Protein AF-A0A952PTL9-F1 (afdb_monomer)

Secondary structure (DSSP, 8-state):
-----TT-EETTEEEEEEEEEETTEEEEEEEEGGGTEEEEEEEEPHHHHTSTTHHHHHHHHHHHHTT---TTB--EEEEEEETTEEEEEEE--TT-BHHHHHTT-PPPHHHHHHHHHHHHHHHHHHHHTT------SGGGEEE-TTS-EEE---STHHHHHHTT-S--TT---SS-TTT--HHHHTT----HHHHHHHHHHHHHHHHHSS-S---SSHHHHHHHHHHSPPPPGGGT-TTS-HHHHHHHHHHT-SSGGGS-SSHHHHHHHHHHHHHTTT--TTGGGTS-----------------PPPPPP-----------PPPPP-PPP-SHHHHHHHHHHHHHHHHHHHHHHTT--S---HHHHHHHHHHHHHHHHHHHHHHHHHHHHHHTT--------------------------------------------------------PPPP-PPPP---------PPS-----EEEEEEE-S-TTTTT-EEEE-SSSEEEESSSSSEE---TTS-SEEEEEEEETTEEEEEE-S-SS-EEETTEEESS-EEE-TT-EEEETTTEEEEEEESS-------TT-BSSSSEEEEEEEEE-SSEEEEEEEETTTTEEEEEEEE-HHHHTSHHHHHHHHHHHHHHTT---TTB--EEEEEEEEETTTEEEEEEEE----SEEHHHHTT-TT-PPPHHHHHHHHHHHHHHHHHHHHTT-B-----GGGEEE-TTS-EEE---TTPBPTT--TT----S-TTT--HHHHTTPPP-THHHHHHHHHHHHHHHHSS-S-S-TTSHHHHHHHHHH-PPPHHHHHHHTT-----HHHHHHHHHHT-SSGGGS-SSHHHHHHHHHHHHH-S--TTSPPEEEEEE-TTTSHHHHHHHHHHHHHHH--EEE---S--TT-SS--HHHHHHHHH-SEEEEEE-TTGGG-HHHHHHHHHHHHTT--EEEEEETT-PPPPTTS---HHHHHHHTS--EEE--SSSTTHHHHHHHHHHHHHHHHHHHTT-

Foldseek 3Di:
DDDDCAQHDDVQWHFHAFPDDDPFWTWTWTANVVQRDIKIKIKGDLVQLPDPCLVVVLVVVLVVLCPQDDPQAWHWDDWDADPSITMTITHDAQQAWQVVVLVVDADDLLLLLQQLVSVQVSLQSCLVVVFAQQADDGNQWTHHPQGHTHGHRRPSLVSVVVVCVPPDPPQDDRGDLLQFALCVLVVHDDHSLRVLLSSLQRSLCNRQSDGQDDDPGSNNSNVCNQPPQGDFSCVRVVPQFPLQSVLSSQSSDNDSVSHDPGSVVSSVSSVVSCVVVVHDSVVCVPVRPPPPDRDDPDDDDDDDDDDDDDDDDDDDDDDDDDDDDDDDDDDDDVVVVVVVVVVVVVVVVVVVVVVVDDDDDDPVVVVVVVVVVVVVVVVVVVVVVVVVVVVVVDDDDDDDDDDDDDDYDDDDDDDDDDDDDDDDDDDDDDDDDDDDDDDDDDDDDDDDDDDDDDDDDDDPPVDDDDDDDDDDDDFFKKKAWCWAPQPVRHRDIGTDRDPQAWDFCAPGNHHGVGPQTHNTFKTWGDDPLWIWIAGPPIDQAKDWLQAGHHDTGTDDQQIWIDGHDIIIMGMHRNDQLDDDPQAQPAQDPFWHFHAFDDDDSFWTKTWIAGNVSRDIKIKIKGRVSQCSRPLSVLLVVVQQVLLCVQDAPFAWHWPDWDWGQDPVHGIITMTITHDADPFWQVVQLVPPPDQDDLVLLLQALQSLQVSQVSCQVVQWHQQADDRNQWTHHPVSHTHGGDSSLIDGQPCLPDRDLHYDLLQAALCSNVSHRDHQLSVLSSSLQVSLCSLQVDGQAPPSSHVVSVVVSLVVFGDQSQVNNVVVVNPDDASQLSVLSRQSNHNDSVSHDPGSNRSSVSNVVSSVDPPDPDDAAEEEEAEDLPPCVVVLVVLQVCCCPVPVHHYDDDNDDCPPPPDQDPVLLVSLLPHQAYEYEDAQCTCVDPNSVVSLVSNVVSVHHYAYEYEPRDDDPDPPDDDDVSVVVNVVDDHQYDDDPPPPCSSVSSVVVSVVSVVSSVVVVVD

Radius of gyration: 40.36 Å; Cα contacts (8 Å, |Δi|>4): 1504; chains: 1; bounding box: 148×105×92 Å

Nearest PDB structures (foldseek):
  2vz6-assembly2_B  TM=8.425E-01  e=2.458E-17  Homo sapiens
  5u6y-assembly1_A  TM=6.629E-01  e=3.389E-18  Rattus norvegicus
  4wot-assembly2_D  TM=8.032E-01  e=4.326E-16  Homo sapiens
  9ep8-assembly1_A  TM=8.213E-01  e=3.306E-15  Homo sapiens
  8x8y-assembly2_B  TM=7.956E-01  e=2.684E-15  Homo sapiens

Structure (mmCIF, N/CA/C/O backbone):
data_AF-A0A952PTL9-F1
#
_entry.id   AF-A0A952PTL9-F1
#
loop_
_atom_site.group_PDB
_atom_site.id
_atom_site.type_symbol
_atom_site.label_atom_id
_atom_site.label_alt_id
_atom_site.label_comp_id
_atom_site.label_asym_id
_atom_site.label_entity_id
_atom_site.label_seq_id
_atom_site.pdbx_PDB_ins_code
_atom_site.Cartn_x
_atom_site.Cartn_y
_atom_site.Cartn_z
_atom_site.occupancy
_atom_site.B_iso_or_equiv
_atom_site.auth_seq_id
_atom_site.auth_comp_id
_atom_site.auth_asym_id
_atom_site.auth_atom_id
_atom_site.pdbx_PDB_model_num
ATOM 1 N N . MET A 1 1 ? -18.422 -41.717 -19.428 1.00 30.53 1 MET A N 1
ATOM 2 C CA . MET A 1 1 ? -19.392 -41.422 -18.353 1.00 30.53 1 MET A CA 1
ATOM 3 C C . MET A 1 1 ? -18.593 -40.911 -17.170 1.00 30.53 1 MET A C 1
ATOM 5 O O . MET A 1 1 ? -17.702 -41.621 -16.726 1.00 30.53 1 MET A O 1
ATOM 9 N N . THR A 1 2 ? -18.813 -39.672 -16.743 1.00 41.50 2 THR A N 1
ATOM 10 C CA . THR A 1 2 ? -18.165 -39.078 -15.563 1.00 41.50 2 THR A CA 1
ATOM 11 C C . THR A 1 2 ? -19.057 -39.283 -14.342 1.00 41.50 2 THR A C 1
ATOM 13 O O . THR A 1 2 ? -20.275 -39.147 -14.447 1.00 41.50 2 THR A O 1
ATOM 16 N N . ASN A 1 3 ? -18.468 -39.642 -13.198 1.00 55.03 3 ASN A N 1
ATOM 17 C CA . ASN A 1 3 ? -19.230 -39.898 -11.975 1.00 55.03 3 ASN A CA 1
ATOM 18 C C . ASN A 1 3 ? -19.994 -38.641 -11.544 1.00 55.03 3 ASN A C 1
ATOM 20 O O . ASN A 1 3 ? -19.411 -37.560 -11.453 1.00 55.03 3 ASN A O 1
ATOM 24 N N . ASN A 1 4 ? -21.284 -38.796 -11.240 1.00 74.12 4 ASN A N 1
ATOM 25 C CA . ASN A 1 4 ? -22.052 -37.739 -10.601 1.00 74.12 4 ASN A CA 1
ATOM 26 C C . ASN A 1 4 ? -21.597 -37.610 -9.141 1.00 74.12 4 ASN A C 1
ATOM 28 O O . ASN A 1 4 ? -21.847 -38.509 -8.339 1.00 74.12 4 ASN A O 1
ATOM 32 N N . LEU A 1 5 ? -20.916 -36.511 -8.815 1.00 83.88 5 LEU A N 1
ATOM 33 C CA . LEU A 1 5 ? -20.399 -36.251 -7.469 1.00 83.88 5 LEU A CA 1
ATOM 34 C C . LEU A 1 5 ? -21.453 -35.664 -6.517 1.00 83.88 5 LEU A C 1
ATOM 36 O O . LEU A 1 5 ? -21.170 -35.534 -5.334 1.00 83.88 5 LEU A O 1
ATOM 40 N N . ILE A 1 6 ? -22.659 -35.334 -6.994 1.00 90.06 6 ILE A N 1
ATOM 41 C CA . ILE A 1 6 ? -23.759 -34.840 -6.149 1.00 90.06 6 ILE A CA 1
ATOM 42 C C . ILE A 1 6 ? -24.086 -35.863 -5.049 1.00 90.06 6 ILE A C 1
ATOM 44 O O . ILE A 1 6 ? -24.225 -37.055 -5.320 1.00 90.06 6 ILE A O 1
ATOM 48 N N . GLY A 1 7 ? -24.195 -35.387 -3.806 1.00 85.69 7 GLY A N 1
ATOM 49 C CA . GLY A 1 7 ? -24.387 -36.209 -2.607 1.00 85.69 7 GLY A CA 1
ATOM 50 C C . GLY A 1 7 ? -23.115 -36.884 -2.077 1.00 85.69 7 GLY A C 1
ATOM 51 O O . GLY A 1 7 ? -23.179 -37.575 -1.063 1.00 85.69 7 GLY A O 1
ATOM 52 N N . GLN A 1 8 ? -21.962 -36.700 -2.727 1.00 89.69 8 GLN A N 1
ATOM 53 C CA . GLN A 1 8 ? -20.667 -37.195 -2.250 1.00 89.69 8 GLN A CA 1
ATOM 54 C C . GLN A 1 8 ? -19.906 -36.103 -1.483 1.00 89.69 8 GLN A C 1
ATOM 56 O O . GLN A 1 8 ? -20.237 -34.916 -1.555 1.00 89.69 8 GLN A O 1
ATOM 61 N N . ARG A 1 9 ? -18.852 -36.500 -0.758 1.00 88.31 9 ARG A N 1
ATOM 62 C CA . ARG A 1 9 ? -17.925 -35.571 -0.099 1.00 88.31 9 ARG A CA 1
ATOM 63 C C . ARG A 1 9 ? -16.548 -35.594 -0.757 1.00 88.31 9 ARG A C 1
ATOM 65 O O . ARG A 1 9 ? -15.994 -36.662 -1.013 1.00 88.31 9 ARG A O 1
ATOM 72 N N . LEU A 1 10 ? -16.011 -34.400 -0.992 1.00 87.31 10 LEU A N 1
ATOM 73 C CA . LEU A 1 10 ? -14.616 -34.159 -1.358 1.00 87.31 10 LEU A CA 1
ATOM 74 C C . LEU A 1 10 ? -13.955 -33.480 -0.157 1.00 87.31 10 LEU A C 1
ATOM 76 O O . LEU A 1 10 ? -14.299 -32.347 0.173 1.00 87.31 10 LEU A O 1
ATOM 80 N N . GLY A 1 11 ? -13.074 -34.184 0.552 1.00 85.94 11 GLY A N 1
ATOM 81 C CA . GLY A 1 11 ? -12.535 -33.725 1.832 1.00 85.94 11 GLY A CA 1
ATOM 82 C C . GLY A 1 11 ? -13.647 -33.361 2.827 1.00 85.94 11 GLY A C 1
ATOM 83 O O . GLY A 1 11 ? -14.500 -34.184 3.158 1.00 85.94 11 GLY A O 1
ATOM 84 N N . GLN A 1 12 ? -13.651 -32.109 3.292 1.00 84.38 12 GLN A N 1
ATOM 85 C CA . GLN A 1 12 ? -14.654 -31.567 4.222 1.00 84.38 12 GLN A CA 1
ATOM 86 C C . GLN A 1 12 ? -15.884 -30.928 3.545 1.00 84.38 12 GLN A C 1
ATOM 88 O O . GLN A 1 12 ? -16.681 -30.280 4.227 1.00 84.38 12 GLN A O 1
ATOM 93 N N . TYR A 1 13 ? -16.031 -31.071 2.225 1.00 92.12 13 TYR A N 1
ATOM 94 C CA . TYR A 1 13 ? -17.054 -30.386 1.435 1.00 92.12 13 TYR A CA 1
ATOM 95 C C . TYR A 1 13 ? -18.096 -31.359 0.883 1.00 92.12 13 TYR A C 1
ATOM 97 O O . TYR A 1 13 ? -17.753 -32.346 0.235 1.00 92.12 13 TYR A O 1
ATOM 105 N N . GLU A 1 14 ? -19.374 -31.061 1.104 1.00 92.56 14 GLU A N 1
ATOM 106 C CA . GLU A 1 14 ? -20.505 -31.879 0.654 1.00 92.56 14 GLU A CA 1
ATOM 107 C C . GLU A 1 14 ? -21.095 -31.329 -0.644 1.00 92.56 14 GLU A C 1
ATOM 109 O O . GLU A 1 14 ? -21.557 -30.191 -0.691 1.00 92.56 14 GLU A O 1
ATOM 114 N N . VAL A 1 15 ? -21.042 -32.110 -1.721 1.00 93.44 15 VAL A N 1
ATOM 115 C CA . VAL A 1 15 ? -21.363 -31.645 -3.075 1.00 93.44 15 VAL A CA 1
ATOM 116 C C . VAL A 1 15 ? -22.881 -31.608 -3.282 1.00 93.44 15 VAL A C 1
ATOM 118 O O . VAL A 1 15 ? -23.531 -32.648 -3.370 1.00 93.44 15 VAL A O 1
ATOM 121 N N . ILE A 1 16 ? -23.445 -30.402 -3.396 1.00 92.50 16 ILE A N 1
ATOM 122 C CA . ILE A 1 16 ? -24.894 -30.160 -3.485 1.00 92.50 16 ILE A CA 1
ATOM 123 C C . ILE A 1 16 ? -25.393 -30.279 -4.931 1.00 92.50 16 ILE A C 1
ATOM 125 O O . ILE A 1 16 ? -26.412 -30.913 -5.190 1.00 92.50 16 ILE A O 1
ATOM 129 N N . ALA A 1 17 ? -24.710 -29.629 -5.878 1.00 91.31 17 ALA A N 1
ATOM 130 C CA . ALA A 1 17 ? -25.192 -29.473 -7.251 1.00 91.31 17 ALA A CA 1
ATOM 131 C C . ALA A 1 17 ? -24.042 -29.278 -8.248 1.00 91.31 17 ALA A C 1
ATOM 133 O O . ALA A 1 17 ? -22.981 -28.771 -7.892 1.00 91.31 17 ALA A O 1
ATOM 134 N N . LEU A 1 18 ? -24.268 -29.628 -9.514 1.00 89.44 18 LEU A N 1
ATOM 135 C CA . LEU A 1 18 ? -23.397 -29.250 -10.629 1.00 89.44 18 LEU A CA 1
ATOM 136 C C . LEU A 1 18 ? -23.770 -27.830 -11.087 1.00 89.44 18 LEU A C 1
ATOM 138 O O . LEU A 1 18 ? -24.909 -27.598 -11.478 1.00 89.44 18 LEU A O 1
ATOM 142 N N . THR A 1 19 ? -22.819 -26.898 -11.039 1.00 83.25 19 THR A N 1
ATOM 143 C CA . THR A 1 19 ? -23.010 -25.484 -11.418 1.00 83.25 19 THR A CA 1
ATOM 144 C C . THR A 1 19 ? -22.583 -25.219 -12.863 1.00 83.25 19 THR A C 1
ATOM 146 O O . THR A 1 19 ? -23.154 -24.363 -13.527 1.00 83.25 19 THR A O 1
ATOM 149 N N . GLY A 1 20 ? -21.598 -25.964 -13.373 1.00 77.19 20 GLY A N 1
ATOM 150 C CA . GLY A 1 20 ? -21.153 -25.874 -14.763 1.00 77.19 20 GLY A CA 1
ATOM 151 C C . GLY A 1 20 ? -20.318 -27.081 -15.185 1.00 77.19 20 GLY A C 1
ATOM 152 O O . GLY A 1 20 ? -19.585 -27.655 -14.380 1.00 77.19 20 GLY A O 1
ATOM 153 N N . ALA A 1 21 ? -20.416 -27.472 -16.454 1.00 72.06 21 ALA A N 1
ATOM 154 C CA . ALA A 1 21 ? -19.643 -28.566 -17.039 1.00 72.06 21 ALA A CA 1
ATOM 155 C C . ALA A 1 21 ? -18.812 -28.053 -18.220 1.00 72.06 21 ALA A C 1
ATOM 157 O O . ALA A 1 21 ? -19.333 -27.358 -19.090 1.00 72.06 21 ALA A O 1
ATOM 158 N N . GLY A 1 22 ? -17.528 -28.406 -18.259 1.00 64.94 22 GLY A N 1
ATOM 159 C CA . GLY A 1 22 ? -16.602 -28.013 -19.320 1.00 64.94 22 GLY A CA 1
ATOM 160 C C . GLY A 1 22 ? -15.686 -29.166 -19.722 1.00 64.94 22 GLY A C 1
ATOM 161 O O . GLY A 1 22 ? -15.469 -30.101 -18.955 1.00 64.94 22 GLY A O 1
ATOM 162 N N . GLY A 1 23 ? -15.109 -29.096 -20.926 1.00 59.00 23 GLY A N 1
ATOM 163 C CA . GLY A 1 23 ? -14.386 -30.221 -21.543 1.00 59.00 23 GLY A CA 1
ATOM 164 C C . GLY A 1 23 ? -13.172 -30.764 -20.771 1.00 59.00 23 GLY A C 1
ATOM 165 O O . GLY A 1 23 ? -12.716 -31.863 -21.066 1.00 59.00 23 GLY A O 1
ATOM 166 N N . MET A 1 24 ? -12.655 -30.028 -19.781 1.00 68.50 24 MET A N 1
ATOM 167 C CA . MET A 1 24 ? -11.502 -30.426 -18.956 1.00 68.50 24 MET A CA 1
ATOM 168 C C . MET A 1 24 ? -11.827 -30.547 -17.456 1.00 68.50 24 MET A C 1
ATOM 170 O O . MET A 1 24 ? -11.042 -31.141 -16.710 1.00 68.50 24 MET A O 1
ATOM 174 N N . SER A 1 25 ? -12.958 -29.994 -17.003 1.00 78.38 25 SER A N 1
ATOM 175 C CA . SER A 1 25 ? -13.304 -29.840 -15.583 1.00 78.38 25 SER A CA 1
ATOM 176 C C . SER A 1 25 ? -14.786 -29.517 -15.374 1.00 78.38 25 SER A C 1
ATOM 178 O O . SER A 1 25 ? -15.353 -28.740 -16.143 1.00 78.38 25 SER A O 1
ATOM 180 N N . ASN A 1 26 ? -15.361 -29.997 -14.272 1.00 85.50 26 ASN A N 1
ATOM 181 C CA . ASN A 1 26 ? -16.705 -29.631 -13.814 1.00 85.50 26 ASN A CA 1
ATOM 182 C C . ASN A 1 26 ? -16.622 -28.720 -12.582 1.00 85.50 26 ASN A C 1
ATOM 184 O O . ASN A 1 26 ? -15.779 -28.943 -11.715 1.00 85.50 26 ASN A O 1
ATOM 188 N N . VAL A 1 27 ? -17.518 -27.740 -12.476 1.00 88.81 27 VAL A N 1
ATOM 189 C CA . VAL A 1 27 ? -17.673 -26.870 -11.303 1.00 88.81 27 VAL A CA 1
ATOM 190 C C . VAL A 1 27 ? -18.956 -27.247 -10.572 1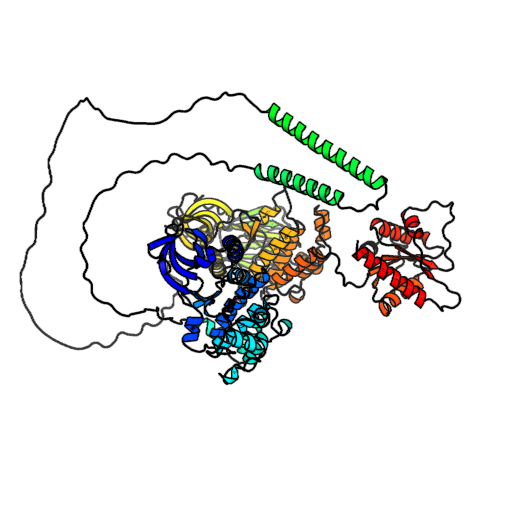.00 88.81 27 VAL A C 1
ATOM 192 O O . VAL A 1 27 ? -20.036 -27.231 -11.159 1.00 88.81 27 VAL A O 1
ATOM 195 N N . TYR A 1 28 ? -18.843 -27.566 -9.288 1.00 91.62 28 TYR A N 1
ATOM 196 C CA . TYR A 1 28 ? -19.958 -27.925 -8.416 1.00 91.62 28 TYR A CA 1
ATOM 197 C C . TYR A 1 28 ? -20.149 -26.884 -7.309 1.00 91.62 28 TYR A C 1
ATOM 199 O O . TYR A 1 28 ? -19.177 -26.305 -6.829 1.00 91.62 28 TYR A O 1
ATOM 207 N N . ARG A 1 29 ? -21.385 -26.692 -6.849 1.00 93.56 29 ARG A N 1
ATOM 208 C CA . ARG A 1 29 ? -21.698 -26.034 -5.574 1.00 93.56 29 ARG A CA 1
ATOM 209 C C . ARG A 1 29 ? -21.591 -27.074 -4.462 1.00 93.56 29 ARG A C 1
ATOM 211 O O . ARG A 1 29 ? -22.193 -28.143 -4.570 1.00 93.56 29 ARG A O 1
ATOM 218 N N . ALA A 1 30 ? -20.863 -26.757 -3.399 1.00 93.56 30 ALA A N 1
ATOM 219 C CA . ALA A 1 30 ? -20.695 -27.624 -2.237 1.00 93.56 30 ALA A CA 1
ATOM 220 C C . ALA A 1 30 ? -20.850 -26.846 -0.922 1.00 93.56 30 ALA A C 1
ATOM 222 O O . ALA A 1 30 ? -20.601 -25.643 -0.889 1.00 93.56 30 ALA A O 1
ATOM 223 N N . HIS A 1 31 ? -21.225 -27.533 0.156 1.00 89.94 31 HIS A N 1
ATOM 224 C CA . HIS A 1 31 ? -21.319 -26.966 1.500 1.00 89.94 31 HIS A CA 1
ATOM 225 C C . HIS A 1 31 ? -20.074 -27.304 2.332 1.00 89.94 31 HIS A C 1
ATOM 227 O O . HIS A 1 31 ? -19.697 -28.472 2.444 1.00 89.94 31 HIS A O 1
ATOM 233 N N . GLN A 1 32 ? -19.455 -26.302 2.958 1.00 86.62 32 GLN A N 1
ATOM 234 C CA . GLN A 1 32 ? -18.382 -26.471 3.939 1.00 86.62 32 GLN A CA 1
ATOM 235 C C . GLN A 1 32 ? -18.976 -26.435 5.353 1.00 86.62 32 GLN A C 1
ATOM 237 O O . GLN A 1 32 ? -18.987 -25.393 6.011 1.00 86.62 32 GLN A O 1
ATOM 242 N N . ALA A 1 33 ? -19.448 -27.590 5.829 1.00 74.19 33 ALA A N 1
ATOM 243 C CA . ALA A 1 33 ? -20.187 -27.708 7.091 1.00 74.19 33 ALA A CA 1
ATOM 244 C C . ALA A 1 33 ? -19.441 -27.145 8.319 1.00 74.19 33 ALA A C 1
ATOM 246 O O . ALA A 1 33 ? -20.071 -26.628 9.234 1.00 74.19 33 ALA A O 1
ATOM 247 N N . SER A 1 34 ? -18.103 -27.181 8.325 1.00 64.06 34 SER A N 1
ATOM 248 C CA . SER A 1 34 ? -17.272 -26.651 9.417 1.00 64.06 34 SER A CA 1
ATOM 249 C C . SER A 1 34 ? -17.247 -25.120 9.532 1.00 64.06 34 SER A C 1
ATOM 251 O O . SER A 1 34 ? -16.642 -24.611 10.465 1.00 64.06 34 SER A O 1
ATOM 253 N N . VAL A 1 35 ? -17.807 -24.388 8.562 1.00 65.94 35 VAL A N 1
ATOM 254 C CA . VAL A 1 35 ? -17.894 -22.910 8.568 1.00 65.94 35 VAL A CA 1
ATOM 255 C C . VAL A 1 35 ? -19.270 -22.432 8.063 1.00 65.94 35 VAL A C 1
ATOM 257 O O . VAL A 1 35 ? -19.428 -21.278 7.677 1.00 65.94 35 VAL A O 1
ATOM 260 N N . GLY A 1 36 ? -20.261 -23.331 7.983 1.00 78.62 36 GLY A N 1
ATOM 261 C CA . GLY A 1 36 ? -21.640 -23.026 7.574 1.00 78.62 36 GLY A CA 1
ATOM 262 C C . GLY A 1 36 ? -21.816 -22.361 6.200 1.00 78.62 36 GLY A C 1
ATOM 263 O O . GLY A 1 36 ? -22.852 -21.739 5.967 1.00 78.62 36 GLY A O 1
ATOM 264 N N . ARG A 1 37 ? -20.831 -22.448 5.292 1.00 84.50 37 ARG A N 1
ATOM 265 C CA . ARG A 1 37 ? -20.795 -21.671 4.036 1.00 84.50 37 ARG A CA 1
ATOM 266 C C . ARG A 1 37 ? -20.822 -22.538 2.783 1.00 84.50 37 ARG A C 1
ATOM 268 O O . ARG A 1 37 ? -20.258 -23.630 2.762 1.00 84.50 37 ARG A O 1
ATOM 275 N N . ASP A 1 38 ? -21.376 -21.990 1.708 1.00 90.50 38 ASP A N 1
ATOM 276 C CA . ASP A 1 38 ? -21.304 -22.593 0.378 1.00 90.50 38 ASP A CA 1
ATOM 277 C C . ASP A 1 38 ? -20.062 -22.127 -0.394 1.00 90.50 38 ASP A C 1
ATOM 279 O O . ASP A 1 38 ? -19.629 -20.977 -0.300 1.00 90.50 38 ASP A O 1
ATOM 283 N N . VAL A 1 39 ? -19.504 -23.037 -1.189 1.00 92.19 39 VAL A N 1
ATOM 284 C CA . VAL A 1 39 ? -18.301 -22.846 -2.007 1.00 92.19 39 VAL A CA 1
ATOM 285 C C . VAL A 1 39 ? -18.517 -23.391 -3.420 1.00 92.19 39 VAL A C 1
ATOM 287 O O . VAL A 1 39 ? -19.392 -24.230 -3.654 1.00 92.19 39 VAL A O 1
ATOM 290 N N . ALA A 1 40 ? -17.697 -22.938 -4.367 1.00 92.88 40 ALA A N 1
ATOM 291 C CA . ALA A 1 40 ? -17.560 -23.577 -5.671 1.00 92.88 40 ALA A CA 1
ATOM 292 C C . ALA A 1 40 ? -16.352 -24.527 -5.656 1.00 92.88 40 ALA A C 1
ATOM 294 O O . ALA A 1 40 ? -15.278 -24.158 -5.182 1.00 92.88 40 ALA A O 1
ATOM 295 N N . ILE A 1 41 ? -16.514 -25.740 -6.189 1.00 91.69 41 ILE A N 1
ATOM 296 C CA . ILE A 1 41 ? -15.446 -26.737 -6.324 1.00 91.69 41 ILE A CA 1
ATOM 297 C C . ILE A 1 41 ? -15.269 -27.090 -7.794 1.00 91.69 41 ILE A C 1
ATOM 299 O O . ILE A 1 41 ? -16.138 -27.719 -8.400 1.00 91.69 41 ILE A O 1
ATOM 303 N N . LYS A 1 42 ? -14.125 -26.712 -8.365 1.00 89.56 42 LYS A N 1
ATOM 304 C CA . LYS A 1 42 ? -13.729 -27.080 -9.725 1.00 89.56 42 LYS A CA 1
ATOM 305 C C . LYS A 1 42 ? -12.911 -28.363 -9.685 1.00 89.56 42 LYS A C 1
ATOM 307 O O . LYS A 1 42 ? -11.764 -28.363 -9.248 1.00 89.56 42 LYS A O 1
ATOM 312 N N . VAL A 1 43 ? -13.518 -29.452 -10.140 1.00 88.25 43 VAL A N 1
ATOM 313 C CA . VAL A 1 43 ? -12.924 -30.788 -10.218 1.00 88.25 43 VAL A CA 1
ATOM 314 C C . VAL A 1 43 ? -12.370 -31.002 -11.624 1.00 88.25 43 VAL A C 1
ATOM 316 O O . VAL A 1 43 ? -13.110 -30.944 -12.610 1.00 88.25 43 VAL A O 1
ATOM 319 N N . ILE A 1 44 ? -11.068 -31.255 -11.722 1.00 83.75 44 ILE A N 1
ATOM 320 C CA . ILE A 1 44 ? -10.380 -31.579 -12.973 1.00 83.75 44 ILE A CA 1
ATOM 321 C C . ILE A 1 44 ? -10.714 -33.018 -13.390 1.00 83.75 44 ILE A C 1
ATOM 323 O O . ILE A 1 44 ? -10.832 -33.914 -12.554 1.00 83.75 44 ILE A O 1
ATOM 327 N N . SER A 1 45 ? -10.871 -33.254 -14.694 1.00 75.06 45 SER A N 1
ATOM 328 C CA . SER A 1 45 ? -11.184 -34.583 -15.230 1.00 75.06 45 SER A CA 1
ATOM 329 C C . SER A 1 45 ? -10.121 -35.639 -14.873 1.00 75.06 45 SER A C 1
ATOM 331 O O . SER A 1 45 ? -8.915 -35.409 -14.976 1.00 75.06 45 SER A O 1
ATOM 333 N N . ALA A 1 46 ? -10.574 -36.841 -14.496 1.00 69.69 46 ALA A N 1
ATOM 334 C CA . ALA A 1 46 ? -9.706 -37.935 -14.038 1.00 69.69 46 ALA A CA 1
ATOM 335 C C . ALA A 1 46 ? -8.660 -38.384 -15.081 1.00 69.69 46 ALA A C 1
ATOM 337 O O . ALA A 1 46 ? -7.578 -38.830 -14.714 1.00 69.69 46 ALA A O 1
ATOM 338 N N . GLN A 1 47 ? -8.958 -38.236 -16.378 1.00 67.31 47 GLN A N 1
ATOM 339 C CA . GLN A 1 47 ? -8.017 -38.528 -17.471 1.00 67.31 47 GLN A CA 1
ATOM 340 C C . GLN A 1 47 ? -6.794 -37.599 -17.457 1.00 67.31 47 GLN A C 1
ATOM 342 O O . GLN A 1 47 ? -5.704 -38.011 -17.843 1.00 67.31 47 GLN A O 1
ATOM 347 N N . LEU A 1 48 ? -6.976 -36.360 -16.995 1.00 65.88 48 LEU A N 1
ATOM 348 C CA . LEU A 1 48 ? -5.926 -35.354 -16.880 1.00 65.88 48 LEU A CA 1
ATOM 349 C C . LEU A 1 48 ? -5.190 -35.488 -15.538 1.00 65.88 48 LEU A C 1
ATOM 351 O O . LEU A 1 48 ? -3.963 -35.503 -15.506 1.00 65.88 48 LEU A O 1
ATOM 355 N N . GLY A 1 49 ? -5.938 -35.701 -14.446 1.00 61.91 49 GLY A N 1
ATOM 356 C CA . GLY A 1 49 ? -5.382 -35.966 -13.111 1.00 61.91 49 GLY A CA 1
ATOM 357 C C . GLY A 1 49 ? -4.487 -37.211 -13.040 1.00 61.91 49 GLY A C 1
ATOM 358 O O . GLY A 1 49 ? -3.527 -37.230 -12.277 1.00 61.91 49 GLY A O 1
ATOM 359 N N . ALA A 1 50 ? -4.743 -38.222 -13.879 1.00 64.44 50 ALA A N 1
ATOM 360 C CA . ALA A 1 50 ? -3.923 -39.431 -13.986 1.00 64.44 50 ALA A CA 1
ATOM 361 C C . ALA A 1 50 ? -2.572 -39.243 -14.716 1.00 64.44 50 ALA A C 1
ATOM 363 O O . ALA A 1 50 ? -1.780 -40.184 -14.768 1.00 64.44 50 ALA A O 1
ATOM 364 N N . GLN A 1 51 ? -2.289 -38.075 -15.307 1.00 68.75 51 GLN A N 1
ATOM 365 C CA . GLN A 1 51 ? -1.039 -37.851 -16.040 1.00 68.75 51 GLN A CA 1
ATOM 366 C C . GLN A 1 51 ? 0.157 -37.645 -15.098 1.00 68.75 51 GLN A C 1
ATOM 368 O O . GLN A 1 51 ? 0.082 -36.922 -14.102 1.00 68.75 51 GLN A O 1
ATOM 373 N N . THR A 1 52 ? 1.311 -38.220 -15.447 1.00 66.19 52 THR A N 1
ATOM 374 C CA . THR A 1 52 ? 2.525 -38.168 -14.618 1.00 66.19 52 THR A CA 1
ATOM 375 C C . THR A 1 52 ? 2.944 -36.728 -14.290 1.00 66.19 52 THR A C 1
ATOM 377 O O . THR A 1 52 ? 3.169 -35.882 -15.163 1.00 66.19 52 THR A O 1
ATOM 380 N N . GLY A 1 53 ? 3.039 -36.437 -12.990 1.00 67.06 53 GLY A N 1
ATOM 381 C CA . GLY A 1 53 ? 3.382 -35.115 -12.466 1.00 67.06 53 GLY A CA 1
ATOM 382 C C . GLY A 1 53 ? 2.287 -34.048 -12.602 1.00 67.06 53 GLY A C 1
ATOM 383 O O . GLY A 1 53 ? 2.551 -32.904 -12.238 1.00 67.06 53 GLY A O 1
ATOM 384 N N . PHE A 1 54 ? 1.078 -34.370 -13.090 1.00 70.94 54 PHE A N 1
ATOM 385 C CA . PHE A 1 54 ? -0.012 -33.391 -13.206 1.00 70.94 54 PHE A CA 1
ATOM 386 C C . PHE A 1 54 ? -0.356 -32.777 -11.847 1.00 70.94 54 PHE A C 1
ATOM 388 O O . PHE A 1 54 ? -0.296 -31.558 -11.719 1.00 70.94 54 PHE A O 1
ATOM 395 N N . SER A 1 55 ? -0.607 -33.593 -10.814 1.00 69.62 55 SER A N 1
ATOM 396 C CA . SER A 1 55 ? -0.915 -33.098 -9.461 1.00 69.62 55 SER A CA 1
ATOM 397 C C . SER A 1 55 ? 0.170 -32.184 -8.887 1.00 69.62 55 SER A C 1
ATOM 399 O O . SER A 1 55 ? -0.153 -31.185 -8.261 1.00 69.62 55 SER A O 1
ATOM 401 N N . GLN A 1 56 ? 1.452 -32.474 -9.140 1.00 70.00 56 GLN A N 1
ATOM 402 C CA . GLN A 1 56 ? 2.574 -31.655 -8.658 1.00 70.00 56 GLN A CA 1
ATOM 403 C C . GLN A 1 56 ? 2.639 -30.292 -9.361 1.00 70.00 56 GLN A C 1
ATOM 405 O O . GLN A 1 56 ? 2.930 -29.274 -8.733 1.00 70.00 56 GLN A O 1
ATOM 410 N N . ARG A 1 57 ? 2.354 -30.256 -10.671 1.00 70.69 57 ARG A N 1
ATOM 411 C CA . ARG A 1 57 ? 2.240 -29.001 -11.428 1.00 70.69 57 ARG A CA 1
ATOM 412 C C . ARG A 1 57 ? 0.976 -28.229 -11.014 1.00 70.69 57 ARG A C 1
ATOM 414 O O . ARG A 1 57 ? 1.053 -27.022 -10.822 1.00 70.69 57 ARG A O 1
ATOM 421 N N . PHE A 1 58 ? -0.143 -28.919 -10.785 1.00 76.12 58 PHE A N 1
ATOM 422 C CA . PHE A 1 58 ? -1.392 -28.343 -10.274 1.00 76.12 58 PHE A CA 1
ATOM 423 C C . PHE A 1 58 ? -1.232 -27.710 -8.896 1.00 76.12 58 PHE A C 1
ATOM 425 O O . PHE A 1 58 ? -1.540 -26.535 -8.743 1.00 76.12 58 PHE A O 1
ATOM 432 N N . GLU A 1 59 ? -0.686 -28.437 -7.922 1.00 73.69 59 GLU A N 1
ATOM 433 C CA . GLU A 1 59 ? -0.377 -27.912 -6.590 1.00 73.69 59 GLU A CA 1
ATOM 434 C C . GLU A 1 59 ? 0.519 -26.669 -6.673 1.00 73.69 59 GLU A C 1
ATOM 436 O O . GLU A 1 59 ? 0.282 -25.688 -5.969 1.00 73.69 59 GLU A O 1
ATOM 441 N N . ARG A 1 60 ? 1.526 -26.673 -7.558 1.00 69.81 60 ARG A N 1
ATOM 442 C CA . ARG A 1 60 ? 2.419 -25.525 -7.748 1.00 69.81 60 ARG A CA 1
ATOM 443 C C . ARG A 1 60 ? 1.682 -24.285 -8.255 1.00 69.81 60 ARG A C 1
ATOM 445 O O . ARG A 1 60 ? 1.860 -23.226 -7.660 1.00 69.81 60 ARG A O 1
ATOM 452 N N . GLU A 1 61 ? 0.891 -24.387 -9.323 1.00 73.19 61 GLU A N 1
ATOM 453 C CA . GLU A 1 61 ? 0.173 -23.218 -9.858 1.00 73.19 61 GLU A CA 1
ATOM 454 C C . GLU A 1 61 ? -0.990 -22.806 -8.935 1.00 73.19 61 GLU A C 1
ATOM 456 O O . GLU A 1 61 ? -1.149 -21.620 -8.662 1.00 73.19 61 GLU A O 1
ATOM 461 N N . ALA A 1 62 ? -1.735 -23.750 -8.344 1.00 74.06 62 ALA A N 1
ATOM 462 C CA . ALA A 1 62 ? -2.783 -23.454 -7.359 1.00 74.06 62 ALA A CA 1
ATOM 463 C C . ALA A 1 62 ? -2.228 -22.698 -6.138 1.00 74.06 62 ALA A C 1
ATOM 465 O O . ALA A 1 62 ? -2.847 -21.748 -5.666 1.00 74.06 62 ALA A O 1
ATOM 466 N N . ARG A 1 63 ? -1.018 -23.045 -5.676 1.00 74.62 63 ARG A N 1
ATOM 467 C CA . ARG A 1 63 ? -0.299 -22.333 -4.605 1.00 74.62 63 ARG A CA 1
ATOM 468 C C . ARG A 1 63 ? 0.236 -20.956 -5.031 1.00 74.62 63 ARG A C 1
ATOM 470 O O . ARG A 1 63 ? 0.509 -20.134 -4.162 1.00 74.62 63 ARG A O 1
ATOM 477 N N . ILE A 1 64 ? 0.400 -20.693 -6.329 1.00 70.62 64 ILE A N 1
ATOM 478 C CA . ILE A 1 64 ? 0.699 -19.348 -6.852 1.00 70.62 64 ILE A CA 1
ATOM 479 C C . ILE A 1 64 ? -0.585 -18.509 -6.864 1.00 70.62 64 ILE A C 1
ATOM 481 O O . ILE A 1 64 ? -0.584 -17.402 -6.336 1.00 70.62 64 ILE A O 1
ATOM 485 N N . VAL A 1 65 ? -1.695 -19.051 -7.376 1.00 72.06 65 VAL A N 1
ATOM 486 C CA . VAL A 1 65 ? -2.996 -18.355 -7.418 1.00 72.06 65 VAL A CA 1
ATOM 487 C C . VAL A 1 65 ? -3.532 -18.066 -6.013 1.00 72.06 65 VAL A C 1
ATOM 489 O O . VAL A 1 65 ? -3.971 -16.954 -5.749 1.00 72.06 65 VAL A O 1
ATOM 492 N N . ALA A 1 66 ? -3.408 -19.007 -5.073 1.00 71.12 66 ALA A N 1
ATOM 493 C CA . ALA A 1 66 ? -3.816 -18.832 -3.674 1.00 71.12 66 ALA A CA 1
ATOM 494 C C . ALA A 1 66 ? -2.957 -17.826 -2.869 1.00 71.12 66 ALA A C 1
ATOM 496 O O . ALA A 1 66 ? -3.165 -17.676 -1.670 1.00 71.12 66 ALA A O 1
ATOM 497 N N . ARG A 1 67 ? -1.984 -17.155 -3.503 1.00 75.06 67 ARG A N 1
ATOM 498 C CA . ARG A 1 67 ? -1.226 -16.022 -2.937 1.00 75.06 67 ARG A CA 1
ATOM 499 C C . ARG A 1 67 ? -1.630 -14.667 -3.526 1.00 75.06 67 ARG A C 1
ATOM 501 O O . ARG A 1 67 ? -1.096 -13.652 -3.093 1.00 75.06 67 ARG A O 1
ATOM 508 N N . LEU A 1 68 ? -2.514 -14.643 -4.525 1.00 79.00 68 LEU A N 1
ATOM 509 C CA . LEU A 1 68 ? -3.005 -13.412 -5.136 1.00 79.00 68 LEU A CA 1
ATOM 510 C C . LEU A 1 68 ? -4.230 -12.912 -4.358 1.00 79.00 68 LEU A C 1
ATOM 512 O O . LEU A 1 68 ? -5.348 -13.381 -4.566 1.00 79.00 68 LEU A O 1
ATOM 516 N N . GLU A 1 69 ? -4.012 -11.952 -3.461 1.00 83.31 69 GLU A N 1
ATOM 517 C CA . GLU A 1 69 ? -5.070 -11.295 -2.688 1.00 83.31 69 GLU A CA 1
ATOM 518 C C . GLU A 1 69 ? -5.410 -9.935 -3.307 1.00 83.31 69 GLU A C 1
ATOM 520 O O . GLU A 1 69 ? -4.708 -8.946 -3.105 1.00 83.31 69 GLU A O 1
ATOM 525 N N . HIS A 1 70 ? -6.502 -9.888 -4.075 1.00 88.19 70 HIS A N 1
ATOM 526 C CA . HIS A 1 70 ? -6.958 -8.690 -4.780 1.00 88.19 70 HIS A CA 1
ATOM 527 C C . HIS A 1 70 ? -8.498 -8.624 -4.798 1.00 88.19 70 HIS A C 1
ATOM 529 O O . HIS A 1 70 ? -9.126 -9.662 -5.033 1.00 88.19 70 HIS A O 1
ATOM 535 N N . PRO A 1 71 ? -9.139 -7.449 -4.610 1.00 87.81 71 PRO A N 1
ATOM 536 C CA . PRO A 1 71 ? -10.603 -7.324 -4.533 1.00 87.81 71 PRO A CA 1
ATOM 537 C C . PRO A 1 71 ? -11.357 -7.800 -5.782 1.00 87.81 71 PRO A C 1
ATOM 539 O O . PRO A 1 71 ? -12.537 -8.122 -5.674 1.00 87.81 71 PRO A O 1
ATOM 542 N N . HIS A 1 72 ? -10.675 -7.889 -6.930 1.00 94.56 72 HIS A N 1
ATOM 543 C CA . HIS A 1 72 ? -11.209 -8.372 -8.212 1.00 94.56 72 HIS A CA 1
ATOM 544 C C . HIS A 1 72 ? -10.532 -9.659 -8.734 1.00 94.56 72 HIS A C 1
ATOM 546 O O . HIS A 1 72 ? -10.648 -9.983 -9.913 1.00 94.56 72 HIS A O 1
ATOM 552 N N . ILE A 1 73 ? -9.838 -10.421 -7.876 1.00 92.94 73 ILE A N 1
ATOM 553 C CA . ILE A 1 73 ? -9.401 -11.802 -8.170 1.00 92.94 73 ILE A CA 1
ATOM 554 C C . ILE A 1 73 ? -10.267 -12.775 -7.368 1.00 92.94 73 ILE A C 1
ATOM 556 O O . ILE A 1 73 ? -10.579 -12.543 -6.199 1.00 92.94 73 ILE A O 1
ATOM 560 N N . LEU A 1 74 ? -10.688 -13.875 -7.993 1.00 90.69 74 LEU A N 1
ATOM 561 C CA . LEU A 1 74 ? -11.515 -14.878 -7.335 1.00 90.69 74 LEU A CA 1
ATOM 562 C C . LEU A 1 74 ? -10.719 -15.647 -6.271 1.00 90.69 74 LEU A C 1
ATOM 564 O O . LEU A 1 74 ? -9.822 -16.427 -6.588 1.00 90.69 74 LEU A O 1
ATOM 568 N N . SER A 1 75 ? -11.094 -15.469 -5.004 1.00 84.00 75 SER A N 1
ATOM 569 C CA . SER A 1 75 ? -10.420 -16.102 -3.869 1.00 84.00 75 SER A CA 1
ATOM 570 C C . SER A 1 75 ? -10.519 -17.632 -3.914 1.00 84.00 75 SER A C 1
ATOM 572 O O . SER A 1 75 ? -11.610 -18.204 -3.810 1.00 84.00 75 SER A O 1
ATOM 574 N N . VAL A 1 76 ? -9.361 -18.289 -4.000 1.00 86.38 76 VAL A N 1
ATOM 575 C CA . VAL A 1 76 ? -9.187 -19.718 -3.708 1.00 86.38 76 VAL A CA 1
ATOM 576 C C . VAL A 1 76 ? -9.184 -19.906 -2.189 1.00 86.38 76 VAL A C 1
ATOM 578 O O . VAL A 1 76 ? -8.544 -19.145 -1.470 1.00 86.38 76 VAL A O 1
ATOM 581 N N . TYR A 1 77 ? -9.903 -20.913 -1.698 1.00 82.00 77 TYR A N 1
ATOM 582 C CA . TYR A 1 77 ? -9.975 -21.255 -0.275 1.00 82.00 77 TYR A CA 1
ATOM 583 C C . TYR A 1 77 ? -9.167 -22.503 0.087 1.00 82.00 77 TYR A C 1
ATOM 585 O O . TYR A 1 77 ? -8.661 -22.581 1.201 1.00 82.00 77 TYR A O 1
ATOM 593 N N . ASP A 1 78 ? -9.089 -23.483 -0.816 1.00 81.94 78 ASP A N 1
ATOM 594 C CA . ASP A 1 78 ? -8.452 -24.783 -0.579 1.00 81.94 78 ASP A CA 1
ATOM 595 C C . ASP A 1 78 ? -8.182 -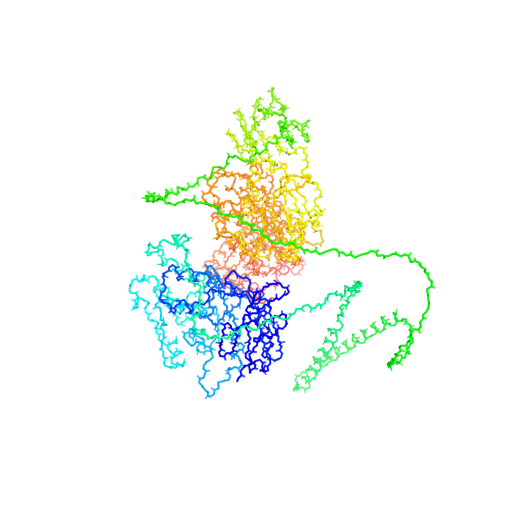25.506 -1.916 1.00 81.94 78 ASP A C 1
ATOM 597 O O . ASP A 1 78 ? -8.743 -25.146 -2.955 1.00 81.94 78 ASP A O 1
ATOM 601 N N . TYR A 1 79 ? -7.341 -26.539 -1.909 1.00 86.75 79 TYR A N 1
ATOM 602 C CA . TYR A 1 79 ? -7.137 -27.453 -3.036 1.00 86.75 79 TYR A CA 1
ATOM 603 C C . TYR A 1 79 ? -6.766 -28.851 -2.536 1.00 86.75 79 TYR A C 1
ATOM 605 O O . TYR A 1 79 ? -6.111 -29.004 -1.510 1.00 86.75 79 TYR A O 1
ATOM 613 N N . GLY A 1 80 ? -7.135 -29.891 -3.284 1.00 83.81 80 GLY A N 1
ATOM 614 C CA . GLY A 1 80 ? -6.867 -31.261 -2.852 1.00 83.81 80 GLY A CA 1
ATOM 615 C C . GLY A 1 80 ? -6.898 -32.305 -3.959 1.00 83.81 80 GLY A C 1
ATOM 616 O O . GLY A 1 80 ? -7.209 -32.026 -5.119 1.00 83.81 80 GLY A O 1
ATOM 617 N N . GLN A 1 81 ? -6.564 -33.535 -3.570 1.00 84.56 81 GLN A N 1
ATOM 618 C CA . GLN A 1 81 ? -6.663 -34.727 -4.404 1.00 84.56 81 GLN A CA 1
ATOM 619 C C . GLN A 1 81 ? -7.334 -35.851 -3.604 1.00 84.56 81 GLN A C 1
ATOM 621 O O . GLN A 1 81 ? -6.887 -36.186 -2.510 1.00 84.56 81 GLN A O 1
ATOM 626 N N . GLN A 1 82 ? -8.392 -36.441 -4.160 1.00 82.31 82 GLN A N 1
ATOM 627 C CA . GLN A 1 82 ? -9.142 -37.557 -3.573 1.00 82.31 82 GLN A CA 1
ATOM 628 C C . GLN A 1 82 ? -9.599 -38.484 -4.705 1.00 82.31 82 GLN A C 1
ATOM 630 O O . GLN A 1 82 ? -9.999 -37.996 -5.755 1.00 82.31 82 GLN A O 1
ATOM 635 N N . ASP A 1 83 ? -9.517 -39.806 -4.531 1.00 77.75 83 ASP A N 1
ATOM 636 C CA . ASP A 1 83 ? -10.019 -40.804 -5.499 1.00 77.75 83 ASP A CA 1
ATOM 637 C C . ASP A 1 83 ? -9.524 -40.592 -6.950 1.00 77.75 83 ASP A C 1
ATOM 639 O O . ASP A 1 83 ? -10.232 -40.806 -7.933 1.00 77.75 83 ASP A O 1
ATOM 643 N N . ASN A 1 84 ? -8.269 -40.140 -7.074 1.00 73.56 84 ASN A N 1
ATOM 644 C CA . ASN A 1 84 ? -7.598 -39.732 -8.316 1.00 73.56 84 ASN A CA 1
ATOM 645 C C . ASN A 1 84 ? -8.237 -38.539 -9.073 1.00 73.56 84 ASN A C 1
ATOM 647 O O . ASN A 1 84 ? -7.856 -38.238 -10.205 1.00 73.56 84 ASN A O 1
ATOM 651 N N . LEU A 1 85 ? -9.161 -37.822 -8.433 1.00 81.38 85 LEU A N 1
ATOM 652 C CA . LEU A 1 85 ? -9.654 -36.507 -8.835 1.00 81.38 85 LEU A CA 1
ATOM 653 C C . LEU A 1 85 ? -8.822 -35.415 -8.158 1.00 81.38 85 LEU A C 1
ATOM 655 O O . LEU A 1 85 ? -8.484 -35.524 -6.982 1.00 81.38 85 LEU A O 1
ATOM 659 N N . VAL A 1 86 ? -8.531 -34.341 -8.890 1.00 85.00 86 VAL A N 1
ATOM 660 C CA . VAL A 1 86 ? -7.845 -33.144 -8.379 1.00 85.00 86 VAL A CA 1
ATOM 661 C C . VAL A 1 86 ? -8.841 -31.988 -8.392 1.00 85.00 86 VAL A C 1
ATOM 663 O O . VAL A 1 86 ? -9.546 -31.811 -9.388 1.00 85.00 86 VAL A O 1
ATOM 666 N N . TYR A 1 87 ? -8.937 -31.221 -7.305 1.00 87.69 87 TYR A N 1
ATOM 667 C CA . TYR A 1 87 ? -9.949 -30.174 -7.154 1.00 87.69 87 TYR A CA 1
ATOM 668 C C . TYR A 1 87 ? -9.408 -28.864 -6.565 1.00 87.69 87 TYR A C 1
ATOM 670 O O . TYR A 1 87 ? -8.469 -28.853 -5.769 1.00 87.69 87 TYR A O 1
ATOM 678 N N . LEU A 1 88 ? -10.050 -27.759 -6.953 1.00 88.44 88 LEU A N 1
ATOM 679 C CA . LEU A 1 88 ? -9.850 -26.405 -6.432 1.00 88.44 88 LEU A CA 1
ATOM 680 C C . LEU A 1 88 ? -11.141 -25.925 -5.764 1.00 88.44 88 LEU A C 1
ATOM 682 O O . LEU A 1 88 ? -12.204 -26.013 -6.380 1.00 88.44 88 LEU A O 1
ATOM 686 N N . VAL A 1 89 ? -11.055 -25.393 -4.548 1.00 88.62 89 VAL A N 1
ATOM 687 C CA . VAL A 1 89 ? -12.182 -24.801 -3.814 1.00 88.62 89 VAL A CA 1
ATOM 688 C C . VAL A 1 89 ? -12.044 -23.284 -3.821 1.00 88.62 89 VAL A C 1
ATOM 690 O O . VAL A 1 89 ? -10.976 -22.754 -3.523 1.00 88.62 89 VAL A O 1
ATOM 693 N N . MET A 1 90 ? -13.121 -22.572 -4.137 1.00 91.50 90 MET A N 1
ATOM 694 C CA . MET A 1 90 ? -13.128 -21.115 -4.287 1.00 91.50 90 MET A CA 1
ATOM 695 C C . MET A 1 90 ? -14.463 -20.494 -3.859 1.00 91.50 90 MET A C 1
ATOM 697 O O . MET A 1 90 ? -15.450 -21.198 -3.614 1.00 91.50 90 MET A O 1
ATOM 701 N N . ARG A 1 91 ? -14.503 -19.160 -3.782 1.00 90.44 91 ARG A N 1
ATOM 702 C CA . ARG A 1 91 ? -15.734 -18.393 -3.535 1.00 90.44 91 ARG A CA 1
ATOM 703 C C . ARG A 1 91 ? -16.817 -18.745 -4.565 1.00 90.44 91 ARG A C 1
ATOM 705 O O . ARG A 1 91 ? -16.560 -18.763 -5.765 1.00 90.44 91 ARG A O 1
ATOM 712 N N . LEU A 1 92 ? -18.040 -19.004 -4.096 1.00 90.19 92 LEU A N 1
ATOM 713 C CA . LEU A 1 92 ? -19.203 -19.172 -4.970 1.00 90.19 92 LEU A CA 1
ATOM 714 C C . LEU A 1 92 ? -19.666 -17.799 -5.485 1.00 90.19 92 LEU A C 1
ATOM 716 O O . LEU A 1 92 ? -19.939 -16.903 -4.685 1.00 90.19 92 LEU A O 1
ATOM 720 N N . MET A 1 93 ? -19.770 -17.649 -6.807 1.00 91.62 93 MET A N 1
ATOM 721 C CA . MET A 1 93 ? -20.136 -16.394 -7.474 1.00 91.62 93 MET A CA 1
ATOM 722 C C . MET A 1 93 ? -21.552 -16.499 -8.067 1.00 91.62 93 MET A C 1
ATOM 724 O O . MET A 1 93 ? -21.747 -17.272 -9.005 1.00 91.62 93 MET A O 1
ATOM 728 N N . PRO A 1 94 ? -22.559 -15.787 -7.520 1.00 85.69 94 PRO A N 1
ATOM 729 C CA . PRO A 1 94 ? -23.958 -15.968 -7.915 1.00 85.69 94 PRO A CA 1
ATOM 730 C C . PRO A 1 94 ? -24.405 -15.121 -9.120 1.00 85.69 94 PRO A C 1
ATOM 732 O O . PRO A 1 94 ? -25.498 -15.352 -9.626 1.00 85.69 94 PRO A O 1
ATOM 735 N N . GLY A 1 95 ? -23.612 -14.143 -9.576 1.00 87.06 95 GLY A N 1
ATOM 736 C CA . GLY A 1 95 ? -24.010 -13.195 -10.628 1.00 87.06 95 GLY A CA 1
ATOM 737 C C . GLY A 1 95 ? -23.871 -13.707 -12.070 1.00 87.06 95 GLY A C 1
ATOM 738 O O . GLY A 1 95 ? -24.255 -13.001 -13.001 1.00 87.06 95 GLY A O 1
ATOM 739 N N . GLY A 1 96 ? -23.342 -14.919 -12.270 1.00 89.94 96 GLY A N 1
ATOM 740 C CA . GLY A 1 96 ? -23.034 -15.477 -13.594 1.00 89.94 96 GLY A CA 1
ATOM 741 C C . GLY A 1 96 ? -21.692 -14.994 -14.156 1.00 89.94 96 GLY A C 1
ATOM 742 O O . GLY A 1 96 ? -20.843 -14.498 -13.413 1.00 89.94 96 GLY A O 1
ATOM 743 N N . THR A 1 97 ? -21.488 -15.166 -15.463 1.00 93.75 97 THR A N 1
ATOM 744 C CA . THR A 1 97 ? -20.258 -14.785 -16.178 1.00 93.75 97 THR A CA 1
ATOM 745 C C . THR A 1 97 ? -20.460 -13.577 -17.097 1.00 93.75 97 THR A C 1
ATOM 747 O O . THR A 1 97 ? -21.581 -13.242 -17.485 1.00 93.75 97 THR A O 1
ATOM 750 N N . LEU A 1 98 ? -19.362 -12.957 -17.538 1.00 95.94 98 LEU A N 1
ATOM 751 C CA . LEU A 1 98 ? -19.387 -11.968 -18.619 1.00 95.94 98 LEU A CA 1
ATOM 752 C C . LEU A 1 98 ? -19.872 -12.578 -19.946 1.00 95.94 98 LEU A C 1
ATOM 754 O O . LEU A 1 98 ? -20.510 -11.882 -20.731 1.00 95.94 98 LEU A O 1
ATOM 758 N N . SER A 1 99 ? -19.671 -13.880 -20.173 1.00 93.12 99 SER A N 1
ATOM 759 C CA . SER A 1 99 ? -20.245 -14.578 -21.332 1.00 93.12 99 SER A CA 1
ATOM 760 C C . SER A 1 99 ? -21.778 -14.582 -21.295 1.00 93.12 99 SER A C 1
ATOM 762 O O . SER A 1 99 ? -22.415 -14.334 -22.317 1.00 93.12 99 SER A O 1
ATOM 764 N N . ASP A 1 100 ? -22.376 -14.796 -20.117 1.00 91.50 100 ASP A N 1
ATOM 765 C CA . ASP A 1 100 ? -23.836 -14.771 -19.915 1.00 91.50 100 ASP A CA 1
ATOM 766 C C . ASP A 1 100 ? -24.422 -13.357 -20.000 1.00 91.50 100 ASP A C 1
ATOM 768 O O . ASP A 1 100 ? -25.641 -13.198 -20.111 1.00 91.50 100 ASP A O 1
ATOM 772 N N . LEU A 1 101 ? -23.573 -12.331 -19.893 1.00 92.81 101 LEU A N 1
ATOM 773 C CA . LEU A 1 101 ? -23.935 -10.925 -20.017 1.00 92.81 101 LEU A CA 1
ATOM 774 C C . LEU A 1 101 ? -23.853 -10.462 -21.482 1.00 92.81 101 LEU A C 1
ATOM 776 O O . LEU A 1 101 ? -24.845 -9.951 -21.996 1.00 92.81 101 LEU A O 1
ATOM 780 N N . ILE A 1 102 ? -22.738 -10.726 -22.177 1.00 93.69 102 ILE A N 1
ATOM 781 C CA . ILE A 1 102 ? -22.559 -10.441 -23.617 1.00 93.69 102 ILE A CA 1
ATOM 782 C C . ILE A 1 102 ? -23.615 -11.172 -24.462 1.00 93.69 102 ILE A C 1
ATOM 784 O O . ILE A 1 102 ? -24.146 -10.609 -25.418 1.00 93.69 102 ILE A O 1
ATOM 788 N N . ALA A 1 103 ? -24.003 -12.395 -24.080 1.00 91.19 103 ALA A N 1
ATOM 789 C CA . ALA A 1 103 ? -25.061 -13.152 -24.758 1.00 91.19 103 ALA A CA 1
ATOM 790 C C . ALA A 1 103 ? -26.449 -12.466 -24.747 1.00 91.19 103 ALA A C 1
ATOM 792 O O . ALA A 1 103 ? -27.337 -12.877 -25.494 1.00 91.19 103 ALA A O 1
ATOM 793 N N . ARG A 1 104 ? -26.652 -11.424 -23.925 1.00 91.38 104 ARG A N 1
ATOM 794 C CA . ARG A 1 104 ? -27.889 -10.618 -23.877 1.00 91.38 104 ARG A CA 1
ATOM 795 C C . ARG A 1 104 ? -27.850 -9.422 -24.833 1.00 91.38 104 ARG A C 1
ATOM 797 O O . ARG A 1 104 ? -28.897 -8.835 -25.095 1.00 91.38 104 ARG A O 1
ATOM 804 N N . GLY A 1 105 ? -26.671 -9.059 -25.339 1.00 90.25 105 GLY A N 1
ATOM 805 C CA . GLY A 1 105 ? -26.452 -7.925 -26.229 1.00 90.25 105 GLY A CA 1
ATOM 806 C C . GLY A 1 105 ? -25.124 -7.209 -25.971 1.00 90.25 105 GLY A C 1
ATOM 807 O O . GLY A 1 105 ? -24.430 -7.463 -24.988 1.00 90.25 105 GLY A O 1
ATOM 808 N N . ALA A 1 106 ? -24.791 -6.281 -26.868 1.00 90.88 106 ALA A N 1
ATOM 809 C CA . ALA A 1 106 ? -23.664 -5.372 -26.697 1.00 90.88 106 ALA A CA 1
ATOM 810 C C . ALA A 1 106 ? -23.878 -4.429 -25.498 1.00 90.88 106 ALA A C 1
ATOM 812 O O . ALA A 1 106 ? -24.995 -3.967 -25.253 1.00 90.88 106 ALA A O 1
ATOM 813 N N . LEU A 1 107 ? -22.801 -4.121 -24.778 1.00 94.75 107 LEU A N 1
ATOM 814 C CA . LEU A 1 107 ? -22.822 -3.300 -23.567 1.00 94.75 107 LEU A CA 1
ATOM 815 C C . LEU A 1 107 ? -22.680 -1.797 -23.861 1.00 94.75 107 LEU A C 1
ATOM 817 O O . LEU A 1 107 ? -22.272 -1.372 -24.948 1.00 94.75 107 LEU A O 1
ATOM 821 N N . SER A 1 108 ? -23.023 -0.977 -22.867 1.00 93.44 108 SER A N 1
ATOM 822 C CA . SER A 1 108 ? -22.750 0.464 -22.878 1.00 93.44 108 SER A CA 1
ATOM 823 C C . SER A 1 108 ? -21.267 0.757 -22.594 1.00 93.44 108 SER A C 1
ATOM 825 O O . SER A 1 108 ? -20.541 -0.102 -22.085 1.00 93.44 108 SER A O 1
ATOM 827 N N . LEU A 1 109 ? -20.795 1.969 -22.909 1.00 92.00 109 LEU A N 1
ATOM 828 C CA . LEU A 1 109 ? -19.401 2.365 -22.657 1.00 92.00 109 LEU A CA 1
ATOM 829 C C . LEU A 1 109 ? -19.070 2.379 -21.159 1.00 92.00 109 LEU A C 1
ATOM 831 O O . LEU A 1 109 ? -17.990 1.952 -20.760 1.00 92.00 109 LEU A O 1
ATOM 835 N N . GLU A 1 110 ? -20.023 2.799 -20.330 1.00 88.94 110 GLU A N 1
ATOM 836 C CA . GLU A 1 110 ? -19.915 2.865 -18.873 1.00 88.94 110 GLU A CA 1
ATOM 837 C C . GLU A 1 110 ? -19.860 1.457 -18.263 1.00 88.94 110 GLU A C 1
ATOM 839 O O . GLU A 1 110 ? -19.024 1.189 -17.401 1.00 88.94 110 GLU A O 1
ATOM 844 N N . GLN A 1 111 ? -20.694 0.531 -18.756 1.00 92.44 111 GLN A N 1
ATOM 845 C CA . GLN A 1 111 ? -20.646 -0.886 -18.379 1.00 92.44 111 GLN A CA 1
ATOM 846 C C . GLN A 1 111 ? -19.310 -1.523 -18.777 1.00 92.44 111 GLN A C 1
ATOM 848 O O . GLN A 1 111 ? -18.681 -2.194 -17.958 1.00 92.44 111 GLN A O 1
ATOM 853 N N . CYS A 1 112 ? -18.849 -1.274 -20.009 1.00 95.62 112 CYS A N 1
ATOM 854 C CA . CYS A 1 112 ? -17.552 -1.755 -20.479 1.00 95.62 112 CYS A CA 1
ATOM 855 C C . CYS A 1 112 ? -16.417 -1.228 -19.598 1.00 95.62 112 CYS A C 1
ATOM 857 O O . CYS A 1 112 ? -15.593 -2.011 -19.135 1.00 95.62 112 CYS A O 1
ATOM 859 N N . TYR A 1 113 ? -16.388 0.076 -19.320 1.00 95.00 113 TYR A N 1
ATOM 860 C CA . TYR A 1 113 ? -15.349 0.696 -18.502 1.00 95.00 113 TYR A CA 1
ATOM 861 C C . TYR A 1 113 ? -15.360 0.210 -17.051 1.00 95.00 113 TYR A C 1
ATOM 863 O O . TYR A 1 113 ? -14.290 -0.032 -16.496 1.00 95.00 113 TYR A O 1
ATOM 871 N N . HIS A 1 114 ? -16.534 0.006 -16.444 1.00 91.56 114 HIS A N 1
ATOM 872 C CA . HIS A 1 114 ? -16.643 -0.550 -15.093 1.00 91.56 114 HIS A CA 1
ATOM 873 C C . HIS A 1 114 ? -15.994 -1.941 -15.003 1.00 91.56 114 HIS A C 1
ATOM 875 O O . HIS A 1 114 ? -15.119 -2.164 -14.167 1.00 91.56 114 HIS A O 1
ATOM 881 N N . ILE A 1 115 ? -16.355 -2.842 -15.923 1.00 96.44 115 ILE A N 1
ATOM 882 C CA . ILE A 1 115 ? -15.832 -4.214 -15.978 1.00 96.44 115 ILE A CA 1
ATOM 883 C C . ILE A 1 115 ? -14.332 -4.214 -16.313 1.00 96.44 115 ILE A C 1
ATOM 885 O O . ILE A 1 115 ? -13.547 -4.882 -15.640 1.00 96.44 115 ILE A O 1
ATOM 889 N N . LEU A 1 116 ? -13.910 -3.437 -17.317 1.00 96.75 116 LEU A N 1
ATOM 890 C CA . LEU A 1 116 ? -12.503 -3.347 -17.716 1.00 96.75 116 LEU A CA 1
ATOM 891 C C . LEU A 1 116 ? -11.632 -2.740 -16.616 1.00 96.75 116 LEU A C 1
ATOM 893 O O . LEU A 1 116 ? -10.521 -3.218 -16.423 1.00 96.75 116 LEU A O 1
ATOM 897 N N . SER A 1 117 ? -12.120 -1.758 -15.853 1.00 94.69 117 SER A N 1
ATOM 898 C CA . SER A 1 117 ? -11.368 -1.187 -14.727 1.00 94.69 117 SER A CA 1
ATOM 899 C C . SER A 1 117 ? -11.088 -2.236 -13.651 1.00 94.69 117 SER A C 1
ATOM 901 O O . SER A 1 117 ? -9.947 -2.390 -13.224 1.00 94.69 117 SER A O 1
ATOM 903 N N . GLN A 1 118 ? -12.108 -3.006 -13.262 1.00 95.31 118 GLN A N 1
ATOM 904 C CA . GLN A 1 118 ? -11.999 -4.043 -12.230 1.00 95.31 118 GLN A CA 1
ATOM 905 C C . GLN A 1 118 ? -11.068 -5.193 -12.651 1.00 95.31 118 GLN A C 1
ATOM 907 O O . GLN A 1 118 ? -10.218 -5.635 -11.877 1.00 95.31 118 GLN A O 1
ATOM 912 N N . ILE A 1 119 ? -11.187 -5.652 -13.901 1.00 97.38 119 ILE A N 1
ATOM 913 C CA . ILE A 1 119 ? -10.352 -6.730 -14.454 1.00 97.38 119 ILE A CA 1
ATOM 914 C C . ILE A 1 119 ? -8.939 -6.238 -14.811 1.00 97.38 119 ILE A C 1
ATOM 916 O O . ILE A 1 119 ? -7.978 -6.998 -14.695 1.00 97.38 119 ILE A O 1
ATOM 920 N N . GLY A 1 120 ? -8.786 -4.967 -15.183 1.00 95.38 120 GLY A N 1
ATOM 921 C CA . GLY A 1 120 ? -7.500 -4.322 -15.440 1.00 95.38 120 GLY A CA 1
ATOM 922 C C . GLY A 1 120 ? -6.659 -4.153 -14.175 1.00 95.38 120 GLY A C 1
ATOM 923 O O . GLY A 1 120 ? -5.491 -4.521 -14.189 1.00 95.38 120 GLY A O 1
ATOM 924 N N . ASP A 1 121 ? -7.252 -3.692 -13.070 1.00 91.62 121 ASP A N 1
ATOM 925 C CA . ASP A 1 121 ? -6.589 -3.591 -11.755 1.00 91.62 121 ASP A CA 1
ATOM 926 C C . ASP A 1 121 ? -6.117 -4.983 -11.274 1.00 91.62 121 ASP A C 1
ATOM 928 O O . ASP A 1 121 ? -4.960 -5.168 -10.891 1.00 91.62 121 ASP A O 1
ATOM 932 N N . ALA A 1 122 ? -6.964 -6.013 -11.442 1.00 93.69 122 ALA A N 1
ATOM 933 C CA . ALA A 1 122 ? -6.619 -7.410 -11.152 1.00 93.69 122 ALA A CA 1
ATOM 934 C C . ALA A 1 122 ? -5.468 -7.960 -12.016 1.00 93.69 122 ALA A C 1
ATOM 936 O O . ALA A 1 122 ? -4.622 -8.709 -11.516 1.00 93.69 122 ALA A O 1
ATOM 937 N N . LEU A 1 123 ? -5.423 -7.601 -13.303 1.00 94.75 123 LEU A N 1
ATOM 938 C CA . LEU A 1 123 ? -4.331 -7.967 -14.205 1.00 94.75 123 LEU A CA 1
ATOM 939 C C . LEU A 1 123 ? -3.030 -7.246 -13.844 1.00 94.75 123 LEU A C 1
ATOM 941 O O . LEU A 1 123 ? -1.995 -7.900 -13.748 1.00 94.75 123 LEU A O 1
ATOM 945 N N . ASP A 1 124 ? -3.075 -5.938 -13.580 1.00 90.75 124 ASP A N 1
ATOM 946 C CA . ASP A 1 124 ? -1.891 -5.154 -13.214 1.00 90.75 124 ASP A CA 1
ATOM 947 C C . ASP A 1 124 ? -1.273 -5.671 -11.905 1.00 90.75 124 ASP A C 1
ATOM 949 O O . ASP A 1 124 ? -0.063 -5.895 -11.828 1.00 90.75 124 ASP A O 1
ATOM 953 N N . TYR A 1 125 ? -2.106 -5.966 -10.899 1.00 91.00 125 TYR A N 1
ATOM 954 C CA . TYR A 1 125 ? -1.686 -6.615 -9.656 1.00 91.00 125 TYR A CA 1
ATOM 955 C C . TYR A 1 125 ? -1.004 -7.972 -9.908 1.00 91.00 125 TYR A C 1
ATOM 957 O O . TYR A 1 125 ? 0.074 -8.237 -9.365 1.00 91.00 125 TYR A O 1
ATOM 965 N N . ALA A 1 126 ? -1.589 -8.835 -10.745 1.00 89.00 126 ALA A N 1
ATOM 966 C CA . ALA A 1 126 ? -1.011 -10.142 -11.054 1.00 89.00 126 ALA A CA 1
ATOM 967 C C . ALA A 1 126 ? 0.320 -10.023 -11.819 1.00 89.00 126 ALA A C 1
ATOM 969 O O . ALA A 1 126 ? 1.298 -10.690 -11.464 1.00 89.00 126 ALA A O 1
ATOM 970 N N . HIS A 1 127 ? 0.395 -9.125 -12.807 1.00 91.00 127 HIS A N 1
ATOM 971 C CA . HIS A 1 127 ? 1.597 -8.875 -13.610 1.00 91.00 127 HIS A CA 1
ATOM 972 C C . HIS A 1 127 ? 2.745 -8.326 -12.756 1.00 91.00 127 HIS A C 1
ATOM 974 O O . HIS A 1 127 ? 3.870 -8.813 -12.876 1.00 91.00 127 HIS A O 1
ATOM 980 N N . ARG A 1 128 ? 2.467 -7.397 -11.827 1.00 86.88 128 ARG A N 1
ATOM 981 C CA . ARG A 1 128 ? 3.440 -6.900 -10.828 1.00 86.88 128 ARG A CA 1
ATOM 982 C C . ARG A 1 128 ? 3.982 -8.016 -9.927 1.00 86.88 128 ARG A C 1
ATOM 984 O O . ARG A 1 128 ? 5.154 -7.989 -9.564 1.00 86.88 128 ARG A O 1
ATOM 991 N N . ASN A 1 129 ? 3.159 -9.018 -9.615 1.00 80.88 129 ASN A N 1
ATOM 992 C CA . ASN A 1 129 ? 3.551 -10.222 -8.871 1.00 80.88 129 ASN A CA 1
ATOM 993 C C . ASN A 1 129 ? 4.208 -11.313 -9.753 1.00 80.88 129 ASN A C 1
ATOM 995 O O . ASN A 1 129 ? 4.486 -12.413 -9.276 1.00 80.88 129 ASN A O 1
ATOM 999 N N . GLY A 1 130 ? 4.475 -11.033 -11.035 1.00 82.88 130 GLY A N 1
ATOM 1000 C CA . GLY A 1 130 ? 5.114 -11.966 -11.970 1.00 82.88 130 GLY A CA 1
ATOM 1001 C C . GLY A 1 130 ? 4.202 -13.083 -12.492 1.00 82.88 130 GLY A C 1
ATOM 1002 O O . GLY A 1 130 ? 4.697 -14.057 -13.065 1.00 82.88 130 GLY A O 1
ATOM 1003 N N . VAL A 1 131 ? 2.882 -12.970 -12.308 1.00 84.75 131 VAL A N 1
ATOM 1004 C CA . VAL A 1 131 ? 1.889 -13.964 -12.739 1.00 84.75 131 VAL A CA 1
ATOM 1005 C C . VAL A 1 131 ? 1.158 -13.469 -13.987 1.00 84.75 131 VAL A C 1
ATOM 1007 O O . VAL A 1 131 ? 0.482 -12.450 -13.955 1.00 84.75 131 VAL A O 1
ATOM 1010 N N . VAL A 1 132 ? 1.261 -14.225 -15.083 1.00 87.50 132 VAL A N 1
ATOM 1011 C CA . VAL A 1 132 ? 0.534 -13.984 -16.346 1.00 87.50 132 VAL A CA 1
ATOM 1012 C C . VAL A 1 132 ? -0.615 -14.987 -16.443 1.00 87.50 132 VAL A C 1
ATOM 1014 O O . VAL A 1 132 ? -0.394 -16.187 -16.243 1.00 87.50 132 VAL A O 1
ATOM 1017 N N . HIS A 1 133 ? -1.825 -14.523 -16.753 1.00 89.31 133 HIS A N 1
ATOM 1018 C CA . HIS A 1 133 ? -3.052 -15.318 -16.677 1.00 89.31 133 HIS A CA 1
ATOM 1019 C C . HIS A 1 133 ? -3.205 -16.308 -17.840 1.00 89.31 133 HIS A C 1
ATOM 1021 O O . HIS A 1 133 ? -3.578 -17.462 -17.615 1.00 89.31 133 HIS A O 1
ATOM 1027 N N . ARG A 1 134 ? -2.897 -15.870 -19.069 1.00 85.06 134 ARG A N 1
ATOM 1028 C CA . ARG A 1 134 ? -2.839 -16.653 -20.322 1.00 85.06 134 ARG A CA 1
ATOM 1029 C C . ARG A 1 134 ? -4.158 -17.279 -20.812 1.00 85.06 134 ARG A C 1
ATOM 1031 O O . ARG A 1 134 ? -4.125 -18.112 -21.713 1.00 85.06 134 ARG A O 1
ATOM 1038 N N . ASP A 1 135 ? -5.301 -16.895 -20.242 1.00 85.38 135 ASP A N 1
ATOM 1039 C CA . ASP A 1 135 ? -6.638 -17.399 -20.616 1.00 85.38 135 ASP A CA 1
ATOM 1040 C C . ASP A 1 135 ? -7.730 -16.359 -20.282 1.00 85.38 135 ASP A C 1
ATOM 1042 O O . ASP A 1 135 ? -8.695 -16.645 -19.576 1.00 85.38 135 ASP A O 1
ATOM 1046 N N . ILE A 1 136 ? -7.547 -15.111 -20.726 1.00 92.69 136 ILE A N 1
ATOM 1047 C CA . ILE A 1 136 ? -8.536 -14.036 -20.537 1.00 92.69 136 ILE A CA 1
ATOM 1048 C C . ILE A 1 136 ? -9.640 -14.168 -21.590 1.00 92.69 136 ILE A C 1
ATOM 1050 O O . ILE A 1 136 ? -9.373 -14.107 -22.788 1.00 92.69 136 ILE A O 1
ATOM 1054 N N . LYS A 1 137 ? -10.878 -14.365 -21.126 1.00 92.00 137 LYS A N 1
ATOM 1055 C CA . LYS A 1 137 ? -12.093 -14.535 -21.941 1.00 92.00 137 LYS A CA 1
ATOM 1056 C C . LYS A 1 137 ? -13.358 -14.332 -21.086 1.00 92.00 137 LYS A C 1
ATOM 1058 O O . LYS A 1 137 ? -13.268 -14.455 -19.861 1.00 92.00 137 LYS A O 1
ATOM 1063 N N . PRO A 1 138 ? -14.546 -14.110 -21.679 1.00 94.12 138 PRO A N 1
ATOM 1064 C CA . PRO A 1 138 ? -15.764 -13.776 -20.936 1.00 94.12 138 PRO A CA 1
ATOM 1065 C C . PRO A 1 138 ? -16.247 -14.845 -19.945 1.00 94.12 138 PRO A C 1
ATOM 1067 O O . PRO A 1 138 ? -16.862 -14.505 -18.940 1.00 94.12 138 PRO A O 1
ATOM 1070 N N . SER A 1 139 ? -15.959 -16.133 -20.168 1.00 89.50 139 SER A N 1
ATOM 1071 C CA . SER A 1 139 ? -16.330 -17.194 -19.213 1.00 89.50 139 SER A CA 1
ATOM 1072 C C . SER A 1 139 ? -15.537 -17.151 -17.904 1.00 89.50 139 SER A C 1
ATOM 1074 O O . SER A 1 139 ? -15.974 -17.724 -16.912 1.00 89.50 139 SER A O 1
ATOM 1076 N N . ASN A 1 140 ? -14.364 -16.509 -17.909 1.00 92.44 140 ASN A N 1
ATOM 1077 C CA . ASN A 1 140 ? -13.439 -16.467 -16.774 1.00 92.44 140 ASN A CA 1
ATOM 1078 C C . ASN A 1 140 ? -13.601 -15.174 -15.947 1.00 92.44 140 ASN A C 1
ATOM 1080 O O . ASN A 1 140 ? -12.975 -15.031 -14.896 1.00 92.44 140 ASN A O 1
ATOM 1084 N N . VAL A 1 141 ? -14.455 -14.249 -16.397 1.00 95.81 141 VAL A N 1
ATOM 1085 C CA . VAL A 1 141 ? -14.893 -13.068 -15.643 1.00 95.81 141 VAL A CA 1
ATOM 1086 C C . VAL A 1 141 ? -16.252 -13.384 -15.020 1.00 95.81 141 VAL A C 1
ATOM 1088 O O . VAL A 1 141 ? -17.223 -13.613 -15.740 1.00 95.81 141 VAL A O 1
ATOM 1091 N N . LEU A 1 142 ? -16.313 -13.425 -13.689 1.00 94.94 142 LEU A N 1
ATOM 1092 C CA . LEU A 1 142 ? -17.501 -13.785 -12.906 1.00 94.94 142 LEU A CA 1
ATOM 1093 C C . LEU A 1 142 ? -18.063 -12.570 -12.165 1.00 94.94 142 LEU A C 1
ATOM 1095 O O . LEU A 1 142 ? -17.301 -11.685 -11.788 1.00 94.94 142 LEU A O 1
ATOM 1099 N N . PHE A 1 143 ? -19.364 -12.562 -11.877 1.00 94.00 143 PHE A N 1
ATOM 1100 C CA . PHE A 1 143 ? -20.011 -11.499 -11.104 1.00 94.00 143 PHE A CA 1
ATOM 1101 C C . PHE A 1 143 ? -20.433 -11.945 -9.699 1.00 94.00 143 PHE A C 1
ATOM 1103 O O . PHE A 1 143 ? -20.881 -13.078 -9.484 1.00 94.00 143 PHE A O 1
ATOM 1110 N N . ASP A 1 144 ? -20.316 -11.041 -8.724 1.00 87.69 144 ASP A N 1
ATOM 1111 C CA . ASP A 1 144 ? -20.922 -11.224 -7.401 1.00 87.69 144 ASP A CA 1
ATOM 1112 C C . ASP A 1 144 ? -22.430 -10.887 -7.391 1.00 87.69 144 ASP A C 1
ATOM 1114 O O . ASP A 1 144 ? -23.040 -10.612 -8.422 1.00 87.69 144 ASP A O 1
ATOM 1118 N N . GLY A 1 145 ? -23.057 -10.938 -6.211 1.00 80.25 145 GLY A N 1
ATOM 1119 C CA . GLY A 1 145 ? -24.488 -10.656 -6.048 1.00 80.25 145 GLY A CA 1
ATOM 1120 C C . GLY A 1 145 ? -24.892 -9.180 -6.175 1.00 80.25 145 GLY A C 1
ATOM 1121 O O . GLY A 1 145 ? -26.078 -8.887 -6.047 1.00 80.25 145 GLY A O 1
ATOM 1122 N N . ILE A 1 146 ? -23.942 -8.261 -6.389 1.00 81.38 146 ILE A N 1
ATOM 1123 C CA . ILE A 1 146 ? -24.190 -6.820 -6.574 1.00 81.38 146 ILE A CA 1
ATOM 1124 C C . ILE A 1 146 ? -23.596 -6.261 -7.881 1.00 81.38 146 ILE A C 1
ATOM 1126 O O . ILE A 1 146 ? -23.797 -5.087 -8.176 1.00 81.38 146 ILE A O 1
ATOM 1130 N N . GLY A 1 147 ? -22.941 -7.100 -8.691 1.00 81.00 147 GLY A N 1
ATOM 1131 C CA . GLY A 1 147 ? -22.491 -6.781 -10.049 1.00 81.00 147 GLY A CA 1
ATOM 1132 C C . GLY A 1 147 ? -20.992 -6.509 -10.211 1.00 81.00 147 GLY A C 1
ATOM 1133 O O . GLY A 1 147 ? -20.581 -6.162 -11.315 1.00 81.00 147 GLY A O 1
ATOM 1134 N N . ASN A 1 148 ? -20.164 -6.687 -9.175 1.00 90.94 148 ASN A N 1
ATOM 1135 C CA . ASN A 1 148 ? -18.711 -6.527 -9.317 1.00 90.94 148 ASN A CA 1
ATOM 1136 C C . ASN A 1 148 ? -18.108 -7.689 -10.112 1.00 90.94 148 ASN A C 1
ATOM 1138 O O . ASN A 1 148 ? -18.412 -8.851 -9.829 1.00 90.94 148 ASN A O 1
ATOM 1142 N N . ALA A 1 149 ? -17.213 -7.382 -11.050 1.00 94.88 149 ALA A N 1
ATOM 1143 C CA . ALA A 1 149 ? -16.456 -8.358 -11.819 1.00 94.88 149 ALA A CA 1
ATOM 1144 C C . ALA A 1 149 ? -15.278 -8.941 -11.012 1.00 94.88 149 ALA A C 1
ATOM 1146 O O . ALA A 1 149 ? -14.600 -8.239 -10.260 1.00 94.88 149 ALA A O 1
ATOM 1147 N N . TYR A 1 150 ? -15.016 -10.232 -11.208 1.00 95.69 150 TYR A N 1
ATOM 1148 C CA . TYR A 1 150 ? -13.933 -11.001 -10.599 1.00 95.69 150 TYR A CA 1
ATOM 1149 C C . TYR A 1 150 ? -13.238 -11.856 -11.656 1.00 95.69 150 TYR A C 1
ATOM 1151 O O . TYR A 1 150 ? -13.891 -12.618 -12.370 1.00 95.69 150 TYR A O 1
ATOM 1159 N N . LEU A 1 151 ? -11.911 -11.776 -11.720 1.00 94.00 151 LEU A N 1
ATOM 1160 C CA . LEU A 1 151 ? -11.096 -12.595 -12.609 1.00 94.00 151 LEU A CA 1
ATOM 1161 C C . LEU A 1 151 ? -10.806 -13.965 -11.976 1.00 94.00 151 LEU A C 1
ATOM 1163 O O . LEU A 1 151 ? -10.363 -14.050 -10.829 1.00 94.00 151 LEU A O 1
ATOM 1167 N N . SER A 1 152 ? -11.064 -15.038 -12.720 1.00 90.00 152 SER A N 1
ATOM 1168 C CA . SER A 1 152 ? -10.963 -16.431 -12.268 1.00 90.00 152 SER A CA 1
ATOM 1169 C C . SER A 1 152 ? -10.165 -17.298 -13.247 1.00 90.00 152 SER A C 1
ATOM 1171 O O . SER A 1 152 ? -9.941 -16.908 -14.385 1.00 90.00 152 SER A O 1
ATOM 1173 N N . ASP A 1 153 ? -9.753 -18.495 -12.816 1.00 79.06 153 ASP A N 1
ATOM 1174 C CA . ASP A 1 153 ? -9.025 -19.469 -13.651 1.00 79.06 153 ASP A CA 1
ATOM 1175 C C . ASP A 1 153 ? -7.623 -19.042 -14.145 1.00 79.06 153 ASP A C 1
ATOM 1177 O O . ASP A 1 153 ? -7.132 -19.502 -15.179 1.00 79.06 153 ASP A O 1
ATOM 1181 N N . PHE A 1 154 ? -6.915 -18.247 -13.337 1.00 72.88 154 PHE A N 1
ATOM 1182 C CA . PHE A 1 154 ? -5.491 -17.942 -13.512 1.00 72.88 154 PHE A CA 1
ATOM 1183 C C . PHE A 1 154 ? -4.632 -19.195 -13.764 1.00 72.88 154 PHE A C 1
ATOM 1185 O O . PHE A 1 154 ? -4.521 -20.070 -12.907 1.00 72.88 154 PHE A O 1
ATOM 1192 N N . GLY A 1 155 ? -3.937 -19.245 -14.905 1.00 61.12 155 GLY A N 1
ATOM 1193 C CA . GLY A 1 155 ? -2.718 -20.040 -15.113 1.00 61.12 155 GLY A CA 1
ATOM 1194 C C . GLY A 1 155 ? -2.830 -21.573 -15.170 1.00 61.12 155 GLY A C 1
ATOM 1195 O O . GLY A 1 155 ? -1.979 -22.194 -15.808 1.00 61.12 155 GLY A O 1
ATOM 1196 N N . ILE A 1 156 ? -3.861 -22.208 -14.593 1.00 55.88 156 ILE A N 1
ATOM 1197 C CA . ILE A 1 156 ? -3.990 -23.683 -14.508 1.00 55.88 156 ILE A CA 1
ATOM 1198 C C . ILE A 1 156 ? -3.949 -24.339 -15.904 1.00 55.88 156 ILE A C 1
ATOM 1200 O O . ILE A 1 156 ? -3.402 -25.432 -16.071 1.00 55.88 156 ILE A O 1
ATOM 1204 N N . ALA A 1 157 ? -4.430 -23.634 -16.935 1.00 48.62 157 ALA A N 1
ATOM 1205 C CA . ALA A 1 157 ? -4.336 -24.042 -18.336 1.00 48.62 157 ALA A CA 1
ATOM 1206 C C . ALA A 1 157 ? -2.898 -24.363 -18.796 1.00 48.62 157 ALA A C 1
ATOM 1208 O O . ALA A 1 157 ? -2.710 -25.264 -19.609 1.00 48.62 157 ALA A O 1
ATOM 1209 N N . ARG A 1 158 ? -1.857 -23.717 -18.245 1.00 49.97 158 ARG A N 1
ATOM 1210 C CA . ARG A 1 158 ? -0.455 -23.999 -18.608 1.00 49.97 158 ARG A CA 1
ATOM 1211 C C . ARG A 1 158 ? -0.057 -25.448 -18.315 1.00 49.97 158 ARG A C 1
ATOM 1213 O O . ARG A 1 158 ? 0.680 -26.035 -19.096 1.00 49.97 158 ARG A O 1
ATOM 1220 N N . ILE A 1 159 ? -0.580 -26.049 -17.246 1.00 49.66 159 ILE A N 1
ATOM 1221 C CA . ILE A 1 159 ? -0.300 -27.445 -16.867 1.00 49.66 159 ILE A CA 1
ATOM 1222 C C . ILE A 1 159 ? -0.887 -28.419 -17.895 1.00 49.66 159 ILE A C 1
ATOM 1224 O O . ILE A 1 159 ? -0.285 -29.451 -18.203 1.00 49.66 159 ILE A O 1
ATOM 1228 N N . VAL A 1 160 ? -2.068 -28.066 -18.412 1.00 44.94 160 VAL A N 1
ATOM 1229 C CA . VAL A 1 160 ? -2.791 -28.792 -19.459 1.00 44.94 160 VAL A CA 1
ATOM 1230 C C . VAL A 1 160 ? -2.081 -28.633 -20.800 1.00 44.94 160 VAL A C 1
ATOM 1232 O O . VAL A 1 160 ? -1.911 -29.612 -21.521 1.00 44.94 160 VAL A O 1
ATOM 1235 N N . ASN A 1 161 ? -1.611 -27.426 -21.114 1.00 43.44 161 ASN A N 1
ATOM 1236 C CA . ASN A 1 161 ? -0.892 -27.144 -22.349 1.00 43.44 161 ASN A CA 1
ATOM 1237 C C . ASN A 1 161 ? 0.486 -27.819 -22.359 1.00 43.44 161 ASN A C 1
ATOM 1239 O O . ASN A 1 161 ? 0.787 -28.508 -23.324 1.00 43.44 161 ASN A O 1
ATOM 1243 N N . GLU A 1 162 ? 1.285 -27.728 -21.286 1.00 45.03 162 GLU A N 1
ATOM 1244 C CA . GLU A 1 162 ? 2.596 -28.399 -21.177 1.00 45.03 162 GLU A CA 1
ATOM 1245 C C . GLU A 1 162 ? 2.498 -29.921 -21.376 1.00 45.03 162 GLU A C 1
ATOM 1247 O O . GLU A 1 162 ? 3.357 -30.513 -22.029 1.00 45.03 162 GLU A O 1
ATOM 1252 N N . ALA A 1 163 ? 1.424 -30.556 -20.893 1.00 41.88 163 ALA A N 1
ATOM 1253 C CA . ALA A 1 163 ? 1.159 -31.977 -21.129 1.00 41.88 163 ALA A CA 1
ATOM 1254 C C . ALA A 1 163 ? 0.782 -32.317 -22.590 1.00 41.88 163 ALA A C 1
ATOM 1256 O O . ALA A 1 163 ? 0.840 -33.481 -22.978 1.00 41.88 163 ALA A O 1
ATOM 1257 N N . ASN A 1 164 ? 0.416 -31.314 -23.394 1.00 41.12 164 ASN A N 1
ATOM 1258 C CA . ASN A 1 164 ? -0.028 -31.431 -24.785 1.00 41.12 164 ASN A CA 1
ATOM 1259 C C . ASN A 1 164 ? 0.887 -30.683 -25.788 1.00 41.12 164 ASN A C 1
ATOM 1261 O O . ASN A 1 164 ? 0.510 -30.514 -26.943 1.00 41.12 164 ASN A O 1
ATOM 1265 N N . ILE A 1 165 ? 2.104 -30.270 -25.394 1.00 37.94 165 ILE A N 1
ATOM 1266 C CA . ILE A 1 165 ? 3.101 -29.667 -26.315 1.00 37.94 165 ILE A CA 1
ATOM 1267 C C . ILE A 1 165 ? 3.609 -30.679 -27.367 1.00 37.94 165 ILE A C 1
ATOM 1269 O O . ILE A 1 165 ? 4.135 -30.294 -28.410 1.00 37.94 165 ILE A O 1
ATOM 1273 N N . SER A 1 166 ? 3.388 -31.981 -27.159 1.00 29.53 166 SER A N 1
ATOM 1274 C CA . SER A 1 166 ? 3.450 -32.952 -28.258 1.00 29.53 166 SER A CA 1
ATOM 1275 C C . SER A 1 166 ? 2.259 -32.738 -29.196 1.00 29.53 166 SER A C 1
ATOM 1277 O O . SER A 1 166 ? 1.130 -33.024 -28.802 1.00 29.53 166 SER A O 1
ATOM 1279 N N . LEU A 1 167 ? 2.506 -32.279 -30.432 1.00 32.53 167 LEU A N 1
ATOM 1280 C CA . LEU A 1 167 ? 1.471 -32.140 -31.466 1.00 32.53 167 LEU A CA 1
ATOM 1281 C C . LEU A 1 167 ? 0.752 -33.483 -31.674 1.00 32.53 167 LEU A C 1
ATOM 1283 O O . LEU A 1 167 ? 1.264 -34.385 -32.338 1.00 32.53 167 LEU A O 1
ATOM 1287 N N . THR A 1 168 ? -0.450 -33.615 -31.118 1.00 31.48 168 THR A N 1
ATOM 1288 C CA . THR A 1 168 ? -1.298 -34.788 -31.330 1.00 31.48 168 THR A CA 1
ATOM 1289 C C . THR A 1 168 ? -1.962 -34.703 -32.703 1.00 31.48 168 THR A C 1
ATOM 1291 O O . THR A 1 168 ? -2.382 -33.636 -33.151 1.00 31.48 168 THR A O 1
ATOM 1294 N N . GLN A 1 169 ? -2.072 -35.842 -33.392 1.00 31.28 169 GLN A N 1
ATOM 1295 C CA . GLN A 1 169 ? -2.522 -35.941 -34.793 1.00 31.28 169 GLN A CA 1
ATOM 1296 C C . GLN A 1 169 ? -4.038 -35.696 -34.992 1.00 31.28 169 GLN A C 1
ATOM 1298 O O . GLN A 1 169 ? -4.625 -36.179 -35.956 1.00 31.28 169 GLN A O 1
ATOM 1303 N N . SER A 1 170 ? -4.674 -34.950 -34.084 1.00 36.16 170 SER A N 1
ATOM 1304 C CA . SER A 1 170 ? -6.132 -34.791 -33.968 1.00 36.16 170 SER A CA 1
ATOM 1305 C C . SER A 1 170 ? -6.626 -33.352 -34.182 1.00 36.16 170 SER A C 1
ATOM 1307 O O . SER A 1 170 ? -7.823 -33.103 -34.092 1.00 36.16 170 SER A O 1
ATOM 1309 N N . GLY A 1 171 ? -5.732 -32.386 -34.434 1.00 33.75 171 GLY A N 1
ATOM 1310 C CA . GLY A 1 171 ? -6.091 -30.996 -34.774 1.00 33.75 171 GLY A CA 1
ATOM 1311 C C . GLY A 1 171 ? -6.689 -30.149 -33.637 1.00 33.75 171 GLY A C 1
ATOM 1312 O O . GLY A 1 171 ? -7.037 -28.988 -33.850 1.00 33.75 171 GLY A O 1
ATOM 1313 N N . THR A 1 172 ? -6.797 -30.693 -32.424 1.00 37.28 172 THR A N 1
ATOM 1314 C CA . THR A 1 172 ? -7.335 -30.008 -31.241 1.00 37.28 172 THR A CA 1
ATOM 1315 C C . THR A 1 172 ? -6.312 -29.041 -30.642 1.00 37.28 172 THR A C 1
ATOM 1317 O O . THR A 1 172 ? -5.543 -29.410 -29.754 1.00 37.28 172 THR A O 1
ATOM 1320 N N . ALA A 1 173 ? -6.309 -27.794 -31.118 1.00 36.16 173 ALA A N 1
ATOM 1321 C CA . ALA A 1 173 ? -5.574 -26.698 -30.486 1.00 36.16 173 ALA A CA 1
ATOM 1322 C C . ALA A 1 173 ? -6.039 -26.488 -29.030 1.00 36.16 173 ALA A C 1
ATOM 1324 O O . ALA A 1 173 ? -7.240 -26.518 -28.754 1.00 36.16 173 ALA A O 1
ATOM 1325 N N . VAL A 1 174 ? -5.102 -26.269 -28.101 1.00 41.78 174 VAL A N 1
ATOM 1326 C CA . VAL A 1 174 ? -5.400 -26.196 -26.659 1.00 41.78 174 VAL A CA 1
ATOM 1327 C C . VAL A 1 174 ? -5.469 -24.740 -26.188 1.00 41.78 174 VAL A C 1
ATOM 1329 O O . VAL A 1 174 ? -4.485 -24.005 -26.236 1.00 41.78 174 VAL A O 1
ATOM 1332 N N . GLY A 1 175 ? -6.656 -24.327 -25.748 1.00 53.06 175 GLY A N 1
ATOM 1333 C CA . GLY A 1 175 ? -7.016 -22.939 -25.444 1.00 53.06 175 GLY A CA 1
ATOM 1334 C C . GLY A 1 175 ? -8.334 -22.567 -26.127 1.00 53.06 175 GLY A C 1
ATOM 1335 O O . GLY A 1 175 ? -8.948 -23.399 -26.790 1.00 53.06 175 GLY A O 1
ATOM 1336 N N . THR A 1 176 ? -8.796 -21.325 -25.974 1.00 66.19 176 THR A N 1
ATOM 1337 C CA . THR A 1 176 ? -9.943 -20.800 -26.740 1.00 66.19 176 THR A CA 1
ATOM 1338 C C . THR A 1 176 ? -9.407 -19.883 -27.850 1.00 66.19 176 THR A C 1
ATOM 1340 O O . THR A 1 176 ? -9.049 -18.745 -27.549 1.00 66.19 176 THR A O 1
ATOM 1343 N N . PRO A 1 177 ? -9.308 -20.338 -29.120 1.00 79.56 177 PRO A N 1
ATOM 1344 C CA . PRO A 1 177 ? -8.551 -19.632 -30.168 1.00 79.56 177 PRO A CA 1
ATOM 1345 C C . PRO A 1 177 ? -9.041 -18.209 -30.456 1.00 79.56 177 PRO A C 1
ATOM 1347 O O . PRO A 1 177 ? -8.275 -17.373 -30.921 1.00 79.56 177 PRO A O 1
ATOM 1350 N N . ALA A 1 178 ? -10.314 -17.938 -30.158 1.00 86.62 178 ALA A N 1
ATOM 1351 C CA . ALA A 1 178 ? -10.958 -16.641 -30.317 1.00 86.62 178 ALA A CA 1
ATOM 1352 C C . ALA A 1 178 ? -10.271 -15.496 -29.552 1.00 86.62 178 ALA A C 1
ATOM 1354 O O . ALA A 1 178 ? -10.296 -14.377 -30.046 1.00 86.62 178 ALA A O 1
ATOM 1355 N N . TYR A 1 179 ? -9.631 -15.763 -28.407 1.00 91.56 179 TYR A N 1
ATOM 1356 C CA . TYR A 1 179 ? -9.029 -14.734 -27.536 1.00 91.56 179 TYR A CA 1
ATOM 1357 C C . TYR A 1 179 ? -7.496 -14.777 -27.503 1.00 91.56 179 TYR A C 1
ATOM 1359 O O . TYR A 1 179 ? -6.865 -13.923 -26.891 1.00 91.56 179 TYR A O 1
ATOM 1367 N N . MET A 1 180 ? -6.887 -15.781 -28.139 1.00 88.88 180 MET A N 1
ATOM 1368 C CA . MET A 1 180 ? -5.453 -16.041 -28.045 1.00 88.88 180 MET A CA 1
ATOM 1369 C C . MET A 1 180 ? -4.631 -14.960 -28.762 1.00 88.88 180 MET A C 1
ATOM 1371 O O . MET A 1 180 ? -4.913 -14.620 -29.912 1.00 88.88 180 MET A O 1
ATOM 1375 N N . SER A 1 181 ? -3.585 -14.457 -28.101 1.00 92.00 181 SER A N 1
ATOM 1376 C CA . SER A 1 181 ? -2.685 -13.463 -28.689 1.00 92.00 181 SER A CA 1
ATOM 1377 C C . SER A 1 181 ? -1.788 -14.051 -29.796 1.00 92.00 181 SER A C 1
ATOM 1379 O O . SER A 1 181 ? -1.543 -15.263 -29.810 1.00 92.00 181 SER A O 1
ATOM 1381 N N . PRO A 1 182 ? -1.267 -13.225 -30.728 1.00 90.81 182 PRO A N 1
ATOM 1382 C CA . PRO A 1 182 ? -0.454 -13.690 -31.855 1.00 90.81 182 PRO A CA 1
ATOM 1383 C C . PRO A 1 182 ? 0.755 -14.520 -31.412 1.00 90.81 182 PRO A C 1
ATOM 1385 O O . PRO A 1 182 ? 0.991 -15.607 -31.933 1.00 90.81 182 PRO A O 1
ATOM 1388 N N . GLU A 1 183 ? 1.483 -14.046 -30.401 1.00 89.25 183 GLU A N 1
ATOM 1389 C CA . GLU A 1 183 ? 2.652 -14.725 -29.845 1.00 89.25 183 GLU A CA 1
ATOM 1390 C C . GLU A 1 183 ? 2.301 -16.056 -29.152 1.00 89.25 183 GLU A C 1
ATOM 1392 O O . GLU A 1 183 ? 3.084 -17.002 -29.231 1.00 89.25 183 GLU A O 1
ATOM 1397 N N . ALA A 1 184 ? 1.103 -16.186 -28.570 1.00 83.19 184 ALA A N 1
ATOM 1398 C CA . ALA A 1 184 ? 0.603 -17.456 -28.036 1.00 83.19 184 ALA A CA 1
ATOM 1399 C C . ALA A 1 184 ? 0.207 -18.435 -29.152 1.00 83.19 184 ALA A C 1
ATOM 1401 O O . ALA A 1 184 ? 0.535 -19.618 -29.063 1.00 83.19 184 ALA A O 1
ATOM 1402 N N . GLY A 1 185 ? -0.395 -17.942 -30.241 1.00 79.12 185 GLY A N 1
ATOM 1403 C CA . GLY A 1 185 ? -0.656 -18.733 -31.449 1.00 79.12 185 GLY A CA 1
ATOM 1404 C C . GLY A 1 185 ? 0.619 -19.227 -32.150 1.00 79.12 185 GLY A C 1
ATOM 1405 O O . GLY A 1 185 ? 0.600 -20.280 -32.783 1.00 79.12 185 GLY A O 1
ATOM 1406 N N . MET A 1 186 ? 1.736 -18.506 -32.001 1.00 79.00 186 MET A N 1
ATOM 1407 C CA . MET A 1 186 ? 3.067 -18.905 -32.486 1.00 79.00 186 MET A CA 1
ATOM 1408 C C . MET A 1 186 ? 3.853 -19.805 -31.514 1.00 79.00 186 MET A C 1
ATOM 1410 O O . MET A 1 186 ? 4.906 -20.317 -31.890 1.00 79.00 186 MET A O 1
ATOM 1414 N N . GLY A 1 187 ? 3.397 -19.981 -30.267 1.00 73.94 187 GLY A N 1
ATOM 1415 C CA . GLY A 1 187 ? 4.146 -20.705 -29.229 1.00 73.94 187 GLY A CA 1
ATOM 1416 C C . GLY A 1 187 ? 5.382 -19.964 -28.692 1.00 73.94 187 GLY A C 1
ATOM 1417 O O . GLY A 1 187 ? 6.311 -20.602 -28.198 1.00 73.94 187 GLY A O 1
ATOM 1418 N N . ALA A 1 188 ? 5.417 -18.633 -28.798 1.00 77.25 188 ALA A N 1
ATOM 1419 C CA . ALA A 1 188 ? 6.499 -17.797 -28.282 1.00 77.25 188 ALA A CA 1
ATOM 1420 C C . ALA A 1 188 ? 6.352 -17.502 -26.770 1.00 77.25 188 ALA A C 1
ATOM 1422 O O . ALA A 1 188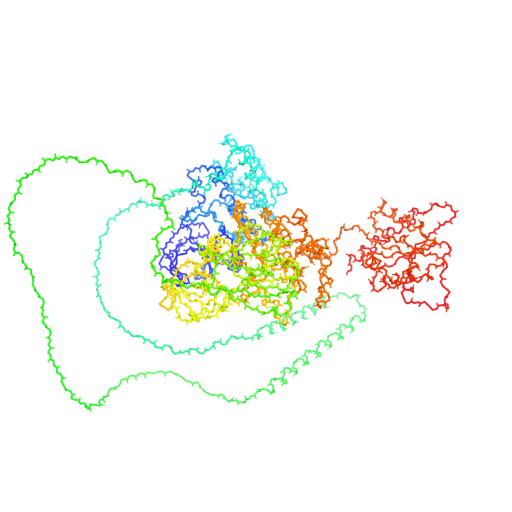 ? 5.383 -17.891 -26.115 1.00 77.25 188 ALA A O 1
ATOM 1423 N N . SER A 1 189 ? 7.341 -16.818 -26.186 1.00 75.12 189 SER A N 1
ATOM 1424 C CA . SER A 1 189 ? 7.358 -16.458 -24.762 1.00 75.12 189 SER A CA 1
ATOM 1425 C C . SER A 1 189 ? 6.267 -15.441 -24.404 1.00 75.12 189 SER A C 1
ATOM 1427 O O . SER A 1 189 ? 6.236 -14.355 -24.979 1.00 75.12 189 SER A O 1
ATOM 1429 N N . LEU A 1 190 ? 5.423 -15.770 -23.418 1.00 84.00 190 LEU A N 1
ATOM 1430 C CA . LEU A 1 190 ? 4.274 -14.951 -23.007 1.00 84.00 190 LEU A CA 1
ATOM 1431 C C . LEU A 1 190 ? 4.545 -14.144 -21.732 1.00 84.00 190 LEU A C 1
ATOM 1433 O O . LEU A 1 190 ? 4.788 -14.735 -20.669 1.00 84.00 190 LEU A O 1
ATOM 1437 N N . ASP A 1 191 ? 4.403 -12.824 -21.848 1.00 87.50 191 ASP A N 1
ATOM 1438 C CA . ASP A 1 191 ? 4.389 -11.843 -20.757 1.00 87.50 191 ASP A CA 1
ATOM 1439 C C . ASP A 1 191 ? 2.990 -11.207 -20.586 1.00 87.50 191 ASP A C 1
ATOM 1441 O O . ASP A 1 191 ? 2.030 -11.609 -21.247 1.00 87.50 191 ASP A O 1
ATOM 1445 N N . GLY A 1 192 ? 2.848 -10.234 -19.679 1.00 91.19 192 GLY A N 1
ATOM 1446 C CA . GLY A 1 192 ? 1.560 -9.597 -19.373 1.00 91.19 192 GLY A CA 1
ATOM 1447 C C . GLY A 1 192 ? 0.848 -8.979 -20.585 1.00 91.19 192 GLY A C 1
ATOM 1448 O O . GLY A 1 192 ? -0.380 -8.963 -20.643 1.00 91.19 192 GLY A O 1
ATOM 1449 N N . ARG A 1 193 ? 1.586 -8.565 -21.622 1.00 95.69 193 ARG A N 1
ATOM 1450 C CA . ARG A 1 193 ? 1.030 -7.947 -22.839 1.00 95.69 193 ARG A CA 1
ATOM 1451 C C . ARG A 1 193 ? 0.253 -8.942 -23.708 1.00 95.69 193 ARG A C 1
ATOM 1453 O O . ARG A 1 193 ? -0.516 -8.520 -24.575 1.00 95.69 193 ARG A O 1
ATOM 1460 N N . SER A 1 194 ? 0.396 -10.246 -23.460 1.00 93.75 194 SER A N 1
ATOM 1461 C CA . SER A 1 194 ? -0.476 -11.291 -24.013 1.00 93.75 194 SER A CA 1
ATOM 1462 C C . SER A 1 194 ? -1.873 -11.271 -23.380 1.00 93.75 194 SER A C 1
ATOM 1464 O O . SER A 1 194 ? -2.871 -11.423 -24.089 1.00 93.75 194 SER A O 1
ATOM 1466 N N . ASP A 1 195 ? -1.969 -11.004 -22.073 1.00 94.88 195 ASP A N 1
ATOM 1467 C CA . ASP A 1 195 ? -3.258 -10.816 -21.397 1.00 94.88 195 ASP A CA 1
ATOM 1468 C C . ASP A 1 195 ? -3.925 -9.507 -21.850 1.00 94.88 195 ASP A C 1
ATOM 1470 O O . ASP A 1 195 ? -5.135 -9.489 -22.040 1.00 94.88 195 ASP A O 1
ATOM 1474 N N . LEU A 1 196 ? -3.152 -8.441 -22.110 1.00 97.44 196 LEU A N 1
ATOM 1475 C CA . LEU A 1 196 ? -3.683 -7.161 -22.613 1.00 97.44 196 LEU A CA 1
ATOM 1476 C C . LEU A 1 196 ? -4.296 -7.278 -24.017 1.00 97.44 196 LEU A C 1
ATOM 1478 O O . LEU A 1 196 ? -5.363 -6.722 -24.267 1.00 97.44 196 LEU A O 1
ATOM 1482 N N . TYR A 1 197 ? -3.677 -8.047 -24.919 1.00 97.25 197 TYR A N 1
ATOM 1483 C CA . TYR A 1 197 ? -4.279 -8.360 -26.223 1.00 97.25 197 TYR A CA 1
ATOM 1484 C C . TYR A 1 197 ? -5.595 -9.127 -26.053 1.00 97.25 197 TYR A C 1
ATOM 1486 O O . TYR A 1 197 ? -6.609 -8.790 -26.662 1.00 97.25 197 TYR A O 1
ATOM 1494 N N . SER A 1 198 ? -5.590 -10.132 -25.175 1.00 96.06 198 SER A N 1
ATOM 1495 C CA . SER A 1 198 ? -6.762 -10.959 -24.870 1.00 96.06 198 SER A CA 1
ATOM 1496 C C . SER A 1 198 ? -7.900 -10.122 -24.253 1.00 96.06 198 SER A C 1
ATOM 1498 O O . SER A 1 198 ? -9.060 -10.265 -24.636 1.00 96.06 198 SER A O 1
ATOM 1500 N N . LEU A 1 199 ? -7.570 -9.171 -23.370 1.00 97.38 199 LEU A N 1
ATOM 1501 C CA . LEU A 1 199 ? -8.494 -8.172 -22.822 1.00 97.38 199 LEU A CA 1
ATOM 1502 C C . LEU A 1 199 ? -9.016 -7.218 -23.909 1.00 97.38 199 LEU A C 1
ATOM 1504 O O . LEU A 1 199 ? -10.188 -6.856 -23.882 1.00 97.38 199 LEU A O 1
ATOM 1508 N N . GLY A 1 200 ? -8.190 -6.858 -24.896 1.00 97.56 200 GLY A N 1
ATOM 1509 C CA . GLY A 1 200 ? -8.603 -6.106 -26.086 1.00 97.56 200 GLY A CA 1
ATOM 1510 C C . GLY A 1 200 ? -9.646 -6.844 -26.931 1.00 97.56 200 GLY A C 1
ATOM 1511 O O . GLY A 1 200 ? -10.601 -6.222 -27.397 1.00 97.56 200 GLY A O 1
ATOM 1512 N N . VAL A 1 201 ? -9.526 -8.172 -27.068 1.00 97.38 201 VAL A N 1
ATOM 1513 C CA . VAL A 1 201 ? -10.547 -9.008 -27.729 1.00 97.38 201 VAL A CA 1
ATOM 1514 C C . VAL A 1 201 ? -11.852 -8.992 -26.928 1.00 97.38 201 VAL A C 1
ATOM 1516 O O . VAL A 1 201 ? -12.913 -8.763 -27.506 1.00 97.38 201 VAL A O 1
ATOM 1519 N N . VAL A 1 202 ? -11.779 -9.176 -25.604 1.00 97.31 202 VAL A N 1
ATOM 1520 C CA . VAL A 1 202 ? -12.955 -9.105 -24.717 1.00 97.31 202 VAL A CA 1
ATOM 1521 C C . VAL A 1 202 ? -13.617 -7.726 -24.787 1.00 97.31 202 VAL A C 1
ATOM 1523 O O . VAL A 1 202 ? -14.834 -7.640 -24.891 1.00 97.31 202 VAL A O 1
ATOM 1526 N N . ALA A 1 203 ? -12.843 -6.640 -24.792 1.00 97.50 203 ALA A N 1
ATOM 1527 C CA . ALA A 1 203 ? -13.365 -5.280 -24.893 1.00 97.50 203 ALA A CA 1
ATOM 1528 C C . ALA A 1 203 ? -14.062 -5.015 -26.242 1.00 97.50 203 ALA A C 1
ATOM 1530 O O . ALA A 1 203 ? -15.146 -4.431 -26.261 1.00 97.50 203 ALA A O 1
ATOM 1531 N N . PHE A 1 204 ? -13.496 -5.497 -27.357 1.00 97.38 204 PHE A N 1
ATOM 1532 C CA . PHE A 1 204 ? -14.149 -5.459 -28.670 1.00 97.38 204 PHE A CA 1
ATOM 1533 C C . PHE A 1 204 ? -15.492 -6.214 -28.649 1.00 97.38 204 PHE A C 1
ATOM 1535 O O . PHE A 1 204 ? -16.503 -5.712 -29.147 1.00 97.38 204 PHE A O 1
ATOM 1542 N N . GLU A 1 205 ? -15.519 -7.406 -28.051 1.00 96.56 205 GLU A N 1
ATOM 1543 C CA . GLU A 1 205 ? -16.713 -8.252 -27.997 1.00 96.56 205 GLU A CA 1
ATOM 1544 C C . GLU A 1 205 ? -17.799 -7.683 -27.075 1.00 96.56 205 GLU A C 1
ATOM 1546 O O . GLU A 1 205 ? -18.962 -7.643 -27.471 1.00 96.56 205 GLU A O 1
ATOM 1551 N N . MET A 1 206 ? -17.440 -7.146 -25.905 1.00 97.62 206 MET A N 1
ATOM 1552 C CA . MET A 1 206 ? -18.375 -6.423 -25.035 1.00 97.62 206 MET A CA 1
ATOM 1553 C C . MET A 1 206 ? -19.017 -5.232 -25.752 1.00 97.62 206 MET A C 1
ATOM 1555 O O . MET A 1 206 ? -20.228 -5.033 -25.654 1.00 97.62 206 MET A O 1
ATOM 1559 N N . LEU A 1 207 ? -18.220 -4.450 -26.489 1.00 96.56 207 LEU A N 1
ATOM 1560 C CA . LEU A 1 207 ? -18.708 -3.270 -27.199 1.00 96.56 207 LEU A CA 1
ATOM 1561 C C . LEU A 1 207 ? -19.618 -3.623 -28.378 1.00 96.56 207 LEU A C 1
ATOM 1563 O O . LEU A 1 207 ? -20.552 -2.872 -28.642 1.00 96.56 207 LEU A O 1
ATOM 1567 N N . THR A 1 208 ? -19.366 -4.723 -29.096 1.00 95.31 208 THR A N 1
ATOM 1568 C CA . THR A 1 208 ? -20.010 -5.014 -30.397 1.00 95.31 208 THR A CA 1
ATOM 1569 C C . THR A 1 208 ? -20.928 -6.243 -30.411 1.00 95.31 208 THR A C 1
ATOM 1571 O O . THR A 1 208 ? -21.655 -6.450 -31.384 1.00 95.31 208 THR A O 1
ATOM 1574 N N . GLY A 1 209 ? -20.901 -7.069 -29.361 1.00 93.25 209 GLY A N 1
ATOM 1575 C CA . GLY A 1 209 ? -21.577 -8.369 -29.298 1.00 93.25 209 GLY A CA 1
ATOM 1576 C C . GLY A 1 209 ? -20.981 -9.437 -30.227 1.00 93.25 209 GLY A C 1
ATOM 1577 O O . GLY A 1 209 ? -21.657 -10.421 -30.526 1.00 93.25 209 GLY A O 1
ATOM 1578 N N . LYS A 1 210 ? -19.767 -9.226 -30.762 1.00 92.06 210 LYS A N 1
ATOM 1579 C CA . LYS A 1 210 ? -19.111 -10.105 -31.746 1.00 92.06 210 LYS A CA 1
ATOM 1580 C C . LYS A 1 210 ? -17.599 -10.138 -31.544 1.00 92.06 210 LYS A C 1
ATOM 1582 O O . LYS A 1 210 ? -16.999 -9.138 -31.178 1.00 92.06 210 LYS A O 1
ATOM 1587 N N . LEU A 1 211 ? -16.963 -11.258 -31.872 1.00 93.38 211 LEU A N 1
ATOM 1588 C CA . LEU A 1 211 ? -15.502 -11.355 -31.911 1.00 93.38 211 LEU A CA 1
ATOM 1589 C C . LEU A 1 211 ? -14.909 -10.538 -33.082 1.00 93.38 211 LEU A C 1
ATOM 1591 O O . LEU A 1 211 ? -15.518 -10.498 -34.155 1.00 93.38 211 LEU A O 1
ATOM 1595 N N . PRO A 1 212 ? -13.702 -9.952 -32.930 1.00 92.94 212 PRO A N 1
ATOM 1596 C CA . PRO A 1 212 ? -13.019 -9.223 -34.005 1.00 92.94 212 PRO A CA 1
ATOM 1597 C C . PRO A 1 212 ? -12.550 -10.144 -35.141 1.00 92.94 212 PRO A C 1
ATOM 1599 O O . PRO A 1 212 ? -12.420 -9.703 -36.280 1.00 92.94 212 PRO A O 1
ATOM 1602 N N . PHE A 1 213 ? -12.330 -11.429 -34.849 1.00 91.94 213 PHE A N 1
ATOM 1603 C CA . PHE A 1 213 ? -11.940 -12.452 -35.817 1.00 91.94 213 PHE A CA 1
ATOM 1604 C C . PHE A 1 213 ? -12.914 -13.631 -35.764 1.00 91.94 213 PHE A C 1
ATOM 1606 O O . PHE A 1 213 ? -13.428 -13.990 -34.705 1.00 91.94 213 PHE A O 1
ATOM 1613 N N . SER A 1 214 ? -13.163 -14.248 -36.918 1.00 84.62 214 SER A N 1
ATOM 1614 C CA . SER A 1 214 ? -13.998 -15.446 -37.044 1.00 84.62 214 SER A CA 1
ATOM 1615 C C . SER A 1 214 ? -13.457 -16.377 -38.128 1.00 84.62 214 SER A C 1
ATOM 1617 O O . SER A 1 214 ? -12.877 -15.930 -39.119 1.00 84.62 214 SER A O 1
ATOM 1619 N N . GLY A 1 215 ? -13.619 -17.686 -37.936 1.00 81.25 215 GLY A N 1
ATOM 1620 C CA . GLY A 1 215 ? -13.150 -18.711 -38.864 1.00 81.25 215 GLY A CA 1
ATOM 1621 C C . GLY A 1 215 ? -13.689 -20.092 -38.503 1.00 81.25 215 GLY A C 1
ATOM 1622 O O . GLY A 1 215 ? -13.956 -20.372 -37.337 1.00 81.25 215 GLY A O 1
ATOM 1623 N N . GLU A 1 216 ? -13.844 -20.950 -39.511 1.00 76.12 216 GLU A N 1
ATOM 1624 C CA . GLU A 1 216 ? -14.514 -22.257 -39.396 1.00 76.12 216 GLU A CA 1
ATOM 1625 C C . GLU A 1 216 ? -13.725 -23.296 -38.582 1.00 76.12 216 GLU A C 1
ATOM 1627 O O . GLU A 1 216 ? -14.296 -24.278 -38.113 1.00 76.12 216 GLU A O 1
ATOM 1632 N N . THR A 1 217 ? -12.416 -23.091 -38.391 1.00 82.81 217 THR A N 1
ATOM 1633 C CA . THR A 1 217 ? -11.560 -23.991 -37.606 1.00 82.81 217 THR A CA 1
ATOM 1634 C C . THR A 1 217 ? -10.721 -23.228 -36.571 1.00 82.81 217 THR A C 1
ATOM 1636 O O . THR A 1 217 ? -10.371 -22.064 -36.802 1.00 82.81 217 THR A O 1
ATOM 1639 N N . PRO A 1 218 ? -10.306 -23.884 -35.465 1.00 76.69 218 PRO A N 1
ATOM 1640 C CA . PRO A 1 218 ? -9.332 -23.344 -34.512 1.00 76.69 218 PRO A CA 1
ATOM 1641 C C . PRO A 1 218 ? -8.062 -22.783 -35.165 1.00 76.69 218 PRO A C 1
ATOM 1643 O O . PRO A 1 218 ? -7.579 -21.723 -34.772 1.00 76.69 218 PRO A O 1
ATOM 1646 N N . ILE A 1 219 ? -7.554 -23.466 -36.195 1.00 79.81 219 ILE A N 1
ATOM 1647 C CA . ILE A 1 219 ? -6.334 -23.086 -36.917 1.00 79.81 219 ILE A CA 1
ATOM 1648 C C . ILE A 1 219 ? -6.591 -21.841 -37.777 1.00 79.81 219 ILE A C 1
ATOM 1650 O O . ILE A 1 219 ? -5.787 -20.913 -37.767 1.00 79.81 219 ILE A O 1
ATOM 1654 N N . THR A 1 220 ? -7.740 -21.761 -38.457 1.00 83.00 220 THR A N 1
ATOM 1655 C CA . THR A 1 220 ? -8.161 -20.561 -39.205 1.00 83.00 220 THR A CA 1
ATOM 1656 C C . THR A 1 220 ? -8.252 -19.339 -38.288 1.00 83.00 220 THR A C 1
ATOM 1658 O O . THR A 1 220 ? -7.804 -18.257 -38.664 1.00 83.00 220 THR A O 1
ATOM 1661 N N . MET A 1 221 ? -8.779 -19.514 -37.070 1.00 85.31 221 MET A N 1
ATOM 1662 C CA . MET A 1 221 ? -8.848 -18.451 -36.064 1.00 85.31 221 MET A CA 1
ATOM 1663 C C . MET A 1 221 ? -7.449 -17.985 -35.630 1.00 85.31 221 MET A C 1
ATOM 1665 O O . MET A 1 221 ? -7.187 -16.787 -35.621 1.00 85.31 221 MET A O 1
ATOM 1669 N N . MET A 1 222 ? -6.530 -18.914 -35.339 1.00 82.50 222 MET A N 1
ATOM 1670 C CA . MET A 1 222 ? -5.135 -18.594 -34.993 1.00 82.50 222 MET A CA 1
ATOM 1671 C C . MET A 1 222 ? -4.404 -17.859 -36.127 1.00 82.50 222 MET A C 1
ATOM 1673 O O . MET A 1 222 ? -3.708 -16.878 -35.876 1.00 82.50 222 MET A O 1
ATOM 1677 N N . ILE A 1 223 ? -4.595 -18.282 -37.382 1.00 85.94 223 ILE A N 1
ATOM 1678 C CA . ILE A 1 223 ? -4.005 -17.616 -38.554 1.00 85.94 223 ILE A CA 1
ATOM 1679 C C . ILE A 1 223 ? -4.524 -16.176 -38.677 1.00 85.94 223 ILE A C 1
ATOM 1681 O O . ILE A 1 223 ? -3.723 -15.265 -38.875 1.00 85.94 223 ILE A O 1
ATOM 1685 N N . LYS A 1 224 ? -5.830 -15.944 -38.490 1.00 88.88 224 LYS A N 1
ATOM 1686 C CA . LYS A 1 224 ? -6.417 -14.592 -38.479 1.00 88.88 224 LYS A CA 1
ATOM 1687 C C . LYS A 1 224 ? -5.902 -13.744 -37.314 1.00 88.88 224 LYS A C 1
ATOM 1689 O O . LYS A 1 224 ? -5.468 -12.617 -37.539 1.00 88.88 224 LYS A O 1
ATOM 1694 N N . GLN A 1 225 ? -5.829 -14.302 -36.102 1.00 89.00 225 GLN A N 1
ATOM 1695 C CA . GLN A 1 225 ? -5.215 -13.628 -34.951 1.00 89.00 225 GLN A CA 1
ATOM 1696 C C . GLN A 1 225 ? -3.773 -13.183 -35.246 1.00 89.00 225 GLN A C 1
ATOM 1698 O O . GLN A 1 225 ? -3.392 -12.081 -34.863 1.00 89.00 225 GLN A O 1
ATOM 1703 N N . VAL A 1 226 ? -2.992 -13.974 -35.986 1.00 88.56 226 VAL A N 1
ATOM 1704 C CA . VAL A 1 226 ? -1.620 -13.620 -36.384 1.00 88.56 226 VAL A CA 1
ATOM 1705 C C . VAL A 1 226 ? -1.555 -12.611 -37.543 1.00 88.56 226 VAL A C 1
ATOM 1707 O O . VAL A 1 226 ? -0.746 -11.687 -37.483 1.00 88.56 226 VAL A O 1
ATOM 1710 N N . GLN A 1 227 ? -2.360 -12.781 -38.597 1.00 88.44 227 GLN A N 1
ATOM 1711 C CA . GLN A 1 227 ? -2.150 -12.116 -39.897 1.00 88.44 227 GLN A CA 1
ATOM 1712 C C . GLN A 1 227 ? -3.149 -10.998 -40.230 1.00 88.44 227 GLN A C 1
ATOM 1714 O O . GLN A 1 227 ? -2.806 -10.074 -40.963 1.00 88.44 227 GLN A O 1
ATOM 1719 N N . GLU A 1 228 ? -4.385 -11.078 -39.739 1.00 90.75 228 GLU A N 1
ATOM 1720 C CA . GLU A 1 228 ? -5.474 -10.175 -40.121 1.00 90.75 228 GLU A CA 1
ATOM 1721 C C . GLU A 1 228 ? -5.544 -8.991 -39.147 1.00 90.75 228 GLU A C 1
ATOM 1723 O O . GLU A 1 228 ? -5.515 -9.176 -37.928 1.00 90.75 228 GLU A O 1
ATOM 1728 N N . LEU A 1 229 ? -5.618 -7.759 -39.659 1.00 88.94 229 LEU A N 1
ATOM 1729 C CA . LEU A 1 229 ? -5.841 -6.583 -38.811 1.00 88.94 229 LEU A CA 1
ATOM 1730 C C . LEU A 1 229 ? -7.260 -6.626 -38.219 1.00 88.94 229 LEU A C 1
ATOM 1732 O O . LEU A 1 229 ? -8.182 -7.063 -38.910 1.00 88.94 229 LEU A O 1
ATOM 1736 N N . PRO A 1 230 ? -7.457 -6.193 -36.960 1.00 88.56 230 PRO A N 1
ATOM 1737 C CA . PRO A 1 230 ? -8.789 -6.145 -36.374 1.00 88.56 230 PRO A CA 1
ATOM 1738 C C . PRO A 1 230 ? -9.682 -5.168 -37.158 1.00 88.56 230 PRO A C 1
ATOM 1740 O O . PRO A 1 230 ? -9.200 -4.117 -37.592 1.00 88.56 230 PRO A O 1
ATOM 1743 N N . PRO A 1 231 ? -10.979 -5.471 -37.340 1.00 91.69 231 PRO A N 1
ATOM 1744 C CA . PRO A 1 231 ? -11.929 -4.482 -37.825 1.00 91.69 231 PRO A CA 1
ATOM 1745 C C . PRO A 1 231 ? -12.081 -3.350 -36.798 1.00 91.69 231 PRO A C 1
ATOM 1747 O O . PRO A 1 231 ? -11.948 -3.566 -35.596 1.00 91.69 231 PRO A O 1
ATOM 1750 N N . SER A 1 232 ? -12.415 -2.150 -37.270 1.00 93.75 232 SER A N 1
ATOM 1751 C CA . SER A 1 232 ? -12.806 -1.026 -36.409 1.00 93.75 232 SER A CA 1
ATOM 1752 C C . SER A 1 232 ? -14.090 -1.359 -35.637 1.00 93.75 232 SER A C 1
ATOM 1754 O O . SER A 1 232 ? -15.051 -1.842 -36.248 1.00 93.75 232 SER A O 1
ATOM 1756 N N . VAL A 1 233 ? -14.184 -1.044 -34.337 1.00 93.69 233 VAL A N 1
ATOM 1757 C CA . VAL A 1 233 ? -15.456 -1.186 -33.588 1.00 93.69 233 VAL A CA 1
ATOM 1758 C C . VAL A 1 233 ? -16.551 -0.305 -34.192 1.00 93.69 233 VAL A C 1
ATOM 1760 O O . VAL A 1 233 ? -17.724 -0.683 -34.194 1.00 93.69 233 VAL A O 1
ATOM 1763 N N . ARG A 1 234 ? -16.169 0.823 -34.806 1.00 94.25 234 ARG A N 1
ATOM 1764 C CA . ARG A 1 234 ? -17.084 1.769 -35.463 1.00 94.25 234 ARG A CA 1
ATOM 1765 C C . ARG A 1 234 ? -17.663 1.232 -36.772 1.00 94.25 234 ARG A C 1
ATOM 1767 O O . ARG A 1 234 ? -18.684 1.734 -37.228 1.00 94.25 234 ARG A O 1
ATOM 1774 N N . SER A 1 235 ? -17.086 0.168 -37.340 1.00 92.12 235 SER A N 1
ATOM 1775 C CA . SER A 1 235 ? -17.700 -0.563 -38.462 1.00 92.12 235 SER A CA 1
ATOM 1776 C C . SER A 1 235 ? -18.940 -1.371 -38.050 1.00 92.12 235 SER A C 1
ATOM 1778 O O . SER A 1 235 ? -19.794 -1.653 -38.890 1.00 92.12 235 SER A O 1
ATOM 1780 N N . LEU A 1 236 ? -19.059 -1.718 -36.762 1.00 90.88 236 LEU A N 1
ATOM 1781 C CA . LEU A 1 236 ? -20.213 -2.416 -36.185 1.00 90.88 236 LEU A CA 1
ATOM 1782 C C . LEU A 1 236 ? -21.117 -1.482 -35.368 1.00 90.88 236 LEU A C 1
ATOM 1784 O O . LEU A 1 236 ? -22.320 -1.726 -35.295 1.00 90.88 236 LEU A O 1
ATOM 1788 N N . ARG A 1 237 ? -20.550 -0.426 -34.772 1.00 91.81 237 ARG A N 1
ATOM 1789 C CA . ARG A 1 237 ? -21.250 0.590 -33.971 1.00 91.81 237 ARG A CA 1
ATOM 1790 C C . ARG A 1 237 ? -20.727 2.003 -34.276 1.00 91.81 237 ARG A C 1
ATOM 1792 O O . ARG A 1 237 ? -19.851 2.498 -33.562 1.00 91.81 237 ARG A O 1
ATOM 1799 N N . PRO A 1 238 ? -21.204 2.646 -35.361 1.00 91.50 238 PRO A N 1
ATOM 1800 C CA . PRO A 1 238 ? -20.692 3.939 -35.829 1.00 91.50 238 PRO A CA 1
ATOM 1801 C C . PRO A 1 238 ? -20.817 5.087 -34.819 1.00 91.50 238 PRO A C 1
ATOM 1803 O O . PRO A 1 238 ? -20.105 6.084 -34.939 1.00 91.50 238 PRO A O 1
ATOM 1806 N N . GLU A 1 239 ? -21.709 4.950 -33.834 1.00 89.56 239 GLU A N 1
ATOM 1807 C CA . GLU A 1 239 ? -21.920 5.909 -32.751 1.00 89.56 239 GLU A CA 1
ATOM 1808 C C . GLU A 1 239 ? -20.817 5.890 -31.682 1.00 89.56 239 GLU A C 1
ATOM 1810 O O . GLU A 1 239 ? -20.752 6.806 -30.864 1.00 89.56 239 GLU A O 1
ATOM 1815 N N . LEU A 1 240 ? -19.939 4.877 -31.676 1.00 92.38 240 LEU A N 1
ATOM 1816 C CA . LEU A 1 240 ? -18.807 4.838 -30.752 1.00 92.38 240 LEU A CA 1
ATOM 1817 C C . LEU A 1 240 ? -17.748 5.907 -31.106 1.00 92.38 240 LEU A C 1
ATOM 1819 O O . LEU A 1 240 ? -17.480 6.142 -32.292 1.00 92.38 240 LEU A O 1
ATOM 1823 N N . PRO A 1 241 ? -17.091 6.519 -30.101 1.00 92.38 241 PRO A N 1
ATOM 1824 C CA . PRO A 1 241 ? -16.020 7.490 -30.314 1.00 92.38 241 PRO A CA 1
ATOM 1825 C C . PRO A 1 241 ? -14.792 6.920 -31.031 1.00 92.38 241 PRO A C 1
ATOM 1827 O O . PRO A 1 241 ? -14.401 5.768 -30.839 1.00 92.38 241 PRO A O 1
ATOM 1830 N N . GLU A 1 242 ? -14.104 7.772 -31.791 1.00 92.12 242 GLU A N 1
ATOM 1831 C CA . GLU A 1 242 ? -12.851 7.427 -32.482 1.00 92.12 242 GLU A CA 1
ATOM 1832 C C . GLU A 1 242 ? -11.699 7.109 -31.515 1.00 92.12 242 GLU A C 1
ATOM 1834 O O . GLU A 1 242 ? -10.868 6.240 -31.782 1.00 92.12 242 GLU A O 1
ATOM 1839 N N . ALA A 1 243 ? -11.700 7.744 -30.340 1.00 92.88 243 ALA A N 1
ATOM 1840 C CA . ALA A 1 243 ? -10.754 7.452 -29.271 1.00 92.88 243 ALA A CA 1
ATOM 1841 C C . ALA A 1 243 ? -10.905 6.009 -28.741 1.00 92.88 243 ALA A C 1
ATOM 1843 O O . ALA A 1 243 ? -9.903 5.340 -28.507 1.00 92.88 243 ALA A O 1
ATOM 1844 N N . ILE A 1 244 ? -12.134 5.481 -28.639 1.00 95.12 244 ILE A N 1
ATOM 1845 C CA . ILE A 1 244 ? -12.381 4.088 -28.219 1.00 95.12 244 ILE A CA 1
ATOM 1846 C C . ILE A 1 244 ? -11.837 3.107 -29.261 1.00 95.12 244 ILE A C 1
ATOM 1848 O O . ILE A 1 244 ? -11.150 2.149 -28.912 1.00 95.12 244 ILE A O 1
ATOM 1852 N N . ASP A 1 245 ? -12.077 3.373 -30.545 1.00 94.88 245 ASP A N 1
ATOM 1853 C CA . ASP A 1 245 ? -11.553 2.554 -31.644 1.00 94.88 245 ASP A CA 1
ATOM 1854 C C . ASP A 1 245 ? -10.015 2.555 -31.686 1.00 94.88 245 ASP A C 1
ATOM 1856 O O . ASP A 1 245 ? -9.388 1.518 -31.906 1.00 94.88 245 ASP A O 1
ATOM 1860 N N . THR A 1 246 ? -9.403 3.699 -31.368 1.00 95.44 246 THR A N 1
ATOM 1861 C CA . THR A 1 246 ? -7.948 3.852 -31.221 1.00 95.44 246 THR A CA 1
ATOM 1862 C C . THR A 1 246 ? -7.402 3.007 -30.063 1.00 95.44 246 THR A C 1
ATOM 1864 O O . THR A 1 246 ? -6.405 2.302 -30.234 1.00 95.44 246 THR A O 1
ATOM 1867 N N . VAL A 1 247 ? -8.068 3.014 -28.900 1.00 96.62 247 VAL A N 1
ATOM 1868 C CA . VAL A 1 247 ? -7.679 2.208 -27.726 1.00 96.62 247 VAL A CA 1
ATOM 1869 C C . VAL A 1 247 ? -7.773 0.708 -28.022 1.00 96.62 247 VAL A C 1
ATOM 1871 O O . VAL A 1 247 ? -6.822 -0.034 -27.764 1.00 96.62 247 VAL A O 1
ATOM 1874 N N . ILE A 1 248 ? -8.883 0.256 -28.614 1.00 97.00 248 ILE A N 1
ATOM 1875 C CA . ILE A 1 248 ? -9.076 -1.154 -28.989 1.00 97.00 248 ILE A CA 1
ATOM 1876 C C . ILE A 1 248 ? -8.053 -1.585 -30.049 1.00 97.00 248 ILE A C 1
ATOM 1878 O O . ILE A 1 248 ? -7.417 -2.629 -29.897 1.00 97.00 248 ILE A O 1
ATOM 1882 N N . SER A 1 249 ? -7.818 -0.758 -31.071 1.00 95.81 249 SER A N 1
ATOM 1883 C CA . SER A 1 249 ? -6.821 -1.028 -32.116 1.00 95.81 249 SER A CA 1
ATOM 1884 C C . SER A 1 249 ? -5.400 -1.139 -31.555 1.00 95.81 249 SER A C 1
ATOM 1886 O O . SER A 1 249 ? -4.649 -2.019 -31.975 1.00 95.81 249 SER A O 1
ATOM 1888 N N . LYS A 1 250 ? -5.031 -0.304 -30.570 1.00 97.50 250 LYS A N 1
ATOM 1889 C CA . LYS A 1 250 ? -3.727 -0.392 -29.895 1.00 97.50 250 LYS A CA 1
ATOM 1890 C C . LYS A 1 250 ? -3.610 -1.636 -29.008 1.00 97.50 250 LYS A C 1
ATOM 1892 O O . LYS A 1 250 ? -2.562 -2.280 -29.009 1.00 97.50 250 LYS A O 1
ATOM 1897 N N . ALA A 1 251 ? -4.659 -2.018 -28.278 1.00 97.06 251 ALA A N 1
ATOM 1898 C CA . ALA A 1 251 ? -4.656 -3.263 -27.502 1.00 97.06 251 ALA A CA 1
ATOM 1899 C C . ALA A 1 251 ? -4.500 -4.504 -28.407 1.00 97.06 251 ALA A C 1
ATOM 1901 O O . ALA A 1 251 ? -3.763 -5.432 -28.073 1.00 97.06 251 ALA A O 1
ATOM 1902 N N . LEU A 1 252 ? -5.127 -4.478 -29.588 1.00 97.25 252 LEU A N 1
ATOM 1903 C CA . LEU A 1 252 ? -5.075 -5.526 -30.613 1.00 97.25 252 LEU A CA 1
ATOM 1904 C C . LEU A 1 252 ? -3.890 -5.397 -31.597 1.00 97.25 252 LEU A C 1
ATOM 1906 O O . LEU A 1 252 ? -3.867 -6.067 -32.637 1.00 97.25 252 LEU A O 1
ATOM 1910 N N . ALA A 1 253 ? -2.879 -4.578 -31.284 1.00 96.81 253 ALA A N 1
ATOM 1911 C CA . ALA A 1 253 ? -1.666 -4.480 -32.092 1.00 96.81 253 ALA A CA 1
ATOM 1912 C C . ALA A 1 253 ? -0.907 -5.822 -32.109 1.00 96.81 253 ALA A C 1
ATOM 1914 O O . ALA A 1 253 ? -0.752 -6.495 -31.085 1.00 96.81 253 ALA A O 1
ATOM 1915 N N . LYS A 1 254 ? -0.432 -6.248 -33.287 1.00 94.19 254 LYS A N 1
ATOM 1916 C CA . LYS A 1 254 ? 0.098 -7.613 -33.462 1.00 94.19 254 LYS A CA 1
ATOM 1917 C C . LYS A 1 254 ? 1.410 -7.846 -32.716 1.00 94.19 254 LYS A C 1
ATOM 1919 O O . LYS A 1 254 ? 1.589 -8.912 -32.134 1.00 94.19 254 LYS A O 1
ATOM 1924 N N . LYS A 1 255 ? 2.275 -6.838 -32.655 1.00 94.12 255 LYS A N 1
ATOM 1925 C CA . LYS A 1 255 ? 3.509 -6.842 -31.865 1.00 94.12 255 LYS A CA 1
ATOM 1926 C C . LYS A 1 255 ? 3.244 -6.442 -30.405 1.00 94.12 255 LYS A C 1
ATOM 1928 O O . LYS A 1 255 ? 2.560 -5.441 -30.199 1.00 94.12 255 LYS A O 1
ATOM 1933 N N . PRO A 1 256 ? 3.793 -7.140 -29.393 1.00 94.00 256 PRO A N 1
ATOM 1934 C CA . PRO A 1 256 ? 3.661 -6.740 -27.988 1.00 94.00 256 PRO A CA 1
ATOM 1935 C C . PRO A 1 256 ? 4.226 -5.346 -27.665 1.00 94.00 256 PRO A C 1
ATOM 1937 O O . PRO A 1 256 ? 3.694 -4.656 -26.797 1.00 94.00 256 PRO A O 1
ATOM 1940 N N . GLU A 1 257 ? 5.278 -4.904 -28.359 1.00 95.31 257 GLU A N 1
ATOM 1941 C CA . GLU A 1 257 ? 5.877 -3.576 -28.172 1.00 95.31 257 GLU A CA 1
ATOM 1942 C C . GLU A 1 257 ? 4.996 -2.408 -28.658 1.00 95.31 257 GLU A C 1
ATOM 1944 O O . GLU A 1 257 ? 5.121 -1.306 -28.132 1.00 95.31 257 GLU A O 1
ATOM 1949 N N . ASP A 1 258 ? 4.061 -2.650 -29.585 1.00 96.00 258 ASP A N 1
ATOM 1950 C CA . ASP A 1 258 ? 3.142 -1.621 -30.103 1.00 96.00 258 ASP A CA 1
ATOM 1951 C C . ASP A 1 258 ? 1.893 -1.436 -29.201 1.00 96.00 258 ASP A C 1
ATOM 1953 O O . ASP A 1 258 ? 1.148 -0.460 -29.340 1.00 96.00 258 ASP A O 1
ATOM 1957 N N . ARG A 1 259 ? 1.653 -2.366 -28.262 1.00 97.06 259 ARG A N 1
ATOM 1958 C CA . ARG A 1 259 ? 0.507 -2.366 -27.330 1.00 97.06 259 ARG A CA 1
ATOM 1959 C C . ARG A 1 259 ? 0.709 -1.384 -26.167 1.00 97.06 259 ARG A C 1
ATOM 1961 O O . ARG A 1 259 ? 1.740 -0.724 -26.026 1.00 97.06 259 ARG A O 1
ATOM 1968 N N . TYR A 1 260 ? -0.285 -1.295 -25.288 1.00 97.38 260 TYR A N 1
ATOM 1969 C CA . TYR A 1 260 ? -0.062 -0.828 -23.914 1.00 97.38 260 TYR A CA 1
ATOM 1970 C C . TYR A 1 260 ? 0.917 -1.769 -23.198 1.00 97.38 260 TYR A C 1
ATOM 1972 O O . TYR A 1 260 ? 0.911 -2.971 -23.468 1.00 97.38 260 TYR A O 1
ATOM 1980 N N . GLN A 1 261 ? 1.776 -1.235 -22.329 1.00 95.69 261 GLN A N 1
ATOM 1981 C CA . GLN A 1 261 ? 2.787 -2.037 -21.626 1.00 95.69 261 GLN A CA 1
ATOM 1982 C C . GLN A 1 261 ? 2.319 -2.479 -20.227 1.00 95.69 261 GLN A C 1
ATOM 1984 O O . GLN A 1 261 ? 2.852 -3.447 -19.687 1.00 95.69 261 GLN A O 1
ATOM 1989 N N . THR A 1 262 ? 1.278 -1.840 -19.685 1.00 96.38 262 THR A N 1
ATOM 1990 C CA . THR A 1 262 ? 0.581 -2.203 -18.439 1.00 96.38 262 THR A CA 1
ATOM 1991 C C . THR A 1 262 ? -0.939 -2.238 -18.644 1.00 96.38 262 THR A C 1
ATOM 1993 O O . THR A 1 262 ? -1.460 -1.663 -19.606 1.00 96.38 262 THR A O 1
ATOM 1996 N N . ALA A 1 263 ? -1.675 -2.901 -17.746 1.00 94.44 263 ALA A N 1
ATOM 1997 C CA . ALA A 1 263 ? -3.137 -2.866 -17.772 1.00 94.44 263 ALA A CA 1
ATOM 1998 C C . ALA A 1 263 ? -3.646 -1.482 -17.347 1.00 94.44 263 ALA A C 1
ATOM 2000 O O . ALA A 1 263 ? -4.574 -0.953 -17.960 1.00 94.44 263 ALA A O 1
ATOM 2001 N N . ALA A 1 264 ? -2.980 -0.853 -16.374 1.00 91.75 264 ALA A N 1
ATOM 2002 C CA . ALA A 1 264 ? -3.273 0.506 -15.930 1.00 91.75 264 ALA A CA 1
ATOM 2003 C C . ALA A 1 264 ? -3.265 1.526 -17.089 1.00 91.75 264 ALA A C 1
ATOM 2005 O O . ALA A 1 264 ? -4.219 2.290 -17.227 1.00 91.75 264 ALA A O 1
ATOM 2006 N N . GLU A 1 265 ? -2.255 1.504 -17.972 1.00 95.19 265 GLU A N 1
ATOM 2007 C CA . GLU A 1 265 ? -2.223 2.356 -19.176 1.00 95.19 265 GLU A CA 1
ATOM 2008 C C . GLU A 1 265 ? -3.449 2.158 -20.082 1.00 95.19 265 GLU A C 1
ATOM 2010 O O . GLU A 1 265 ? -4.015 3.133 -20.580 1.00 95.19 265 GLU A O 1
ATOM 2015 N N . MET A 1 266 ? -3.854 0.904 -20.311 1.00 97.06 266 MET A N 1
ATOM 2016 C CA . MET A 1 266 ? -4.986 0.573 -21.179 1.00 97.06 266 MET A CA 1
ATOM 2017 C C . MET A 1 266 ? -6.308 1.085 -20.594 1.00 97.06 266 MET A C 1
ATOM 2019 O O . MET A 1 266 ? -7.123 1.646 -21.327 1.00 97.06 266 MET A O 1
ATOM 2023 N N . ILE A 1 267 ? -6.511 0.941 -19.279 1.00 96.50 267 ILE A N 1
ATOM 2024 C CA . ILE A 1 267 ? -7.720 1.423 -18.597 1.00 96.50 267 ILE A CA 1
ATOM 2025 C C . ILE A 1 267 ? -7.763 2.951 -18.544 1.00 96.50 267 ILE A C 1
ATOM 2027 O O . ILE A 1 267 ? -8.806 3.530 -18.843 1.00 96.50 267 ILE A O 1
ATOM 2031 N N . VAL A 1 268 ? -6.642 3.618 -18.247 1.00 91.94 268 VAL A N 1
ATOM 2032 C CA . VAL A 1 268 ? -6.558 5.089 -18.274 1.00 91.94 268 VAL A CA 1
ATOM 2033 C C . VAL A 1 268 ? -6.875 5.627 -19.672 1.00 91.94 268 VAL A C 1
ATOM 2035 O O . VAL A 1 268 ? -7.651 6.574 -19.798 1.00 91.94 268 VAL A O 1
ATOM 2038 N N . ALA A 1 269 ? -6.353 4.997 -20.729 1.00 93.88 269 ALA A N 1
ATOM 2039 C CA . ALA A 1 269 ? -6.652 5.395 -22.103 1.00 93.88 269 ALA A CA 1
ATOM 2040 C C . ALA A 1 269 ? -8.127 5.155 -22.487 1.00 93.88 269 ALA A C 1
ATOM 2042 O O . ALA A 1 269 ? -8.731 6.008 -23.136 1.00 93.88 269 ALA A O 1
ATOM 2043 N N . PHE A 1 270 ? -8.733 4.040 -22.056 1.00 94.44 270 PHE A N 1
ATOM 2044 C CA . PHE A 1 270 ? -10.160 3.768 -22.277 1.00 94.44 270 PHE A CA 1
ATOM 2045 C C . PHE A 1 270 ? -11.058 4.765 -21.525 1.00 94.44 270 PHE A C 1
ATOM 2047 O O . PHE A 1 270 ? -12.043 5.243 -22.081 1.00 94.44 270 PHE A O 1
ATOM 2054 N N . GLY A 1 271 ? -10.704 5.123 -20.286 1.00 91.62 271 GLY A N 1
ATOM 2055 C CA . GLY A 1 271 ? -11.422 6.124 -19.493 1.00 91.62 271 GLY A CA 1
ATOM 2056 C C . GLY A 1 271 ? -11.337 7.529 -20.096 1.00 91.62 271 GLY A C 1
ATOM 2057 O O . GLY A 1 271 ? -12.360 8.197 -20.234 1.00 91.62 271 GLY A O 1
ATOM 2058 N N . ALA A 1 272 ? -10.145 7.955 -20.530 1.00 89.44 272 ALA A N 1
ATOM 2059 C CA . ALA A 1 272 ? -9.953 9.232 -21.223 1.00 89.44 272 ALA A CA 1
ATOM 2060 C C . ALA A 1 272 ? -10.792 9.317 -22.511 1.00 89.44 272 ALA A C 1
ATOM 2062 O O . ALA A 1 272 ? -11.495 10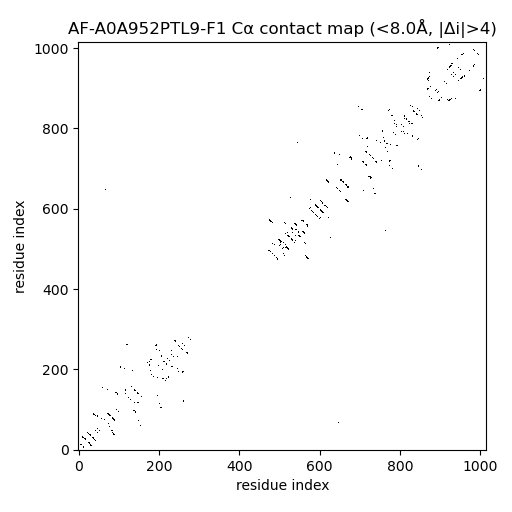.301 -22.722 1.00 89.44 272 ALA A O 1
ATOM 2063 N N . ALA A 1 273 ? -10.821 8.242 -23.306 1.00 89.81 273 ALA A N 1
ATOM 2064 C CA . ALA A 1 273 ? -11.630 8.153 -24.521 1.00 89.81 273 ALA A CA 1
ATOM 2065 C C . ALA A 1 273 ? -13.152 8.298 -24.286 1.00 89.81 273 ALA A C 1
ATOM 2067 O O . ALA A 1 273 ? -13.872 8.707 -25.199 1.00 89.81 273 ALA A O 1
ATOM 2068 N N . ILE A 1 274 ? -13.653 7.992 -23.081 1.00 87.94 274 ILE A N 1
ATOM 2069 C CA . ILE A 1 274 ? -15.049 8.253 -22.686 1.00 87.94 274 ILE A CA 1
ATOM 2070 C C . ILE A 1 274 ? -15.229 9.720 -22.267 1.00 87.94 274 ILE A C 1
ATOM 2072 O O . ILE A 1 274 ? -16.154 10.378 -22.744 1.00 87.94 274 ILE A O 1
ATOM 2076 N N . SER A 1 275 ? -14.329 10.248 -21.433 1.00 78.94 275 SER A N 1
ATOM 2077 C CA . SER A 1 275 ? -14.375 11.637 -20.950 1.00 78.94 275 SER A CA 1
ATOM 2078 C C . SER A 1 275 ? -14.299 12.665 -22.086 1.00 78.94 275 SER A C 1
ATOM 2080 O O . SER A 1 275 ? -15.118 13.582 -22.135 1.00 78.94 275 SER A O 1
ATOM 2082 N N . ASP A 1 276 ? -13.390 12.472 -23.048 1.00 75.75 276 ASP A N 1
ATOM 2083 C CA . ASP A 1 276 ? -13.242 13.328 -24.241 1.00 75.75 276 ASP A CA 1
ATOM 2084 C C . ASP A 1 276 ? -14.495 13.316 -25.140 1.00 75.75 276 ASP A C 1
ATOM 2086 O O . ASP A 1 276 ? -14.692 14.207 -25.966 1.00 75.75 276 ASP A O 1
ATOM 2090 N N . SER A 1 277 ? -15.370 12.322 -24.959 1.00 66.62 277 SER A N 1
ATOM 2091 C CA . SER A 1 277 ? -16.640 12.176 -25.678 1.00 66.62 277 SER A CA 1
ATOM 2092 C C . SER A 1 277 ? -17.825 12.847 -24.969 1.00 66.62 277 SER A C 1
ATOM 2094 O O . SER A 1 277 ? -18.961 12.717 -25.422 1.00 66.62 277 SER A O 1
ATOM 2096 N N . GLY A 1 278 ? -17.587 13.558 -23.860 1.00 59.09 278 GLY A N 1
ATOM 2097 C CA . GLY A 1 278 ? -18.614 14.294 -23.112 1.00 59.09 278 GLY A CA 1
ATOM 2098 C C . GLY A 1 278 ? -19.512 13.431 -22.217 1.00 59.09 278 GLY A C 1
ATOM 2099 O O . GLY A 1 278 ? -20.549 13.909 -21.757 1.00 59.09 278 GLY A O 1
ATOM 2100 N N . ILE A 1 279 ? -19.139 12.173 -21.964 1.00 65.62 279 ILE A N 1
ATOM 2101 C CA . ILE A 1 279 ? -19.874 11.256 -21.083 1.00 65.62 279 ILE A CA 1
ATOM 2102 C C . ILE A 1 279 ? -19.327 11.399 -19.654 1.00 65.62 279 ILE A C 1
ATOM 2104 O O . ILE A 1 279 ? -18.197 11.000 -19.372 1.00 65.62 279 ILE A O 1
ATOM 2108 N N . ASP A 1 280 ? -20.125 11.952 -18.733 1.00 53.78 280 ASP A N 1
ATOM 2109 C CA . ASP A 1 280 ? -19.717 12.105 -17.330 1.00 53.78 280 ASP A CA 1
ATOM 2110 C C . ASP A 1 280 ? -19.776 10.772 -16.562 1.00 53.78 280 ASP A C 1
ATOM 2112 O O . ASP A 1 280 ? -20.831 10.303 -16.120 1.00 53.78 280 ASP A O 1
ATOM 2116 N N . LEU A 1 281 ? -18.593 10.197 -16.344 1.00 58.72 281 LEU A N 1
ATOM 2117 C CA . LEU A 1 281 ? -18.366 8.971 -15.577 1.00 58.72 281 LEU A CA 1
ATOM 2118 C C . LEU A 1 281 ? -18.859 9.042 -14.114 1.00 58.72 281 LEU A C 1
ATOM 2120 O O . LEU A 1 281 ? -19.026 7.995 -13.482 1.00 58.72 281 LEU A O 1
ATOM 2124 N N . ASN A 1 282 ? -19.126 10.229 -13.554 1.00 43.28 282 ASN A N 1
ATOM 2125 C CA . ASN A 1 282 ? -19.659 10.357 -12.195 1.00 43.28 282 ASN A CA 1
ATOM 2126 C C . ASN A 1 282 ? -21.150 9.996 -12.099 1.00 43.28 282 ASN A C 1
ATOM 2128 O O . ASN A 1 282 ? -21.569 9.430 -11.086 1.00 43.28 282 ASN A O 1
ATOM 2132 N N . VAL A 1 283 ? -21.945 10.229 -13.151 1.00 41.72 283 VAL A N 1
ATOM 2133 C CA . VAL A 1 283 ? -23.395 9.936 -13.160 1.00 41.72 283 VAL A CA 1
ATOM 2134 C C . VAL A 1 283 ? -23.669 8.431 -13.004 1.00 41.72 283 VAL A C 1
ATOM 2136 O O . VAL A 1 283 ? -24.638 8.022 -12.350 1.00 41.72 283 VAL A O 1
ATOM 2139 N N . ALA A 1 284 ? -22.768 7.593 -13.524 1.00 36.94 284 ALA A N 1
ATOM 2140 C CA . ALA A 1 284 ? -22.836 6.137 -13.413 1.00 36.94 284 ALA A CA 1
ATOM 2141 C C . ALA A 1 284 ? -22.681 5.621 -11.966 1.00 36.94 284 ALA A C 1
ATOM 2143 O O . ALA A 1 284 ? -23.228 4.570 -11.635 1.00 36.94 284 ALA A O 1
ATOM 2144 N N . ARG A 1 285 ? -22.003 6.361 -11.071 1.00 35.81 285 ARG A N 1
ATOM 2145 C CA . ARG A 1 285 ? -21.776 5.934 -9.672 1.00 35.81 285 ARG A CA 1
ATOM 2146 C C . ARG A 1 285 ? -23.027 5.972 -8.787 1.00 35.81 285 ARG A C 1
ATOM 2148 O O . ARG A 1 285 ? -23.022 5.339 -7.736 1.00 35.81 285 ARG A O 1
ATOM 2155 N N . PHE A 1 286 ? -24.091 6.668 -9.200 1.00 33.50 286 PHE A N 1
ATOM 2156 C CA . PHE A 1 286 ? -25.365 6.728 -8.461 1.00 33.50 286 PHE A CA 1
ATOM 2157 C C . PHE A 1 286 ? -26.580 6.182 -9.230 1.00 33.50 286 PHE A C 1
ATOM 2159 O O . PHE A 1 286 ? -27.621 5.928 -8.625 1.00 33.50 286 PHE A O 1
ATOM 2166 N N . SER A 1 287 ? -26.447 5.908 -10.531 1.00 31.89 287 SER A N 1
ATOM 2167 C CA . SER A 1 287 ? -27.540 5.429 -11.397 1.00 31.89 287 SER A CA 1
ATOM 2168 C C . SER A 1 287 ? -27.453 3.916 -11.661 1.00 31.89 287 SER A C 1
ATOM 2170 O O . SER A 1 287 ? -27.559 3.463 -12.796 1.00 31.89 287 SER A O 1
ATOM 2172 N N . GLY A 1 288 ? -27.202 3.131 -10.604 1.00 31.05 288 GLY A N 1
ATOM 2173 C CA . GLY A 1 288 ? -26.670 1.763 -10.714 1.00 31.05 288 GLY A CA 1
ATOM 2174 C C . GLY A 1 288 ? -27.479 0.635 -10.062 1.00 31.05 288 GLY A C 1
ATOM 2175 O O . GLY A 1 288 ? -26.952 -0.466 -9.929 1.00 31.05 288 GLY A O 1
ATOM 2176 N N . ARG A 1 289 ? -28.742 0.841 -9.652 1.00 33.06 289 ARG A N 1
ATOM 2177 C CA . ARG A 1 289 ? -29.578 -0.231 -9.052 1.00 33.06 289 ARG A CA 1
ATOM 2178 C C . ARG A 1 289 ? -30.139 -1.194 -10.114 1.00 33.06 289 ARG A C 1
ATOM 2180 O O . ARG A 1 289 ? -31.346 -1.427 -10.184 1.00 33.06 289 ARG A O 1
ATOM 2187 N N . SER A 1 290 ? -29.249 -1.734 -10.947 1.00 33.12 290 SER A N 1
ATOM 2188 C CA . SER A 1 290 ? -29.556 -2.730 -11.971 1.00 33.12 290 SER A CA 1
ATOM 2189 C C . SER A 1 290 ? -30.020 -4.018 -11.298 1.00 33.12 290 SER A C 1
ATOM 2191 O O . SER A 1 290 ? -29.229 -4.784 -10.747 1.00 33.12 290 SER A O 1
ATOM 2193 N N . THR A 1 291 ? -31.330 -4.240 -11.300 1.00 31.34 291 THR A N 1
ATOM 2194 C CA . THR A 1 291 ? -31.923 -5.476 -10.796 1.00 31.34 291 THR A CA 1
ATOM 2195 C C . THR A 1 291 ? -31.736 -6.565 -11.842 1.00 31.34 291 THR A C 1
ATOM 2197 O O . THR A 1 291 ? -32.602 -6.793 -12.681 1.00 31.34 291 THR A O 1
ATOM 2200 N N . LEU A 1 292 ? -30.592 -7.257 -11.783 1.00 33.97 292 LEU A N 1
ATOM 2201 C CA . LEU A 1 292 ? -30.460 -8.582 -12.388 1.00 33.97 292 LEU A CA 1
ATOM 2202 C C . LEU A 1 292 ? -31.608 -9.454 -11.846 1.00 33.97 292 LEU A C 1
ATOM 2204 O O . LEU A 1 292 ? -31.654 -9.687 -10.634 1.00 33.97 292 LEU A O 1
ATOM 2208 N N . PRO A 1 293 ? -32.548 -9.923 -12.689 1.00 30.80 293 PRO A N 1
ATOM 2209 C CA . PRO A 1 293 ? -33.590 -10.823 -12.223 1.00 30.80 293 PRO A CA 1
ATOM 2210 C C . PRO A 1 293 ? -32.941 -12.132 -11.754 1.00 30.80 293 PRO A C 1
ATOM 2212 O O . PRO A 1 293 ? -31.987 -12.588 -12.396 1.00 30.80 293 PRO A O 1
ATOM 2215 N N . PRO A 1 294 ? -33.433 -12.767 -10.675 1.00 33.06 294 PRO A N 1
ATOM 2216 C CA . PRO A 1 294 ? -32.950 -14.085 -10.291 1.00 33.06 294 PRO A CA 1
ATOM 2217 C C . PRO A 1 294 ? -33.192 -15.063 -11.446 1.00 33.06 294 PRO A C 1
ATOM 2219 O O . PRO A 1 294 ? -34.316 -15.199 -11.933 1.00 33.06 294 PRO A O 1
ATOM 2222 N N . ALA A 1 295 ? -32.132 -15.733 -11.898 1.00 30.95 295 ALA A N 1
ATOM 2223 C CA . ALA A 1 295 ? -32.201 -16.683 -13.001 1.00 30.95 295 ALA A CA 1
ATOM 2224 C C . ALA A 1 295 ? -32.935 -17.962 -12.561 1.00 30.95 295 ALA A C 1
ATOM 2226 O O . ALA A 1 295 ? -32.322 -18.907 -12.067 1.00 30.95 295 ALA A O 1
ATOM 2227 N N . ALA A 1 296 ? -34.257 -17.975 -12.728 1.00 29.42 296 ALA A N 1
ATOM 2228 C CA . ALA A 1 296 ? -35.107 -19.136 -12.498 1.00 29.42 296 ALA A CA 1
ATOM 2229 C C . ALA A 1 296 ? -35.289 -19.938 -13.805 1.00 29.42 296 ALA A C 1
ATOM 2231 O O . ALA A 1 296 ? -35.917 -19.434 -14.739 1.00 29.42 296 ALA A O 1
ATOM 2232 N N . PRO A 1 297 ? -34.778 -21.181 -13.898 1.00 40.12 297 PRO A N 1
ATOM 2233 C CA . PRO A 1 297 ? -35.110 -22.096 -14.982 1.00 40.12 297 PRO A CA 1
ATOM 2234 C C . PRO A 1 297 ? -36.399 -22.856 -14.634 1.00 40.12 297 PRO A C 1
ATOM 2236 O O . PRO A 1 297 ? -36.353 -23.949 -14.072 1.00 40.12 297 PRO A O 1
ATOM 2239 N N . ASP A 1 298 ? -37.554 -22.274 -14.951 1.00 31.52 298 ASP A N 1
ATOM 2240 C CA . ASP A 1 298 ? -38.850 -22.937 -14.767 1.00 31.52 298 ASP A CA 1
ATOM 2241 C C . ASP A 1 298 ? -39.204 -23.793 -15.994 1.00 31.52 298 ASP A C 1
ATOM 2243 O O . ASP A 1 298 ? -39.668 -23.273 -17.008 1.00 31.52 298 ASP A O 1
ATOM 2247 N N . TYR A 1 299 ? -38.953 -25.106 -15.921 1.00 28.27 299 TYR A N 1
ATOM 2248 C CA . TYR A 1 299 ? -39.494 -26.085 -16.869 1.00 28.27 299 TYR A CA 1
ATOM 2249 C C . TYR A 1 299 ? -39.732 -27.461 -16.230 1.00 28.27 299 TYR A C 1
ATOM 2251 O O . TYR A 1 299 ? -38.842 -28.055 -15.628 1.00 28.27 299 TYR A O 1
ATOM 2259 N N . LEU A 1 300 ? -40.928 -28.000 -16.497 1.00 27.16 300 LEU A N 1
ATOM 2260 C CA . LEU A 1 300 ? -41.352 -29.389 -16.269 1.00 27.16 300 LEU A CA 1
ATOM 2261 C C . LEU A 1 300 ? -41.402 -29.865 -14.807 1.00 27.16 300 LEU A C 1
ATOM 2263 O O . LEU A 1 300 ? -40.755 -30.833 -14.409 1.00 27.16 300 LEU A O 1
ATOM 2267 N N . ALA A 1 301 ? -42.345 -29.297 -14.054 1.00 26.81 301 ALA A N 1
ATOM 2268 C CA . ALA A 1 301 ? -43.010 -30.067 -13.009 1.00 26.81 301 ALA A CA 1
ATOM 2269 C C . ALA A 1 301 ? -43.726 -31.296 -13.614 1.00 26.81 301 ALA A C 1
ATOM 2271 O O . ALA A 1 301 ? -44.412 -31.206 -14.633 1.00 26.81 301 ALA A O 1
ATOM 2272 N N . THR A 1 302 ? -43.622 -32.453 -12.963 1.00 25.83 302 THR A N 1
ATOM 2273 C CA . THR A 1 302 ? -44.547 -33.584 -13.140 1.00 25.83 302 THR A CA 1
ATOM 2274 C C . THR A 1 302 ? -44.751 -34.234 -11.777 1.00 25.83 302 THR A C 1
ATOM 2276 O O . THR A 1 302 ? -43.793 -34.478 -11.047 1.00 25.83 302 THR A O 1
ATOM 2279 N N . SER A 1 303 ? -46.010 -34.430 -11.398 1.00 35.44 303 SER A N 1
ATOM 2280 C CA . SER A 1 303 ? -46.407 -34.733 -10.023 1.00 35.44 303 SER A CA 1
ATOM 2281 C C . SER A 1 303 ? -45.985 -36.132 -9.569 1.00 35.44 303 SER A C 1
ATOM 2283 O O . SER A 1 303 ? -46.380 -37.122 -10.180 1.00 35.44 303 SER A O 1
ATOM 2285 N N . ILE A 1 304 ? -45.291 -36.216 -8.430 1.00 29.81 304 ILE A N 1
ATOM 2286 C CA . ILE A 1 304 ? -45.270 -37.411 -7.576 1.00 29.81 304 ILE A CA 1
ATOM 2287 C C . ILE A 1 304 ? -45.589 -36.976 -6.140 1.00 29.81 304 ILE A C 1
ATOM 2289 O O . ILE A 1 304 ? -45.122 -35.943 -5.662 1.00 29.81 304 ILE A O 1
ATOM 2293 N N . GLU A 1 305 ? -46.454 -37.749 -5.493 1.00 27.08 305 GLU A N 1
ATOM 2294 C CA . GLU A 1 305 ? -47.119 -37.442 -4.226 1.00 27.08 305 GLU A CA 1
ATOM 2295 C C . GLU A 1 305 ? -46.268 -37.848 -3.005 1.00 27.08 305 GLU A C 1
ATOM 2297 O O . GLU A 1 305 ? -45.504 -38.812 -3.059 1.00 27.08 305 GLU A O 1
ATOM 2302 N N . SER A 1 306 ? -46.373 -37.111 -1.893 1.00 34.75 306 SER A N 1
ATOM 2303 C CA . SER A 1 306 ? -45.506 -37.296 -0.717 1.00 34.75 306 SER A CA 1
ATOM 2304 C C . SER A 1 306 ? -45.887 -38.505 0.157 1.00 34.75 306 SER A C 1
ATOM 2306 O O . SER A 1 306 ? -47.009 -38.558 0.669 1.00 34.75 306 SER A O 1
ATOM 2308 N N . PRO A 1 307 ? -44.944 -39.413 0.478 1.00 32.16 307 PRO A N 1
ATOM 2309 C CA . PRO A 1 307 ? -45.074 -40.322 1.614 1.00 32.16 307 PRO A CA 1
ATOM 2310 C C . PRO A 1 307 ? -44.899 -39.582 2.952 1.00 32.16 307 PRO A C 1
ATOM 2312 O O . PRO A 1 307 ? -44.234 -38.550 3.032 1.00 32.16 307 PRO A O 1
ATOM 2315 N N . ARG A 1 308 ? -45.490 -40.123 4.022 1.00 29.19 308 ARG A N 1
ATOM 2316 C CA . ARG A 1 308 ? -45.484 -39.535 5.376 1.00 29.19 308 ARG A CA 1
ATOM 2317 C C . ARG A 1 308 ? -44.292 -40.013 6.214 1.00 29.19 308 ARG A C 1
ATOM 2319 O O . ARG A 1 308 ? -43.777 -41.108 6.001 1.00 29.19 308 ARG A O 1
ATOM 2326 N N . SER A 1 309 ? -43.921 -39.225 7.222 1.00 33.75 309 SER A N 1
ATOM 2327 C CA . SER A 1 309 ? -42.917 -39.573 8.238 1.00 33.75 309 SER A CA 1
ATOM 2328 C C . SER A 1 309 ? -43.326 -40.767 9.117 1.00 33.75 309 SER A C 1
ATOM 2330 O O . SER A 1 309 ? -44.508 -40.919 9.431 1.00 33.75 309 SER A O 1
ATOM 2332 N N . PRO A 1 310 ? -42.348 -41.519 9.648 1.00 33.88 310 PRO A N 1
ATOM 2333 C CA . PRO A 1 310 ? -42.389 -42.091 10.993 1.00 33.88 310 PRO A CA 1
ATOM 2334 C C . PRO A 1 310 ? -41.550 -41.253 11.990 1.00 33.88 310 PRO A C 1
ATOM 2336 O O . PRO A 1 310 ? -40.815 -40.349 11.593 1.00 33.88 310 PRO A O 1
ATOM 2339 N N . THR A 1 311 ? -41.669 -41.536 13.292 1.00 30.19 311 THR A N 1
ATOM 2340 C CA . THR A 1 311 ? -41.277 -40.618 14.387 1.00 30.19 311 THR A CA 1
ATOM 2341 C C . THR A 1 311 ? -40.488 -41.325 15.503 1.00 30.19 311 THR A C 1
ATOM 2343 O O . THR A 1 311 ? -40.780 -42.486 15.775 1.00 30.19 311 THR A O 1
ATOM 2346 N N . MET A 1 312 ? -39.637 -40.577 16.240 1.00 30.34 312 MET A N 1
ATOM 2347 C CA . MET A 1 312 ? -39.063 -40.921 17.574 1.00 30.34 312 MET A CA 1
ATOM 2348 C C . MET A 1 312 ? -38.082 -42.123 17.614 1.00 30.34 312 MET A C 1
ATOM 2350 O O . MET A 1 312 ? -38.081 -42.941 16.706 1.00 30.34 312 MET A O 1
ATOM 2354 N N . TYR A 1 313 ? -37.168 -42.326 18.582 1.00 31.98 313 TYR A N 1
ATOM 2355 C CA . TYR A 1 313 ? -36.728 -41.713 19.872 1.00 31.98 313 TYR A CA 1
ATOM 2356 C C . TYR A 1 313 ? -35.222 -42.132 20.072 1.00 31.98 313 TYR A C 1
ATOM 2358 O O . TYR A 1 313 ? -34.697 -42.803 19.184 1.00 31.98 313 TYR A O 1
ATOM 2366 N N . PRO A 1 314 ? -34.543 -41.988 21.239 1.00 35.53 314 PRO A N 1
ATOM 2367 C CA . PRO A 1 314 ? -34.267 -40.842 22.127 1.00 35.53 314 PRO A CA 1
ATOM 2368 C C . PRO A 1 314 ? -32.722 -40.587 22.293 1.00 35.53 314 PRO A C 1
ATOM 2370 O O . PRO A 1 314 ? -31.925 -41.322 21.712 1.00 35.53 314 PRO A O 1
ATOM 2373 N N . PRO A 1 315 ? -32.247 -39.596 23.089 1.00 53.78 315 PRO A N 1
ATOM 2374 C CA . PRO A 1 315 ? -30.807 -39.291 23.237 1.00 53.78 315 PRO A CA 1
ATOM 2375 C C . PRO A 1 315 ? -30.136 -39.825 24.528 1.00 53.78 315 PRO A C 1
ATOM 2377 O O . PRO A 1 315 ? -30.745 -39.774 25.595 1.00 53.78 315 PRO A O 1
ATOM 2380 N N . ALA A 1 316 ? -28.857 -40.239 24.448 1.00 31.44 316 ALA A N 1
ATOM 2381 C CA . ALA A 1 316 ? -27.874 -40.354 25.554 1.00 31.44 316 ALA A CA 1
ATOM 2382 C C . ALA A 1 316 ? -26.492 -40.846 25.035 1.00 31.44 316 ALA A C 1
ATOM 2384 O O . ALA A 1 316 ? -26.471 -41.549 24.025 1.00 31.44 316 ALA A O 1
ATOM 2385 N N . PRO A 1 317 ? -25.365 -40.658 25.761 1.00 35.59 317 PRO A N 1
ATOM 2386 C CA . PRO A 1 317 ? -25.002 -39.575 26.685 1.00 35.59 317 PRO A CA 1
ATOM 2387 C C . PRO A 1 317 ? -23.657 -38.895 26.305 1.00 35.59 317 PRO A C 1
ATOM 2389 O O . PRO A 1 317 ? -22.910 -39.375 25.455 1.00 35.59 317 PRO A O 1
ATOM 2392 N N . SER A 1 318 ? -23.299 -37.800 26.983 1.00 41.44 318 SER A N 1
ATOM 2393 C CA . SER A 1 318 ? -22.003 -37.122 26.803 1.00 41.44 318 SER A CA 1
ATOM 2394 C C . SER A 1 318 ? -20.815 -37.969 27.284 1.00 41.44 318 SER A C 1
ATOM 2396 O O . SER A 1 318 ? -20.810 -38.440 28.421 1.00 41.44 318 SER A O 1
ATOM 2398 N N . ALA A 1 319 ? -19.765 -38.083 26.466 1.00 27.75 319 ALA A N 1
ATOM 2399 C CA . ALA A 1 319 ? -18.467 -38.616 26.881 1.00 27.75 319 ALA A CA 1
ATOM 2400 C C . ALA A 1 319 ? -17.512 -37.468 27.253 1.00 27.75 319 ALA A C 1
ATOM 2402 O O . ALA A 1 319 ? -17.266 -36.572 26.447 1.00 27.75 319 ALA A O 1
ATOM 2403 N N . VAL A 1 320 ? -16.963 -37.492 28.471 1.00 34.34 320 VAL A N 1
ATOM 2404 C CA . VAL A 1 320 ? -15.981 -36.497 28.931 1.00 34.34 320 VAL A CA 1
ATOM 2405 C C . VAL A 1 320 ? -14.612 -36.815 28.330 1.00 34.34 320 VAL A C 1
ATOM 2407 O O . VAL A 1 320 ? -13.999 -37.821 28.686 1.00 34.34 320 VAL A O 1
ATOM 2410 N N . LEU A 1 321 ? -14.105 -35.942 27.457 1.00 30.95 321 LEU A N 1
ATOM 2411 C CA . LEU A 1 321 ? -12.715 -35.996 27.004 1.00 30.95 321 LEU A CA 1
ATOM 2412 C C . LEU A 1 321 ? -11.803 -35.295 28.018 1.00 30.95 321 LEU A C 1
ATOM 2414 O O . LEU A 1 321 ? -11.895 -34.089 28.235 1.00 30.95 321 LEU A O 1
ATOM 2418 N N . GLN A 1 322 ? -10.908 -36.068 28.632 1.00 32.94 322 GLN A N 1
ATOM 2419 C CA . GLN A 1 322 ? -9.769 -35.541 29.388 1.00 32.94 322 GLN A CA 1
ATOM 2420 C C . GLN A 1 322 ? -8.680 -35.026 28.422 1.00 32.94 322 GLN A C 1
ATOM 2422 O O . GLN A 1 322 ? -8.602 -35.504 27.287 1.00 32.94 322 GLN A O 1
ATOM 2427 N N . PRO A 1 323 ? -7.840 -34.055 28.831 1.00 30.34 323 PRO A N 1
ATOM 2428 C CA . PRO A 1 323 ? -6.923 -33.377 27.917 1.00 30.34 323 PRO A CA 1
ATOM 2429 C C . PRO A 1 323 ? -5.817 -34.302 27.388 1.00 30.34 323 PRO A C 1
ATOM 2431 O O . PRO A 1 323 ? -5.030 -34.869 28.147 1.00 30.34 323 PRO A O 1
ATOM 2434 N N . SER A 1 324 ? -5.717 -34.403 26.063 1.00 30.12 324 SER A N 1
ATOM 2435 C CA . SER A 1 324 ? -4.630 -35.097 25.370 1.00 30.12 324 SER A CA 1
ATOM 2436 C C . SER A 1 324 ? -3.317 -34.308 25.451 1.00 30.12 324 SER A C 1
ATOM 2438 O O . SER A 1 324 ? -3.276 -33.125 25.112 1.00 30.12 324 SER A O 1
ATOM 2440 N N . ALA A 1 325 ? -2.235 -34.976 25.855 1.00 35.88 325 ALA A N 1
ATOM 2441 C CA . ALA A 1 325 ? -0.894 -34.395 25.961 1.00 35.88 325 ALA A CA 1
ATOM 2442 C C . ALA A 1 325 ? -0.333 -33.909 24.598 1.00 35.88 325 ALA A C 1
ATOM 2444 O O . ALA A 1 325 ? -0.692 -34.463 23.556 1.00 35.88 325 ALA A O 1
ATOM 2445 N N . PRO A 1 326 ? 0.566 -32.902 24.576 1.00 31.02 326 PRO A N 1
ATOM 2446 C CA . PRO A 1 326 ? 1.008 -32.257 23.339 1.00 31.02 326 PRO A CA 1
ATOM 2447 C C . PRO A 1 326 ? 1.836 -33.179 22.430 1.00 31.02 326 PRO A C 1
ATOM 2449 O O . PRO A 1 326 ? 2.858 -33.740 22.831 1.00 31.02 326 PRO A O 1
ATOM 2452 N N . SER A 1 327 ? 1.432 -33.268 21.161 1.00 30.67 327 SER A N 1
ATOM 2453 C CA . SER A 1 327 ? 2.130 -34.023 20.118 1.00 30.67 327 SER A CA 1
ATOM 2454 C C . SER A 1 327 ? 3.452 -33.353 19.721 1.00 30.67 327 SER A C 1
ATOM 2456 O O . SER A 1 327 ? 3.459 -32.311 19.059 1.00 30.67 327 SER A O 1
ATOM 2458 N N . GLN A 1 328 ? 4.584 -33.960 20.079 1.00 36.16 328 GLN A N 1
ATOM 2459 C CA . GLN A 1 328 ? 5.902 -33.482 19.655 1.00 36.16 328 GLN A CA 1
ATOM 2460 C C . GLN A 1 328 ? 6.122 -33.751 18.157 1.00 36.16 328 GLN A C 1
ATOM 2462 O O . GLN A 1 328 ? 6.038 -34.891 17.702 1.00 36.16 328 GLN A O 1
ATOM 2467 N N . ARG A 1 329 ? 6.431 -32.701 17.384 1.00 39.41 329 ARG A N 1
ATOM 2468 C CA . ARG A 1 329 ? 6.828 -32.827 15.971 1.00 39.41 329 ARG A CA 1
ATOM 2469 C C . ARG A 1 329 ? 8.234 -33.452 15.876 1.00 39.41 329 ARG A C 1
ATOM 2471 O O . ARG A 1 329 ? 9.116 -33.011 16.616 1.00 39.41 329 ARG A O 1
ATOM 2478 N N . PRO A 1 330 ? 8.494 -34.412 14.967 1.00 37.66 330 PRO A N 1
ATOM 2479 C CA . PRO A 1 330 ? 9.837 -34.955 14.767 1.00 37.66 330 PRO A CA 1
ATOM 2480 C C . PRO A 1 330 ? 10.767 -33.887 14.173 1.00 37.66 330 PRO A C 1
ATOM 2482 O O . PRO A 1 330 ? 10.453 -33.269 13.156 1.00 37.66 330 PRO A O 1
ATOM 2485 N N . SER A 1 331 ? 11.916 -33.657 14.809 1.00 44.00 331 SER A N 1
ATOM 2486 C CA . SER A 1 331 ? 12.825 -32.554 14.486 1.00 44.00 331 SER A CA 1
ATOM 2487 C C . SER A 1 331 ? 14.072 -32.996 13.708 1.00 44.00 331 SER A C 1
ATOM 2489 O O . SER A 1 331 ? 14.712 -33.992 14.035 1.00 44.00 331 SER A O 1
ATOM 2491 N N . GLY A 1 332 ? 14.445 -32.207 12.692 1.00 45.22 332 GLY A N 1
ATOM 2492 C CA . GLY A 1 332 ? 15.807 -32.052 12.142 1.00 45.22 332 GLY A CA 1
ATOM 2493 C C . GLY A 1 332 ? 16.490 -33.225 11.413 1.00 45.22 332 GLY A C 1
ATOM 2494 O O . GLY A 1 332 ? 17.239 -32.982 10.469 1.00 45.22 332 GLY A O 1
ATOM 2495 N N . LEU A 1 333 ? 16.265 -34.480 11.808 1.00 38.50 333 LEU A N 1
ATOM 2496 C CA . LEU A 1 333 ? 17.199 -35.579 11.518 1.00 38.50 333 LEU A CA 1
ATOM 2497 C C . LEU A 1 333 ? 17.304 -35.969 10.030 1.00 38.50 333 LEU A C 1
ATOM 2499 O O . LEU A 1 333 ? 18.383 -36.331 9.563 1.00 38.50 333 LEU A O 1
ATOM 2503 N N . LEU A 1 334 ? 16.204 -35.865 9.276 1.00 40.78 334 LEU A N 1
ATOM 2504 C CA . LEU A 1 334 ? 16.153 -36.238 7.853 1.00 40.78 334 LEU A CA 1
ATOM 2505 C C . LEU A 1 334 ? 17.025 -35.340 6.958 1.00 40.78 334 LEU A C 1
ATOM 2507 O O . LEU A 1 334 ? 17.618 -35.826 5.996 1.00 40.78 334 LEU A O 1
ATOM 2511 N N . TRP A 1 335 ? 17.157 -34.053 7.292 1.00 42.25 335 TRP A N 1
ATOM 2512 C CA . TRP A 1 335 ? 17.941 -33.099 6.498 1.00 42.25 335 TRP A CA 1
ATOM 2513 C C . TRP A 1 335 ? 19.447 -33.383 6.559 1.00 42.25 335 TRP A C 1
ATOM 2515 O O . TRP A 1 335 ? 20.141 -33.265 5.550 1.00 42.25 335 TRP A O 1
ATOM 2525 N N . ILE A 1 336 ? 19.944 -33.830 7.717 1.00 51.72 336 ILE A N 1
ATOM 2526 C CA . ILE A 1 336 ? 21.360 -34.174 7.911 1.00 51.72 336 ILE A CA 1
ATOM 2527 C C . ILE A 1 336 ? 21.721 -35.423 7.090 1.00 51.72 336 ILE A C 1
ATOM 2529 O O . ILE A 1 336 ? 22.746 -35.437 6.408 1.00 51.72 336 ILE A O 1
ATOM 2533 N N . ALA A 1 337 ? 20.853 -36.441 7.085 1.00 49.81 337 ALA A N 1
ATOM 2534 C CA . ALA A 1 337 ? 21.046 -37.642 6.270 1.00 49.81 337 ALA A CA 1
ATOM 2535 C C . ALA A 1 337 ? 21.072 -37.322 4.761 1.00 49.81 337 ALA A C 1
ATOM 2537 O O . ALA A 1 337 ? 21.955 -37.800 4.047 1.00 49.81 337 ALA A O 1
ATOM 2538 N N . GLY A 1 338 ? 20.160 -36.462 4.286 1.00 58.34 338 GLY A N 1
ATOM 2539 C CA . GLY A 1 338 ? 20.135 -36.010 2.891 1.00 58.34 338 GLY A CA 1
ATOM 2540 C C . GLY A 1 338 ? 21.414 -35.277 2.467 1.00 58.34 338 GLY A C 1
ATOM 2541 O O . GLY A 1 338 ? 21.959 -35.562 1.401 1.00 58.34 338 GLY A O 1
ATOM 2542 N N . GLY A 1 339 ? 21.940 -34.391 3.321 1.00 64.12 339 GLY A N 1
ATOM 2543 C CA . GLY A 1 339 ? 23.186 -33.662 3.054 1.00 64.12 339 GLY A CA 1
ATOM 2544 C C . GLY A 1 339 ? 24.414 -34.570 2.914 1.00 64.12 339 GLY A C 1
ATOM 2545 O O . GLY A 1 339 ? 25.225 -34.373 2.010 1.00 64.12 339 GLY A O 1
ATOM 2546 N N . VAL A 1 340 ? 24.529 -35.608 3.751 1.00 66.31 340 VAL A N 1
ATOM 2547 C CA . VAL A 1 340 ? 25.633 -36.585 3.667 1.00 66.31 340 VAL A CA 1
ATOM 2548 C C . VAL A 1 340 ? 25.553 -37.410 2.379 1.00 66.31 340 VAL A C 1
ATOM 2550 O O . VAL A 1 340 ? 26.568 -37.587 1.707 1.00 66.31 340 VAL A O 1
ATOM 2553 N N . VAL A 1 341 ? 24.358 -37.865 1.984 1.00 69.75 341 VAL A N 1
ATOM 2554 C CA . VAL A 1 341 ? 24.166 -38.599 0.719 1.00 69.75 341 VAL A CA 1
ATOM 2555 C C . VAL A 1 341 ? 24.508 -37.721 -0.490 1.00 69.75 341 VAL A C 1
ATOM 2557 O O . VAL A 1 341 ? 25.191 -38.187 -1.402 1.00 69.75 341 VAL A O 1
ATOM 2560 N N . LEU A 1 342 ? 24.117 -36.442 -0.482 1.00 64.44 342 LEU A N 1
ATOM 2561 C CA . LEU A 1 342 ? 24.453 -35.502 -1.555 1.00 64.44 342 LEU A CA 1
ATOM 2562 C C . LEU A 1 342 ? 25.972 -35.291 -1.688 1.00 64.44 342 LEU A C 1
ATOM 2564 O O . LEU A 1 342 ? 26.495 -35.326 -2.800 1.00 64.44 342 LEU A O 1
ATOM 2568 N N . LEU A 1 343 ? 26.693 -35.136 -0.571 1.00 67.69 343 LEU A N 1
ATOM 2569 C CA . LEU A 1 343 ? 28.157 -35.004 -0.576 1.00 67.69 343 LEU A CA 1
ATOM 2570 C C . LEU A 1 343 ? 28.862 -36.264 -1.103 1.00 67.69 343 LEU A C 1
ATOM 2572 O O . LEU A 1 343 ? 29.838 -36.146 -1.843 1.00 67.69 343 LEU A O 1
ATOM 2576 N N . ILE A 1 344 ? 28.350 -37.458 -0.787 1.00 72.19 344 ILE A N 1
ATOM 2577 C CA . ILE A 1 344 ? 28.865 -38.721 -1.341 1.00 72.19 344 ILE A CA 1
ATOM 2578 C C . ILE A 1 344 ? 28.642 -38.774 -2.860 1.00 72.19 344 ILE A C 1
ATOM 2580 O O . ILE A 1 344 ? 29.571 -39.097 -3.597 1.00 72.19 344 ILE A O 1
ATOM 2584 N N . ILE A 1 345 ? 27.452 -38.401 -3.347 1.00 73.38 345 ILE A N 1
ATOM 2585 C CA . ILE A 1 345 ? 27.138 -38.373 -4.787 1.00 73.38 345 ILE A CA 1
ATOM 2586 C C . ILE A 1 345 ? 28.043 -37.380 -5.534 1.00 73.38 345 ILE A C 1
ATOM 2588 O O . ILE A 1 345 ? 28.602 -37.731 -6.572 1.00 73.38 345 ILE A O 1
ATOM 2592 N N . VAL A 1 346 ? 28.250 -36.173 -4.996 1.00 74.88 346 VAL A N 1
ATOM 2593 C CA . VAL A 1 346 ? 29.162 -35.174 -5.584 1.00 74.88 346 VAL A CA 1
ATOM 2594 C C . VAL A 1 346 ? 30.611 -35.676 -5.585 1.00 74.88 346 VAL A C 1
ATOM 2596 O O . VAL A 1 346 ? 31.295 -35.553 -6.600 1.00 74.88 346 VAL A O 1
ATOM 2599 N N . GLY A 1 347 ? 31.074 -36.303 -4.498 1.00 71.25 347 GLY A N 1
ATOM 2600 C CA . GLY A 1 347 ? 32.411 -36.902 -4.427 1.00 71.25 347 GLY A CA 1
ATOM 2601 C C . GLY A 1 347 ? 32.629 -38.020 -5.454 1.00 71.25 347 GLY A C 1
ATOM 2602 O O . GLY A 1 347 ? 33.669 -38.056 -6.111 1.00 71.25 347 GLY A O 1
ATOM 2603 N N . VAL A 1 348 ? 31.633 -38.891 -5.649 1.00 73.62 348 VAL A N 1
ATOM 2604 C CA . VAL A 1 348 ? 31.663 -39.955 -6.668 1.00 73.62 348 VAL A CA 1
ATOM 2605 C C . VAL A 1 348 ? 31.657 -39.372 -8.084 1.00 73.62 348 VAL A C 1
ATOM 2607 O O . VAL A 1 348 ? 32.467 -39.793 -8.906 1.00 73.62 348 VAL A O 1
ATOM 2610 N N . LEU A 1 349 ? 30.821 -38.368 -8.369 1.00 66.19 349 LEU A N 1
ATOM 2611 C CA . LEU A 1 349 ? 30.788 -37.703 -9.679 1.00 66.19 349 LEU A CA 1
ATOM 2612 C C . LEU A 1 349 ? 32.128 -37.038 -10.027 1.00 66.19 349 LEU A C 1
ATOM 2614 O O . LEU A 1 349 ? 32.603 -37.179 -11.153 1.00 66.19 349 LEU A O 1
ATOM 2618 N N . LEU A 1 350 ? 32.775 -36.372 -9.065 1.00 66.88 350 LEU A N 1
ATOM 2619 C CA . LEU A 1 350 ? 34.107 -35.786 -9.256 1.00 66.88 350 LEU A CA 1
ATOM 2620 C C . LEU A 1 350 ? 35.182 -36.860 -9.506 1.00 66.88 350 LEU A C 1
ATOM 2622 O O . LEU A 1 350 ? 36.023 -36.684 -10.388 1.00 66.88 350 LEU A O 1
ATOM 2626 N N . LEU A 1 351 ? 35.121 -37.996 -8.801 1.00 61.47 351 LEU A N 1
ATOM 2627 C CA . LEU A 1 351 ? 36.000 -39.151 -9.033 1.00 61.47 351 LEU A CA 1
ATOM 2628 C C . LEU A 1 351 ? 35.809 -39.782 -10.422 1.00 61.47 351 LEU A C 1
ATOM 2630 O O . LEU A 1 351 ? 36.794 -40.135 -11.069 1.00 61.47 351 LEU A O 1
ATOM 2634 N N . MET A 1 352 ? 34.568 -39.892 -10.904 1.00 62.34 352 MET A N 1
ATOM 2635 C CA . MET A 1 352 ? 34.268 -40.414 -12.244 1.00 62.34 352 MET A CA 1
ATOM 2636 C C . MET A 1 352 ? 34.742 -39.458 -13.350 1.00 62.34 352 MET A C 1
ATOM 2638 O O . MET A 1 352 ? 35.319 -39.901 -14.345 1.00 62.34 352 MET A O 1
ATOM 2642 N N . ASN A 1 353 ? 34.586 -38.144 -13.157 1.00 56.44 353 ASN A N 1
ATOM 2643 C CA . ASN A 1 353 ? 35.094 -37.149 -14.105 1.00 56.44 353 ASN A CA 1
ATOM 2644 C C . ASN A 1 353 ? 36.635 -37.135 -14.151 1.00 56.44 353 ASN A C 1
ATOM 2646 O O . ASN A 1 353 ? 37.218 -37.020 -15.227 1.00 56.44 353 ASN A O 1
ATOM 2650 N N . ALA A 1 354 ? 37.306 -37.330 -13.009 1.00 55.03 354 ALA A N 1
ATOM 2651 C CA . ALA A 1 354 ? 38.768 -37.392 -12.933 1.00 55.03 354 ALA A CA 1
ATOM 2652 C C . ALA A 1 354 ? 39.381 -38.568 -13.724 1.00 55.03 354 ALA A C 1
ATOM 2654 O O . ALA A 1 354 ? 40.508 -38.454 -14.200 1.00 55.03 354 ALA A O 1
ATOM 2655 N N . GLN A 1 355 ? 38.648 -39.673 -13.915 1.00 48.69 355 GLN A N 1
ATOM 2656 C CA . GLN A 1 355 ? 39.090 -40.799 -14.755 1.00 48.69 355 GLN A CA 1
ATOM 2657 C C . GLN A 1 355 ? 38.879 -40.567 -16.262 1.00 48.69 355 GLN A C 1
ATOM 2659 O O . GLN A 1 355 ? 39.403 -41.326 -17.072 1.00 48.69 355 GLN A O 1
ATOM 2664 N N . SER A 1 356 ? 38.148 -39.515 -16.647 1.00 50.38 356 SER A N 1
ATOM 2665 C CA . SER A 1 356 ? 37.847 -39.185 -18.050 1.00 50.38 356 SER A CA 1
ATOM 2666 C C . SER A 1 356 ? 38.821 -38.164 -18.663 1.00 50.38 356 SER A C 1
ATOM 2668 O O . SER A 1 356 ? 38.685 -37.799 -19.830 1.00 50.38 356 SER A O 1
ATOM 2670 N N . ALA A 1 357 ? 39.808 -37.685 -17.897 1.00 42.84 357 ALA A N 1
ATOM 2671 C CA . ALA A 1 357 ? 40.771 -36.681 -18.340 1.00 42.84 357 ALA A CA 1
ATOM 2672 C C . ALA A 1 357 ? 41.959 -37.307 -19.099 1.00 42.84 357 ALA A C 1
ATOM 2674 O O . ALA A 1 357 ? 42.811 -37.979 -18.517 1.00 42.84 357 ALA A O 1
ATOM 2675 N N . SER A 1 358 ? 42.049 -37.037 -20.404 1.00 45.72 358 SER A N 1
ATOM 2676 C CA . SER A 1 358 ? 43.213 -37.373 -21.237 1.00 45.72 358 SER A CA 1
ATOM 2677 C C . SER A 1 358 ? 44.498 -36.664 -20.756 1.00 45.72 358 SER A C 1
ATOM 2679 O O . SER A 1 358 ? 44.419 -35.548 -20.237 1.00 45.72 358 SER A O 1
ATOM 2681 N N . PRO A 1 359 ? 45.691 -37.268 -20.924 1.00 48.28 359 PRO A N 1
ATOM 2682 C CA . PRO A 1 359 ? 46.902 -36.844 -20.216 1.00 48.28 359 PRO A CA 1
ATOM 2683 C C . PRO A 1 359 ? 47.454 -35.496 -20.709 1.00 48.28 359 PRO A C 1
ATOM 2685 O O . PRO A 1 359 ? 47.944 -35.395 -21.831 1.00 48.28 359 PRO A O 1
ATOM 2688 N N . GLY A 1 360 ? 47.432 -34.477 -19.841 1.00 51.53 360 GLY A N 1
ATOM 2689 C CA . GLY A 1 360 ? 47.953 -33.140 -20.167 1.00 51.53 360 GLY A CA 1
ATOM 2690 C C . GLY A 1 360 ? 48.285 -32.210 -18.990 1.00 51.53 360 GLY A C 1
ATOM 2691 O O . GLY A 1 360 ? 48.661 -31.068 -19.234 1.00 51.53 360 GLY A O 1
ATOM 2692 N N . LEU A 1 361 ? 48.166 -32.652 -17.730 1.00 46.03 361 LEU A N 1
ATOM 2693 C CA . LEU A 1 361 ? 48.499 -31.842 -16.545 1.00 46.03 361 LEU A CA 1
ATOM 2694 C C . LEU A 1 361 ? 49.793 -32.325 -15.870 1.00 46.03 361 LEU A C 1
ATOM 2696 O O . LEU A 1 361 ? 50.050 -33.525 -15.772 1.00 46.03 361 LEU A O 1
ATOM 2700 N N . GLY A 1 362 ? 50.602 -31.369 -15.400 1.00 51.75 362 GLY A N 1
ATOM 2701 C CA . GLY A 1 362 ? 51.872 -31.620 -14.712 1.00 51.75 362 GLY A CA 1
ATOM 2702 C C . GLY A 1 362 ? 51.713 -32.299 -13.346 1.00 51.75 362 GLY A C 1
ATOM 2703 O O . GLY A 1 362 ? 50.642 -32.266 -12.737 1.00 51.75 362 GLY A O 1
ATOM 2704 N N . ARG A 1 363 ? 52.803 -32.908 -12.856 1.00 52.69 363 ARG A N 1
ATOM 2705 C CA . ARG A 1 363 ? 52.826 -33.717 -11.618 1.00 52.69 363 ARG A CA 1
ATOM 2706 C C . ARG A 1 363 ? 52.274 -32.970 -10.399 1.00 52.69 363 ARG A C 1
ATOM 2708 O O . ARG A 1 363 ? 51.530 -33.558 -9.620 1.00 52.69 363 ARG A O 1
ATOM 2715 N N . ASP A 1 364 ? 52.559 -31.677 -10.297 1.00 55.94 364 ASP A N 1
ATOM 2716 C CA . ASP A 1 364 ? 52.226 -30.839 -9.139 1.00 55.94 364 ASP A CA 1
ATOM 2717 C C . ASP A 1 364 ? 50.707 -30.746 -8.893 1.00 55.94 364 ASP A C 1
ATOM 2719 O O . ASP A 1 364 ? 50.247 -30.755 -7.750 1.00 55.94 364 ASP A O 1
ATOM 2723 N N . ALA A 1 365 ? 49.900 -30.756 -9.963 1.00 50.69 365 ALA A N 1
ATOM 2724 C CA . ALA A 1 365 ? 48.439 -30.755 -9.862 1.00 50.69 365 ALA A CA 1
ATOM 2725 C C . ALA A 1 365 ? 47.884 -32.078 -9.299 1.00 50.69 365 ALA A C 1
ATOM 2727 O O . ALA A 1 365 ? 46.894 -32.082 -8.564 1.00 50.69 365 ALA A O 1
ATOM 2728 N N . ALA A 1 366 ? 48.531 -33.206 -9.612 1.00 51.34 366 ALA A N 1
ATOM 2729 C CA . ALA A 1 366 ? 48.122 -34.521 -9.125 1.00 51.34 366 ALA A CA 1
ATOM 2730 C C . ALA A 1 366 ? 48.425 -34.706 -7.629 1.00 51.34 366 ALA A C 1
ATOM 2732 O O . ALA A 1 366 ? 47.669 -35.385 -6.934 1.00 51.34 366 ALA A O 1
ATOM 2733 N N . ASP A 1 367 ? 49.499 -34.099 -7.118 1.00 57.28 367 ASP A N 1
ATOM 2734 C CA . ASP A 1 367 ? 49.843 -34.155 -5.693 1.00 57.28 367 ASP A CA 1
ATOM 2735 C C . ASP A 1 367 ? 49.018 -33.166 -4.849 1.00 57.28 367 ASP A C 1
ATOM 2737 O O . ASP A 1 367 ? 48.596 -33.517 -3.743 1.00 57.28 367 ASP A O 1
ATOM 2741 N N . LEU A 1 368 ? 48.647 -32.002 -5.400 1.00 52.69 368 LEU A N 1
ATOM 2742 C CA . LEU A 1 368 ? 47.674 -31.097 -4.774 1.00 52.69 368 LEU A CA 1
ATOM 2743 C C . LEU A 1 368 ? 46.300 -31.773 -4.579 1.00 52.69 368 LEU A C 1
ATOM 2745 O O . LEU A 1 368 ? 45.706 -31.684 -3.503 1.00 52.69 368 LEU A O 1
ATOM 2749 N N . LEU A 1 369 ? 45.818 -32.512 -5.586 1.00 53.06 369 LEU A N 1
ATOM 2750 C CA . LEU A 1 369 ? 44.566 -33.278 -5.505 1.00 53.06 369 LEU A CA 1
ATOM 2751 C C . LEU A 1 369 ? 44.605 -34.379 -4.429 1.00 53.06 369 LEU A C 1
ATOM 2753 O O . LEU A 1 369 ? 43.619 -34.569 -3.713 1.00 53.06 369 LEU A O 1
ATOM 2757 N N . LYS A 1 370 ? 45.745 -35.065 -4.253 1.00 54.50 370 LYS A N 1
ATOM 2758 C CA . LYS A 1 370 ? 45.930 -36.041 -3.160 1.00 54.50 370 LYS A CA 1
ATOM 2759 C C . LYS A 1 370 ? 45.863 -35.368 -1.788 1.00 54.50 370 LYS A C 1
ATOM 2761 O O . LYS A 1 370 ? 45.202 -35.890 -0.893 1.00 54.50 370 LYS A O 1
ATOM 2766 N N . LEU A 1 371 ? 46.505 -34.207 -1.628 1.00 53.91 371 LEU A N 1
ATOM 2767 C CA . LEU A 1 371 ? 46.517 -33.460 -0.366 1.00 53.91 371 LEU A CA 1
ATOM 2768 C C . LEU A 1 371 ? 45.102 -33.026 0.056 1.00 53.91 371 LEU A C 1
ATOM 2770 O O . LEU A 1 371 ? 44.721 -33.207 1.213 1.00 53.91 371 LEU A O 1
ATOM 2774 N N . ILE A 1 372 ? 44.299 -32.535 -0.895 1.00 60.34 372 ILE A N 1
ATOM 2775 C CA . ILE A 1 372 ? 42.887 -32.179 -0.674 1.00 60.34 372 ILE A CA 1
ATOM 2776 C C . ILE A 1 372 ? 42.073 -33.411 -0.242 1.00 60.34 372 ILE A C 1
ATOM 2778 O O . ILE A 1 372 ? 41.301 -33.332 0.715 1.00 60.34 372 ILE A O 1
ATOM 2782 N N . GLY A 1 373 ? 42.284 -34.568 -0.883 1.00 54.25 373 GLY A N 1
ATOM 2783 C CA . GLY A 1 373 ? 41.631 -35.827 -0.505 1.00 54.25 373 GLY A CA 1
ATOM 2784 C C . GLY A 1 373 ? 41.956 -36.284 0.924 1.00 54.25 373 GLY A C 1
ATOM 2785 O O . GLY A 1 373 ? 41.055 -36.676 1.668 1.00 54.25 373 GLY A O 1
ATOM 2786 N N . VAL A 1 374 ? 43.223 -36.177 1.342 1.00 62.94 374 VAL A N 1
ATOM 2787 C CA . VAL A 1 374 ? 43.659 -36.516 2.711 1.00 62.94 374 VAL A CA 1
ATOM 2788 C C . VAL A 1 374 ? 43.031 -35.576 3.747 1.00 62.94 374 VAL A C 1
ATOM 2790 O O . VAL A 1 374 ? 42.494 -36.047 4.750 1.00 62.94 374 VAL A O 1
ATOM 2793 N N . LEU A 1 375 ? 43.028 -34.263 3.494 1.00 50.59 375 LEU A N 1
ATOM 2794 C CA . LEU A 1 375 ? 42.409 -33.274 4.387 1.00 50.59 375 LEU A CA 1
ATOM 2795 C C . LEU A 1 375 ? 40.891 -33.484 4.528 1.00 50.59 375 LEU A C 1
ATOM 2797 O O . LEU A 1 375 ? 40.360 -33.415 5.639 1.00 50.59 375 LEU A O 1
ATOM 2801 N N . GLY A 1 376 ? 40.200 -33.819 3.432 1.00 53.06 376 GLY A N 1
ATOM 2802 C CA . GLY A 1 376 ? 38.782 -34.188 3.459 1.00 53.06 376 GLY A CA 1
ATOM 2803 C C . GLY A 1 376 ? 38.510 -35.424 4.324 1.00 53.06 376 GLY A C 1
ATOM 2804 O O . GLY A 1 376 ? 37.619 -35.400 5.175 1.00 53.06 376 GLY A O 1
ATOM 2805 N N . GLY A 1 377 ? 39.319 -36.479 4.175 1.00 52.84 377 GLY A N 1
ATOM 2806 C CA . GLY A 1 377 ? 39.210 -37.698 4.986 1.00 52.84 377 GLY A CA 1
ATOM 2807 C C . GLY A 1 377 ? 39.395 -37.451 6.490 1.00 52.84 377 GLY A C 1
ATOM 2808 O O . GLY A 1 377 ? 38.648 -38.001 7.302 1.00 52.84 377 GLY A O 1
ATOM 2809 N N . ILE A 1 378 ? 40.332 -36.573 6.866 1.00 62.47 378 ILE A N 1
ATOM 2810 C CA . ILE A 1 378 ? 40.582 -36.198 8.267 1.00 62.47 378 ILE A CA 1
ATOM 2811 C C . ILE A 1 378 ? 39.362 -35.492 8.884 1.00 62.47 378 ILE A C 1
ATOM 2813 O O . ILE A 1 378 ? 38.976 -35.825 10.007 1.00 62.47 378 ILE A O 1
ATOM 2817 N N . MET A 1 379 ? 38.703 -34.576 8.161 1.00 53.09 379 MET A N 1
ATOM 2818 C CA . MET A 1 379 ? 37.488 -33.919 8.671 1.00 53.09 379 MET A CA 1
ATOM 2819 C C . MET A 1 379 ? 36.318 -34.895 8.863 1.00 53.09 379 MET A C 1
ATOM 2821 O O . MET A 1 379 ? 35.625 -34.817 9.880 1.00 53.09 379 MET A O 1
ATOM 2825 N N . VAL A 1 380 ? 36.122 -35.851 7.946 1.00 58.72 380 VAL A N 1
ATOM 2826 C CA . VAL A 1 380 ? 35.071 -36.880 8.086 1.00 58.72 380 VAL A CA 1
ATOM 2827 C C . VAL A 1 380 ? 35.326 -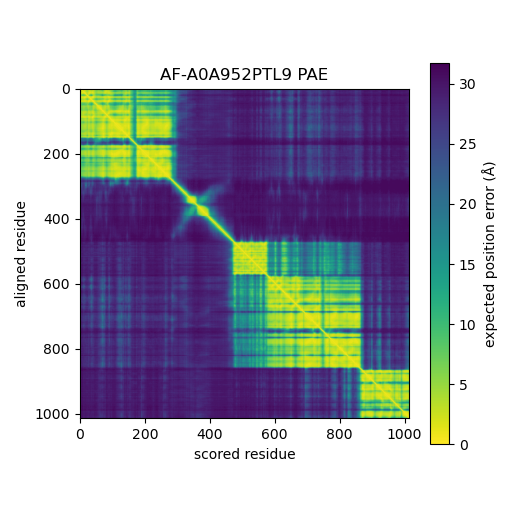37.768 9.310 1.00 58.72 380 VAL A C 1
ATOM 2829 O O . VAL A 1 380 ? 34.409 -38.004 10.100 1.00 58.72 380 VAL A O 1
ATOM 2832 N N . ALA A 1 381 ? 36.572 -38.207 9.523 1.00 53.75 381 ALA A N 1
ATOM 2833 C CA . ALA A 1 381 ? 36.946 -38.998 10.695 1.00 53.75 381 ALA A CA 1
ATOM 2834 C C . ALA A 1 381 ? 36.741 -38.226 12.015 1.00 53.75 381 ALA A C 1
ATOM 2836 O O . ALA A 1 381 ? 36.190 -38.773 12.975 1.00 53.75 381 ALA A O 1
ATOM 2837 N N . GLY A 1 382 ? 37.114 -36.940 12.053 1.00 57.16 382 GLY A N 1
ATOM 2838 C CA . GLY A 1 382 ? 36.893 -36.064 13.208 1.00 57.16 382 GLY A CA 1
ATOM 2839 C C . GLY A 1 382 ? 35.410 -35.889 13.550 1.00 57.16 382 GLY A C 1
ATOM 2840 O O . GLY A 1 382 ? 35.021 -36.039 14.711 1.00 57.16 382 GLY A O 1
ATOM 2841 N N . GLY A 1 383 ? 34.563 -35.652 12.543 1.00 55.16 383 GLY A N 1
ATOM 2842 C CA . GLY A 1 383 ? 33.113 -35.540 12.727 1.00 55.16 383 GLY A CA 1
ATOM 2843 C C . GLY A 1 383 ? 32.479 -36.824 13.275 1.00 55.16 383 GLY A C 1
ATOM 2844 O O . GLY A 1 383 ? 31.646 -36.762 14.186 1.00 55.16 383 GLY A O 1
ATOM 2845 N N . LEU A 1 384 ? 32.915 -37.998 12.803 1.00 55.12 384 LEU A N 1
ATOM 2846 C CA . LEU A 1 384 ? 32.431 -39.283 13.317 1.00 55.12 384 LEU A CA 1
ATOM 2847 C C . LEU A 1 384 ? 32.830 -39.505 14.787 1.00 55.12 384 LEU A C 1
ATOM 2849 O O . LEU A 1 384 ? 32.013 -39.962 15.592 1.00 55.12 384 LEU A O 1
ATOM 2853 N N . LEU A 1 385 ? 34.064 -39.141 15.153 1.00 53.31 385 LEU A N 1
ATOM 2854 C CA . LEU A 1 385 ? 34.583 -39.283 16.516 1.00 53.31 385 LEU A CA 1
ATOM 2855 C C . LEU A 1 385 ? 33.822 -38.392 17.510 1.00 53.31 385 LEU A C 1
ATOM 2857 O O . LEU A 1 385 ? 33.363 -38.878 18.545 1.00 53.31 385 LEU A O 1
ATOM 2861 N N . ILE A 1 386 ? 33.626 -37.111 17.174 1.00 61.56 386 ILE A N 1
ATOM 2862 C CA . ILE A 1 386 ? 32.874 -36.146 17.994 1.00 61.56 386 ILE A CA 1
ATOM 2863 C C . ILE A 1 386 ? 31.435 -36.634 18.213 1.00 61.56 386 ILE A C 1
ATOM 2865 O O . ILE A 1 386 ? 30.955 -36.661 19.349 1.00 61.56 386 ILE A O 1
ATOM 2869 N N . THR A 1 387 ? 30.771 -37.091 17.147 1.00 49.16 387 THR A N 1
ATOM 2870 C CA . THR A 1 387 ? 29.407 -37.645 17.210 1.00 49.16 387 THR A CA 1
ATOM 2871 C C . THR A 1 387 ? 29.347 -38.879 18.123 1.00 49.16 387 THR A C 1
ATOM 2873 O O . THR A 1 387 ? 28.464 -38.988 18.974 1.00 49.16 387 THR A O 1
ATOM 2876 N N . THR A 1 388 ? 30.317 -39.790 18.008 1.00 48.66 388 THR A N 1
ATOM 2877 C CA . THR A 1 388 ? 30.385 -41.016 18.825 1.00 48.66 388 THR A CA 1
ATOM 2878 C C . THR A 1 388 ? 30.566 -40.694 20.313 1.00 48.66 388 THR A C 1
ATOM 2880 O O . THR A 1 388 ? 29.844 -41.226 21.159 1.00 48.66 388 THR A O 1
ATOM 2883 N N . VAL A 1 389 ? 31.465 -39.760 20.644 1.00 53.44 389 VAL A N 1
ATOM 2884 C CA . VAL A 1 389 ? 31.678 -39.290 22.024 1.00 53.44 389 VAL A CA 1
ATOM 2885 C C . VAL A 1 389 ? 30.424 -38.607 22.586 1.00 53.44 389 VAL A C 1
ATOM 2887 O O . VAL A 1 389 ? 30.091 -38.820 23.753 1.00 53.44 389 VAL A O 1
ATOM 2890 N N . TYR A 1 390 ? 29.693 -37.840 21.769 1.00 55.50 390 TYR A N 1
ATOM 2891 C CA . TYR A 1 390 ? 28.440 -37.188 22.169 1.00 55.50 390 TYR A CA 1
ATOM 2892 C C . TYR A 1 390 ? 27.364 -38.200 22.604 1.00 55.50 390 TYR A C 1
ATOM 2894 O O . TYR A 1 390 ? 26.753 -38.028 23.661 1.00 55.50 390 TYR A O 1
ATOM 2902 N N . PHE A 1 391 ? 27.170 -39.289 21.849 1.00 44.53 391 PHE A N 1
ATOM 2903 C CA . PHE A 1 391 ? 26.191 -40.327 22.200 1.00 44.53 391 PHE A CA 1
ATOM 2904 C C . PHE A 1 391 ? 26.606 -41.170 23.414 1.00 44.53 391 PHE A C 1
ATOM 2906 O O . PHE A 1 391 ? 25.777 -41.404 24.299 1.00 44.53 391 PHE A O 1
ATOM 2913 N N . ILE A 1 392 ? 27.882 -41.565 23.518 1.00 54.22 392 ILE A N 1
ATOM 2914 C CA . ILE A 1 392 ? 28.393 -42.325 24.677 1.00 54.22 392 ILE A CA 1
ATOM 2915 C C . ILE A 1 392 ? 28.167 -41.554 25.989 1.00 54.22 392 ILE A C 1
ATOM 2917 O O . ILE A 1 392 ? 27.844 -42.152 27.014 1.00 54.22 392 ILE A O 1
ATOM 2921 N N . ARG A 1 393 ? 28.251 -40.217 25.964 1.00 44.03 393 ARG A N 1
ATOM 2922 C CA . ARG A 1 393 ? 28.075 -39.368 27.154 1.00 44.03 393 ARG A CA 1
ATOM 2923 C C . ARG A 1 393 ? 26.624 -39.205 27.637 1.00 44.03 393 ARG A C 1
ATOM 2925 O O . ARG A 1 393 ? 26.425 -38.531 28.646 1.00 44.03 393 ARG A O 1
ATOM 2932 N N . ARG A 1 394 ? 25.615 -39.772 26.951 1.00 43.00 394 ARG A N 1
ATOM 2933 C CA . ARG A 1 394 ? 24.184 -39.529 27.259 1.00 43.00 394 ARG A CA 1
ATOM 2934 C C . ARG A 1 394 ? 23.280 -40.769 27.385 1.00 43.00 394 ARG A C 1
ATOM 2936 O O . ARG A 1 394 ? 22.105 -40.608 27.709 1.00 43.00 394 ARG A O 1
ATOM 2943 N N . GLY A 1 395 ? 23.785 -41.985 27.164 1.00 35.47 395 GLY A N 1
ATOM 2944 C CA . GLY A 1 395 ? 22.980 -43.218 27.184 1.00 35.47 395 GLY A CA 1
ATOM 2945 C C . GLY A 1 395 ? 22.818 -43.873 28.566 1.00 35.47 395 GLY A C 1
ATOM 2946 O O . GLY A 1 395 ? 23.755 -44.481 29.076 1.00 35.47 395 GLY A O 1
ATOM 2947 N N . ARG A 1 396 ? 21.609 -43.832 29.150 1.00 33.62 396 ARG A N 1
ATOM 2948 C CA . ARG A 1 396 ? 21.208 -44.697 30.286 1.00 33.62 396 ARG A CA 1
ATOM 2949 C C . ARG A 1 396 ? 20.659 -46.041 29.777 1.00 33.62 396 ARG A C 1
ATOM 2951 O O . ARG A 1 396 ? 19.893 -46.066 28.821 1.00 33.62 396 ARG A O 1
ATOM 2958 N N . PHE A 1 397 ? 21.001 -47.142 30.451 1.00 34.91 397 PHE A N 1
ATOM 2959 C CA . PHE A 1 397 ? 20.480 -48.491 30.169 1.00 34.91 397 PHE A CA 1
ATOM 2960 C C . PHE A 1 397 ? 19.029 -48.690 30.644 1.00 34.91 397 PHE A C 1
ATOM 2962 O O . PHE A 1 397 ? 18.753 -48.438 31.815 1.00 34.91 397 PHE A O 1
ATOM 2969 N N . ILE A 1 398 ? 18.178 -49.302 29.806 1.00 32.28 398 ILE A N 1
ATOM 2970 C CA . ILE A 1 398 ? 17.049 -50.181 30.197 1.00 32.28 398 ILE A CA 1
ATOM 2971 C C . ILE A 1 398 ? 16.986 -51.360 29.189 1.00 32.28 398 ILE A C 1
ATOM 2973 O O . ILE A 1 398 ? 17.396 -51.203 28.040 1.00 32.28 398 ILE A O 1
ATOM 2977 N N . LYS A 1 399 ? 16.545 -52.556 29.621 1.00 28.42 399 LYS A N 1
ATOM 2978 C CA . LYS A 1 399 ? 16.459 -53.800 28.812 1.00 28.42 399 LYS A CA 1
ATOM 2979 C C . LYS A 1 399 ? 15.038 -54.069 28.248 1.00 28.42 399 LYS A C 1
ATOM 2981 O O . LYS A 1 399 ? 14.083 -53.549 28.820 1.00 28.42 399 LYS A O 1
ATOM 2986 N N . PRO A 1 400 ? 14.875 -54.904 27.194 1.00 41.09 400 PRO A N 1
ATOM 2987 C CA . PRO A 1 400 ? 13.580 -55.166 26.540 1.00 41.09 400 PRO A CA 1
ATOM 2988 C C . PRO A 1 400 ? 12.938 -56.544 26.842 1.00 41.09 400 PRO A C 1
ATOM 2990 O O . PRO A 1 400 ? 13.647 -57.544 26.894 1.00 41.09 400 PRO A O 1
ATOM 2993 N N . THR A 1 401 ? 11.597 -56.583 26.941 1.00 30.56 401 THR A N 1
ATOM 2994 C CA . THR A 1 401 ? 10.645 -57.733 26.804 1.00 30.56 401 THR A CA 1
ATOM 2995 C C . THR A 1 401 ? 9.208 -57.191 27.003 1.00 30.56 401 THR A C 1
ATOM 2997 O O . THR A 1 401 ? 9.077 -56.175 27.675 1.00 30.56 401 THR A O 1
ATOM 3000 N N . SER A 1 402 ? 8.086 -57.764 26.531 1.00 30.44 402 SER A N 1
ATOM 3001 C CA . SER A 1 402 ? 7.802 -58.870 25.589 1.00 30.44 402 SER A CA 1
ATOM 3002 C C . SER A 1 402 ? 6.381 -58.701 24.985 1.00 30.44 402 SER A C 1
ATOM 3004 O O . SER A 1 402 ? 5.563 -57.959 25.521 1.00 30.44 402 SER A O 1
ATOM 3006 N N . VAL A 1 403 ? 6.087 -59.412 23.892 1.00 31.38 403 VAL A N 1
ATOM 3007 C CA . VAL A 1 403 ? 4.810 -59.464 23.138 1.00 31.38 403 VAL A CA 1
ATOM 3008 C C . VAL A 1 403 ? 3.707 -60.266 23.862 1.00 31.38 403 VAL A C 1
ATOM 3010 O O . VAL A 1 403 ? 4.038 -61.315 24.409 1.00 31.38 403 VAL A O 1
ATOM 3013 N N . ALA A 1 404 ? 2.423 -59.856 23.765 1.00 27.97 404 ALA A N 1
ATOM 3014 C CA . ALA A 1 404 ? 1.237 -60.745 23.623 1.00 27.97 404 ALA A CA 1
ATOM 3015 C C . ALA A 1 404 ? -0.114 -59.993 23.445 1.00 27.97 404 ALA A C 1
ATOM 3017 O O . ALA A 1 404 ? -0.279 -58.875 23.925 1.00 27.97 404 ALA A O 1
ATOM 3018 N N . ALA A 1 405 ? -1.083 -60.652 22.787 1.00 26.06 405 ALA A N 1
ATOM 3019 C CA . ALA A 1 405 ? -2.522 -60.333 22.649 1.00 26.06 405 ALA A CA 1
ATOM 3020 C C . ALA A 1 405 ? -3.258 -61.608 22.117 1.00 26.06 405 ALA A C 1
ATOM 3022 O O . ALA A 1 405 ? -2.547 -62.564 21.791 1.00 26.06 405 ALA A O 1
ATOM 3023 N N . PRO A 1 406 ? -4.597 -61.668 21.887 1.00 46.38 406 PRO A N 1
ATOM 3024 C CA . PRO A 1 406 ? -5.697 -60.824 22.371 1.00 46.38 406 PRO A CA 1
ATOM 3025 C C . PRO A 1 406 ? -6.761 -61.585 23.247 1.00 46.38 406 PRO A C 1
ATOM 3027 O O . PRO A 1 406 ? -6.450 -61.765 24.420 1.00 46.38 406 PRO A O 1
ATOM 3030 N N . PRO A 1 407 ? -8.013 -61.952 22.842 1.00 58.06 407 PRO A N 1
ATOM 3031 C CA . PRO A 1 407 ? -9.198 -61.539 23.628 1.00 58.06 407 PRO A CA 1
ATOM 3032 C C . PRO A 1 407 ? -10.214 -62.646 24.027 1.00 58.06 407 PRO A C 1
ATOM 3034 O O . PRO A 1 407 ? -10.214 -63.720 23.429 1.00 58.06 407 PRO A O 1
ATOM 3037 N N . SER A 1 408 ? -11.174 -62.322 24.922 1.00 28.88 408 SER A N 1
ATOM 3038 C CA . SER A 1 408 ? -12.650 -62.565 24.802 1.00 28.88 408 SER A CA 1
ATOM 3039 C C . SER A 1 408 ? -13.405 -62.829 26.132 1.00 28.88 408 SER A C 1
ATOM 3041 O O . SER A 1 408 ? -12.832 -63.332 27.088 1.00 28.88 408 SER A O 1
ATOM 3043 N N . ALA A 1 409 ? -14.733 -62.610 26.079 1.00 28.30 409 ALA A N 1
ATOM 3044 C CA . ALA A 1 409 ? -15.818 -63.376 26.736 1.00 28.30 409 ALA A CA 1
ATOM 3045 C C . ALA A 1 409 ? -16.344 -63.060 28.175 1.00 28.30 409 ALA A C 1
ATOM 3047 O O . ALA A 1 409 ? -15.718 -63.364 29.179 1.00 28.30 409 ALA A O 1
ATOM 3048 N N . VAL A 1 410 ? -17.629 -62.648 28.202 1.00 27.25 410 VAL A N 1
ATOM 3049 C CA . VAL A 1 410 ? -18.769 -63.234 28.970 1.00 27.25 410 VAL A CA 1
ATOM 3050 C C . VAL A 1 410 ? -18.899 -63.032 30.507 1.00 27.25 410 VAL A C 1
ATOM 3052 O O . VAL A 1 410 ? -18.281 -63.711 31.313 1.00 27.25 410 VAL A O 1
ATOM 3055 N N . THR A 1 411 ? -19.864 -62.169 30.867 1.00 26.33 411 THR A N 1
ATOM 3056 C CA . THR A 1 411 ? -21.018 -62.365 31.793 1.00 26.33 411 THR A CA 1
ATOM 3057 C C . THR A 1 411 ? -20.893 -63.177 33.102 1.00 26.33 411 THR A C 1
ATOM 3059 O O . THR A 1 411 ? -20.816 -64.396 33.037 1.00 26.33 411 THR A O 1
ATOM 3062 N N . THR A 1 412 ? -21.171 -62.537 34.262 1.00 26.77 412 THR A N 1
ATOM 3063 C CA . THR A 1 412 ? -22.302 -62.877 35.188 1.00 26.77 412 THR A CA 1
ATOM 3064 C C . THR A 1 412 ? -22.554 -61.808 36.281 1.00 26.77 412 THR A C 1
ATOM 3066 O O . THR A 1 412 ? -21.672 -61.017 36.595 1.00 26.77 412 THR A O 1
ATOM 3069 N N . GLN A 1 413 ? -23.778 -61.785 36.838 1.00 24.14 413 GLN A N 1
ATOM 3070 C CA . GLN A 1 413 ? -24.221 -61.082 38.075 1.00 24.14 413 GLN A CA 1
ATOM 3071 C C . GLN A 1 413 ? -24.008 -62.012 39.326 1.00 24.14 413 GLN A C 1
ATOM 3073 O O . GLN A 1 413 ? -23.373 -63.045 39.105 1.00 24.14 413 GLN A O 1
ATOM 3078 N N . PRO A 1 414 ? -24.528 -61.802 40.580 1.00 45.19 414 PRO A N 1
ATOM 3079 C CA . PRO A 1 414 ? -25.444 -60.766 41.126 1.00 45.19 414 PRO A CA 1
ATOM 3080 C C . PRO A 1 414 ? -25.203 -60.292 42.603 1.00 45.19 414 PRO A C 1
ATOM 3082 O O . PRO A 1 414 ? -24.190 -60.617 43.212 1.00 45.19 414 PRO A O 1
ATOM 3085 N N . THR A 1 415 ? -26.215 -59.610 43.190 1.00 28.47 415 THR A N 1
ATOM 3086 C CA . THR A 1 415 ? -26.551 -59.452 44.647 1.00 28.47 415 THR A CA 1
ATOM 3087 C C . THR A 1 415 ? -25.646 -58.573 45.558 1.00 28.47 415 THR A C 1
ATOM 3089 O O . THR A 1 415 ? -24.435 -58.575 45.392 1.00 28.47 415 THR A O 1
ATOM 3092 N N . ASP A 1 416 ? -26.140 -57.796 46.552 1.00 30.22 416 ASP A N 1
ATOM 3093 C CA . ASP A 1 416 ? -27.537 -57.474 46.958 1.00 30.22 416 ASP A CA 1
ATOM 3094 C C . ASP A 1 416 ? -27.741 -56.115 47.720 1.00 30.22 416 ASP A C 1
ATOM 3096 O O . ASP A 1 416 ? -26.815 -55.326 47.896 1.00 30.22 416 ASP A O 1
ATOM 3100 N N . LYS A 1 417 ? -29.002 -55.869 48.129 1.00 28.31 417 LYS A N 1
ATOM 3101 C CA . LYS A 1 417 ? -29.679 -54.758 48.866 1.00 28.31 417 LYS A CA 1
ATOM 3102 C C . LYS A 1 417 ? -29.363 -54.668 50.393 1.00 28.31 417 LYS A C 1
ATOM 3104 O O . LYS A 1 417 ? -28.540 -55.471 50.824 1.00 28.31 417 LYS A O 1
ATOM 3109 N N . PRO A 1 418 ? -29.978 -53.781 51.251 1.00 47.69 418 PRO A N 1
ATOM 3110 C CA . PRO A 1 418 ? -31.253 -53.001 51.149 1.00 47.69 418 PRO A CA 1
ATOM 3111 C C . PRO A 1 418 ? -31.187 -51.480 51.528 1.00 47.69 418 PRO A C 1
ATOM 3113 O O . PRO A 1 418 ? -30.177 -51.010 52.035 1.00 47.69 418 PRO A O 1
ATOM 3116 N N . SER A 1 419 ? -32.207 -50.617 51.308 1.00 28.09 419 SER A N 1
ATOM 3117 C CA . SER A 1 419 ? -33.460 -50.533 52.113 1.00 28.09 419 SER A CA 1
ATOM 3118 C C . SER A 1 419 ? -34.545 -49.547 51.596 1.00 28.09 419 SER A C 1
ATOM 3120 O O . SER A 1 419 ? -34.209 -48.462 51.147 1.00 28.09 419 SER A O 1
ATOM 3122 N N . ILE A 1 420 ? -35.831 -49.928 51.767 1.00 33.28 420 ILE A N 1
ATOM 3123 C CA . ILE A 1 420 ? -37.035 -49.126 52.165 1.00 33.28 420 ILE A CA 1
ATOM 3124 C C . ILE A 1 420 ? -37.342 -47.821 51.353 1.00 33.28 420 ILE A C 1
ATOM 3126 O O . ILE A 1 420 ? -36.654 -46.826 51.528 1.00 33.28 420 ILE A O 1
ATOM 3130 N N . THR A 1 421 ? -38.294 -47.763 50.389 1.00 31.30 421 THR A N 1
ATOM 3131 C CA . THR A 1 421 ? -39.799 -47.750 50.493 1.00 31.30 421 THR A CA 1
ATOM 3132 C C . THR A 1 421 ? -40.357 -46.382 50.966 1.00 31.30 421 THR A C 1
ATOM 3134 O O . THR A 1 421 ? -39.922 -45.923 52.011 1.00 31.30 421 THR A O 1
ATOM 3137 N N . SER A 1 422 ? -41.319 -45.653 50.351 1.00 32.81 422 SER A N 1
ATOM 3138 C CA . SER A 1 422 ? -42.355 -45.843 49.277 1.00 32.81 422 SER A CA 1
ATOM 3139 C C . SER A 1 422 ? -42.597 -44.490 48.508 1.00 32.81 422 SER A C 1
ATOM 3141 O O . SER A 1 422 ? -41.728 -43.636 48.623 1.00 32.81 422 SER A O 1
ATOM 3143 N N . ALA A 1 423 ? -43.628 -44.133 47.699 1.00 32.53 423 ALA A N 1
ATOM 3144 C CA . ALA A 1 423 ? -44.969 -44.655 47.319 1.00 32.53 423 ALA A CA 1
ATOM 3145 C C . ALA A 1 423 ? -45.426 -44.171 45.889 1.00 32.53 423 ALA A C 1
ATOM 3147 O O . ALA A 1 423 ? -44.602 -44.118 44.981 1.00 32.53 423 ALA A O 1
ATOM 3148 N N . ARG A 1 424 ? -46.725 -43.852 45.655 1.00 35.12 424 ARG A N 1
ATOM 3149 C CA . ARG A 1 424 ? -47.340 -43.326 44.390 1.00 35.12 424 ARG A CA 1
ATOM 3150 C C . ARG A 1 424 ? -48.585 -42.440 44.707 1.00 35.12 424 ARG A C 1
ATOM 3152 O O . ARG A 1 424 ? -49.115 -42.600 45.805 1.00 35.12 424 ARG A O 1
ATOM 3159 N N . PRO A 1 425 ? -49.069 -41.536 43.817 1.00 40.97 425 PRO A N 1
ATOM 3160 C CA . PRO A 1 425 ? -50.112 -41.891 42.824 1.00 40.97 425 PRO A CA 1
ATOM 3161 C C . PRO A 1 425 ? -49.888 -41.266 41.412 1.00 40.97 425 PRO A C 1
ATOM 3163 O O . PRO A 1 425 ? -48.774 -40.875 41.082 1.00 40.97 425 PRO A O 1
ATOM 3166 N N . ALA A 1 426 ? -50.903 -41.284 40.532 1.00 36.72 426 ALA A N 1
ATOM 3167 C CA . ALA A 1 426 ? -50.823 -41.000 39.081 1.00 36.72 426 ALA A CA 1
ATOM 3168 C C . ALA A 1 426 ? -51.738 -39.812 38.638 1.00 36.72 426 ALA A C 1
ATOM 3170 O O . ALA A 1 426 ? -52.535 -39.360 39.460 1.00 36.72 426 ALA A O 1
ATOM 3171 N N . PRO A 1 427 ? -51.637 -39.283 37.393 1.00 45.81 427 PRO A N 1
ATOM 3172 C CA . PRO A 1 427 ? -52.235 -37.992 37.004 1.00 45.81 427 PRO A CA 1
ATOM 3173 C C . PRO A 1 427 ? -53.658 -38.068 36.386 1.00 45.81 427 PRO A C 1
ATOM 3175 O O . PRO A 1 427 ? -54.063 -39.138 35.926 1.00 45.81 427 PRO A O 1
ATOM 3178 N N . PRO A 1 428 ? -54.397 -36.935 36.320 1.00 40.22 428 PRO A N 1
ATOM 3179 C CA . PRO A 1 428 ? -55.714 -36.813 35.671 1.00 40.22 428 PRO A CA 1
ATOM 3180 C C . PRO A 1 428 ? -55.666 -36.357 34.179 1.00 40.22 428 PRO A C 1
ATOM 3182 O O . PRO A 1 428 ? -54.621 -35.888 33.725 1.00 40.22 428 PRO A O 1
ATOM 3185 N N . PRO A 1 429 ? -56.781 -36.474 33.414 1.00 47.44 429 PRO A N 1
ATOM 3186 C CA . PRO A 1 429 ? -56.858 -36.216 31.960 1.00 47.44 429 PRO A CA 1
ATOM 3187 C C . PRO A 1 429 ? -57.545 -34.876 31.548 1.00 47.44 429 PRO A C 1
ATOM 3189 O O . PRO A 1 429 ? -58.135 -34.212 32.400 1.00 47.44 429 PRO A O 1
ATOM 3192 N N . PRO A 1 430 ? -57.526 -34.490 30.247 1.00 54.19 430 PRO A N 1
ATOM 3193 C CA . PRO A 1 430 ? -58.181 -33.281 29.702 1.00 54.19 430 PRO A CA 1
ATOM 3194 C C . PRO A 1 430 ? -59.604 -33.510 29.127 1.00 54.19 430 PRO A C 1
ATOM 3196 O O . PRO A 1 430 ? -59.954 -34.643 28.805 1.00 54.19 430 PRO A O 1
ATOM 3199 N N . ASN A 1 431 ? -60.401 -32.433 28.962 1.00 32.41 431 ASN A N 1
ATOM 3200 C CA . ASN A 1 431 ? -61.700 -32.342 28.237 1.00 32.41 431 ASN A CA 1
ATOM 3201 C C . ASN A 1 431 ? -62.259 -30.879 28.293 1.00 32.41 431 ASN A C 1
ATOM 3203 O O . ASN A 1 431 ? -61.764 -30.121 29.127 1.00 32.41 431 ASN A O 1
ATOM 3207 N N . PRO A 1 432 ? -63.339 -30.472 27.571 1.00 46.22 432 PRO A N 1
ATOM 3208 C CA . PRO A 1 432 ? -63.594 -30.557 26.122 1.00 46.22 432 PRO A CA 1
ATOM 3209 C C . PRO A 1 432 ? -64.159 -29.207 25.542 1.00 46.22 432 PRO A C 1
ATOM 3211 O O . PRO A 1 432 ? -63.701 -28.138 25.928 1.00 46.22 432 PRO A O 1
ATOM 3214 N N . VAL A 1 433 ? -65.125 -29.235 24.602 1.00 33.41 433 VAL A N 1
ATOM 3215 C CA . VAL A 1 433 ? -65.673 -28.102 23.795 1.00 33.41 433 VAL A CA 1
ATOM 3216 C C . VAL A 1 433 ? -67.210 -27.995 23.933 1.00 33.41 433 VAL A C 1
ATOM 3218 O O . VAL A 1 433 ? -67.808 -29.054 24.067 1.00 33.41 433 VAL A O 1
ATOM 3221 N N . GLU A 1 434 ? -67.829 -26.790 23.833 1.00 28.98 434 GLU A N 1
ATOM 3222 C CA . GLU A 1 434 ? -69.172 -26.447 23.234 1.00 28.98 434 GLU A CA 1
ATOM 3223 C C . GLU A 1 434 ? -69.553 -24.939 23.465 1.00 28.98 434 GLU A C 1
ATOM 3225 O O . GLU A 1 434 ? -69.017 -24.354 24.400 1.00 28.98 434 GLU A O 1
ATOM 3230 N N . ARG A 1 435 ? -70.194 -24.136 22.568 1.00 27.59 435 ARG A N 1
ATOM 3231 C CA . ARG A 1 435 ? -71.552 -24.054 21.908 1.00 27.59 435 ARG A CA 1
ATOM 3232 C C . ARG A 1 435 ? -72.678 -23.417 22.776 1.00 27.59 435 ARG A C 1
ATOM 3234 O O . ARG A 1 435 ? -72.807 -23.804 23.925 1.00 27.59 435 ARG A O 1
ATOM 3241 N N . THR A 1 436 ? -73.580 -22.510 22.327 1.00 28.70 436 THR A N 1
ATOM 3242 C CA . THR A 1 436 ? -73.716 -21.697 21.069 1.00 28.70 436 THR A CA 1
ATOM 3243 C C . THR A 1 436 ? -73.996 -20.191 21.395 1.00 28.70 436 THR A C 1
ATOM 3245 O O . THR A 1 436 ? -73.182 -1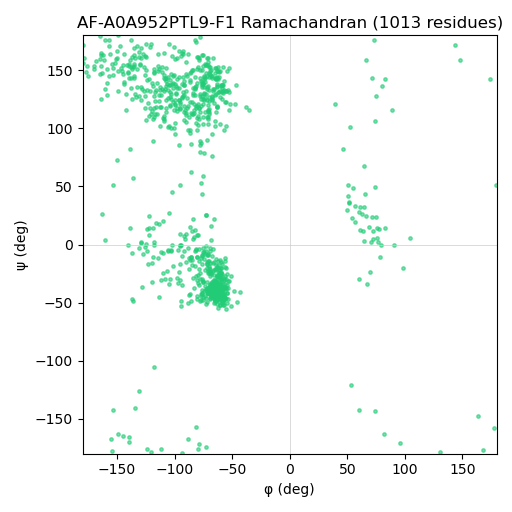9.675 22.147 1.00 28.70 436 THR A O 1
ATOM 3248 N N . ILE A 1 437 ? -74.987 -19.360 20.973 1.00 29.11 437 ILE A N 1
ATOM 3249 C CA . ILE A 1 437 ? -76.277 -19.378 20.199 1.00 29.11 437 ILE A CA 1
ATOM 3250 C C . ILE A 1 437 ? -76.339 -18.091 19.280 1.00 29.11 437 ILE A C 1
ATOM 3252 O O . ILE A 1 437 ? -75.316 -17.441 19.094 1.00 29.11 437 ILE A O 1
ATOM 3256 N N . ILE A 1 438 ? -77.479 -17.760 18.644 1.00 28.23 438 ILE A N 1
ATOM 3257 C CA . ILE A 1 438 ? -77.749 -16.756 17.572 1.00 28.23 438 ILE A CA 1
ATOM 3258 C C . ILE A 1 438 ? -78.607 -15.557 18.061 1.00 28.23 438 ILE A C 1
ATOM 3260 O O . ILE A 1 438 ? -79.529 -15.802 18.831 1.00 28.23 438 ILE A O 1
ATOM 3264 N N . GLU A 1 439 ? -78.430 -14.333 17.517 1.00 26.95 439 GLU A N 1
ATOM 3265 C CA . GLU A 1 439 ? -79.556 -13.511 16.982 1.00 26.95 439 GLU A CA 1
ATOM 3266 C C . GLU A 1 439 ? -79.142 -12.441 15.932 1.00 26.95 439 GLU A C 1
ATOM 3268 O O . GLU A 1 439 ? -77.961 -12.292 15.625 1.00 26.95 439 GLU A O 1
ATOM 3273 N N . ASN A 1 440 ? -80.127 -11.803 15.276 1.00 28.20 440 ASN A N 1
ATOM 3274 C CA . ASN A 1 440 ? -80.031 -11.207 13.924 1.00 28.20 440 ASN A CA 1
ATOM 3275 C C . ASN A 1 440 ? -79.809 -9.676 13.867 1.00 28.20 440 ASN A C 1
ATOM 3277 O O . ASN A 1 440 ? -80.239 -8.967 14.768 1.00 28.20 440 ASN A O 1
ATOM 3281 N N . VAL A 1 441 ? -79.304 -9.167 12.723 1.00 28.84 441 VAL A N 1
ATOM 3282 C CA . VAL A 1 441 ? -79.960 -8.155 11.837 1.00 28.84 441 VAL A CA 1
ATOM 3283 C C . VAL A 1 441 ? -79.103 -7.880 10.575 1.00 28.84 441 VAL A C 1
ATOM 3285 O O . VAL A 1 441 ? -77.881 -7.983 10.609 1.00 28.84 441 VAL A O 1
ATOM 3288 N N . VAL A 1 442 ? -79.756 -7.568 9.444 1.00 27.94 442 VAL A N 1
ATOM 3289 C CA . VAL A 1 442 ? -79.205 -7.385 8.076 1.00 27.94 442 VAL A CA 1
ATOM 3290 C C . VAL A 1 442 ? -80.146 -6.425 7.301 1.00 27.94 442 VAL A C 1
ATOM 3292 O O . VAL A 1 442 ? -81.346 -6.508 7.572 1.00 27.94 442 VAL A O 1
ATOM 3295 N N . PRO A 1 443 ? -79.742 -5.611 6.290 1.00 49.38 443 PRO A N 1
ATOM 3296 C CA . PRO A 1 443 ? -78.440 -5.013 5.933 1.00 49.38 443 PRO A CA 1
ATOM 3297 C C . PRO A 1 443 ? -78.495 -3.459 5.810 1.00 49.38 443 PRO A C 1
ATOM 3299 O O . PRO A 1 443 ? -79.551 -2.845 5.941 1.00 49.38 443 PRO A O 1
ATOM 3302 N N . SER A 1 444 ? -77.385 -2.817 5.412 1.00 26.55 444 SER A N 1
ATOM 3303 C CA . SER A 1 444 ? -77.384 -1.608 4.553 1.00 26.55 444 SER A CA 1
ATOM 3304 C C . SER A 1 444 ? -76.028 -1.415 3.853 1.00 26.55 444 SER A C 1
ATOM 3306 O O . SER A 1 444 ? -75.002 -1.853 4.364 1.00 26.55 444 SER A O 1
ATOM 3308 N N . ALA A 1 445 ? -76.031 -0.791 2.671 1.00 30.91 445 ALA A N 1
ATOM 3309 C CA . ALA A 1 445 ? -74.875 -0.584 1.785 1.00 30.91 445 ALA A CA 1
ATOM 3310 C C . ALA A 1 445 ? -75.145 0.622 0.848 1.00 30.91 445 ALA A C 1
ATOM 3312 O O . ALA A 1 445 ? -76.288 1.077 0.796 1.00 30.91 445 ALA A O 1
ATOM 3313 N N . PRO A 1 446 ? -74.200 1.056 -0.010 1.00 48.53 446 PRO A N 1
ATOM 3314 C CA . PRO A 1 446 ? -72.789 1.358 0.264 1.00 48.53 446 PRO A CA 1
ATOM 3315 C C . PRO A 1 446 ? -72.395 2.778 -0.226 1.00 48.53 446 PRO A C 1
ATOM 3317 O O . PRO A 1 446 ? -73.057 3.349 -1.093 1.00 48.53 446 PRO A O 1
ATOM 3320 N N . THR A 1 447 ? -71.267 3.344 0.225 1.00 27.81 447 THR A N 1
ATOM 3321 C CA . THR A 1 447 ? -70.595 4.460 -0.491 1.00 27.81 447 THR A CA 1
ATOM 3322 C C . THR A 1 447 ? -69.079 4.465 -0.238 1.00 27.81 447 THR A C 1
ATOM 3324 O O . THR A 1 447 ? -68.607 3.872 0.729 1.00 27.81 447 THR A O 1
ATOM 3327 N N . ILE A 1 448 ? -68.325 5.071 -1.157 1.00 40.84 448 ILE A N 1
ATOM 3328 C CA . ILE A 1 448 ? -66.867 4.960 -1.336 1.00 40.84 448 ILE A CA 1
ATOM 3329 C C . ILE A 1 448 ? -66.104 6.065 -0.573 1.00 40.84 448 ILE A C 1
ATOM 3331 O O . ILE A 1 448 ? -66.554 7.210 -0.589 1.00 40.84 448 ILE A O 1
ATOM 3335 N N . PRO A 1 449 ? -64.918 5.766 -0.005 1.00 31.31 449 PRO A N 1
ATOM 3336 C CA . PRO A 1 449 ? -63.851 6.746 0.227 1.00 31.31 449 PRO A CA 1
ATOM 3337 C C . PRO A 1 449 ? -62.736 6.673 -0.839 1.00 31.31 449 PRO A C 1
ATOM 3339 O O . PRO A 1 449 ? -62.402 5.601 -1.341 1.00 31.31 449 PRO A O 1
ATOM 3342 N N . GLU A 1 450 ? -62.158 7.831 -1.156 1.00 34.00 450 GLU A N 1
ATOM 3343 C CA . GLU A 1 450 ? -61.094 8.050 -2.152 1.00 34.00 450 GLU A CA 1
ATOM 3344 C C . GLU A 1 450 ? -59.664 7.719 -1.630 1.00 34.00 450 GLU A C 1
ATOM 3346 O O . GLU A 1 450 ? -59.521 7.334 -0.465 1.00 34.00 450 GLU A O 1
ATOM 3351 N N . PRO A 1 451 ? -58.598 7.764 -2.468 1.00 35.09 451 PRO A N 1
ATOM 3352 C CA . PRO A 1 451 ? -57.312 7.135 -2.143 1.00 35.09 451 PRO A CA 1
ATOM 3353 C C . PRO A 1 451 ? -56.498 7.828 -1.037 1.00 35.09 451 PRO A C 1
ATOM 3355 O O . PRO A 1 451 ? -56.656 9.010 -0.737 1.00 35.09 451 PRO A O 1
ATOM 3358 N N . ALA A 1 452 ? -55.567 7.063 -0.457 1.00 31.95 452 ALA A N 1
ATOM 3359 C CA . ALA A 1 452 ? -54.684 7.515 0.614 1.00 31.95 452 ALA A CA 1
ATOM 3360 C C . ALA A 1 452 ? -53.732 8.654 0.172 1.00 31.95 452 ALA A C 1
ATOM 3362 O O . ALA A 1 452 ? -53.217 8.619 -0.950 1.00 31.95 452 ALA A O 1
ATOM 3363 N N . PRO A 1 453 ? -53.443 9.634 1.051 1.00 31.64 453 PRO A N 1
ATOM 3364 C CA . PRO A 1 453 ? -52.540 10.737 0.743 1.00 31.64 453 PRO A CA 1
ATOM 3365 C C . PRO A 1 453 ? -51.078 10.280 0.630 1.00 31.64 453 PRO A C 1
ATOM 3367 O O . PRO A 1 453 ? -50.617 9.387 1.341 1.00 31.64 453 PRO A O 1
ATOM 3370 N N . THR A 1 454 ? -50.329 10.945 -0.247 1.00 31.03 454 THR A N 1
ATOM 3371 C CA . THR A 1 454 ? -48.902 10.698 -0.491 1.00 31.03 454 THR A CA 1
ATOM 3372 C C . THR A 1 454 ? -48.037 11.028 0.727 1.00 31.03 454 THR A C 1
ATOM 3374 O O . THR A 1 454 ? -48.083 12.147 1.240 1.00 31.03 454 THR A O 1
ATOM 3377 N N . LEU A 1 455 ? -47.180 10.088 1.134 1.00 28.91 455 LEU A N 1
ATOM 3378 C CA . LEU A 1 455 ? -46.133 10.327 2.129 1.00 28.91 455 LEU A CA 1
ATOM 3379 C C . LEU A 1 455 ? -45.026 11.219 1.548 1.00 28.91 455 LEU A C 1
ATOM 3381 O O . LEU A 1 455 ? -44.304 10.812 0.639 1.00 28.91 455 LEU A O 1
ATOM 3385 N N . ASN A 1 456 ? -44.871 12.417 2.113 1.00 27.83 456 ASN A N 1
ATOM 3386 C CA . ASN A 1 456 ? -43.674 13.237 1.925 1.00 27.83 456 ASN A CA 1
ATOM 3387 C C . ASN A 1 456 ? -42.470 12.610 2.661 1.00 27.83 456 ASN A C 1
ATOM 3389 O O . ASN A 1 456 ? -42.666 11.932 3.674 1.00 27.83 456 ASN A O 1
ATOM 3393 N N . PRO A 1 457 ? -41.227 12.844 2.199 1.00 30.61 457 PRO A N 1
ATOM 3394 C CA . PRO A 1 457 ? -40.035 12.335 2.870 1.00 30.61 457 PRO A CA 1
ATOM 3395 C C . PRO A 1 457 ? -39.883 12.953 4.265 1.00 30.61 457 PRO A C 1
ATOM 3397 O O . PRO A 1 457 ? -39.923 14.174 4.426 1.00 30.61 457 PRO A O 1
ATOM 3400 N N . VAL A 1 458 ? -39.685 12.102 5.274 1.00 27.41 458 VAL A N 1
ATOM 3401 C CA . VAL A 1 458 ? -39.411 12.539 6.647 1.00 27.41 458 VAL A CA 1
ATOM 3402 C C . VAL A 1 458 ? -37.977 13.055 6.739 1.00 27.41 458 VAL A C 1
ATOM 3404 O O . VAL A 1 458 ? -37.032 12.400 6.306 1.00 27.41 458 VAL A O 1
ATOM 3407 N N . ARG A 1 459 ? -37.833 14.243 7.324 1.00 30.78 459 ARG A N 1
ATOM 3408 C CA . ARG A 1 459 ? -36.555 14.839 7.714 1.00 30.78 459 ARG A CA 1
ATOM 3409 C C . ARG A 1 459 ? -36.134 14.197 9.039 1.00 30.78 459 ARG A C 1
ATOM 3411 O O . ARG A 1 459 ? -36.887 14.278 10.005 1.00 30.78 459 ARG A O 1
ATOM 3418 N N . GLU A 1 460 ? -34.974 13.546 9.098 1.00 29.53 460 GLU A N 1
ATOM 3419 C CA . GLU A 1 460 ? -34.433 13.056 10.375 1.00 29.53 460 GLU A CA 1
ATOM 3420 C C . GLU A 1 460 ? -33.800 14.221 11.149 1.00 29.53 460 GLU A C 1
ATOM 3422 O O . GLU A 1 460 ? -32.602 14.486 11.057 1.00 29.53 460 GLU A O 1
ATOM 3427 N N . ASP A 1 461 ? -34.631 14.947 11.900 1.00 26.95 461 ASP A N 1
ATOM 3428 C CA . ASP A 1 461 ? -34.176 16.001 12.806 1.00 26.95 461 ASP A CA 1
ATOM 3429 C C . ASP A 1 461 ? -33.447 15.370 14.009 1.00 26.95 461 ASP A C 1
ATOM 3431 O O . ASP A 1 461 ? -34.048 14.742 14.884 1.00 26.95 461 ASP A O 1
ATOM 3435 N N . ALA A 1 462 ? -32.121 15.523 14.048 1.00 29.25 462 ALA A N 1
ATOM 3436 C CA . ALA A 1 462 ? -31.219 14.854 14.991 1.00 29.25 462 ALA A CA 1
ATOM 3437 C C . ALA A 1 462 ? -31.234 15.437 16.429 1.00 29.25 462 ALA A C 1
ATOM 3439 O O . ALA A 1 462 ? -30.183 15.621 17.045 1.00 29.25 462 ALA A O 1
ATOM 3440 N N . THR A 1 463 ? -32.415 15.736 16.981 1.00 31.73 463 THR A N 1
ATOM 3441 C CA . THR A 1 463 ? -32.587 16.453 18.260 1.00 31.73 463 THR A CA 1
ATOM 3442 C C . THR A 1 463 ? -33.866 16.062 19.028 1.00 31.73 463 THR A C 1
ATOM 3444 O O . THR A 1 463 ? -34.789 16.867 19.114 1.00 31.73 463 THR A O 1
ATOM 3447 N N . SER A 1 464 ? -33.941 14.861 19.641 1.00 32.44 464 SER A N 1
ATOM 3448 C CA . SER A 1 464 ? -34.800 14.594 20.841 1.00 32.44 464 SER A CA 1
ATOM 3449 C C . SER A 1 464 ? -34.785 13.150 21.416 1.00 32.44 464 SER A C 1
ATOM 3451 O O . SER A 1 464 ? -35.837 12.587 21.700 1.00 32.44 464 SER A O 1
ATOM 3453 N N . PHE A 1 465 ? -33.622 12.540 21.697 1.00 26.52 465 PHE A N 1
ATOM 3454 C CA . PHE A 1 465 ? -33.571 11.280 22.483 1.00 26.52 465 PHE A CA 1
ATOM 3455 C C . PHE A 1 465 ? -32.465 11.248 23.557 1.00 26.52 465 PHE A C 1
ATOM 3457 O O . PHE A 1 465 ? -31.637 10.341 23.610 1.00 26.52 465 PHE A O 1
ATOM 3464 N N . PHE A 1 466 ? -32.493 12.229 24.465 1.00 29.20 466 PHE A N 1
ATOM 3465 C CA . PHE A 1 466 ? -31.765 12.183 25.739 1.00 29.20 466 PHE A CA 1
ATOM 3466 C C . PHE A 1 466 ? -32.751 12.101 26.911 1.00 29.20 466 PHE A C 1
ATOM 3468 O O . PHE A 1 466 ? -33.341 13.100 27.314 1.00 29.20 466 PHE A O 1
ATOM 3475 N N . SER A 1 467 ? -32.925 10.904 27.475 1.00 29.41 467 SER A N 1
ATOM 3476 C CA . SER A 1 467 ? -33.569 10.725 28.781 1.00 29.41 467 SER A CA 1
ATOM 3477 C C . SER A 1 467 ? -32.611 11.167 29.891 1.00 29.41 467 SER A C 1
ATOM 3479 O O . SER A 1 467 ? -31.462 10.728 29.899 1.00 29.41 467 SER A O 1
ATOM 3481 N N . ALA A 1 468 ? -33.094 12.012 30.804 1.00 31.00 468 ALA A N 1
ATOM 3482 C CA . ALA A 1 468 ? -32.322 12.751 31.807 1.00 31.00 468 ALA A CA 1
ATOM 3483 C C . ALA A 1 468 ? -31.098 12.022 32.410 1.00 31.00 468 ALA A C 1
ATOM 3485 O O . ALA A 1 468 ? -31.228 11.058 33.165 1.00 31.00 468 ALA A O 1
ATOM 3486 N N . ILE A 1 469 ? -29.914 12.580 32.146 1.00 32.34 469 ILE A N 1
ATOM 3487 C CA . ILE A 1 469 ? -28.735 12.462 33.016 1.00 32.34 469 ILE A CA 1
ATOM 3488 C C . ILE A 1 469 ? -28.892 13.530 34.125 1.00 32.34 469 ILE A C 1
ATOM 3490 O O . ILE A 1 469 ? -29.434 14.597 33.824 1.00 32.34 469 ILE A O 1
ATOM 3494 N N . PRO A 1 470 ? -28.482 13.285 35.388 1.00 33.31 470 PRO A N 1
ATOM 3495 C CA . PRO A 1 470 ? -28.664 14.247 36.479 1.00 33.31 470 PRO A CA 1
ATOM 3496 C C . PRO A 1 470 ? -28.009 15.616 36.239 1.00 33.31 470 PRO A C 1
ATOM 3498 O O . PRO A 1 470 ? -27.003 15.729 35.539 1.00 33.31 470 PRO A O 1
ATOM 3501 N N . GLU A 1 471 ? -28.570 16.653 36.863 1.00 37.34 471 GLU A N 1
ATOM 3502 C CA . GLU A 1 471 ? -28.101 18.034 36.726 1.00 37.34 471 GLU A CA 1
ATOM 3503 C C . GLU A 1 471 ? -26.668 18.245 37.246 1.00 37.34 471 GLU A C 1
ATOM 3505 O O . GLU A 1 471 ? -26.257 17.705 38.274 1.00 37.34 471 GLU A O 1
ATOM 3510 N N . SER A 1 472 ? -25.930 19.112 36.546 1.00 44.38 472 SER A N 1
ATOM 3511 C CA . SER A 1 472 ? -24.678 19.745 36.984 1.00 44.38 472 SER A CA 1
ATOM 3512 C C . SER A 1 472 ? -23.620 18.835 37.633 1.00 44.38 472 SER A C 1
ATOM 3514 O O . SER A 1 472 ? -23.385 18.871 38.839 1.00 44.38 472 SER A O 1
ATOM 3516 N N . THR A 1 473 ? -22.832 18.151 36.804 1.00 53.44 473 THR A N 1
ATOM 3517 C CA . THR A 1 473 ? -21.393 18.013 37.092 1.00 53.44 473 THR A CA 1
ATOM 3518 C C . THR A 1 473 ? -20.606 18.680 35.974 1.00 53.44 473 THR A C 1
ATOM 3520 O O . THR A 1 473 ? -20.626 18.229 34.832 1.00 53.44 473 THR A O 1
ATOM 3523 N N . PHE A 1 474 ? -19.925 19.783 36.297 1.00 61.09 474 PHE A N 1
ATOM 3524 C CA . PHE A 1 474 ? -18.964 20.392 35.381 1.00 61.09 474 PHE A CA 1
ATOM 3525 C C . PHE A 1 474 ? -17.845 19.366 35.105 1.00 61.09 474 PHE A C 1
ATOM 3527 O O . PHE A 1 474 ? -17.349 18.773 36.073 1.00 61.09 474 PHE A O 1
ATOM 3534 N N . PRO A 1 475 ? -17.462 19.102 33.838 1.00 67.00 475 PRO A N 1
ATOM 3535 C CA . PRO A 1 475 ? -16.525 18.026 33.531 1.00 67.00 475 PRO A CA 1
ATOM 3536 C C . PRO A 1 475 ? -15.193 18.181 34.275 1.00 67.00 475 PRO A C 1
ATOM 3538 O O . PRO A 1 475 ? -14.679 19.288 34.416 1.00 67.00 475 PRO A O 1
ATOM 3541 N N . ASP A 1 476 ? -14.620 17.076 34.761 1.00 74.38 476 ASP A N 1
ATOM 3542 C CA . ASP A 1 476 ? -13.372 17.100 35.536 1.00 74.38 476 ASP A CA 1
ATOM 3543 C C . ASP A 1 476 ? -12.175 17.363 34.609 1.00 74.38 476 ASP A C 1
ATOM 3545 O O . ASP A 1 476 ? -11.483 16.437 34.199 1.00 74.38 476 ASP A O 1
ATOM 3549 N N . VAL A 1 477 ? -11.970 18.622 34.218 1.00 77.88 477 VAL A N 1
ATOM 3550 C CA . VAL A 1 477 ? -10.947 19.048 33.252 1.00 77.88 477 VAL A CA 1
ATOM 3551 C C . VAL A 1 477 ? -9.950 20.002 33.894 1.00 77.88 477 VAL A C 1
ATOM 3553 O O . VAL A 1 477 ? -10.258 20.728 34.842 1.00 77.88 477 VAL A O 1
ATOM 3556 N N . GLN A 1 478 ? -8.713 19.955 33.415 1.00 86.00 478 GLN A N 1
ATOM 3557 C CA . GLN A 1 478 ? -7.590 20.629 34.049 1.00 86.00 478 GLN A CA 1
ATOM 3558 C C . GLN A 1 478 ? -6.608 21.174 33.002 1.00 86.00 478 GLN A C 1
ATOM 3560 O O . GLN A 1 478 ? -6.620 20.782 31.835 1.00 86.00 478 GLN A O 1
ATOM 3565 N N . ILE A 1 479 ? -5.737 22.081 33.435 1.00 87.06 479 ILE A N 1
ATOM 3566 C CA . ILE A 1 479 ? -4.664 22.673 32.639 1.00 87.06 479 ILE A CA 1
ATOM 3567 C C . ILE A 1 479 ? -3.334 22.388 33.331 1.00 87.06 479 ILE A C 1
ATOM 3569 O O . ILE A 1 479 ? -3.107 22.875 34.439 1.00 87.06 479 ILE A O 1
ATOM 3573 N N . THR A 1 480 ? -2.437 21.646 32.684 1.00 81.75 480 THR A N 1
ATOM 3574 C CA . THR A 1 480 ? -1.060 21.443 33.165 1.00 81.75 480 THR A CA 1
ATOM 3575 C C . THR A 1 480 ? -0.127 22.474 32.538 1.00 81.75 480 THR A C 1
ATOM 3577 O O . THR A 1 480 ? -0.073 22.602 31.316 1.00 81.75 480 THR A O 1
ATOM 3580 N N . VAL A 1 481 ? 0.640 23.202 33.352 1.00 84.44 481 VAL A N 1
ATOM 3581 C CA . VAL A 1 481 ? 1.663 24.143 32.872 1.00 84.44 481 VAL A CA 1
ATOM 3582 C C . VAL A 1 481 ? 2.913 23.353 32.485 1.00 84.44 481 VAL A C 1
ATOM 3584 O O . VAL A 1 481 ? 3.686 22.929 33.342 1.00 84.44 481 VAL A O 1
ATOM 3587 N N . MET A 1 482 ? 3.125 23.146 31.189 1.00 79.12 482 MET A N 1
ATOM 3588 C CA . MET A 1 482 ? 4.259 22.380 30.659 1.00 79.12 482 MET A CA 1
ATOM 3589 C C . MET A 1 482 ? 5.554 23.201 30.609 1.00 79.12 482 MET A C 1
ATOM 3591 O O . MET A 1 482 ? 6.644 22.652 30.744 1.00 79.12 482 MET A O 1
ATOM 3595 N N . GLN A 1 483 ? 5.440 24.516 30.409 1.00 82.62 483 GLN A N 1
ATOM 3596 C CA . GLN A 1 483 ? 6.556 25.460 30.311 1.00 82.62 483 GLN A CA 1
ATOM 3597 C C . GLN A 1 483 ? 6.067 26.854 30.731 1.00 82.62 483 GLN A C 1
ATOM 3599 O O . GLN A 1 483 ? 4.909 27.180 30.482 1.00 82.62 483 GLN A O 1
ATOM 3604 N N . SER A 1 484 ? 6.909 27.670 31.369 1.00 88.12 484 SER A N 1
ATOM 3605 C CA . SER A 1 484 ? 6.643 29.088 31.663 1.00 88.12 484 SER A CA 1
ATOM 3606 C C . SER A 1 484 ? 7.911 29.776 32.170 1.00 88.12 484 SER A C 1
ATOM 3608 O O . SER A 1 484 ? 8.740 29.124 32.811 1.00 88.12 484 SER A O 1
ATOM 3610 N N . ASP A 1 485 ? 8.036 31.091 31.978 1.00 84.75 485 ASP A N 1
ATOM 3611 C CA . ASP A 1 485 ? 9.024 31.887 32.723 1.00 84.75 485 ASP A CA 1
ATOM 3612 C C . ASP A 1 485 ? 8.675 31.953 34.226 1.00 84.75 485 ASP A C 1
ATOM 3614 O O . ASP A 1 485 ? 9.563 32.120 35.066 1.00 84.75 485 ASP A O 1
ATOM 3618 N N . ASP A 1 486 ? 7.403 31.747 34.599 1.00 86.12 486 ASP A N 1
ATOM 3619 C CA . ASP A 1 486 ? 7.004 31.513 35.989 1.00 86.12 486 ASP A CA 1
ATOM 3620 C C . ASP A 1 486 ? 7.324 30.063 36.396 1.00 86.12 486 ASP A C 1
ATOM 3622 O O . ASP A 1 486 ? 6.475 29.168 36.433 1.00 86.12 486 ASP A O 1
ATOM 3626 N N . GLN A 1 487 ? 8.600 29.833 36.708 1.00 83.25 487 GLN A N 1
ATOM 3627 C CA . GLN A 1 487 ? 9.151 28.538 37.125 1.00 83.25 487 GLN A CA 1
ATOM 3628 C C . GLN A 1 487 ? 8.439 27.930 38.351 1.00 83.25 487 GLN A C 1
ATOM 3630 O O . GLN A 1 487 ? 8.518 26.724 38.568 1.00 83.25 487 GLN A O 1
ATOM 3635 N N . MET A 1 488 ? 7.708 28.729 39.141 1.00 81.50 488 MET A N 1
ATOM 3636 C CA . MET A 1 488 ? 6.903 28.236 40.266 1.00 81.50 488 MET A CA 1
ATOM 3637 C C . MET A 1 488 ? 5.592 27.571 39.825 1.00 81.50 488 MET A C 1
ATOM 3639 O O . MET A 1 488 ? 4.907 26.986 40.669 1.00 81.50 488 MET A O 1
ATOM 3643 N N . LEU A 1 489 ? 5.216 27.669 38.548 1.00 83.81 489 LEU A N 1
ATOM 3644 C CA . LEU A 1 489 ? 4.003 27.071 37.986 1.00 83.81 489 LEU A CA 1
ATOM 3645 C C . LEU A 1 489 ? 4.287 25.849 37.105 1.00 83.81 489 LEU A C 1
ATOM 3647 O O . LEU A 1 489 ? 3.406 25.007 36.973 1.00 83.81 489 LEU A O 1
ATOM 3651 N N . VAL A 1 490 ? 5.497 25.704 36.557 1.00 81.00 490 VAL A N 1
ATOM 3652 C CA . VAL A 1 490 ? 5.879 24.564 35.702 1.00 81.00 490 VAL A CA 1
ATOM 3653 C C . VAL A 1 490 ? 5.648 23.225 36.419 1.00 81.00 490 VAL A C 1
ATOM 3655 O O . VAL A 1 490 ? 6.010 23.047 37.581 1.00 81.00 490 VAL A O 1
ATOM 3658 N N . GLY A 1 491 ? 4.999 22.287 35.729 1.00 65.94 491 GLY A N 1
ATOM 3659 C CA . GLY A 1 491 ? 4.576 20.986 36.252 1.00 65.94 491 GLY A CA 1
ATOM 3660 C C . GLY A 1 491 ? 3.305 21.012 37.113 1.00 65.94 491 GLY A C 1
ATOM 3661 O O . GLY A 1 491 ? 2.761 19.948 37.410 1.00 65.94 491 GLY A O 1
ATOM 3662 N N . LYS A 1 492 ? 2.789 22.186 37.509 1.00 81.25 492 LYS A N 1
ATOM 3663 C CA . LYS A 1 492 ? 1.517 22.276 38.243 1.00 81.25 492 LYS A CA 1
ATOM 3664 C C . LYS A 1 492 ? 0.330 22.129 37.306 1.00 81.25 492 LYS A C 1
ATOM 3666 O O . LYS A 1 492 ? 0.378 22.511 36.138 1.00 81.25 492 LYS A O 1
ATOM 3671 N N . THR A 1 493 ? -0.749 21.594 37.863 1.00 83.00 493 THR A N 1
ATOM 3672 C CA . THR A 1 493 ? -2.008 21.369 37.160 1.00 83.00 493 THR A CA 1
ATOM 3673 C C . THR A 1 493 ? -3.143 22.065 37.904 1.00 83.00 493 THR A C 1
ATOM 3675 O O . THR A 1 493 ? -3.229 21.977 39.129 1.00 83.00 493 THR A O 1
ATOM 3678 N N . PHE A 1 494 ? -3.979 22.785 37.161 1.00 88.50 494 PHE A N 1
ATOM 3679 C CA . PHE A 1 494 ? -5.047 23.646 37.665 1.00 88.50 494 PHE A CA 1
ATOM 3680 C C . PHE A 1 494 ? -6.387 23.120 37.174 1.00 88.50 494 PHE A C 1
ATOM 3682 O O . PHE A 1 494 ? -6.548 22.901 35.976 1.00 88.50 494 PHE A O 1
ATOM 3689 N N . LYS A 1 495 ? -7.346 22.908 38.075 1.00 86.31 495 LYS A N 1
ATOM 3690 C CA . LYS A 1 495 ? -8.697 22.510 37.680 1.00 86.31 495 LYS A CA 1
ATOM 3691 C C . LYS A 1 495 ? -9.463 23.703 37.113 1.00 86.31 495 LYS A C 1
ATOM 3693 O O . LYS A 1 495 ? -9.394 24.794 37.668 1.00 86.31 495 LYS A O 1
ATOM 3698 N N . ILE A 1 496 ? -10.209 23.453 36.043 1.00 87.81 496 ILE A N 1
ATOM 3699 C CA . ILE A 1 496 ? -11.303 24.313 35.603 1.00 87.81 496 ILE A CA 1
ATOM 3700 C C . ILE A 1 496 ? -12.577 23.742 36.234 1.00 87.81 496 ILE A C 1
ATOM 3702 O O . ILE A 1 496 ? -12.857 22.548 36.109 1.00 87.81 496 ILE A O 1
ATOM 3706 N N . ASP A 1 497 ? -13.327 24.573 36.946 1.00 85.12 497 ASP A N 1
ATOM 3707 C CA . ASP A 1 497 ? -14.582 24.211 37.619 1.00 85.12 497 ASP A CA 1
ATOM 3708 C C . ASP A 1 497 ? -15.768 25.114 37.226 1.00 85.12 497 ASP A C 1
ATOM 3710 O O . ASP A 1 497 ? -16.902 24.865 37.636 1.00 85.12 497 ASP A O 1
ATOM 3714 N N . HIS A 1 498 ? -15.517 26.120 36.385 1.00 85.88 498 HIS A N 1
ATOM 3715 C CA . HIS A 1 498 ? -16.491 27.055 35.830 1.00 85.88 498 HIS A CA 1
ATOM 3716 C C . HIS A 1 498 ? -16.049 27.530 34.434 1.00 85.88 498 HIS A C 1
ATOM 3718 O O . HIS A 1 498 ? -14.896 27.351 34.047 1.00 85.88 498 HIS A O 1
ATOM 3724 N N . THR A 1 499 ? -16.952 28.173 33.686 1.00 86.00 499 THR A N 1
ATOM 3725 C CA . THR A 1 499 ? -16.621 28.919 32.456 1.00 86.00 499 THR A CA 1
ATOM 3726 C C . THR A 1 499 ? -17.436 30.212 32.352 1.00 86.00 499 THR A C 1
ATOM 3728 O O . THR A 1 499 ? -18.595 30.195 32.777 1.00 86.00 499 THR A O 1
ATOM 3731 N N . PRO A 1 500 ? -16.908 31.298 31.753 1.00 90.50 500 PRO A N 1
ATOM 3732 C CA . PRO A 1 500 ? -15.573 31.424 31.155 1.00 90.50 500 PRO A CA 1
ATOM 3733 C C . PRO A 1 500 ? -14.459 31.344 32.206 1.00 90.50 500 PRO A C 1
ATOM 3735 O O . PRO A 1 500 ? -14.549 31.986 33.245 1.00 90.50 500 PRO A O 1
ATOM 3738 N N . PHE A 1 501 ? -13.420 30.558 31.928 1.00 93.69 501 PHE A N 1
ATOM 3739 C CA . PHE A 1 501 ? -12.225 30.445 32.766 1.00 93.69 501 PHE A CA 1
ATOM 3740 C C . PHE A 1 501 ? -11.117 31.303 32.159 1.00 93.69 501 PHE A C 1
ATOM 3742 O O . PHE A 1 501 ? -10.748 31.120 30.996 1.00 93.69 501 PHE A O 1
ATOM 3749 N N . THR A 1 502 ? -10.608 32.272 32.913 1.00 94.62 502 THR A N 1
ATOM 3750 C CA . THR A 1 502 ? -9.729 33.320 32.385 1.00 94.62 502 THR A CA 1
ATOM 3751 C C . THR A 1 502 ? -8.257 33.048 32.699 1.00 94.62 502 THR A C 1
ATOM 3753 O O . THR A 1 502 ? -7.895 32.633 33.802 1.00 94.62 502 THR A O 1
ATOM 3756 N N . ILE A 1 503 ? -7.376 33.308 31.729 1.00 94.88 503 ILE A N 1
ATOM 3757 C CA . ILE A 1 503 ? -5.930 33.099 31.865 1.00 94.88 503 ILE A CA 1
ATOM 3758 C C . ILE A 1 503 ? -5.180 34.372 31.465 1.00 94.88 503 ILE A C 1
ATOM 3760 O O . ILE A 1 503 ? -5.464 35.003 30.439 1.00 94.88 503 ILE A O 1
ATOM 3764 N N . GLY A 1 504 ? -4.207 34.766 32.284 1.00 92.56 504 GLY A N 1
ATOM 3765 C CA . GLY A 1 504 ? -3.438 35.985 32.071 1.00 92.56 504 GLY A CA 1
ATOM 3766 C C . GLY A 1 504 ? -2.419 36.253 33.174 1.00 92.56 504 GLY A C 1
ATOM 3767 O O . GLY A 1 504 ? -1.984 35.351 33.883 1.00 92.56 504 GLY A O 1
ATOM 3768 N N . ARG A 1 505 ? -2.018 37.519 33.303 1.00 91.69 505 ARG A N 1
ATOM 3769 C CA . ARG A 1 505 ? -0.983 37.993 34.242 1.00 91.69 505 ARG A CA 1
ATOM 3770 C C . ARG A 1 505 ? -1.525 38.850 35.394 1.00 91.69 505 ARG A C 1
ATOM 3772 O O . ARG A 1 505 ? -0.772 39.265 36.276 1.00 91.69 505 ARG A O 1
ATOM 3779 N N . LEU A 1 506 ? -2.812 39.203 35.373 1.00 85.00 506 LEU A N 1
ATOM 3780 C CA . LEU A 1 506 ? -3.452 39.970 36.444 1.00 85.00 506 LEU A CA 1
ATOM 3781 C C . LEU A 1 506 ? -4.973 39.783 36.417 1.00 85.00 506 LEU A C 1
ATOM 3783 O O . LEU A 1 506 ? -5.559 39.835 35.344 1.00 85.00 506 LEU A O 1
ATOM 3787 N N . ASN A 1 507 ? -5.604 39.637 37.586 1.00 84.94 507 ASN A N 1
ATOM 3788 C CA . ASN A 1 507 ? -7.064 39.532 37.739 1.00 84.94 507 ASN A CA 1
ATOM 3789 C C . ASN A 1 507 ? -7.692 38.474 36.807 1.00 84.94 507 ASN A C 1
ATOM 3791 O O . ASN A 1 507 ? -8.616 38.766 36.052 1.00 84.94 507 ASN A O 1
ATOM 3795 N N . THR A 1 508 ? -7.128 37.267 36.840 1.00 91.25 508 THR A N 1
ATOM 3796 C CA . THR A 1 508 ? -7.539 36.087 36.066 1.00 91.25 508 THR A CA 1
ATOM 3797 C C . THR A 1 508 ? -7.459 34.838 36.943 1.00 91.25 508 THR A C 1
ATOM 3799 O O . THR A 1 508 ? -6.698 34.825 37.917 1.00 91.25 508 THR A O 1
ATOM 3802 N N . ASP A 1 509 ? -8.241 33.812 36.607 1.00 91.94 509 ASP A N 1
ATOM 3803 C CA . ASP A 1 509 ? -8.415 32.589 37.407 1.00 91.94 509 ASP A CA 1
ATOM 3804 C C . ASP A 1 509 ? -7.129 31.754 37.437 1.00 91.94 509 ASP A C 1
ATOM 3806 O O . ASP A 1 509 ? -6.693 31.297 38.497 1.00 91.94 509 ASP A O 1
ATOM 3810 N N . LEU A 1 510 ? -6.445 31.662 36.290 1.00 92.06 510 LEU A N 1
ATOM 3811 C CA . LEU A 1 510 ? -5.047 31.246 36.213 1.00 92.06 510 LEU A CA 1
ATOM 3812 C C . LEU A 1 510 ? -4.147 32.461 35.938 1.00 92.06 510 LEU A C 1
ATOM 3814 O O . LEU A 1 510 ? -4.004 32.920 34.803 1.00 92.06 510 LEU A O 1
ATOM 3818 N N . ASN A 1 511 ? -3.511 32.954 37.003 1.00 92.00 511 ASN A N 1
ATOM 3819 C CA . ASN A 1 511 ? -2.562 34.067 36.968 1.00 92.00 511 ASN A CA 1
ATOM 3820 C C . ASN A 1 511 ? -1.110 33.558 36.873 1.00 92.00 511 ASN A C 1
ATOM 3822 O O . ASN A 1 511 ? -0.613 32.904 37.793 1.00 92.00 511 ASN A O 1
ATOM 3826 N N . ILE A 1 512 ? -0.432 33.889 35.772 1.00 90.44 512 ILE A N 1
ATOM 3827 C CA . ILE A 1 512 ? 0.920 33.443 35.414 1.00 90.44 512 ILE A CA 1
ATOM 3828 C C . ILE A 1 512 ? 1.849 34.664 35.349 1.00 90.44 512 ILE A C 1
ATOM 3830 O O . ILE A 1 512 ? 1.598 35.602 34.590 1.00 90.44 512 ILE A O 1
ATOM 3834 N N . LYS A 1 513 ? 2.956 34.678 36.109 1.00 88.00 513 LYS A N 1
ATOM 3835 C CA . LYS A 1 513 ? 3.846 35.860 36.222 1.00 88.00 513 LYS A CA 1
ATOM 3836 C C . LYS A 1 513 ? 4.891 35.986 35.103 1.00 88.00 513 LYS A C 1
ATOM 3838 O O . LYS A 1 513 ? 5.890 36.689 35.260 1.00 88.00 513 LYS A O 1
ATOM 3843 N N . ASP A 1 514 ? 4.643 35.349 33.966 1.00 85.44 514 ASP A N 1
ATOM 3844 C CA . ASP A 1 514 ? 5.466 35.406 32.758 1.00 85.44 514 ASP A CA 1
ATOM 3845 C C . ASP A 1 514 ? 5.295 36.764 32.049 1.00 85.44 514 ASP A C 1
ATOM 3847 O O . ASP A 1 514 ? 4.180 37.183 31.737 1.00 85.44 514 ASP A O 1
ATOM 3851 N N . LYS A 1 515 ? 6.394 37.481 31.779 1.00 85.44 515 LYS A N 1
ATOM 3852 C CA . LYS A 1 515 ? 6.343 38.823 31.163 1.00 85.44 515 LYS A CA 1
ATOM 3853 C C . LYS A 1 515 ? 5.810 38.817 29.725 1.00 85.44 515 LYS A C 1
ATOM 3855 O O . LYS A 1 515 ? 5.327 39.860 29.283 1.00 85.44 515 LYS A O 1
ATOM 3860 N N . GLY A 1 516 ? 5.871 37.682 29.028 1.00 83.25 516 GLY A N 1
ATOM 3861 C CA . GLY A 1 516 ? 5.292 37.478 27.701 1.00 83.25 516 GLY A CA 1
ATOM 3862 C C . GLY A 1 516 ? 3.761 37.397 27.691 1.00 83.25 516 GLY A C 1
ATOM 3863 O O . GLY A 1 516 ? 3.164 37.438 26.615 1.00 83.25 516 GLY A O 1
ATOM 3864 N N . ILE A 1 517 ? 3.107 37.328 28.857 1.00 91.06 517 ILE A N 1
ATOM 3865 C CA . ILE A 1 517 ? 1.649 37.198 28.971 1.00 91.06 517 ILE A CA 1
ATOM 3866 C C . ILE A 1 517 ? 0.972 38.557 29.229 1.00 91.06 517 ILE A C 1
ATOM 3868 O O . ILE A 1 517 ? 1.461 39.438 29.950 1.00 91.06 517 ILE A O 1
ATOM 3872 N N . SER A 1 518 ? -0.197 38.731 28.617 1.00 91.12 518 SER A N 1
ATOM 3873 C CA . SER A 1 518 ? -1.054 39.919 28.731 1.00 91.12 518 SER A CA 1
ATOM 3874 C C . SER A 1 518 ? -1.875 39.885 30.031 1.00 91.12 518 SER A C 1
ATOM 3876 O O . SER A 1 518 ? -2.009 38.841 30.661 1.00 91.12 518 SER A O 1
ATOM 3878 N N . ARG A 1 519 ? -2.411 41.026 30.495 1.00 89.62 519 ARG A N 1
ATOM 3879 C CA . ARG A 1 519 ? -3.135 41.084 31.790 1.00 89.62 519 ARG A CA 1
ATOM 3880 C C . ARG A 1 519 ? -4.308 40.097 31.825 1.00 89.62 519 ARG A C 1
ATOM 3882 O O . ARG A 1 519 ? -4.322 39.229 32.688 1.00 89.62 519 ARG A O 1
ATOM 3889 N N . HIS A 1 520 ? -5.156 40.174 30.807 1.00 90.75 520 HIS A N 1
ATOM 3890 C CA . HIS A 1 520 ? -5.998 39.083 30.318 1.00 90.75 520 HIS A CA 1
ATOM 3891 C C . HIS A 1 520 ? -5.395 38.664 28.968 1.00 90.75 520 HIS A C 1
ATOM 3893 O O . HIS A 1 520 ? -4.853 39.531 28.274 1.00 90.75 520 HIS A O 1
ATOM 3899 N N . HIS A 1 521 ? -5.383 37.372 28.635 1.00 92.50 521 HIS A N 1
ATOM 3900 C CA . HIS A 1 521 ? -4.674 36.865 27.451 1.00 92.50 521 HIS A CA 1
ATOM 3901 C C . HIS A 1 521 ? -5.508 35.833 26.678 1.00 92.50 521 HIS A C 1
ATOM 3903 O O . HIS A 1 521 ? -5.669 35.979 25.471 1.00 92.50 521 HIS A O 1
ATOM 3909 N N . THR A 1 522 ? -6.108 34.854 27.361 1.00 93.88 522 THR A N 1
ATOM 3910 C CA . THR A 1 522 ? -7.044 33.899 26.744 1.00 93.88 522 THR A CA 1
ATOM 3911 C C . THR A 1 522 ? -8.171 33.516 27.704 1.00 93.88 522 THR A C 1
ATOM 3913 O O . THR A 1 522 ? -8.019 33.597 28.927 1.00 93.88 522 THR A O 1
ATOM 3916 N N . THR A 1 523 ? -9.305 33.112 27.142 1.00 93.62 523 THR A N 1
ATOM 3917 C CA . THR A 1 523 ? -10.476 32.565 27.835 1.00 93.62 523 THR A CA 1
ATOM 3918 C C . THR A 1 523 ? -10.740 31.135 27.384 1.00 93.62 523 THR A C 1
ATOM 3920 O O . THR A 1 523 ? -10.482 30.778 26.231 1.00 93.62 523 THR A O 1
ATOM 3923 N N . ILE A 1 524 ? -11.267 30.317 28.298 1.00 92.62 524 ILE A N 1
ATOM 3924 C CA . ILE A 1 524 ? -11.796 28.985 28.003 1.00 92.62 524 ILE A CA 1
ATOM 3925 C C . ILE A 1 524 ? -13.290 28.945 28.335 1.00 92.62 524 ILE A C 1
ATOM 3927 O O . ILE A 1 524 ? -13.681 29.099 29.491 1.00 92.62 524 ILE A O 1
ATOM 3931 N N . ASP A 1 525 ? -14.114 28.706 27.319 1.00 89.06 525 ASP A N 1
ATOM 3932 C CA . ASP A 1 525 ? -15.567 28.555 27.424 1.00 89.06 525 ASP A CA 1
ATOM 3933 C C . ASP A 1 525 ? -15.995 27.084 27.354 1.00 89.06 525 ASP A C 1
ATOM 3935 O O . ASP A 1 525 ? -15.269 26.243 26.822 1.00 89.06 525 ASP A O 1
ATOM 3939 N N . TYR A 1 526 ? -17.223 26.791 27.789 1.00 86.06 526 TYR A N 1
ATOM 3940 C CA . TYR A 1 526 ? -17.897 25.511 27.576 1.00 86.06 526 TYR A CA 1
ATOM 3941 C C . TYR A 1 526 ? -19.311 25.744 27.033 1.00 86.06 526 TYR A C 1
ATOM 3943 O O . TYR A 1 526 ? -20.074 26.530 27.593 1.00 86.06 526 TYR A O 1
ATOM 3951 N N . GLN A 1 527 ? -19.653 25.087 25.925 1.00 79.06 527 GLN A N 1
ATOM 3952 C CA . GLN A 1 527 ? -20.958 25.190 25.267 1.00 79.06 527 GLN A CA 1
ATOM 3953 C C . GLN A 1 527 ? -21.208 23.936 24.416 1.00 79.06 527 GLN A C 1
ATOM 3955 O O . GLN A 1 527 ? -20.268 23.392 23.846 1.00 79.06 527 GLN A O 1
ATOM 3960 N N . ASP A 1 528 ? -22.455 23.467 24.322 1.00 72.81 528 ASP A N 1
ATOM 3961 C CA . ASP A 1 528 ? -22.870 22.381 23.413 1.00 72.81 528 ASP A CA 1
ATOM 3962 C C . ASP A 1 528 ? -21.990 21.108 23.508 1.00 72.81 528 ASP A C 1
ATOM 3964 O O . ASP A 1 528 ? -21.596 20.487 22.516 1.00 72.81 528 ASP A O 1
ATOM 3968 N N . GLY A 1 529 ? -21.637 20.738 24.746 1.00 67.19 529 GLY A N 1
ATOM 3969 C CA . GLY A 1 529 ? -20.791 19.579 25.060 1.00 67.19 529 GLY A CA 1
ATOM 3970 C C . GLY A 1 529 ? -19.307 19.747 24.710 1.00 67.19 529 GLY A C 1
ATOM 3971 O O . GLY A 1 529 ? -18.573 18.762 24.696 1.00 67.19 529 GLY A O 1
ATOM 3972 N N . THR A 1 530 ? -18.863 20.967 24.396 1.00 72.12 530 THR A N 1
ATOM 3973 C CA . THR A 1 530 ? -17.546 21.260 23.819 1.00 72.12 530 THR A CA 1
ATOM 3974 C C . THR A 1 530 ? -16.868 22.419 24.555 1.00 72.12 530 THR A C 1
ATOM 3976 O O . THR A 1 530 ? -17.488 23.442 24.843 1.00 72.12 530 THR A O 1
ATOM 3979 N N . PHE A 1 531 ? -15.578 22.272 24.866 1.00 82.56 531 PHE A N 1
ATOM 3980 C CA . PHE A 1 531 ? -14.751 23.377 25.360 1.00 82.56 531 PHE A CA 1
ATOM 3981 C C . PHE A 1 531 ? -14.194 24.191 24.191 1.00 82.56 531 PHE A C 1
ATOM 3983 O O . PHE A 1 531 ? -13.932 23.631 23.130 1.00 82.56 531 PHE A O 1
ATOM 3990 N N . TYR A 1 532 ? -13.960 25.487 24.382 1.00 86.00 532 TYR A N 1
ATOM 3991 C CA . TYR A 1 532 ? -13.372 26.373 23.373 1.00 86.00 532 TYR A CA 1
ATOM 3992 C C . TYR A 1 532 ? -12.338 27.299 24.004 1.00 86.00 532 TYR A C 1
ATOM 3994 O O . TYR A 1 532 ? -12.567 27.784 25.104 1.00 86.00 532 TYR A O 1
ATOM 4002 N N . ALA A 1 533 ? -11.247 27.589 23.298 1.00 90.00 533 ALA A N 1
ATOM 4003 C CA . ALA A 1 533 ? -10.315 28.658 23.637 1.00 90.00 533 ALA A CA 1
ATOM 4004 C C . ALA A 1 533 ? -10.541 29.869 22.728 1.00 90.00 533 ALA A C 1
ATOM 4006 O O . ALA A 1 533 ? -10.855 29.714 21.546 1.00 90.00 533 ALA A O 1
ATOM 4007 N N . LYS A 1 534 ? -10.331 31.069 23.264 1.00 91.56 534 LYS A N 1
ATOM 4008 C CA . LYS A 1 534 ? -10.359 32.333 22.519 1.00 91.56 534 LYS A CA 1
ATOM 4009 C C . LYS A 1 534 ? -9.232 33.247 23.001 1.00 91.56 534 LYS A C 1
ATOM 4011 O O . LYS A 1 534 ? -8.903 33.259 24.187 1.00 91.56 534 LYS A O 1
ATOM 4016 N N . ASP A 1 535 ? -8.626 34.004 22.094 1.00 91.50 535 ASP A N 1
ATOM 4017 C CA . ASP A 1 535 ? -7.658 35.046 22.443 1.00 91.50 535 ASP A CA 1
ATOM 4018 C C . ASP A 1 535 ? -8.391 36.341 22.844 1.00 91.50 535 ASP A C 1
ATOM 4020 O O . ASP A 1 535 ? -9.336 36.769 22.180 1.00 91.50 535 ASP A O 1
ATOM 4024 N N . GLU A 1 536 ? -7.976 36.975 23.943 1.00 90.06 536 GLU A N 1
ATOM 4025 C CA . GLU A 1 536 ? -8.582 38.225 24.430 1.00 90.06 536 GLU A CA 1
ATOM 4026 C C . GLU A 1 536 ? -7.813 39.465 23.953 1.00 90.06 536 GLU A C 1
ATOM 4028 O O . GLU A 1 536 ? -7.451 40.340 24.742 1.00 90.06 536 GLU A O 1
ATOM 4033 N N . SER A 1 537 ? -7.560 39.535 22.640 1.00 85.38 537 SER A N 1
ATOM 4034 C CA . SER A 1 537 ? -6.773 40.599 21.990 1.00 85.38 537 SER A CA 1
ATOM 4035 C C . SER A 1 537 ? -5.381 40.750 22.616 1.00 85.38 537 SER A C 1
ATOM 4037 O O . SER A 1 537 ? -4.946 41.838 23.012 1.00 85.38 537 SER A O 1
ATOM 4039 N N . SER A 1 538 ? -4.700 39.619 22.768 1.00 87.12 538 SER A N 1
ATOM 4040 C CA . SER A 1 538 ? -3.438 39.514 23.474 1.00 87.12 538 SER A CA 1
ATOM 4041 C C . SER A 1 538 ? -2.268 40.110 22.689 1.00 87.12 538 SER A C 1
ATOM 4043 O O . SER A 1 538 ? -2.262 40.231 21.468 1.00 87.12 538 SER A O 1
ATOM 4045 N N . SER A 1 539 ? -1.235 40.515 23.423 1.00 81.81 539 SER A N 1
ATOM 4046 C CA . SER A 1 539 ? -0.136 41.329 22.887 1.00 81.81 539 SER A CA 1
ATOM 4047 C C . SER A 1 539 ? 0.889 40.527 22.079 1.00 81.81 539 SER A C 1
ATOM 4049 O O . SER A 1 539 ? 1.626 41.117 21.300 1.00 81.81 539 SER A O 1
ATOM 4051 N N . ASN A 1 540 ? 0.946 39.208 22.293 1.00 81.62 540 ASN A N 1
ATOM 4052 C CA . ASN A 1 540 ? 1.923 38.289 21.692 1.00 81.62 540 ASN A CA 1
ATOM 4053 C C . ASN A 1 540 ? 1.263 37.056 21.030 1.00 81.62 540 ASN A C 1
ATOM 4055 O O . ASN A 1 540 ? 1.971 36.192 20.506 1.00 81.62 540 ASN A O 1
ATOM 4059 N N . GLY A 1 541 ? -0.073 36.980 21.054 1.00 84.88 541 GLY A N 1
ATOM 4060 C CA . GLY A 1 541 ? -0.878 35.883 20.521 1.00 84.88 541 GLY A CA 1
ATOM 4061 C C . GLY A 1 541 ? -1.030 34.684 21.464 1.00 84.88 541 GLY A C 1
ATOM 4062 O O . GLY A 1 541 ? -0.083 34.263 22.136 1.00 84.88 541 GLY A O 1
ATOM 4063 N N . THR A 1 542 ? -2.225 34.097 21.442 1.00 85.94 542 THR A N 1
ATOM 4064 C CA . THR A 1 542 ? -2.510 32.735 21.905 1.00 85.94 542 THR A CA 1
ATOM 4065 C C . THR A 1 542 ? -2.381 31.766 20.729 1.00 85.94 542 THR A C 1
ATOM 4067 O O . THR A 1 542 ? -2.870 32.039 19.631 1.00 85.94 542 THR A O 1
ATOM 4070 N N . TYR A 1 543 ? -1.749 30.611 20.947 1.00 81.69 543 TYR A N 1
ATOM 4071 C CA . TYR A 1 543 ? -1.520 29.600 19.913 1.00 81.69 543 TYR A CA 1
ATOM 4072 C C . TYR A 1 543 ? -2.068 28.241 20.359 1.00 81.69 543 TYR A C 1
ATOM 4074 O O . TYR A 1 543 ? -1.557 27.655 21.313 1.00 81.69 543 TYR A O 1
ATOM 4082 N N . LEU A 1 544 ? -3.052 27.693 19.646 1.00 76.56 544 LEU A N 1
ATOM 4083 C CA . LEU A 1 544 ? -3.538 26.328 19.856 1.00 76.56 544 LEU A CA 1
ATOM 4084 C C . LEU A 1 544 ? -2.721 25.357 18.997 1.00 76.56 544 LEU A C 1
ATOM 4086 O O . LEU A 1 544 ? -2.678 25.483 17.775 1.00 76.56 544 LEU A O 1
ATOM 4090 N N . ASN A 1 545 ? -2.037 24.407 19.635 1.00 66.06 545 ASN A N 1
ATOM 4091 C CA . ASN A 1 545 ? -1.107 23.459 19.009 1.00 66.06 545 ASN A CA 1
ATOM 4092 C C . ASN A 1 545 ? -0.068 24.135 18.085 1.00 66.06 545 ASN A C 1
ATOM 4094 O O . ASN A 1 545 ? 0.368 23.535 17.112 1.00 66.06 545 ASN A O 1
ATOM 4098 N N . GLY A 1 546 ? 0.320 25.390 18.349 1.00 63.31 546 GLY A N 1
ATOM 4099 C CA . GLY A 1 546 ? 1.256 26.140 17.497 1.00 63.31 546 GLY A CA 1
ATOM 4100 C C . GLY A 1 546 ? 0.644 26.834 16.266 1.00 63.31 546 GLY A C 1
ATOM 4101 O O . GLY A 1 546 ? 1.401 27.268 15.394 1.00 63.31 546 GLY A O 1
ATOM 4102 N N . LYS A 1 547 ? -0.689 26.966 16.190 1.00 62.28 547 LYS A N 1
ATOM 4103 C CA . LYS A 1 547 ? -1.431 27.837 15.255 1.00 62.28 547 LYS A CA 1
ATOM 4104 C C . LYS A 1 547 ? -2.056 29.000 16.036 1.00 62.2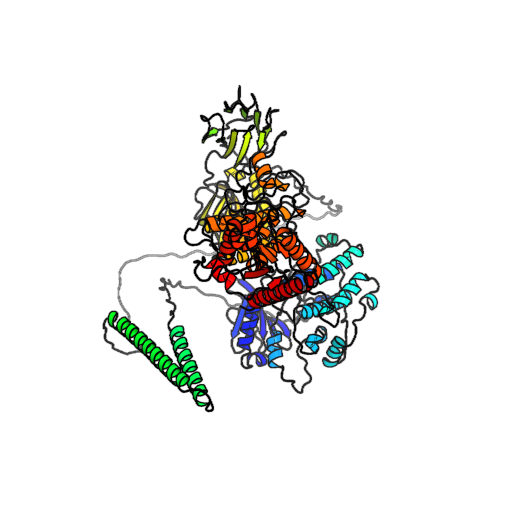8 547 LYS A C 1
ATOM 4106 O O . LYS A 1 547 ? -2.673 28.756 17.068 1.00 62.28 547 LYS A O 1
ATOM 4111 N N . VAL A 1 548 ? -1.902 30.244 15.569 1.00 78.69 548 VAL A N 1
ATOM 4112 C CA . VAL A 1 548 ? -2.544 31.423 16.195 1.00 78.69 548 VAL A CA 1
ATOM 4113 C C . VAL A 1 548 ? -4.061 31.234 16.227 1.00 78.69 548 VAL A C 1
ATOM 4115 O O . VAL A 1 548 ? -4.644 30.814 15.226 1.00 78.69 548 VAL A O 1
ATOM 4118 N N . ILE A 1 549 ? -4.690 31.579 17.351 1.00 81.44 549 ILE A N 1
ATOM 4119 C CA . ILE A 1 549 ? -6.143 31.740 17.443 1.00 81.44 549 ILE A CA 1
ATOM 4120 C C . ILE A 1 549 ? -6.481 33.213 17.693 1.00 81.44 549 ILE A C 1
ATOM 4122 O O . ILE A 1 549 ? -5.838 33.879 18.499 1.00 81.44 549 ILE A O 1
ATOM 4126 N N . THR A 1 550 ? -7.478 33.715 16.973 1.00 75.12 550 THR A N 1
ATOM 4127 C CA . THR A 1 550 ? -8.098 35.042 17.152 1.00 75.12 550 THR A CA 1
ATOM 4128 C C . THR A 1 550 ? -9.536 34.873 17.622 1.00 75.12 550 THR A C 1
ATOM 4130 O O . THR A 1 550 ? -9.984 35.502 18.576 1.00 75.12 550 THR A O 1
ATOM 4133 N N . ASP A 1 551 ? -10.231 33.953 16.967 1.00 77.69 551 ASP A N 1
ATOM 4134 C CA . ASP A 1 551 ? -11.616 33.591 17.210 1.00 77.69 551 ASP A CA 1
ATOM 4135 C C . ASP A 1 551 ? -11.723 32.400 18.175 1.00 77.69 551 ASP A C 1
ATOM 4137 O O . ASP A 1 551 ? -10.730 31.870 18.680 1.00 77.69 551 ASP A O 1
ATOM 4141 N N . ARG A 1 552 ? -12.958 31.982 18.455 1.00 81.69 552 ARG A N 1
ATOM 4142 C CA . ARG A 1 552 ? -13.282 30.915 19.408 1.00 81.69 552 ARG A CA 1
ATOM 4143 C C . ARG A 1 552 ? -13.108 29.534 18.764 1.00 81.69 552 ARG A C 1
ATOM 4145 O O . ARG A 1 552 ? -13.951 29.104 17.980 1.00 81.69 552 ARG A O 1
ATOM 4152 N N . VAL A 1 553 ? -12.028 28.831 19.104 1.00 77.56 553 VAL A N 1
ATOM 4153 C CA . VAL A 1 553 ? -11.631 27.537 18.513 1.00 77.56 553 VAL A CA 1
ATOM 4154 C C . VAL A 1 553 ? -11.867 26.392 19.512 1.00 77.56 553 VAL A C 1
ATOM 4156 O O . VAL A 1 553 ? -11.530 26.558 20.684 1.00 77.56 553 VAL A O 1
ATOM 4159 N N . PRO A 1 554 ? -12.425 25.228 19.114 1.00 74.25 554 PRO A N 1
ATOM 4160 C CA . PRO A 1 554 ? -12.720 24.158 20.066 1.00 74.25 554 PRO A CA 1
ATOM 4161 C C . PRO A 1 554 ? -11.449 23.507 20.642 1.00 74.25 554 PRO A C 1
ATOM 4163 O O . PRO A 1 554 ? -10.455 23.328 19.940 1.00 74.25 554 PRO A O 1
ATOM 4166 N N . LEU A 1 555 ? -11.504 23.112 21.915 1.00 71.62 555 LEU A N 1
ATOM 4167 C CA . LEU A 1 555 ? -10.441 22.433 22.656 1.00 71.62 555 LEU A CA 1
ATOM 4168 C C . LEU A 1 555 ? -10.698 20.930 22.776 1.00 71.62 555 LEU A C 1
ATOM 4170 O O . LEU A 1 555 ? -11.770 20.484 23.180 1.00 71.62 555 LEU A O 1
ATOM 4174 N N . MET A 1 556 ? -9.648 20.153 22.531 1.00 70.81 556 MET A N 1
ATOM 4175 C CA . MET A 1 556 ? -9.608 18.704 22.701 1.00 70.81 556 MET A CA 1
ATOM 4176 C C . MET A 1 556 ? -8.532 18.330 23.727 1.00 70.81 556 MET A C 1
ATOM 4178 O O . MET A 1 556 ? -7.421 18.856 23.696 1.00 70.81 556 MET A O 1
ATOM 4182 N N . PHE A 1 557 ? -8.811 17.367 24.611 1.00 66.88 557 PHE A N 1
ATOM 4183 C CA . PHE A 1 557 ? -7.794 16.843 25.537 1.00 66.88 557 PHE A CA 1
ATOM 4184 C C . PHE A 1 557 ? -6.508 16.385 24.827 1.00 66.88 557 PHE A C 1
ATOM 4186 O O . PHE A 1 557 ? -6.543 15.639 23.836 1.00 66.88 557 PHE A O 1
ATOM 4193 N N . GLY A 1 558 ? -5.377 16.844 25.364 1.00 60.31 558 GLY A N 1
ATOM 4194 C CA . GLY A 1 558 ? -4.048 16.740 24.766 1.00 60.31 558 GLY A CA 1
ATOM 4195 C C . GLY A 1 558 ? -3.656 17.927 23.877 1.00 60.31 558 GLY A C 1
ATOM 4196 O O . GLY A 1 558 ? -2.554 17.911 23.340 1.00 60.31 558 GLY A O 1
ATOM 4197 N N . ASN A 1 559 ? -4.509 18.943 23.695 1.00 75.62 559 ASN A N 1
ATOM 4198 C CA . ASN A 1 559 ? -4.105 20.182 23.028 1.00 75.62 559 ASN A CA 1
ATOM 4199 C C . ASN A 1 559 ? -3.203 21.039 23.920 1.00 75.62 559 ASN A C 1
ATOM 4201 O O . ASN A 1 559 ? -3.439 21.161 25.123 1.00 75.62 559 ASN A O 1
ATOM 4205 N N . THR A 1 560 ? -2.224 21.693 23.298 1.00 76.25 560 THR A N 1
ATOM 4206 C CA . THR A 1 560 ? -1.308 22.631 23.952 1.00 76.25 560 THR A CA 1
ATOM 4207 C C . THR A 1 560 ? -1.646 24.060 23.534 1.00 76.25 560 THR A C 1
ATOM 4209 O O . THR A 1 560 ? -1.474 24.428 22.375 1.00 76.25 560 THR A O 1
ATOM 4212 N N . LEU A 1 561 ? -2.105 24.872 24.484 1.00 84.88 561 LEU A N 1
ATOM 4213 C CA . LEU A 1 561 ? -2.193 26.324 24.376 1.00 84.88 561 LEU A CA 1
ATOM 4214 C C . LEU A 1 561 ? -0.831 26.930 24.741 1.00 84.88 561 LEU A C 1
ATOM 4216 O O . LEU A 1 561 ? -0.401 26.866 25.892 1.00 84.88 561 LEU A O 1
ATOM 4220 N N . GLN A 1 562 ? -0.142 27.526 23.773 1.00 86.62 562 GLN A N 1
ATOM 4221 C CA . GLN A 1 562 ? 1.017 28.378 24.031 1.00 86.62 562 GLN A CA 1
ATOM 4222 C C . GLN A 1 562 ? 0.550 29.835 24.167 1.00 86.62 562 GLN A C 1
ATOM 4224 O O . GLN A 1 562 ? -0.178 30.334 23.310 1.00 86.62 562 GLN A O 1
ATOM 4229 N N . LEU A 1 563 ? 0.958 30.499 25.249 1.00 89.44 563 LEU A N 1
ATOM 4230 C CA . LEU A 1 563 ? 0.612 31.885 25.570 1.00 89.44 563 LEU A CA 1
ATOM 4231 C C . LEU A 1 563 ? 1.861 32.758 25.389 1.00 89.44 563 LEU A C 1
ATOM 4233 O O . LEU A 1 563 ? 2.818 32.652 26.163 1.00 89.44 563 LEU A O 1
ATOM 4237 N N . GLY A 1 564 ? 1.880 33.586 24.343 1.00 82.00 564 GLY A N 1
ATOM 4238 C CA . GLY A 1 564 ? 3.075 34.323 23.934 1.00 82.00 564 GLY A CA 1
ATOM 4239 C C . GLY A 1 564 ? 4.259 33.414 23.562 1.00 82.00 564 GLY A C 1
ATOM 4240 O O . GLY A 1 564 ? 4.102 32.364 22.940 1.00 82.00 564 GLY A O 1
ATOM 4241 N N . SER A 1 565 ? 5.477 33.831 23.913 1.00 76.00 565 SER A N 1
ATOM 4242 C CA . SER A 1 565 ? 6.737 33.188 23.498 1.00 76.00 565 SER A CA 1
ATOM 4243 C C . SER A 1 565 ? 7.151 31.954 24.312 1.00 76.00 565 SER A C 1
ATOM 4245 O O . SER A 1 565 ? 7.889 31.108 23.810 1.00 76.00 565 SER A O 1
ATOM 4247 N N . SER A 1 566 ? 6.735 31.884 25.576 1.00 78.31 566 SER A N 1
ATOM 4248 C CA . SER A 1 566 ? 7.446 31.154 26.642 1.00 78.31 566 SER A CA 1
ATOM 4249 C C . SER A 1 566 ? 6.562 30.181 27.423 1.00 78.31 566 SER A C 1
ATOM 4251 O O . SER A 1 566 ? 7.019 29.099 27.796 1.00 78.31 566 SER A O 1
ATOM 4253 N N . THR A 1 567 ? 5.296 30.530 27.660 1.00 85.62 567 THR A N 1
ATOM 4254 C CA . THR A 1 567 ? 4.382 29.703 28.454 1.00 85.62 567 THR A CA 1
ATOM 4255 C C . THR A 1 567 ? 3.619 28.705 27.589 1.00 85.62 567 THR A C 1
ATOM 4257 O O . THR A 1 567 ? 3.025 29.073 26.580 1.00 85.62 567 THR A O 1
ATOM 4260 N N . LYS A 1 568 ? 3.584 27.441 28.018 1.00 84.75 568 LYS A N 1
ATOM 4261 C CA . LYS A 1 568 ? 2.809 26.355 27.410 1.00 84.75 568 LYS A CA 1
ATOM 4262 C C . LYS A 1 568 ? 1.933 25.666 28.443 1.00 84.75 568 LYS A C 1
ATOM 4264 O O . LYS A 1 568 ? 2.403 25.274 29.509 1.00 84.75 568 LYS A O 1
ATOM 4269 N N . LEU A 1 569 ? 0.676 25.476 28.076 1.00 87.38 569 LEU A N 1
ATOM 4270 C CA . LEU A 1 569 ? -0.396 24.911 28.877 1.00 87.38 569 LEU A CA 1
ATOM 4271 C C . LEU A 1 569 ? -1.008 23.738 28.107 1.00 87.38 569 LEU A C 1
ATOM 4273 O O . LEU A 1 569 ? -1.403 23.926 26.963 1.00 87.38 569 LEU A O 1
ATOM 4277 N N . THR A 1 570 ? -1.132 22.551 28.693 1.00 78.19 570 THR A N 1
ATOM 4278 C CA . THR A 1 570 ? -1.840 21.428 28.053 1.00 78.19 570 THR A CA 1
ATOM 4279 C C . THR A 1 570 ? -3.195 21.218 28.716 1.00 78.19 570 THR A C 1
ATOM 4281 O O . THR A 1 570 ? -3.284 21.058 29.932 1.00 78.19 570 THR A O 1
ATOM 4284 N N . PHE A 1 571 ? -4.251 21.218 27.904 1.00 79.06 571 PHE A N 1
ATOM 4285 C CA . PHE A 1 571 ? -5.623 20.944 28.323 1.00 79.06 571 PHE A CA 1
ATOM 4286 C C . PHE A 1 571 ? -5.814 19.429 28.476 1.00 79.06 571 PHE A C 1
ATOM 4288 O O . PHE A 1 571 ? -5.666 18.676 27.508 1.00 79.06 571 PHE A O 1
ATOM 4295 N N . VAL A 1 572 ? -6.110 18.960 29.688 1.00 68.19 572 VAL A N 1
ATOM 4296 C CA . VAL A 1 572 ? -6.153 17.534 30.052 1.00 68.19 572 VAL A CA 1
ATOM 4297 C C . VAL A 1 572 ? -7.453 17.168 30.769 1.00 68.19 572 VAL A C 1
ATOM 4299 O O . VAL A 1 572 ? -8.105 18.011 31.385 1.00 68.19 572 VAL A O 1
ATOM 4302 N N . TYR A 1 573 ? -7.831 15.892 30.701 1.00 70.38 573 TYR A N 1
ATOM 4303 C CA . TYR A 1 573 ? -8.881 15.349 31.561 1.00 70.38 573 TYR A CA 1
ATOM 4304 C C . TYR A 1 573 ? -8.275 15.020 32.933 1.00 70.38 573 TYR A C 1
ATOM 4306 O O . TYR A 1 573 ? -7.162 14.502 33.019 1.00 70.38 573 TYR A O 1
ATOM 4314 N N . GLY A 1 574 ? -8.976 15.377 34.006 1.00 55.91 574 GLY A N 1
ATOM 4315 C CA . GLY A 1 574 ? -8.435 15.511 35.362 1.00 55.91 574 GLY A CA 1
ATOM 4316 C C . GLY A 1 574 ? -8.163 14.211 36.114 1.00 55.91 574 GLY A C 1
ATOM 4317 O O . GLY A 1 574 ? -7.582 14.223 37.200 1.00 55.91 574 GLY A O 1
ATOM 4318 N N . LYS A 1 575 ? -8.557 13.086 35.519 1.00 54.84 575 LYS A N 1
ATOM 4319 C CA . LYS A 1 575 ? -8.183 11.728 35.912 1.00 54.84 575 LYS A CA 1
ATOM 4320 C C . LYS A 1 575 ? -7.767 10.973 34.651 1.00 54.84 575 LYS A C 1
ATOM 4322 O O . LYS A 1 575 ? -8.299 11.269 33.579 1.00 54.84 575 LYS A O 1
ATOM 4327 N N . PRO A 1 576 ? -6.867 9.979 34.737 1.00 50.12 576 PRO A N 1
ATOM 4328 C CA . PRO A 1 576 ? -6.721 9.034 33.640 1.00 50.12 576 PRO A CA 1
ATOM 4329 C C . PRO A 1 576 ? -8.079 8.368 33.385 1.00 50.12 576 PRO A C 1
ATOM 4331 O O . PRO A 1 576 ? -8.741 7.927 34.324 1.00 50.12 576 PRO A O 1
ATOM 4334 N N . THR A 1 577 ? -8.488 8.287 32.121 1.00 51.47 577 THR A N 1
ATOM 4335 C CA . THR A 1 577 ? -9.703 7.592 31.667 1.00 51.47 577 THR A CA 1
ATOM 4336 C C . THR A 1 577 ? -9.500 6.077 31.691 1.00 51.47 577 THR A C 1
ATOM 4338 O O . THR A 1 577 ? -9.586 5.379 30.681 1.00 51.47 577 THR A O 1
ATOM 4341 N N . THR A 1 578 ? -9.198 5.555 32.881 1.00 51.88 578 THR A N 1
ATOM 4342 C CA . THR A 1 578 ? -9.278 4.130 33.174 1.00 51.88 578 THR A CA 1
ATOM 4343 C C . THR A 1 578 ? -10.746 3.729 33.144 1.00 51.88 578 THR A C 1
ATOM 4345 O O . THR A 1 578 ? -11.436 3.835 34.161 1.00 51.88 578 THR A O 1
ATOM 4348 N N . LEU A 1 579 ? -11.208 3.224 31.993 1.00 60.50 579 LEU A N 1
ATOM 4349 C CA . LEU A 1 579 ? -12.301 2.257 32.016 1.00 60.50 579 LEU A CA 1
ATOM 4350 C C . LEU A 1 579 ? -11.962 1.203 33.095 1.00 60.50 579 LEU A C 1
ATOM 4352 O O . LEU A 1 579 ? -10.798 0.783 33.165 1.00 60.50 579 LEU A O 1
ATOM 4356 N N . PRO A 1 580 ? -12.924 0.766 33.928 1.00 64.12 580 PRO A N 1
ATOM 4357 C CA . PRO A 1 580 ? -12.749 -0.464 34.688 1.00 64.12 580 PRO A CA 1
ATOM 4358 C C . PRO A 1 580 ? -12.410 -1.597 33.716 1.00 64.12 580 PRO A C 1
ATOM 4360 O O . PRO A 1 580 ? -12.829 -1.570 32.557 1.00 64.12 580 PRO A O 1
ATOM 4363 N N . ASP A 1 581 ? -11.638 -2.583 34.166 1.00 73.00 581 ASP A N 1
ATOM 4364 C CA . ASP A 1 581 ? -11.287 -3.710 33.309 1.00 73.00 581 A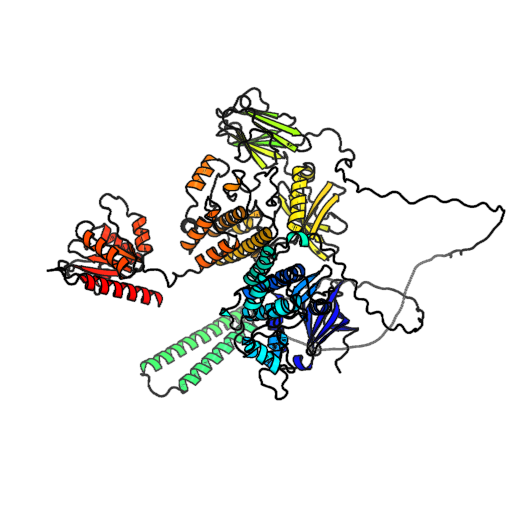SP A CA 1
ATOM 4365 C C . ASP A 1 581 ? -12.551 -4.507 32.956 1.00 73.00 581 ASP A C 1
ATOM 4367 O O . ASP A 1 581 ? -13.120 -5.197 33.797 1.00 73.00 581 ASP A O 1
ATOM 4371 N N . LEU A 1 582 ? -13.002 -4.366 31.708 1.00 80.12 582 LEU A N 1
ATOM 4372 C CA . LEU A 1 582 ? -14.168 -5.052 31.163 1.00 80.12 582 LEU A CA 1
ATOM 4373 C C . LEU A 1 582 ? -13.849 -6.497 30.727 1.00 80.12 582 LEU A C 1
ATOM 4375 O O . LEU A 1 582 ? -14.679 -7.135 30.087 1.00 80.12 582 LEU A O 1
ATOM 4379 N N . THR A 1 583 ? -12.662 -7.031 31.029 1.00 85.88 583 THR A N 1
ATOM 4380 C CA . THR A 1 583 ? -12.320 -8.435 30.755 1.00 85.88 583 THR A CA 1
ATOM 4381 C C . THR A 1 583 ? -13.344 -9.382 31.399 1.00 85.88 583 THR A C 1
ATOM 4383 O O . THR A 1 583 ? -13.566 -9.357 32.608 1.00 85.88 583 THR A O 1
ATOM 4386 N N . GLY A 1 584 ? -13.976 -10.227 30.580 1.00 84.31 584 GLY A N 1
ATOM 4387 C CA . GLY A 1 584 ? -15.084 -11.111 30.950 1.00 84.31 584 GLY A CA 1
ATOM 4388 C C . GLY A 1 584 ? -16.482 -10.577 30.602 1.00 84.31 584 GLY A C 1
ATOM 4389 O O . GLY A 1 584 ? -17.406 -11.382 30.480 1.00 84.31 584 GLY A O 1
ATOM 4390 N N . GLU A 1 585 ? -16.653 -9.267 30.394 1.00 86.38 585 GLU A N 1
ATOM 4391 C CA . GLU A 1 585 ? -17.941 -8.664 30.021 1.00 86.38 585 GLU A CA 1
ATOM 4392 C C . GLU A 1 585 ? -18.337 -8.973 28.571 1.00 86.38 585 GLU A C 1
ATOM 4394 O O . GLU A 1 585 ? -17.498 -9.179 27.687 1.00 86.38 585 GLU A O 1
ATOM 4399 N N . GLN A 1 586 ? -19.646 -8.951 28.307 1.00 87.38 586 GLN A N 1
ATOM 4400 C CA . GLN A 1 586 ? -20.206 -9.135 26.970 1.00 87.38 586 GLN A CA 1
ATOM 4401 C C . GLN A 1 586 ? -20.775 -7.805 26.450 1.00 87.38 586 GLN A C 1
ATOM 4403 O O . GLN A 1 586 ? -21.823 -7.348 26.900 1.00 87.38 586 GLN A O 1
ATOM 4408 N N . ILE A 1 587 ? -20.085 -7.168 25.495 1.00 82.69 587 ILE A N 1
ATOM 4409 C CA . ILE A 1 587 ? -20.489 -5.866 24.924 1.00 82.69 587 ILE A CA 1
ATOM 4410 C C . ILE A 1 587 ? -21.802 -5.998 24.141 1.00 82.69 587 ILE A C 1
ATOM 4412 O O . ILE A 1 587 ? -22.665 -5.125 24.190 1.00 82.69 587 ILE A O 1
ATOM 4416 N N . THR A 1 588 ? -21.961 -7.090 23.399 1.00 82.62 588 THR A N 1
ATOM 4417 C CA . THR A 1 588 ? -23.180 -7.412 22.647 1.00 82.62 588 THR A CA 1
ATOM 4418 C C . THR A 1 588 ? -23.492 -8.895 22.806 1.00 82.62 588 THR A C 1
ATOM 4420 O O . THR A 1 588 ? -22.667 -9.653 23.308 1.00 82.62 588 THR A O 1
ATOM 4423 N N . ALA A 1 589 ? -24.619 -9.366 22.263 1.00 77.50 589 ALA A N 1
ATOM 4424 C CA . ALA A 1 589 ? -24.887 -10.803 22.134 1.00 77.50 589 ALA A CA 1
ATOM 4425 C C . ALA A 1 589 ? -23.794 -11.589 21.358 1.00 77.50 589 ALA A C 1
ATOM 4427 O O . ALA A 1 589 ? -23.794 -12.818 21.396 1.00 77.50 589 ALA A O 1
ATOM 4428 N N . ARG A 1 590 ? -22.860 -10.894 20.687 1.00 85.25 590 ARG A N 1
ATOM 4429 C CA . ARG A 1 590 ? -21.808 -11.446 19.822 1.00 85.25 590 ARG A CA 1
ATOM 4430 C C . ARG A 1 590 ? -20.377 -11.300 20.361 1.00 85.25 590 ARG A C 1
ATOM 4432 O O . ARG A 1 590 ? -19.548 -12.151 20.066 1.00 85.25 590 ARG A O 1
ATOM 4439 N N . TYR A 1 591 ? -20.058 -10.256 21.128 1.00 92.06 591 TYR A N 1
ATOM 4440 C CA . TYR A 1 591 ? -18.670 -9.969 21.534 1.00 92.06 591 TYR A CA 1
ATOM 4441 C C . TYR A 1 591 ? -18.464 -10.088 23.043 1.00 92.06 591 TYR A C 1
ATOM 4443 O O . TYR A 1 591 ? -18.966 -9.251 23.796 1.00 92.06 591 TYR A O 1
ATOM 4451 N N . ARG A 1 592 ? -17.685 -11.089 23.469 1.00 92.88 592 ARG A N 1
ATOM 4452 C CA . ARG A 1 592 ? -17.153 -11.199 24.838 1.00 92.88 592 ARG A CA 1
ATOM 4453 C C . ARG A 1 592 ? -15.723 -10.672 24.872 1.00 92.88 592 ARG A C 1
ATOM 4455 O O . ARG A 1 592 ? -14.942 -11.019 23.995 1.00 92.88 592 ARG A O 1
ATOM 4462 N N . LEU A 1 593 ? -15.384 -9.854 25.862 1.00 91.81 593 LEU A N 1
ATOM 4463 C CA . LEU A 1 593 ? -14.014 -9.401 26.088 1.00 91.81 593 LEU A CA 1
ATOM 4464 C C . LEU A 1 593 ? -13.219 -10.451 26.869 1.00 91.81 593 LEU A C 1
ATOM 4466 O O . LEU A 1 593 ? -13.698 -10.969 27.875 1.00 91.81 593 LEU A O 1
ATOM 4470 N N . ASP A 1 594 ? -11.995 -10.728 26.427 1.00 89.88 594 ASP A N 1
ATOM 4471 C CA . ASP A 1 594 ? -11.200 -11.871 26.890 1.00 89.88 594 ASP A CA 1
ATOM 4472 C C . ASP A 1 594 ? -9.874 -11.461 27.549 1.00 89.88 594 ASP A C 1
ATOM 4474 O O . ASP A 1 594 ? -9.414 -12.144 28.462 1.00 89.88 594 ASP A O 1
ATOM 4478 N N . GLU A 1 595 ? -9.255 -10.362 27.105 1.00 90.06 595 GLU A N 1
ATOM 4479 C CA . GLU A 1 595 ? -7.953 -9.894 27.606 1.00 90.06 595 GLU A CA 1
ATOM 4480 C C . GLU A 1 595 ? -7.744 -8.404 27.274 1.00 90.06 595 GLU A C 1
ATOM 4482 O O . GLU A 1 595 ? -7.975 -7.962 26.146 1.00 90.06 595 GLU A O 1
ATOM 4487 N N . LEU A 1 596 ? -7.287 -7.605 28.241 1.00 88.12 596 LEU A N 1
ATOM 4488 C CA . LEU A 1 596 ? -6.918 -6.200 28.038 1.00 88.12 596 LEU A CA 1
ATOM 4489 C C . LEU A 1 596 ? -5.566 -6.087 27.308 1.00 88.12 596 LEU A C 1
ATOM 4491 O O . LEU A 1 596 ? -4.518 -6.341 27.896 1.00 88.12 596 LEU A O 1
ATOM 4495 N N . LEU A 1 597 ? -5.574 -5.652 26.041 1.00 83.19 597 LEU A N 1
ATOM 4496 C CA . LEU A 1 597 ? -4.355 -5.525 25.229 1.00 83.19 597 LEU A CA 1
ATOM 4497 C C . LEU A 1 597 ? -3.655 -4.174 25.402 1.00 83.19 597 LEU A C 1
ATOM 4499 O O . LEU A 1 597 ? -2.426 -4.116 25.447 1.00 83.19 597 LEU A O 1
ATOM 4503 N N . LYS A 1 598 ? -4.408 -3.062 25.415 1.00 77.81 598 LYS A N 1
ATOM 4504 C CA . LYS A 1 598 ? -3.806 -1.719 25.395 1.00 77.81 598 LYS A CA 1
ATOM 4505 C C . LYS A 1 598 ? -4.725 -0.625 25.927 1.00 77.81 598 LYS A C 1
ATOM 4507 O O . LYS A 1 598 ? -5.819 -0.425 25.414 1.00 77.81 598 LYS A O 1
ATOM 4512 N N . THR A 1 599 ? -4.223 0.174 26.863 1.00 73.00 599 THR A N 1
ATOM 4513 C CA . THR A 1 599 ? -4.902 1.378 27.369 1.00 73.00 599 THR A CA 1
ATOM 4514 C C . THR A 1 599 ? -4.268 2.641 26.790 1.00 73.00 599 THR A C 1
ATOM 4516 O O . THR A 1 599 ? -3.048 2.742 26.665 1.00 73.00 599 THR A O 1
ATOM 4519 N N . SER A 1 600 ? -5.093 3.635 26.465 1.00 68.00 600 SER A N 1
ATOM 4520 C CA . SER A 1 600 ? -4.674 5.006 26.156 1.00 68.00 600 SER A CA 1
ATOM 4521 C C . SER A 1 600 ? -5.594 5.994 26.873 1.00 68.00 600 SER A C 1
ATOM 4523 O O . SER A 1 600 ? -6.710 5.637 27.232 1.00 68.00 600 SER A O 1
ATOM 4525 N N . GLY A 1 601 ? -5.192 7.262 27.010 1.00 59.53 601 GLY A N 1
ATOM 4526 C CA . GLY A 1 601 ? -6.045 8.314 27.592 1.00 59.53 601 GLY A CA 1
ATOM 4527 C C . GLY A 1 601 ? -7.270 8.715 26.749 1.00 59.53 601 GLY A C 1
ATOM 4528 O O . GLY A 1 601 ? -7.814 9.796 26.957 1.00 59.53 601 GLY A O 1
ATOM 4529 N N . LYS A 1 602 ? -7.662 7.901 25.756 1.00 70.56 602 LYS A N 1
ATOM 4530 C CA . LYS A 1 602 ? -8.830 8.122 24.884 1.00 70.56 602 LYS A CA 1
ATOM 4531 C C . LYS A 1 602 ? -9.650 6.851 24.670 1.00 70.56 602 LYS A C 1
ATOM 4533 O O . LYS A 1 602 ? -10.870 6.869 24.803 1.00 70.56 602 LYS A O 1
ATOM 4538 N N . THR A 1 603 ? -8.972 5.756 24.337 1.00 77.94 603 THR A N 1
ATOM 4539 C CA . THR A 1 603 ? -9.588 4.461 24.017 1.00 77.94 603 THR A CA 1
ATOM 4540 C C . THR A 1 603 ? -8.843 3.312 24.688 1.00 77.94 603 THR A C 1
ATOM 4542 O O . THR A 1 603 ? -7.635 3.405 24.928 1.00 77.94 603 THR A O 1
ATOM 4545 N N . VAL A 1 604 ? -9.549 2.219 24.949 1.00 83.38 604 VAL A N 1
ATOM 4546 C CA . VAL A 1 604 ? -8.972 0.953 25.415 1.00 83.38 604 VAL A CA 1
ATOM 4547 C C . VAL A 1 604 ? -9.197 -0.107 24.345 1.00 83.38 604 VAL A C 1
ATOM 4549 O O . VAL A 1 604 ? -10.254 -0.136 23.725 1.00 83.38 604 VAL A O 1
ATOM 4552 N N . VAL A 1 605 ? -8.203 -0.955 24.096 1.00 87.75 605 VAL A N 1
ATOM 4553 C CA . VAL A 1 605 ? -8.279 -2.068 23.148 1.00 87.75 605 VAL A CA 1
ATOM 4554 C C . VAL A 1 605 ? -8.203 -3.376 23.918 1.00 87.75 605 VAL A C 1
ATOM 4556 O O . VAL A 1 605 ? -7.235 -3.632 24.636 1.00 87.75 605 VAL A O 1
ATOM 4559 N N . TYR A 1 606 ? -9.217 -4.207 23.726 1.00 90.44 606 TYR A N 1
ATOM 4560 C CA . TYR A 1 606 ? -9.301 -5.564 24.245 1.00 90.44 606 TYR A CA 1
ATOM 4561 C C . TYR A 1 606 ? -9.110 -6.572 23.115 1.00 90.44 606 TYR A C 1
ATOM 4563 O O . TYR A 1 606 ? -9.494 -6.318 21.972 1.00 90.44 606 TYR A O 1
ATOM 4571 N N . ARG A 1 607 ? -8.591 -7.746 23.449 1.00 93.25 607 ARG A N 1
ATOM 4572 C CA . ARG A 1 607 ? -8.877 -8.982 22.732 1.00 93.25 607 ARG A CA 1
ATOM 4573 C C . ARG A 1 607 ? -10.280 -9.423 23.124 1.00 93.25 607 ARG A C 1
ATOM 4575 O O . ARG A 1 607 ? -10.655 -9.350 24.296 1.00 93.25 607 ARG A O 1
ATOM 4582 N N . ALA A 1 608 ? -11.043 -9.883 22.151 1.00 93.81 608 ALA A N 1
ATOM 4583 C CA . ALA A 1 608 ? -12.400 -10.350 22.345 1.00 93.81 608 ALA A CA 1
ATOM 4584 C C . ALA A 1 608 ? -12.665 -11.575 21.474 1.00 93.81 608 ALA A C 1
ATOM 4586 O O . ALA A 1 608 ? -12.063 -11.734 20.410 1.00 93.81 608 ALA A O 1
ATOM 4587 N N . TYR A 1 609 ? -13.610 -12.400 21.901 1.00 91.94 609 TYR A N 1
ATOM 4588 C CA . TYR A 1 609 ? -14.102 -13.527 21.130 1.00 91.94 609 TYR A CA 1
ATOM 4589 C C . TYR A 1 609 ? -15.420 -13.158 20.435 1.00 91.94 609 TYR A C 1
ATOM 4591 O O . TYR A 1 609 ? -16.380 -12.728 21.084 1.00 91.94 609 TYR A O 1
ATOM 4599 N N . ASP A 1 610 ? -15.466 -13.319 19.111 1.00 87.25 610 ASP A N 1
ATOM 4600 C CA . ASP A 1 610 ? -16.693 -13.235 18.315 1.00 87.25 610 ASP A CA 1
ATOM 4601 C C . ASP A 1 610 ? -17.437 -14.572 18.423 1.00 87.25 610 ASP A C 1
ATOM 4603 O O . ASP A 1 610 ? -17.117 -15.534 17.726 1.00 87.25 610 ASP A O 1
ATOM 4607 N N . THR A 1 611 ? -18.442 -14.638 19.296 1.00 81.06 611 THR A N 1
ATOM 4608 C CA . THR A 1 611 ? -19.227 -15.854 19.572 1.00 81.06 611 THR A CA 1
ATOM 4609 C C . THR A 1 611 ? -20.090 -16.311 18.393 1.00 81.06 611 THR A C 1
ATOM 4611 O O . THR A 1 611 ? -20.665 -17.392 18.453 1.00 81.06 611 THR A O 1
ATOM 4614 N N . THR A 1 612 ? -20.213 -15.503 17.332 1.00 73.31 612 THR A N 1
ATOM 4615 C CA . THR A 1 612 ? -20.968 -15.847 16.114 1.00 73.31 612 THR A CA 1
ATOM 4616 C C . THR A 1 612 ? -20.063 -16.375 15.000 1.00 73.31 612 THR A C 1
ATOM 4618 O O . THR A 1 612 ? -20.515 -17.167 14.177 1.00 73.31 612 THR A O 1
ATOM 4621 N N . LEU A 1 613 ? -18.796 -15.948 14.960 1.00 71.88 613 LEU A N 1
ATOM 4622 C CA . LEU A 1 613 ? -17.805 -16.401 13.972 1.00 71.88 613 LEU A CA 1
ATOM 4623 C C . LEU A 1 613 ? -16.750 -17.371 14.538 1.00 71.88 613 LEU A C 1
ATOM 4625 O O . LEU A 1 613 ? -15.932 -17.870 13.773 1.00 71.88 613 LEU A O 1
ATOM 4629 N N . GLU A 1 614 ? -16.757 -17.615 15.850 1.00 84.19 614 GLU A N 1
ATOM 4630 C CA . GLU A 1 614 ? -15.804 -18.453 16.597 1.00 84.19 614 GLU A CA 1
ATOM 4631 C C . GLU A 1 614 ? -14.322 -18.040 16.444 1.00 84.19 614 GLU A C 1
ATOM 4633 O O . GLU A 1 614 ? -13.414 -18.873 16.488 1.00 84.19 614 GLU A O 1
ATOM 4638 N N . ILE A 1 615 ? -14.060 -16.733 16.302 1.00 85.38 615 ILE A N 1
ATOM 4639 C CA . ILE A 1 615 ? -12.714 -16.169 16.092 1.00 85.38 615 ILE A CA 1
ATOM 4640 C C . ILE A 1 615 ? -12.346 -15.075 17.094 1.00 85.38 615 ILE A C 1
ATOM 4642 O O . ILE A 1 615 ? -13.187 -14.305 17.559 1.00 85.38 615 ILE A O 1
ATOM 4646 N N . ASP A 1 616 ? -11.041 -14.947 17.330 1.00 90.38 616 ASP A N 1
ATOM 4647 C CA . ASP A 1 616 ? -10.439 -13.781 17.967 1.00 90.38 616 ASP A CA 1
ATOM 4648 C C . ASP A 1 616 ? -10.627 -12.502 17.120 1.00 90.38 616 ASP A C 1
ATOM 4650 O O . ASP A 1 616 ? -10.446 -12.473 15.892 1.00 90.38 616 ASP A O 1
ATOM 4654 N N . VAL A 1 617 ? -10.952 -11.407 17.803 1.00 93.25 617 VAL A N 1
ATOM 4655 C CA . VAL A 1 617 ? -11.030 -10.041 17.272 1.00 93.25 617 VAL A CA 1
ATOM 4656 C C . VAL A 1 617 ? -10.386 -9.067 18.263 1.00 93.25 617 VAL A C 1
ATOM 4658 O O . VAL A 1 617 ? -10.221 -9.380 19.441 1.00 93.25 617 VAL A O 1
ATOM 4661 N N . ALA A 1 618 ? -10.023 -7.871 17.802 1.00 93.44 618 ALA A N 1
ATOM 4662 C CA . ALA A 1 618 ? -9.686 -6.766 18.695 1.00 93.44 618 ALA A CA 1
ATOM 4663 C C . ALA A 1 618 ? -10.871 -5.794 18.773 1.00 93.44 618 ALA A C 1
ATOM 4665 O O . ALA A 1 618 ? -11.495 -5.494 17.756 1.00 93.44 618 ALA A O 1
ATOM 4666 N N . VAL A 1 619 ? -11.188 -5.298 19.970 1.00 92.62 619 VAL A N 1
ATOM 4667 C CA . VAL A 1 619 ? -12.277 -4.340 20.202 1.00 92.62 619 VAL A CA 1
ATOM 4668 C C . VAL A 1 619 ? -11.718 -3.088 20.859 1.00 92.62 619 VAL A C 1
ATOM 4670 O O . VAL A 1 619 ? -11.304 -3.106 22.017 1.00 92.62 619 VAL A O 1
ATOM 4673 N N . LYS A 1 620 ? -11.713 -1.993 20.099 1.00 90.88 620 LYS A N 1
ATOM 4674 C CA . LYS A 1 620 ? -11.355 -0.644 20.543 1.00 90.88 620 LYS A CA 1
ATOM 4675 C C . LYS A 1 620 ? -12.621 0.008 21.107 1.00 90.88 620 LYS A C 1
ATOM 4677 O O . LYS A 1 620 ? -13.625 0.098 20.407 1.00 90.88 620 LYS A O 1
ATOM 4682 N N . VAL A 1 621 ? -12.591 0.438 22.363 1.00 87.94 621 VAL A N 1
ATOM 4683 C CA . VAL A 1 621 ? -13.707 1.039 23.112 1.00 87.94 621 VAL A CA 1
ATOM 4684 C C . VAL A 1 621 ? -13.349 2.481 23.474 1.00 87.94 621 VAL A C 1
ATOM 4686 O O . VAL A 1 621 ? -12.243 2.745 23.950 1.00 87.94 621 VAL A O 1
ATOM 4689 N N . LEU A 1 622 ? -14.270 3.419 23.252 1.00 83.94 622 LEU A N 1
ATOM 4690 C CA . LEU A 1 622 ? -14.142 4.816 23.683 1.00 83.94 622 LEU A CA 1
ATOM 4691 C C . LEU A 1 622 ? -14.516 4.946 25.169 1.00 83.94 622 LEU A C 1
ATOM 4693 O O . LEU A 1 622 ? -15.490 4.336 25.609 1.00 83.94 622 LEU A O 1
ATOM 4697 N N . SER A 1 623 ? -13.774 5.749 25.942 1.00 74.75 623 SER A N 1
ATOM 4698 C CA . SER A 1 623 ? -14.139 6.029 27.343 1.00 74.75 623 SER A CA 1
ATOM 4699 C C . SER A 1 623 ? -15.533 6.680 27.425 1.00 74.75 623 SER A C 1
ATOM 4701 O O . SER A 1 623 ? -15.806 7.580 26.625 1.00 74.75 623 SER A O 1
ATOM 4703 N N . PRO A 1 624 ? -16.424 6.272 28.356 1.00 68.19 624 PRO A N 1
ATOM 4704 C CA . PRO A 1 624 ? -17.753 6.879 28.488 1.00 68.19 624 PRO A CA 1
ATOM 4705 C C . PRO A 1 624 ? -17.688 8.378 28.791 1.00 68.19 624 PRO A C 1
ATOM 4707 O O . PRO A 1 624 ? -18.481 9.160 28.270 1.00 68.19 624 PRO A O 1
ATOM 4710 N N . GLU A 1 625 ? -16.698 8.791 29.587 1.00 66.12 625 GLU A N 1
ATOM 4711 C CA . GLU A 1 625 ? -16.440 10.193 29.911 1.00 66.12 625 GLU A CA 1
ATOM 4712 C C . GLU A 1 625 ? -16.156 10.993 28.637 1.00 66.12 625 GLU A C 1
ATOM 4714 O O . GLU A 1 625 ? -16.706 12.076 28.453 1.00 66.12 625 GLU A O 1
ATOM 4719 N N . LEU A 1 626 ? -15.354 10.445 27.719 1.00 67.06 626 LEU A N 1
ATOM 4720 C CA . LEU A 1 626 ? -15.042 11.079 26.438 1.00 67.06 626 LEU A CA 1
ATOM 4721 C C . LEU A 1 626 ? -16.165 10.944 25.408 1.00 67.06 626 LEU A C 1
ATOM 4723 O O . LEU A 1 626 ? -16.341 11.848 24.597 1.00 67.06 626 LEU A O 1
ATOM 4727 N N . ALA A 1 627 ? -16.965 9.880 25.465 1.00 65.69 627 ALA A N 1
ATOM 4728 C CA . ALA A 1 627 ? -18.162 9.725 24.641 1.00 65.69 627 ALA A CA 1
ATOM 4729 C C . ALA A 1 627 ? -19.236 10.790 24.944 1.00 65.69 627 ALA A C 1
ATOM 4731 O O . ALA A 1 627 ? -20.066 11.071 24.081 1.00 65.69 627 ALA A O 1
ATOM 4732 N N . SER A 1 628 ? -19.197 11.422 26.128 1.00 63.44 628 SER A N 1
ATOM 4733 C CA . SER A 1 628 ? -20.053 12.573 26.458 1.00 63.44 628 SER A CA 1
ATOM 4734 C C . SER A 1 628 ? -19.696 13.859 25.690 1.00 63.44 628 SER A C 1
ATOM 4736 O O . SER A 1 628 ? -20.548 14.731 25.529 1.00 63.44 628 SER A O 1
ATOM 4738 N N . PHE A 1 629 ? -18.472 13.963 25.156 1.00 65.44 629 PHE A N 1
ATOM 4739 C CA . PHE A 1 629 ? -18.032 15.090 24.333 1.00 65.44 629 PHE A CA 1
ATOM 4740 C C . PHE A 1 629 ? -18.318 14.801 22.854 1.00 65.44 629 PHE A C 1
ATOM 4742 O O . PHE A 1 629 ? -17.729 13.901 22.246 1.00 65.44 629 PHE A O 1
ATOM 4749 N N . SER A 1 630 ? -19.194 15.601 22.247 1.00 61.50 630 SER A N 1
ATOM 4750 C CA . SER A 1 630 ? -19.711 15.390 20.885 1.00 61.50 630 SER A CA 1
ATOM 4751 C C . SER A 1 630 ? -18.606 15.245 19.827 1.00 61.50 630 SER A C 1
ATOM 4753 O O . SER A 1 630 ? -18.663 14.338 18.993 1.00 61.50 630 SER A O 1
ATOM 4755 N N . GLY A 1 631 ? -17.552 16.066 19.900 1.00 63.75 631 GLY A N 1
ATOM 4756 C CA . GLY A 1 631 ? -16.399 15.997 18.995 1.00 63.75 631 GLY A CA 1
ATOM 4757 C C . GLY A 1 631 ? -15.615 14.678 19.064 1.00 63.75 631 GLY A C 1
ATOM 4758 O O . GLY A 1 631 ? -15.134 14.198 18.035 1.00 63.75 631 GLY A O 1
ATOM 4759 N N . TYR A 1 632 ? -15.532 14.054 20.244 1.00 67.31 632 TYR A N 1
ATOM 4760 C CA . TYR A 1 632 ? -14.849 12.772 20.450 1.00 67.31 632 TYR A CA 1
ATOM 4761 C C . TYR A 1 632 ? -15.659 11.597 19.909 1.00 67.31 632 TYR A C 1
ATOM 4763 O O . TYR A 1 632 ? -15.123 10.791 19.146 1.00 67.31 632 TYR A O 1
ATOM 4771 N N . ALA A 1 633 ? -16.953 11.537 20.234 1.00 69.19 633 ALA A N 1
ATOM 4772 C CA . ALA A 1 633 ? -17.859 10.537 19.676 1.00 69.19 633 ALA A CA 1
ATOM 4773 C C . ALA A 1 633 ? -17.902 10.627 18.138 1.00 69.19 633 ALA A C 1
ATOM 4775 O O . ALA A 1 633 ? -17.715 9.622 17.456 1.00 69.19 633 ALA A O 1
ATOM 4776 N N . ALA A 1 634 ? -18.031 11.836 17.577 1.00 69.12 634 ALA A N 1
ATOM 4777 C CA . ALA A 1 634 ? -18.032 12.051 16.130 1.00 69.12 634 ALA A CA 1
ATOM 4778 C C . ALA A 1 634 ? -16.692 11.699 15.455 1.00 69.12 634 ALA A C 1
ATOM 4780 O O . ALA A 1 634 ? -16.680 11.230 14.318 1.00 69.12 634 ALA A O 1
ATOM 4781 N N . GLN A 1 635 ? -15.546 11.916 16.114 1.00 71.06 635 GLN A N 1
ATOM 4782 C CA . GLN A 1 635 ? -14.245 11.470 15.600 1.00 71.06 635 GLN A CA 1
ATOM 4783 C C . GLN A 1 635 ? -14.140 9.936 15.565 1.00 71.06 635 GLN A C 1
ATOM 4785 O O . GLN A 1 635 ? -13.721 9.378 14.553 1.00 71.06 635 GLN A O 1
ATOM 4790 N N . PHE A 1 636 ? -14.561 9.263 16.635 1.00 77.75 636 PHE A N 1
ATOM 4791 C CA . PHE A 1 636 ? -14.533 7.805 16.751 1.00 77.75 636 PHE A CA 1
ATOM 4792 C C . PHE A 1 636 ? -15.467 7.126 15.730 1.00 77.75 636 PHE A C 1
ATOM 4794 O O . PHE A 1 636 ? -15.059 6.214 15.011 1.00 77.75 636 PHE A O 1
ATOM 4801 N N . ASP A 1 637 ? -16.683 7.652 15.566 1.00 75.38 637 ASP A N 1
ATOM 4802 C CA . ASP A 1 637 ? -17.630 7.217 14.534 1.00 75.38 637 ASP A CA 1
ATOM 4803 C C . ASP A 1 637 ? -17.089 7.426 13.108 1.00 75.38 637 ASP A C 1
ATOM 4805 O O . ASP A 1 637 ? -17.328 6.591 12.233 1.00 75.38 637 ASP A O 1
ATOM 4809 N N . ARG A 1 638 ? -16.370 8.529 12.849 1.00 75.25 638 ARG A N 1
ATOM 4810 C CA . ARG A 1 638 ? -15.737 8.790 11.542 1.00 75.25 638 ARG A CA 1
ATOM 4811 C C . ARG A 1 638 ? -14.590 7.828 11.255 1.00 75.25 638 ARG A C 1
ATOM 4813 O O . ARG A 1 638 ? -14.526 7.331 10.136 1.00 75.25 638 ARG A O 1
ATOM 4820 N N . GLU A 1 639 ? -13.749 7.512 12.243 1.00 80.69 639 GLU A N 1
ATOM 4821 C CA . GLU A 1 639 ? -12.698 6.490 12.109 1.00 80.69 639 GLU A CA 1
ATOM 4822 C C . GLU A 1 639 ? -13.292 5.178 11.575 1.00 80.69 639 GLU A C 1
ATOM 4824 O O . GLU A 1 639 ? -12.871 4.675 10.532 1.00 80.69 639 GLU A O 1
ATOM 4829 N N . ALA A 1 640 ? -14.345 4.685 12.234 1.00 80.75 640 ALA A N 1
ATOM 4830 C CA . ALA A 1 640 ? -15.015 3.445 11.866 1.00 80.75 640 ALA A CA 1
ATOM 4831 C C . ALA A 1 640 ? -15.692 3.519 10.486 1.00 80.75 640 ALA A C 1
ATOM 4833 O O . ALA A 1 640 ? -15.493 2.640 9.646 1.00 80.75 640 ALA A O 1
ATOM 4834 N N . LYS A 1 641 ? -16.458 4.589 10.216 1.00 82.56 641 LYS A N 1
ATOM 4835 C CA . LYS A 1 641 ? -17.210 4.798 8.958 1.00 82.56 641 LYS A CA 1
ATOM 4836 C C . LYS A 1 641 ? -16.326 5.109 7.745 1.00 82.56 641 LYS A C 1
ATOM 4838 O O . LYS A 1 641 ? -16.828 5.063 6.617 1.00 82.56 641 LYS A O 1
ATOM 4843 N N . THR A 1 642 ? -15.057 5.449 7.954 1.00 79.50 642 THR A N 1
ATOM 4844 C CA . THR A 1 642 ? -14.058 5.615 6.891 1.00 79.50 642 THR A CA 1
ATOM 4845 C C . THR A 1 642 ? -13.264 4.327 6.693 1.00 79.50 642 THR A C 1
ATOM 4847 O O . THR A 1 642 ? -13.258 3.798 5.584 1.00 79.50 642 THR A O 1
ATOM 4850 N N . ALA A 1 643 ? -12.677 3.757 7.751 1.00 80.06 643 ALA A N 1
ATOM 4851 C CA . ALA A 1 643 ? -11.857 2.548 7.640 1.00 80.06 643 ALA A CA 1
ATOM 4852 C C . ALA A 1 643 ? -12.655 1.318 7.159 1.00 80.06 643 ALA A C 1
ATOM 4854 O O . ALA A 1 643 ? -12.146 0.541 6.359 1.00 80.06 643 ALA A O 1
ATOM 4855 N N . SER A 1 644 ? -13.934 1.177 7.536 1.00 82.75 644 SER A N 1
ATOM 4856 C CA . SER A 1 644 ? -14.815 0.093 7.044 1.00 82.75 644 SER A CA 1
ATOM 4857 C C . SER A 1 644 ? -15.101 0.116 5.532 1.00 82.75 644 SER A C 1
ATOM 4859 O O . SER A 1 644 ? -15.614 -0.865 4.997 1.00 82.75 644 SER A O 1
ATOM 4861 N N . LYS A 1 645 ? -14.764 1.204 4.824 1.00 83.25 645 LYS A N 1
ATOM 4862 C CA . LYS A 1 645 ? -14.883 1.307 3.357 1.00 83.25 645 LYS A CA 1
ATOM 4863 C C . LYS A 1 645 ? -13.600 0.928 2.617 1.00 83.25 645 LYS A C 1
ATOM 4865 O O . LYS A 1 645 ? -13.626 0.811 1.396 1.00 83.25 645 LYS A O 1
ATOM 4870 N N . LEU A 1 646 ? -12.485 0.757 3.328 1.00 85.44 646 LEU A N 1
ATOM 4871 C CA . LEU A 1 646 ? -11.186 0.447 2.743 1.00 85.44 646 LEU A CA 1
ATOM 4872 C C . LEU A 1 646 ? -10.917 -1.059 2.862 1.00 85.44 646 LEU A C 1
ATOM 4874 O O . LEU A 1 646 ? -10.873 -1.601 3.963 1.00 85.44 646 LEU A O 1
ATOM 4878 N N . GLN A 1 647 ? -10.737 -1.741 1.729 1.00 86.62 647 GLN A N 1
ATOM 4879 C CA . GLN A 1 647 ? -10.475 -3.182 1.679 1.00 86.62 647 GLN A CA 1
ATOM 4880 C C . GLN A 1 647 ? -9.109 -3.435 1.042 1.00 86.62 647 GLN A C 1
ATOM 4882 O O . GLN A 1 647 ? -8.986 -3.586 -0.168 1.00 86.62 647 GLN A O 1
ATOM 4887 N N . HIS A 1 648 ? -8.071 -3.462 1.879 1.00 91.00 648 HIS A N 1
ATOM 4888 C CA . HIS A 1 648 ? -6.679 -3.588 1.451 1.00 91.00 648 HIS A CA 1
ATOM 4889 C C . HIS A 1 648 ? -5.934 -4.612 2.326 1.00 91.00 648 HIS A C 1
ATOM 4891 O O . HIS A 1 648 ? -6.170 -4.629 3.537 1.00 91.00 648 HIS A O 1
ATOM 4897 N N . PRO A 1 649 ? -5.008 -5.435 1.790 1.00 90.38 649 PRO A N 1
ATOM 4898 C CA . PRO A 1 649 ? -4.236 -6.401 2.586 1.00 90.38 649 PRO A CA 1
ATOM 4899 C C . PRO A 1 649 ? -3.336 -5.765 3.659 1.00 90.38 649 PRO A C 1
ATOM 4901 O O . PRO A 1 649 ? -2.887 -6.469 4.557 1.00 90.38 649 PRO A O 1
ATOM 4904 N N . HIS A 1 650 ? -3.097 -4.450 3.595 1.00 95.69 650 HIS A N 1
ATOM 4905 C CA . HIS A 1 650 ? -2.276 -3.691 4.552 1.00 95.69 650 HIS A CA 1
ATOM 4906 C C . HIS A 1 650 ? -3.027 -2.525 5.233 1.00 95.69 650 HIS A C 1
ATOM 4908 O O . HIS A 1 650 ? -2.410 -1.567 5.699 1.00 95.69 650 HIS A O 1
ATOM 4914 N N . ILE A 1 651 ? -4.360 -2.593 5.312 1.00 94.56 651 ILE A N 1
ATOM 4915 C CA . ILE A 1 651 ? -5.195 -1.713 6.154 1.00 94.56 651 ILE A CA 1
ATOM 4916 C C . ILE A 1 651 ? -5.929 -2.588 7.167 1.00 94.56 651 ILE A C 1
ATOM 4918 O O . ILE A 1 651 ? -6.444 -3.640 6.798 1.00 94.56 651 ILE A O 1
ATOM 4922 N N . VAL A 1 652 ? -5.983 -2.161 8.433 1.00 92.94 652 VAL A N 1
ATOM 4923 C CA . VAL A 1 652 ? -6.663 -2.914 9.498 1.00 92.94 652 VAL A CA 1
ATOM 4924 C C . VAL A 1 652 ? -8.166 -2.997 9.215 1.00 92.94 652 VAL A C 1
ATOM 4926 O O . VAL A 1 652 ? -8.877 -1.991 9.255 1.00 92.94 652 VAL A O 1
ATOM 4929 N N . LYS A 1 653 ? -8.663 -4.209 8.953 1.00 89.62 653 LYS A N 1
ATOM 4930 C CA . LYS A 1 653 ? -10.062 -4.455 8.583 1.00 89.62 653 LYS A CA 1
ATOM 4931 C C . LYS A 1 653 ? -10.991 -4.254 9.776 1.00 89.62 653 LYS A C 1
ATOM 4933 O O . LYS A 1 653 ? -10.912 -4.979 10.773 1.00 89.62 653 LYS A O 1
ATOM 4938 N N . ILE A 1 654 ? -11.922 -3.313 9.636 1.00 88.69 654 ILE A N 1
ATOM 4939 C CA . ILE A 1 654 ? -13.050 -3.133 10.555 1.00 88.69 654 ILE A CA 1
ATOM 4940 C C . ILE A 1 654 ? -14.097 -4.213 10.263 1.00 88.69 654 ILE A C 1
ATOM 4942 O O . ILE A 1 654 ? -14.539 -4.361 9.125 1.00 88.69 654 ILE A O 1
ATOM 4946 N N . LYS A 1 655 ? -14.477 -4.976 11.290 1.00 85.62 655 LYS A N 1
ATOM 4947 C CA . LYS A 1 655 ? -15.440 -6.088 11.215 1.00 85.62 655 LYS A CA 1
ATOM 4948 C C . LYS A 1 655 ? -16.856 -5.675 11.626 1.00 85.62 655 LYS A C 1
ATOM 4950 O O . LYS A 1 655 ? -17.816 -6.236 11.108 1.00 85.62 655 LYS A O 1
ATOM 4955 N N . ASP A 1 656 ? -16.971 -4.742 12.570 1.00 86.25 656 ASP A N 1
ATOM 4956 C CA . ASP A 1 656 ? -18.228 -4.240 13.144 1.00 86.25 656 ASP A CA 1
ATOM 4957 C C . ASP A 1 656 ? -17.944 -2.929 13.908 1.00 86.25 656 ASP A C 1
ATOM 4959 O O . ASP A 1 656 ? -16.795 -2.673 14.276 1.00 86.25 656 ASP A O 1
ATOM 4963 N N . PHE A 1 657 ? -18.947 -2.088 14.157 1.00 90.94 657 PHE A N 1
ATOM 4964 C CA . PHE A 1 657 ? -18.827 -0.905 15.022 1.00 90.94 657 PHE A CA 1
ATOM 4965 C C . PHE A 1 657 ? -20.199 -0.364 15.433 1.00 90.94 657 PHE A C 1
ATOM 4967 O O . PHE A 1 657 ? -21.181 -0.481 14.702 1.00 90.94 657 PHE A O 1
ATOM 4974 N N . GLY A 1 658 ? -20.264 0.311 16.579 1.00 86.25 658 GLY A N 1
ATOM 4975 C CA . GLY A 1 658 ? -21.487 0.978 17.013 1.00 86.25 658 GLY A CA 1
ATOM 4976 C C . GLY A 1 658 ? -21.476 1.338 18.490 1.00 86.25 658 GLY A C 1
ATOM 4977 O O . GLY A 1 658 ? -20.431 1.627 19.071 1.00 86.25 658 GLY A O 1
ATOM 4978 N N . THR A 1 659 ? -22.658 1.313 19.106 1.00 86.12 659 THR A N 1
ATOM 4979 C CA . THR A 1 659 ? -22.821 1.583 20.539 1.00 86.12 659 THR A CA 1
ATOM 4980 C C . THR A 1 659 ? -23.525 0.441 21.251 1.00 86.12 659 THR A C 1
ATOM 4982 O O . THR A 1 659 ? -24.481 -0.116 20.716 1.00 86.12 659 THR A O 1
ATOM 4985 N N . ALA A 1 660 ? -23.085 0.137 22.466 1.00 83.88 660 ALA A N 1
ATOM 4986 C CA . ALA A 1 660 ? -23.617 -0.917 23.322 1.00 83.88 660 ALA A CA 1
ATOM 4987 C C . ALA A 1 660 ? -24.017 -0.363 24.695 1.00 83.88 660 ALA A C 1
ATOM 4989 O O . ALA A 1 660 ? -23.573 0.718 25.078 1.00 83.88 660 ALA A O 1
ATOM 4990 N N . GLN A 1 661 ? -24.833 -1.113 25.437 1.00 83.88 661 GLN A N 1
ATOM 4991 C CA . GLN A 1 661 ? -25.285 -0.756 26.782 1.00 83.88 661 GLN A CA 1
ATOM 4992 C C . GLN A 1 661 ? -24.783 -1.806 27.782 1.00 83.88 661 GLN A C 1
ATOM 4994 O O . GLN A 1 661 ? -25.272 -2.934 27.780 1.00 83.88 661 GLN A O 1
ATOM 4999 N N . LEU A 1 662 ? -23.832 -1.437 28.642 1.00 79.00 662 LEU A N 1
ATOM 5000 C CA . LEU A 1 662 ? -23.299 -2.306 29.695 1.00 79.00 662 LEU A CA 1
ATOM 5001 C C . LEU A 1 662 ? -23.958 -2.000 31.054 1.00 79.00 662 LEU A C 1
ATOM 5003 O O . LEU A 1 662 ? -24.043 -0.824 31.421 1.00 79.00 662 LEU A O 1
ATOM 5007 N N . PRO A 1 663 ? -24.358 -3.013 31.853 1.00 69.25 663 PRO A N 1
ATOM 5008 C CA . PRO A 1 663 ? -25.025 -2.795 33.142 1.00 69.25 663 PRO A CA 1
ATOM 5009 C C . PRO A 1 663 ? -24.225 -1.942 34.137 1.00 69.25 663 PRO A C 1
ATOM 5011 O O . PRO A 1 663 ? -24.810 -1.140 34.859 1.00 69.25 663 PRO A O 1
ATOM 5014 N N . ALA A 1 664 ? -22.897 -2.091 34.159 1.00 65.19 664 ALA A N 1
ATOM 5015 C CA . ALA A 1 664 ? -22.010 -1.382 35.084 1.00 65.19 664 ALA A CA 1
ATOM 5016 C C . ALA A 1 664 ? -21.560 0.013 34.601 1.00 65.19 664 ALA A C 1
ATOM 5018 O O . ALA A 1 664 ? -20.985 0.765 35.383 1.00 65.19 664 ALA A O 1
ATOM 5019 N N . MET A 1 665 ? -21.766 0.344 33.319 1.00 68.31 665 MET A N 1
ATOM 5020 C CA . MET A 1 665 ? -21.053 1.439 32.631 1.00 68.31 665 MET A CA 1
ATOM 5021 C C . MET A 1 665 ? -21.935 2.323 31.736 1.00 68.31 665 MET A C 1
ATOM 5023 O O . MET A 1 665 ? -21.474 3.346 31.235 1.00 68.31 665 MET A O 1
ATOM 5027 N N . GLY A 1 666 ? -23.202 1.962 31.523 1.00 75.44 666 GLY A N 1
ATOM 5028 C CA . GLY A 1 666 ? -24.095 2.708 30.642 1.00 75.44 666 GLY A CA 1
ATOM 5029 C C . GLY A 1 666 ? -23.767 2.499 29.161 1.00 75.44 666 GLY A C 1
ATOM 5030 O O . GLY A 1 666 ? -23.427 1.391 28.742 1.00 75.44 666 GLY A O 1
ATOM 5031 N N . LYS A 1 667 ? -23.913 3.556 28.355 1.00 81.00 667 LYS A N 1
ATOM 5032 C CA . LYS A 1 667 ? -23.717 3.499 26.902 1.00 81.00 667 LYS A CA 1
ATOM 5033 C C . LYS A 1 667 ? -22.241 3.686 26.539 1.00 81.00 667 LYS A C 1
ATOM 5035 O O . LYS A 1 667 ? -21.667 4.729 26.841 1.00 81.00 667 LYS A O 1
ATOM 5040 N N . ILE A 1 668 ? -21.659 2.718 25.834 1.00 84.31 668 ILE A N 1
ATOM 5041 C CA . ILE A 1 668 ? -20.286 2.774 25.307 1.00 84.31 668 ILE A CA 1
ATOM 5042 C C . ILE A 1 668 ? -20.286 2.783 23.774 1.00 84.31 668 ILE A C 1
ATOM 5044 O O . ILE A 1 668 ? -21.193 2.220 23.157 1.00 84.31 668 ILE A O 1
ATOM 5048 N N . SER A 1 669 ? -19.246 3.352 23.159 1.00 86.19 669 SER A N 1
ATOM 5049 C CA . SER A 1 669 ? -18.976 3.223 21.716 1.00 86.19 669 SER A CA 1
ATOM 5050 C C . SER A 1 669 ? -17.814 2.261 21.478 1.00 86.19 669 SER A C 1
ATOM 5052 O O . SER A 1 669 ? -16.802 2.333 22.179 1.00 86.19 669 SER A O 1
ATOM 5054 N N . TYR A 1 670 ? -17.935 1.379 20.484 1.00 90.31 670 TYR A N 1
ATOM 5055 C CA . TYR A 1 670 ? -16.939 0.352 20.170 1.00 90.31 670 TYR A CA 1
ATOM 5056 C C . TYR A 1 670 ? -16.688 0.198 18.661 1.00 90.31 670 TYR A C 1
ATOM 5058 O O . TYR A 1 670 ? -17.568 0.444 17.835 1.00 90.31 670 TYR A O 1
ATOM 5066 N N . ILE A 1 671 ? -15.480 -0.248 18.317 1.00 91.81 671 ILE A N 1
ATOM 5067 C CA . ILE A 1 671 ? -15.036 -0.627 16.971 1.00 91.81 671 ILE A CA 1
ATOM 5068 C C . ILE A 1 671 ? -14.395 -2.010 17.073 1.00 91.81 671 ILE A C 1
ATOM 5070 O O . ILE A 1 671 ? -13.451 -2.201 17.840 1.00 91.81 671 ILE A O 1
ATOM 5074 N N . VAL A 1 672 ? -14.889 -2.965 16.291 1.00 90.94 672 VAL A N 1
ATOM 5075 C CA . VAL A 1 672 ? -14.343 -4.320 16.179 1.00 90.94 672 VAL A CA 1
ATOM 5076 C C . VAL A 1 672 ? -13.466 -4.399 14.938 1.00 90.94 672 VAL A C 1
ATOM 5078 O O . VAL A 1 672 ? -13.884 -4.027 13.843 1.00 90.94 672 VAL A O 1
ATOM 5081 N N . MET A 1 673 ? -12.255 -4.914 15.094 1.00 93.19 673 MET A N 1
ATOM 5082 C CA . MET A 1 673 ? -11.254 -5.037 14.038 1.00 93.19 673 MET A CA 1
ATOM 5083 C C . MET A 1 673 ? -10.576 -6.415 14.067 1.00 93.19 673 MET A C 1
ATOM 5085 O O . MET A 1 673 ? -10.766 -7.208 14.995 1.00 93.19 673 MET A O 1
ATOM 5089 N N . GLU A 1 674 ? -9.812 -6.750 13.029 1.00 91.38 674 GLU A N 1
ATOM 5090 C CA . GLU A 1 674 ? -8.955 -7.942 13.064 1.00 91.38 674 GLU A CA 1
ATOM 5091 C C . GLU A 1 674 ? -7.862 -7.831 14.145 1.00 91.38 674 GLU A C 1
ATOM 5093 O O . GLU A 1 674 ? -7.342 -6.750 14.418 1.00 91.38 674 GLU A O 1
ATOM 5098 N N . LEU A 1 675 ? -7.552 -8.952 14.807 1.00 91.88 675 LEU A N 1
ATOM 5099 C CA . LEU A 1 675 ? -6.550 -8.993 15.870 1.00 91.88 675 LEU A CA 1
ATOM 5100 C C . LEU A 1 675 ? -5.146 -9.091 15.258 1.00 91.88 675 LEU A C 1
ATOM 5102 O O . LEU A 1 675 ? -4.820 -10.084 14.612 1.00 91.88 675 LEU A O 1
ATOM 5106 N N . LEU A 1 676 ? -4.310 -8.081 15.503 1.00 90.62 676 LEU A N 1
ATOM 5107 C CA . LEU A 1 676 ? -2.911 -8.040 15.075 1.00 90.62 676 LEU A CA 1
ATOM 5108 C C . LEU A 1 676 ? -1.985 -8.115 16.296 1.00 90.62 676 LEU A C 1
ATOM 5110 O O . LEU A 1 676 ? -2.029 -7.254 17.173 1.00 90.62 676 LEU A O 1
ATOM 5114 N N . THR A 1 677 ? -1.166 -9.167 16.369 1.00 86.12 677 THR A N 1
ATOM 5115 C CA . THR A 1 677 ? -0.455 -9.576 17.597 1.00 86.12 677 THR A CA 1
ATOM 5116 C C . THR A 1 677 ? 1.029 -9.192 17.659 1.00 86.12 677 THR A C 1
ATOM 5118 O O . THR A 1 677 ? 1.684 -9.503 18.649 1.00 86.12 677 THR A O 1
ATOM 5121 N N . GLY A 1 678 ? 1.592 -8.541 16.637 1.00 84.69 678 GLY A N 1
ATOM 5122 C CA . GLY A 1 678 ? 3.009 -8.143 16.616 1.00 84.69 678 GLY A CA 1
ATOM 5123 C C . GLY A 1 678 ? 3.327 -6.894 17.453 1.00 84.69 678 GLY A C 1
ATOM 5124 O O . GLY A 1 678 ? 4.463 -6.718 17.907 1.00 84.69 678 GLY A O 1
ATOM 5125 N N . GLY A 1 679 ? 2.325 -6.036 17.673 1.00 88.06 679 GLY A N 1
ATOM 5126 C CA . GLY A 1 679 ? 2.461 -4.720 18.313 1.00 88.06 679 GLY A CA 1
ATOM 5127 C C . GLY A 1 679 ? 2.598 -3.572 17.304 1.00 88.06 679 GLY A C 1
ATOM 5128 O O . GLY A 1 679 ? 2.406 -3.759 16.105 1.00 88.06 679 GLY A O 1
ATOM 5129 N N . THR A 1 680 ? 2.911 -2.363 17.771 1.00 90.81 680 THR A N 1
ATOM 5130 C CA . THR A 1 680 ? 3.044 -1.156 16.924 1.00 90.81 680 THR A CA 1
ATOM 5131 C C . THR A 1 680 ? 4.480 -0.891 16.465 1.00 90.81 680 THR A C 1
ATOM 5133 O O . THR A 1 680 ? 5.432 -1.426 17.037 1.00 90.81 680 THR A O 1
ATOM 5136 N N . LEU A 1 681 ? 4.679 -0.023 15.465 1.00 91.44 681 LEU A N 1
ATOM 5137 C CA . LEU A 1 681 ? 6.026 0.418 15.061 1.00 91.44 681 LEU A CA 1
ATOM 5138 C C . LEU A 1 681 ? 6.765 1.141 16.200 1.00 91.44 681 LEU A C 1
ATOM 5140 O O . LEU A 1 681 ? 7.978 0.992 16.328 1.00 91.44 681 LEU A O 1
ATOM 5144 N N . THR A 1 682 ? 6.049 1.858 17.073 1.00 88.50 682 THR A N 1
ATOM 5145 C CA . THR A 1 682 ? 6.631 2.441 18.296 1.00 88.50 682 THR A CA 1
ATOM 5146 C C . THR A 1 682 ? 7.274 1.371 19.179 1.00 88.50 682 THR A C 1
ATOM 5148 O O . THR A 1 682 ? 8.388 1.566 19.652 1.00 88.50 682 THR A O 1
ATOM 5151 N N . GLU A 1 683 ? 6.601 0.233 19.374 1.00 86.94 683 GLU A N 1
ATOM 5152 C CA . GLU A 1 683 ? 7.133 -0.879 20.169 1.00 86.94 683 GLU A CA 1
ATOM 5153 C C . GLU A 1 683 ? 8.292 -1.583 19.447 1.00 86.94 683 GLU A C 1
ATOM 5155 O O . GLU A 1 683 ? 9.290 -1.911 20.080 1.00 86.94 683 GLU A O 1
ATOM 5160 N N . HIS A 1 684 ? 8.222 -1.762 18.122 1.00 86.81 684 HIS A N 1
ATOM 5161 C CA . HIS A 1 684 ? 9.323 -2.352 17.344 1.00 86.81 684 HIS A CA 1
ATOM 5162 C C . HIS A 1 684 ? 10.607 -1.523 17.400 1.00 86.81 684 HIS A C 1
ATOM 5164 O O . HIS A 1 684 ? 11.681 -2.086 17.580 1.00 86.81 684 HIS A O 1
ATOM 5170 N N . LEU A 1 685 ? 10.502 -0.195 17.331 1.00 84.62 685 LEU A N 1
ATOM 5171 C CA . LEU A 1 685 ? 11.650 0.710 17.454 1.00 84.62 685 LEU A CA 1
ATOM 5172 C C . LEU A 1 685 ? 12.170 0.856 18.900 1.00 84.62 685 LEU A C 1
ATOM 5174 O O . LEU A 1 685 ? 13.215 1.471 19.107 1.00 84.62 685 LEU A O 1
ATOM 5178 N N . GLN A 1 686 ? 11.462 0.303 19.893 1.00 82.31 686 GLN A N 1
ATOM 5179 C CA . GLN A 1 686 ? 11.870 0.265 21.305 1.00 82.31 686 GLN A CA 1
ATOM 5180 C C . GLN A 1 686 ? 12.452 -1.092 21.744 1.00 82.31 686 GLN A C 1
ATOM 5182 O O . GLN A 1 686 ? 13.142 -1.140 22.763 1.00 82.31 686 GLN A O 1
ATOM 5187 N N . LYS A 1 687 ? 12.216 -2.184 20.999 1.00 75.50 687 LYS A N 1
ATOM 5188 C CA . LYS A 1 687 ? 12.831 -3.500 21.254 1.00 75.50 687 LYS A CA 1
ATOM 5189 C C . LYS A 1 687 ? 14.356 -3.388 21.071 1.00 75.50 687 LYS A C 1
ATOM 5191 O O . LYS A 1 687 ? 14.836 -3.069 19.988 1.00 75.50 687 LYS A O 1
ATOM 5196 N N . THR A 1 688 ? 15.122 -3.640 22.133 1.00 52.53 688 THR A N 1
ATOM 5197 C CA . THR A 1 688 ? 16.578 -3.389 22.185 1.00 52.53 688 THR A CA 1
ATOM 5198 C C . THR A 1 688 ? 17.425 -4.322 21.327 1.00 52.53 688 THR A C 1
ATOM 5200 O O . THR A 1 688 ? 18.541 -3.961 20.955 1.00 52.53 688 THR A O 1
ATOM 5203 N N . ASP A 1 689 ? 16.921 -5.518 21.038 1.00 56.03 689 ASP A N 1
ATOM 5204 C CA . ASP A 1 689 ? 17.780 -6.654 20.689 1.00 56.03 689 ASP A CA 1
ATOM 5205 C C . ASP A 1 689 ? 18.167 -6.682 19.197 1.00 56.03 689 ASP A C 1
ATOM 5207 O O . ASP A 1 689 ? 19.155 -7.312 18.820 1.00 56.03 689 ASP A O 1
ATOM 5211 N N . SER A 1 690 ? 17.435 -5.944 18.353 1.00 62.19 690 SER A N 1
ATOM 5212 C CA . SER A 1 690 ? 17.775 -5.685 16.949 1.00 62.19 690 SER A CA 1
ATOM 5213 C C . SER A 1 690 ? 16.973 -4.511 16.379 1.00 62.19 690 SER A C 1
ATOM 5215 O O . SER A 1 690 ? 15.743 -4.556 16.358 1.00 62.19 690 SER A O 1
ATOM 5217 N N . LYS A 1 691 ? 17.659 -3.501 15.828 1.00 72.81 691 LYS A N 1
ATOM 5218 C CA . LYS A 1 691 ? 17.037 -2.512 14.926 1.00 72.81 691 LYS A CA 1
ATOM 5219 C C . LYS A 1 691 ? 16.650 -3.193 13.596 1.00 72.81 691 LYS A C 1
ATOM 5221 O O . LYS A 1 691 ? 17.352 -4.127 13.204 1.00 72.81 691 LYS A O 1
ATOM 5226 N N . PRO A 1 692 ? 15.595 -2.742 12.889 1.00 85.75 692 PRO A N 1
ATOM 5227 C CA . PRO A 1 692 ? 15.208 -3.326 11.603 1.00 85.75 692 PRO A CA 1
ATOM 5228 C C . PRO A 1 692 ? 16.299 -3.140 10.540 1.00 85.75 692 PRO A C 1
ATOM 5230 O O . PRO A 1 692 ? 16.968 -2.104 10.500 1.00 85.75 692 PRO A O 1
ATOM 5233 N N . THR A 1 693 ? 16.467 -4.131 9.661 1.00 87.75 693 THR A N 1
ATOM 5234 C CA . THR A 1 693 ? 17.367 -4.023 8.501 1.00 87.75 693 THR A CA 1
ATOM 5235 C C . THR A 1 693 ? 16.793 -3.089 7.435 1.00 87.75 693 THR A C 1
ATOM 5237 O O . THR A 1 693 ? 15.587 -2.842 7.390 1.00 87.75 693 THR A O 1
ATOM 5240 N N . LEU A 1 694 ? 17.632 -2.581 6.527 1.00 87.56 694 LEU A N 1
ATOM 5241 C CA . LEU A 1 694 ? 17.161 -1.707 5.446 1.00 87.56 694 LEU A CA 1
ATOM 5242 C C . LEU A 1 694 ? 16.205 -2.434 4.487 1.00 87.56 694 LEU A C 1
ATOM 5244 O O . LEU A 1 694 ? 15.275 -1.823 3.965 1.00 87.56 694 LEU A O 1
ATOM 5248 N N . GLU A 1 695 ? 16.376 -3.744 4.319 1.00 87.81 695 GLU A N 1
ATOM 5249 C CA . GLU A 1 695 ? 15.480 -4.627 3.574 1.00 87.81 695 GLU A CA 1
ATOM 5250 C C . GLU A 1 695 ? 14.113 -4.771 4.262 1.00 87.81 695 GLU A C 1
ATOM 5252 O O . GLU A 1 695 ? 13.086 -4.723 3.582 1.00 87.81 695 GLU A O 1
ATOM 5257 N N . GLN A 1 696 ? 14.072 -4.892 5.599 1.00 91.25 696 GLN A N 1
ATOM 5258 C CA . GLN A 1 696 ? 12.816 -4.849 6.361 1.00 91.25 696 GLN A CA 1
ATOM 5259 C C . GLN A 1 696 ? 12.147 -3.481 6.223 1.00 91.25 696 GLN A C 1
ATOM 5261 O O . GLN A 1 696 ? 10.972 -3.419 5.873 1.00 91.25 696 GLN A O 1
ATOM 5266 N N . VAL A 1 697 ? 12.893 -2.383 6.400 1.00 93.88 697 VAL A N 1
ATOM 5267 C CA . VAL A 1 697 ? 12.345 -1.026 6.246 1.00 93.88 697 VAL A CA 1
ATOM 5268 C C . VAL A 1 697 ? 11.794 -0.811 4.833 1.00 93.88 697 VAL A C 1
ATOM 5270 O O . VAL A 1 697 ? 10.691 -0.293 4.699 1.00 93.88 697 VAL A O 1
ATOM 5273 N N . ALA A 1 698 ? 12.476 -1.272 3.781 1.00 93.75 698 ALA A N 1
ATOM 5274 C CA . ALA A 1 698 ? 11.954 -1.218 2.413 1.00 93.75 698 ALA A CA 1
ATOM 5275 C C . ALA A 1 698 ? 10.676 -2.056 2.242 1.00 93.75 698 ALA A C 1
ATOM 5277 O O . ALA A 1 698 ? 9.695 -1.570 1.685 1.00 93.75 698 ALA A O 1
ATOM 5278 N N . SER A 1 699 ? 10.665 -3.286 2.767 1.00 94.94 699 SER A N 1
ATOM 5279 C CA . SER A 1 699 ? 9.498 -4.179 2.759 1.00 94.94 699 SER A CA 1
ATOM 5280 C C . SER A 1 699 ? 8.295 -3.588 3.503 1.00 94.94 699 SER A C 1
ATOM 5282 O O . SER A 1 699 ? 7.154 -3.832 3.104 1.00 94.94 699 SER A O 1
ATOM 5284 N N . TRP A 1 700 ? 8.525 -2.818 4.569 1.00 97.12 700 TRP A N 1
ATOM 5285 C CA . TRP A 1 700 ? 7.480 -2.133 5.327 1.00 97.12 700 TRP A CA 1
ATOM 5286 C C . TRP A 1 700 ? 6.992 -0.865 4.618 1.00 97.12 700 TRP A C 1
ATOM 5288 O O . TRP A 1 700 ? 5.786 -0.694 4.449 1.00 97.12 700 TRP A O 1
ATOM 5298 N N . VAL A 1 701 ? 7.907 -0.003 4.158 1.00 97.69 701 VAL A N 1
ATOM 5299 C CA . VAL A 1 701 ? 7.588 1.239 3.429 1.00 97.69 701 VAL A CA 1
ATOM 5300 C C . VAL A 1 701 ? 6.801 0.944 2.153 1.00 97.69 701 VAL A C 1
ATOM 5302 O O . VAL A 1 701 ? 5.850 1.661 1.868 1.00 97.69 701 VAL A O 1
ATOM 5305 N N . GLU A 1 702 ? 7.104 -0.153 1.455 1.00 96.88 702 GLU A N 1
ATOM 5306 C CA . GLU A 1 702 ? 6.353 -0.628 0.285 1.00 96.88 702 GLU A CA 1
ATOM 5307 C C . GLU A 1 702 ? 4.884 -0.938 0.611 1.00 96.88 702 GLU A C 1
ATOM 5309 O O . GLU A 1 702 ? 3.985 -0.454 -0.071 1.00 96.88 702 GLU A O 1
ATOM 5314 N N . LYS A 1 703 ? 4.623 -1.664 1.702 1.00 97.25 703 LYS A N 1
ATOM 5315 C CA . LYS A 1 703 ? 3.266 -2.067 2.118 1.00 97.25 703 LYS A CA 1
ATOM 5316 C C . LYS A 1 703 ? 2.444 -0.902 2.663 1.00 97.25 703 LYS A C 1
ATOM 5318 O O . LYS A 1 703 ? 1.247 -0.808 2.403 1.00 97.25 703 LYS A O 1
ATOM 5323 N N . ILE A 1 704 ? 3.094 -0.004 3.402 1.00 97.94 704 ILE A N 1
ATOM 5324 C CA . ILE A 1 704 ? 2.473 1.216 3.929 1.00 97.94 704 ILE A CA 1
ATOM 5325 C C . ILE A 1 704 ? 2.184 2.194 2.780 1.00 97.94 704 ILE A C 1
ATOM 5327 O O . ILE A 1 704 ? 1.123 2.814 2.761 1.00 97.94 704 ILE A O 1
ATOM 5331 N N . ALA A 1 705 ? 3.081 2.305 1.794 1.00 97.75 705 ALA A N 1
ATOM 5332 C CA . ALA A 1 705 ? 2.875 3.144 0.618 1.00 97.75 705 ALA A CA 1
ATOM 5333 C C . ALA A 1 705 ? 1.668 2.705 -0.216 1.00 97.75 705 ALA A C 1
ATOM 5335 O O . ALA A 1 705 ? 0.854 3.553 -0.577 1.00 97.75 705 ALA A O 1
ATOM 5336 N N . ASP A 1 706 ? 1.564 1.402 -0.481 1.00 95.75 706 ASP A N 1
ATOM 5337 C CA . ASP A 1 706 ? 0.479 0.762 -1.233 1.00 95.75 706 ASP A CA 1
ATOM 5338 C C . ASP A 1 706 ? -0.878 0.942 -0.524 1.00 95.75 706 ASP A C 1
ATOM 5340 O O . ASP A 1 706 ? -1.857 1.368 -1.132 1.00 95.75 706 ASP A O 1
ATOM 5344 N N . ALA A 1 707 ? -0.913 0.765 0.805 1.00 95.88 707 ALA A N 1
ATOM 5345 C CA . ALA A 1 707 ? -2.098 1.033 1.626 1.00 95.88 707 ALA A CA 1
ATOM 5346 C C . ALA A 1 707 ? -2.568 2.497 1.576 1.00 95.88 707 ALA A C 1
ATOM 5348 O O . ALA A 1 707 ? -3.771 2.762 1.515 1.00 95.88 707 ALA A O 1
ATOM 5349 N N . LEU A 1 708 ? -1.637 3.453 1.605 1.00 95.88 708 LEU A N 1
ATOM 5350 C CA . LEU A 1 708 ? -1.963 4.878 1.521 1.00 95.88 708 LEU A CA 1
ATOM 5351 C C . LEU A 1 708 ? -2.432 5.266 0.112 1.00 95.88 708 LEU A C 1
ATOM 5353 O O . LEU A 1 708 ? -3.433 5.961 -0.013 1.00 95.88 708 LEU A O 1
ATOM 5357 N N . ASP A 1 709 ? -1.783 4.757 -0.938 1.00 94.38 709 ASP A N 1
ATOM 5358 C CA . ASP A 1 709 ? -2.184 4.976 -2.335 1.00 94.38 709 ASP A CA 1
ATOM 5359 C C . ASP A 1 709 ? -3.578 4.396 -2.631 1.00 94.38 709 ASP A C 1
ATOM 5361 O O . ASP A 1 709 ? -4.415 5.064 -3.245 1.00 94.38 709 ASP A O 1
ATOM 5365 N N . TYR A 1 710 ? -3.882 3.200 -2.111 1.00 93.50 710 TYR A N 1
ATOM 5366 C CA . TYR A 1 710 ? -5.230 2.634 -2.152 1.00 93.50 710 TYR A CA 1
ATOM 5367 C C . TYR A 1 710 ? -6.252 3.570 -1.487 1.00 93.50 710 TYR A C 1
ATOM 5369 O O . TYR A 1 710 ? -7.316 3.822 -2.058 1.00 93.50 710 TYR A O 1
ATOM 5377 N N . ALA A 1 711 ? -5.946 4.111 -0.301 1.00 90.19 711 ALA A N 1
ATOM 5378 C CA . ALA A 1 711 ? -6.831 5.046 0.396 1.00 90.19 711 ALA A CA 1
ATOM 5379 C C . ALA A 1 711 ? -7.023 6.355 -0.397 1.00 90.19 711 ALA A C 1
ATOM 5381 O O . ALA A 1 711 ? -8.159 6.807 -0.569 1.00 90.19 711 ALA A O 1
ATOM 5382 N N . HIS A 1 712 ? -5.949 6.905 -0.976 1.00 91.31 712 HIS A N 1
ATOM 5383 C CA . HIS A 1 712 ? -5.989 8.096 -1.834 1.00 91.31 712 HIS A CA 1
ATOM 5384 C C . HIS A 1 712 ? -6.867 7.877 -3.070 1.00 91.31 712 HIS A C 1
ATOM 5386 O O . HIS A 1 712 ? -7.730 8.708 -3.353 1.00 91.31 712 HIS A O 1
ATOM 5392 N N . ARG A 1 713 ? -6.741 6.726 -3.750 1.00 87.62 713 ARG A N 1
ATOM 5393 C CA . ARG A 1 713 ? -7.614 6.330 -4.876 1.00 87.62 713 ARG A CA 1
ATOM 5394 C C . ARG A 1 713 ? -9.094 6.193 -4.489 1.00 87.62 713 ARG A C 1
ATOM 5396 O O . ARG A 1 713 ? -9.959 6.331 -5.352 1.00 87.62 713 ARG A O 1
ATOM 5403 N N . HIS A 1 714 ? -9.395 5.988 -3.206 1.00 86.19 714 HIS A N 1
ATOM 5404 C CA . HIS A 1 714 ? -10.755 5.960 -2.650 1.00 86.19 714 HIS A CA 1
ATOM 5405 C C . HIS A 1 714 ? -11.218 7.309 -2.063 1.00 86.19 714 HIS A C 1
ATOM 5407 O O . HIS A 1 714 ? -12.282 7.377 -1.445 1.00 86.19 714 HIS A O 1
ATOM 5413 N N . GLY A 1 715 ? -10.457 8.393 -2.264 1.00 82.00 715 GLY A N 1
ATOM 5414 C CA . GLY A 1 715 ? -10.799 9.735 -1.778 1.00 82.00 715 GLY A CA 1
ATOM 5415 C C . GLY A 1 715 ? -10.595 9.927 -0.272 1.00 82.00 715 GLY A C 1
ATOM 5416 O O . GLY A 1 715 ? -11.251 10.780 0.324 1.00 82.00 715 GLY A O 1
ATOM 5417 N N . VAL A 1 716 ? -9.720 9.124 0.345 1.00 86.06 716 VAL A N 1
ATOM 5418 C CA . VAL A 1 716 ? -9.413 9.146 1.781 1.00 86.06 716 VAL A CA 1
ATOM 5419 C C . VAL A 1 716 ? -7.933 9.475 1.984 1.00 86.06 716 VAL A C 1
ATOM 5421 O O . VAL A 1 716 ? -7.069 8.636 1.744 1.00 86.06 716 VAL A O 1
ATOM 5424 N N . ILE A 1 717 ? -7.632 10.683 2.462 1.00 87.56 717 ILE A N 1
ATOM 5425 C CA . ILE A 1 717 ? -6.273 11.084 2.870 1.00 87.56 717 ILE A CA 1
ATOM 5426 C C . ILE A 1 717 ? -6.141 10.807 4.369 1.00 87.56 717 ILE A C 1
ATOM 5428 O O . ILE A 1 717 ? -6.990 11.255 5.132 1.00 87.56 717 ILE A O 1
ATOM 5432 N N . HIS A 1 718 ? -5.115 10.079 4.816 1.00 89.44 718 HIS A N 1
ATOM 5433 C CA . HIS A 1 718 ? -4.972 9.657 6.216 1.00 89.44 718 HIS A CA 1
ATOM 5434 C C . HIS A 1 718 ? -4.663 10.841 7.152 1.00 89.44 718 HIS A C 1
ATOM 5436 O O . HIS A 1 718 ? -5.190 10.885 8.265 1.00 89.44 718 HIS A O 1
ATOM 5442 N N . SER A 1 719 ? -3.815 11.775 6.704 1.00 82.75 719 SER A N 1
ATOM 5443 C CA . SER A 1 719 ? -3.414 13.076 7.282 1.00 82.75 719 SER A CA 1
ATOM 5444 C C . SER A 1 719 ? -2.745 13.080 8.671 1.00 82.75 719 SER A C 1
ATOM 5446 O O . SER A 1 719 ? -1.899 13.932 8.941 1.00 82.75 719 SER A O 1
ATOM 5448 N N . GLY A 1 720 ? -3.061 12.120 9.546 1.00 81.62 720 GLY A N 1
ATOM 5449 C CA . GLY A 1 720 ? -2.505 11.976 10.900 1.00 81.62 720 GLY A CA 1
ATOM 5450 C C . GLY A 1 720 ? -1.474 10.851 11.072 1.00 81.62 720 GLY A C 1
ATOM 5451 O O . GLY A 1 720 ? -1.387 10.275 12.160 1.00 81.62 720 GLY A O 1
ATOM 5452 N N . LEU A 1 721 ? -0.756 10.472 10.008 1.00 90.31 721 LEU A N 1
ATOM 5453 C CA . LEU A 1 721 ? 0.120 9.292 9.986 1.00 90.31 721 LEU A CA 1
ATOM 5454 C C . LEU A 1 721 ? 1.324 9.438 10.945 1.00 90.31 721 LEU A C 1
ATOM 5456 O O . LEU A 1 721 ? 1.975 10.477 11.023 1.00 90.31 721 LEU A O 1
ATOM 5460 N N . LYS A 1 722 ? 1.594 8.385 11.726 1.00 89.00 722 LYS A N 1
ATOM 5461 C CA . LYS A 1 722 ? 2.474 8.396 12.914 1.00 89.00 722 LYS A CA 1
ATOM 5462 C C . LYS A 1 722 ? 2.903 6.961 13.283 1.00 89.00 722 LYS A C 1
ATOM 5464 O O . LYS A 1 722 ? 2.206 6.022 12.904 1.00 89.00 722 LYS A O 1
ATOM 5469 N N . PRO A 1 723 ? 3.957 6.743 14.096 1.00 89.62 723 PRO A N 1
ATOM 5470 C CA . PRO A 1 723 ? 4.421 5.388 14.431 1.00 89.62 723 PRO A CA 1
ATOM 5471 C C . PRO A 1 723 ? 3.390 4.494 15.146 1.00 89.62 723 PRO A C 1
ATOM 5473 O O . PRO A 1 723 ? 3.446 3.277 15.020 1.00 89.62 723 PRO A O 1
ATOM 5476 N N . SER A 1 724 ? 2.412 5.061 15.865 1.00 87.12 724 SER A N 1
ATOM 5477 C CA . SER A 1 724 ? 1.341 4.262 16.483 1.00 87.12 724 SER A CA 1
ATOM 5478 C C . SER A 1 724 ? 0.234 3.835 15.509 1.00 87.12 724 SER A C 1
ATOM 5480 O O . SER A 1 724 ? -0.554 2.969 15.871 1.00 87.12 724 SER A O 1
ATOM 5482 N N . SER A 1 725 ? 0.160 4.435 14.313 1.00 91.25 725 SER A N 1
ATOM 5483 C CA . SER A 1 725 ? -0.781 4.064 13.238 1.00 91.25 725 SER A CA 1
ATOM 5484 C C . SER A 1 725 ? -0.310 2.864 12.416 1.00 91.25 725 SER A C 1
ATOM 5486 O O . SER A 1 725 ? -1.041 2.411 11.542 1.00 91.25 725 SER A O 1
ATOM 5488 N N . ILE A 1 726 ? 0.900 2.358 12.670 1.00 95.19 726 ILE A N 1
ATOM 5489 C CA . ILE A 1 726 ? 1.449 1.169 12.017 1.00 95.19 726 ILE A CA 1
ATOM 5490 C C . ILE A 1 726 ? 1.443 0.022 13.031 1.00 95.19 726 ILE A C 1
ATOM 5492 O O . ILE A 1 726 ? 2.102 0.111 14.072 1.00 95.19 726 ILE A O 1
ATOM 5496 N N . VAL A 1 727 ? 0.694 -1.039 12.730 1.00 92.94 727 VAL A N 1
ATOM 5497 C CA . VAL A 1 727 ? 0.507 -2.228 13.581 1.00 92.94 727 VAL A CA 1
ATOM 5498 C C . VAL A 1 727 ? 0.938 -3.474 12.814 1.00 92.94 727 VAL A C 1
ATOM 5500 O O . VAL A 1 727 ? 0.703 -3.561 11.615 1.00 92.94 727 VAL A O 1
ATOM 5503 N N . PHE A 1 728 ? 1.563 -4.435 13.488 1.00 93.31 728 PHE A N 1
ATOM 5504 C CA . PHE A 1 728 ? 2.126 -5.637 12.874 1.00 93.31 728 PHE A CA 1
ATOM 5505 C C . PHE A 1 728 ? 1.335 -6.897 13.231 1.00 93.31 728 PHE A C 1
ATOM 5507 O O . PHE A 1 728 ? 0.839 -7.033 14.353 1.00 93.31 728 PHE A O 1
ATOM 5514 N N . ASN A 1 729 ? 1.255 -7.847 12.296 1.00 90.75 729 ASN A N 1
ATOM 5515 C CA . ASN A 1 729 ? 0.796 -9.209 12.582 1.00 90.75 729 ASN A CA 1
ATOM 5516 C C . ASN A 1 729 ? 1.915 -10.061 13.237 1.00 90.75 729 ASN A C 1
ATOM 5518 O O . ASN A 1 729 ? 2.971 -9.548 13.603 1.00 90.75 729 ASN A O 1
ATOM 5522 N N . SER A 1 730 ? 1.693 -11.370 13.391 1.00 86.06 730 SER A N 1
ATOM 5523 C CA . SER A 1 730 ? 2.692 -12.323 13.910 1.00 86.06 730 SER A CA 1
ATOM 5524 C C . SER A 1 730 ? 3.938 -12.506 13.033 1.00 86.06 730 SER A C 1
ATOM 5526 O O . SER A 1 730 ? 4.944 -13.013 13.523 1.00 86.06 730 SER A O 1
ATOM 5528 N N . ASP A 1 731 ? 3.872 -12.111 11.761 1.00 86.25 731 ASP A N 1
ATOM 5529 C CA . ASP A 1 731 ? 4.855 -12.424 10.717 1.00 86.25 731 ASP A CA 1
ATOM 5530 C C . ASP A 1 731 ? 5.663 -11.184 10.283 1.00 86.25 731 ASP A C 1
ATOM 5532 O O . ASP A 1 731 ? 6.232 -11.162 9.192 1.00 86.25 731 ASP A O 1
ATOM 5536 N N . ASP A 1 732 ? 5.701 -10.144 11.127 1.00 89.50 732 ASP A N 1
ATOM 5537 C CA . ASP A 1 732 ? 6.405 -8.869 10.890 1.00 89.50 732 ASP A CA 1
ATOM 5538 C C . ASP A 1 732 ? 5.866 -8.063 9.679 1.00 89.50 732 ASP A C 1
ATOM 5540 O O . ASP A 1 732 ? 6.569 -7.252 9.068 1.00 89.50 732 ASP A O 1
ATOM 5544 N N . ILE A 1 733 ? 4.583 -8.259 9.334 1.00 92.50 733 ILE A N 1
ATOM 5545 C CA . ILE A 1 733 ? 3.881 -7.547 8.252 1.00 92.50 733 ILE A CA 1
ATOM 5546 C C . ILE A 1 733 ? 3.103 -6.343 8.823 1.00 92.50 733 ILE A C 1
ATOM 5548 O O . ILE A 1 733 ? 2.243 -6.552 9.683 1.00 92.50 733 ILE A O 1
ATOM 5552 N N . PRO A 1 734 ? 3.348 -5.101 8.349 1.00 96.19 734 PRO A N 1
ATOM 5553 C CA . PRO A 1 734 ? 2.649 -3.899 8.805 1.00 96.19 734 PRO A CA 1
ATOM 5554 C C . PRO A 1 734 ? 1.271 -3.692 8.160 1.00 96.19 734 PRO A C 1
ATOM 5556 O O . PRO A 1 734 ? 1.039 -4.029 6.998 1.00 96.19 734 PRO A O 1
ATOM 5559 N N . PHE A 1 735 ? 0.396 -3.035 8.920 1.00 96.31 735 PHE A N 1
ATOM 5560 C CA . PHE A 1 735 ? -0.951 -2.594 8.569 1.00 96.31 735 PHE A CA 1
ATOM 5561 C C . PHE A 1 735 ? -1.167 -1.149 9.049 1.00 96.31 735 PHE A C 1
ATOM 5563 O O . PHE A 1 735 ? -0.682 -0.771 10.120 1.00 96.31 735 PHE A O 1
ATOM 5570 N N . VAL A 1 736 ? -1.918 -0.352 8.285 1.00 95.31 736 VAL A N 1
ATOM 5571 C CA . VAL A 1 736 ? -2.261 1.046 8.614 1.00 95.31 736 VAL A CA 1
ATOM 5572 C C . VAL A 1 736 ? -3.595 1.129 9.376 1.00 95.31 736 VAL A C 1
ATOM 5574 O O . VAL A 1 736 ? -4.558 0.447 9.019 1.00 95.31 736 VAL A O 1
ATOM 5577 N N . THR A 1 737 ? -3.660 1.969 10.417 1.00 90.69 737 THR A N 1
ATOM 5578 C CA . THR A 1 737 ? -4.847 2.219 11.266 1.00 90.69 737 THR A CA 1
ATOM 5579 C C . THR A 1 737 ? -4.889 3.656 11.827 1.00 90.69 737 THR A C 1
ATOM 5581 O O . THR A 1 737 ? -3.970 4.438 11.601 1.00 90.69 737 THR A O 1
ATOM 5584 N N . ASP A 1 738 ? -5.923 3.998 12.611 1.00 81.19 738 ASP A N 1
ATOM 5585 C CA . ASP A 1 738 ? -6.233 5.349 13.131 1.00 81.19 738 ASP A CA 1
ATOM 5586 C C . ASP A 1 738 ? -6.609 6.381 12.027 1.00 81.19 738 ASP A C 1
ATOM 5588 O O . ASP A 1 738 ? -6.241 7.555 12.106 1.00 81.19 738 ASP A O 1
ATOM 5592 N N . PHE A 1 739 ? -7.440 6.000 11.044 1.00 80.12 739 PHE A N 1
ATOM 5593 C CA . PHE A 1 739 ? -8.026 6.898 10.015 1.00 80.12 739 PHE A CA 1
ATOM 5594 C C . PHE A 1 739 ? -9.014 7.965 10.574 1.00 80.12 739 PHE A C 1
ATOM 5596 O O . PHE A 1 739 ? -9.862 8.497 9.860 1.00 80.12 739 PHE A O 1
ATOM 5603 N N . ALA A 1 740 ? -8.927 8.304 11.862 1.00 58.97 740 ALA A N 1
ATOM 5604 C CA . ALA A 1 740 ? -9.850 9.166 12.611 1.00 58.97 740 ALA A CA 1
ATOM 5605 C C . ALA A 1 740 ? -9.783 10.662 12.247 1.00 58.97 740 ALA A C 1
ATOM 5607 O O . ALA A 1 740 ? -10.551 11.472 12.767 1.00 58.97 740 ALA A O 1
ATOM 5608 N N . ILE A 1 741 ? -8.808 11.045 11.426 1.00 56.00 741 ILE A N 1
ATOM 5609 C CA . ILE A 1 741 ? -8.504 12.430 11.027 1.00 56.00 741 ILE A CA 1
ATOM 5610 C C . ILE A 1 741 ? -8.673 12.571 9.499 1.00 56.00 741 ILE A C 1
ATOM 5612 O O . ILE A 1 741 ? -8.436 13.628 8.919 1.00 56.00 741 ILE A O 1
ATOM 5616 N N . ALA A 1 742 ? -9.089 11.491 8.830 1.00 55.50 742 ALA A N 1
ATOM 5617 C CA . ALA A 1 742 ? -9.050 11.405 7.387 1.00 55.50 742 ALA A CA 1
ATOM 5618 C C . ALA A 1 742 ? -10.080 12.333 6.728 1.00 55.50 742 ALA A C 1
ATOM 5620 O O . ALA A 1 742 ? -11.290 12.167 6.905 1.00 55.50 742 ALA A O 1
ATOM 5621 N N . ALA A 1 743 ? -9.578 13.301 5.965 1.00 53.03 743 ALA A N 1
ATOM 5622 C CA . ALA A 1 743 ? -10.385 14.276 5.249 1.00 53.03 743 ALA A CA 1
ATOM 5623 C C . ALA A 1 743 ? -10.820 13.728 3.882 1.00 53.03 743 ALA A C 1
ATOM 5625 O O . ALA A 1 743 ? -10.076 12.991 3.225 1.00 53.03 743 ALA A O 1
ATOM 5626 N N . LYS A 1 744 ? -12.005 14.151 3.431 1.00 47.91 744 LYS A N 1
ATOM 5627 C CA . LYS A 1 744 ? -12.313 14.215 1.997 1.00 47.91 744 LYS A CA 1
ATOM 5628 C C . LYS A 1 744 ? -11.695 15.487 1.417 1.00 47.91 744 LYS A C 1
ATOM 5630 O O . LYS A 1 744 ? -11.599 16.489 2.120 1.00 47.91 744 LYS A O 1
ATOM 5635 N N . ALA A 1 745 ? -11.368 15.468 0.127 1.00 40.16 745 ALA A N 1
ATOM 5636 C CA . ALA A 1 745 ? -10.775 16.614 -0.568 1.00 40.16 745 ALA A CA 1
ATOM 5637 C C . ALA A 1 745 ? -11.649 17.892 -0.558 1.00 40.16 745 ALA A C 1
ATOM 5639 O O . ALA A 1 745 ? -11.102 18.989 -0.615 1.00 40.16 745 ALA A O 1
ATOM 5640 N N . ASP A 1 746 ? -12.977 17.754 -0.447 1.00 36.06 746 ASP A N 1
ATOM 5641 C CA . ASP A 1 746 ? -13.938 18.871 -0.495 1.00 36.06 746 ASP A CA 1
ATOM 5642 C C . ASP A 1 746 ? -14.360 19.417 0.889 1.00 36.06 746 ASP A C 1
ATOM 5644 O O . ASP A 1 746 ? -15.177 20.332 0.964 1.00 36.06 746 ASP A O 1
ATOM 5648 N N . ASP A 1 747 ? -13.874 18.845 1.999 1.00 42.59 747 ASP A N 1
ATOM 5649 C CA . ASP A 1 747 ? -14.408 19.102 3.352 1.00 42.59 747 ASP A CA 1
ATOM 5650 C C . ASP A 1 747 ? -13.762 20.351 3.997 1.00 42.59 747 ASP A C 1
ATOM 5652 O O . ASP A 1 747 ? -13.042 20.261 4.993 1.00 42.59 747 ASP A O 1
ATOM 5656 N N . SER A 1 748 ? -13.965 21.525 3.382 1.00 36.50 748 SER A N 1
ATOM 5657 C CA . SER A 1 748 ? -13.300 22.799 3.735 1.00 36.50 748 SER A CA 1
ATOM 5658 C C . SER A 1 748 ? -13.536 23.280 5.168 1.00 36.50 748 SER A C 1
ATOM 5660 O O . SER A 1 748 ? -12.752 24.070 5.706 1.00 36.50 748 SER A O 1
ATOM 5662 N N . ASP A 1 749 ? -14.626 22.836 5.784 1.00 35.53 749 ASP A N 1
ATOM 5663 C CA . ASP A 1 749 ? -15.155 23.453 6.987 1.00 35.53 749 ASP A CA 1
ATOM 5664 C C . ASP A 1 749 ? -14.550 22.821 8.247 1.00 35.53 749 ASP A C 1
ATOM 5666 O O . ASP A 1 749 ? -14.924 21.740 8.703 1.00 35.53 749 ASP A O 1
ATOM 5670 N N . ASN A 1 750 ? -13.642 23.582 8.865 1.00 40.12 750 ASN A N 1
ATOM 5671 C CA . ASN A 1 750 ? -13.081 23.343 10.199 1.00 40.12 750 ASN A CA 1
ATOM 5672 C C . ASN A 1 750 ? -12.063 22.182 10.308 1.00 40.12 750 ASN A C 1
ATOM 5674 O O . ASN A 1 750 ? -12.120 21.355 11.222 1.00 40.12 750 ASN A O 1
ATOM 5678 N N . HIS A 1 751 ? -11.065 22.165 9.415 1.00 47.06 751 HIS A N 1
ATOM 5679 C CA . HIS A 1 751 ? -9.841 21.368 9.577 1.00 47.06 751 HIS A CA 1
ATOM 5680 C C . HIS A 1 751 ? -9.095 21.704 10.892 1.00 47.06 751 HIS A C 1
ATOM 5682 O O . HIS A 1 751 ? -8.306 22.650 10.969 1.00 47.06 751 HIS A O 1
ATOM 5688 N N . MET A 1 752 ? -9.283 20.886 11.933 1.00 47.97 752 MET A N 1
ATOM 5689 C CA . MET A 1 752 ? -8.361 20.847 13.072 1.00 47.97 752 MET A CA 1
ATOM 5690 C C . MET A 1 752 ? -7.039 20.187 12.672 1.00 47.97 752 MET A C 1
ATOM 5692 O O . MET A 1 752 ? -7.030 19.080 12.135 1.00 47.97 752 MET A O 1
ATOM 5696 N N . ILE A 1 753 ? -5.916 20.801 13.049 1.00 50.59 753 ILE A N 1
ATOM 5697 C CA . ILE A 1 753 ? -4.605 20.145 12.990 1.00 50.59 753 ILE A CA 1
ATOM 5698 C C . ILE A 1 753 ? -4.558 19.073 14.085 1.00 50.59 753 ILE A C 1
ATOM 5700 O O . ILE A 1 753 ? -4.390 19.382 15.269 1.00 50.59 753 ILE A O 1
ATOM 5704 N N . VAL A 1 754 ? -4.705 17.808 13.689 1.00 52.88 754 VAL A N 1
ATOM 5705 C CA . VAL A 1 754 ? -4.577 16.645 14.574 1.00 52.88 754 VAL A CA 1
ATOM 5706 C C . VAL A 1 754 ? -3.511 15.714 14.004 1.00 52.88 754 VAL A C 1
ATOM 5708 O O . VAL A 1 754 ? -3.608 15.250 12.875 1.00 52.88 754 VAL A O 1
ATOM 5711 N N . GLY A 1 755 ? -2.477 15.431 14.789 1.00 57.56 755 GLY A N 1
ATOM 5712 C CA . GLY A 1 755 ? -1.359 14.587 14.376 1.00 57.56 755 GLY A CA 1
ATOM 5713 C C . GLY A 1 755 ? -0.196 14.692 15.355 1.00 57.56 755 GLY A C 1
ATOM 5714 O O . GLY A 1 755 ? -0.292 15.368 16.379 1.00 57.56 755 GLY A O 1
ATOM 5715 N N . ALA A 1 756 ? 0.908 14.013 15.055 1.00 70.06 756 ALA A N 1
ATOM 5716 C CA . ALA A 1 756 ? 2.138 14.119 15.834 1.00 70.06 756 ALA A CA 1
ATOM 5717 C C . ALA A 1 756 ? 3.070 15.163 15.175 1.00 70.06 756 ALA A C 1
ATOM 5719 O O . ALA A 1 756 ? 3.509 14.920 14.051 1.00 70.06 756 ALA A O 1
ATOM 5720 N N . PRO A 1 757 ? 3.428 16.286 15.838 1.00 74.38 757 PRO A N 1
ATOM 5721 C CA . PRO A 1 757 ? 4.111 17.431 15.211 1.00 74.38 757 PRO A CA 1
ATOM 5722 C C . PRO A 1 757 ? 5.377 17.144 14.393 1.00 74.38 757 PRO A C 1
ATOM 5724 O O . PRO A 1 757 ? 5.685 17.887 13.471 1.00 74.38 757 PRO A O 1
ATOM 5727 N N . ALA A 1 758 ? 6.114 16.074 14.698 1.00 78.75 758 ALA A N 1
ATOM 5728 C CA . ALA A 1 758 ? 7.322 15.685 13.963 1.00 78.75 758 ALA A CA 1
ATOM 5729 C C . ALA A 1 758 ? 7.061 14.957 12.624 1.00 78.75 758 ALA A C 1
ATOM 5731 O O . ALA A 1 758 ? 8.020 14.631 11.926 1.00 78.75 758 ALA A O 1
ATOM 5732 N N . PHE A 1 759 ? 5.795 14.682 12.291 1.00 89.38 759 PHE A N 1
ATOM 5733 C CA . PHE A 1 759 ? 5.359 13.971 11.079 1.00 89.38 759 PHE A CA 1
ATOM 5734 C C . PHE A 1 759 ? 4.349 14.781 10.243 1.00 89.38 759 PHE A C 1
ATOM 5736 O O . PHE A 1 759 ? 3.991 14.345 9.155 1.00 89.38 759 PHE A O 1
ATOM 5743 N N . LEU A 1 760 ? 3.902 15.947 10.733 1.00 85.81 760 LEU A N 1
ATOM 5744 C CA . LEU A 1 760 ? 2.998 16.848 10.011 1.00 85.81 760 LEU A CA 1
ATOM 5745 C C . LEU A 1 760 ? 3.750 17.631 8.928 1.00 85.81 760 LEU A C 1
ATOM 5747 O O . LEU A 1 760 ? 4.753 18.290 9.223 1.00 85.81 760 LEU A O 1
ATOM 5751 N N . ALA A 1 761 ? 3.230 17.591 7.703 1.00 88.56 761 ALA A N 1
ATOM 5752 C CA . ALA A 1 761 ? 3.764 18.313 6.554 1.00 88.56 761 ALA A CA 1
ATOM 5753 C C . ALA A 1 761 ? 3.558 19.839 6.691 1.00 88.56 761 ALA A C 1
ATOM 5755 O O . ALA A 1 761 ? 2.573 20.253 7.311 1.00 88.56 761 ALA A O 1
ATOM 5756 N N . PRO A 1 762 ? 4.447 20.687 6.132 1.00 85.50 762 PRO A N 1
ATOM 5757 C CA . PRO A 1 762 ? 4.361 22.150 6.216 1.00 85.50 762 PRO A CA 1
ATOM 5758 C C . PRO A 1 762 ? 2.963 22.722 5.935 1.00 85.50 762 PRO A C 1
ATOM 5760 O O . PRO A 1 762 ? 2.421 23.457 6.757 1.00 85.50 762 PRO A O 1
ATOM 5763 N N . GLU A 1 763 ? 2.333 22.300 4.841 1.00 80.56 763 GLU A N 1
ATOM 5764 C CA . GLU A 1 763 ? 1.023 22.763 4.378 1.00 80.56 763 GLU A CA 1
ATOM 5765 C C . GLU A 1 763 ? -0.130 22.479 5.362 1.00 80.56 763 GLU A C 1
ATOM 5767 O O . GLU A 1 763 ? -1.120 23.213 5.384 1.00 80.56 763 GLU A O 1
ATOM 5772 N N . GLN A 1 764 ? 0.015 21.470 6.234 1.00 78.19 764 GLN A N 1
ATOM 5773 C CA . GLN A 1 764 ? -0.963 21.170 7.286 1.00 78.19 764 GLN A CA 1
ATOM 5774 C C . GLN A 1 764 ? -0.951 22.222 8.404 1.00 78.19 764 GLN A C 1
ATOM 5776 O O . GLN A 1 764 ? -1.958 22.398 9.086 1.00 78.19 764 GLN A O 1
ATOM 5781 N N . TRP A 1 765 ? 0.166 22.930 8.603 1.00 73.69 765 TRP A N 1
ATOM 5782 C CA . TRP A 1 765 ? 0.278 24.000 9.599 1.00 73.69 765 TRP A CA 1
ATOM 5783 C C . TRP A 1 765 ? -0.353 25.308 9.125 1.00 73.69 765 TRP A C 1
ATOM 5785 O O . TRP A 1 765 ? -0.940 26.033 9.931 1.00 73.69 765 TRP A O 1
ATOM 5795 N N . ASP A 1 766 ? -0.258 25.574 7.824 1.00 64.25 766 ASP A N 1
ATOM 5796 C CA . ASP A 1 766 ? -0.670 26.833 7.200 1.00 64.25 766 ASP A CA 1
ATOM 5797 C C . ASP A 1 766 ? -2.130 26.805 6.697 1.00 64.25 766 ASP A C 1
ATOM 5799 O O . ASP A 1 766 ? -2.606 27.765 6.095 1.00 64.25 766 ASP A O 1
ATOM 5803 N N . ASN A 1 767 ? -2.872 25.732 7.010 1.00 54.50 767 ASN A N 1
ATOM 5804 C CA . ASN A 1 767 ? -4.302 25.560 6.712 1.00 54.50 767 ASN A CA 1
ATOM 5805 C C . ASN A 1 767 ? -4.631 25.585 5.202 1.00 54.50 767 ASN A C 1
ATOM 5807 O O . ASN A 1 767 ? -5.701 26.040 4.791 1.00 54.50 767 ASN A O 1
ATOM 5811 N N . VAL A 1 768 ? -3.700 25.093 4.383 1.00 58.31 768 VAL A N 1
ATOM 5812 C CA . VAL A 1 768 ? -3.859 24.917 2.933 1.00 58.31 768 VAL A CA 1
ATOM 5813 C C . VAL A 1 768 ? -4.683 23.649 2.651 1.00 58.31 768 VAL A C 1
ATOM 5815 O O . VAL A 1 768 ? -4.814 22.780 3.516 1.00 58.31 768 VAL A O 1
ATOM 5818 N N . SER A 1 769 ? -5.259 23.538 1.449 1.00 60.97 769 SER A N 1
ATOM 5819 C CA . SER A 1 769 ? -5.986 22.346 0.996 1.00 60.97 769 SER A CA 1
ATOM 5820 C C . SER A 1 769 ? -5.153 21.070 1.168 1.00 60.97 769 SER A C 1
ATOM 5822 O O . SER A 1 769 ? -4.063 20.926 0.612 1.00 60.97 769 SER A O 1
ATOM 5824 N N . ILE A 1 770 ? -5.675 20.126 1.952 1.00 71.62 770 ILE A N 1
ATOM 5825 C CA . ILE A 1 770 ? -4.984 18.873 2.265 1.00 71.62 770 ILE A CA 1
ATOM 5826 C C . ILE A 1 770 ? -5.023 17.953 1.036 1.00 71.62 770 ILE A C 1
ATOM 5828 O O . ILE A 1 770 ? -6.091 17.622 0.527 1.00 71.62 770 ILE A O 1
ATOM 5832 N N . THR A 1 771 ? -3.850 17.510 0.579 1.00 84.12 771 THR A N 1
ATOM 5833 C CA . THR A 1 771 ? -3.686 16.567 -0.543 1.00 84.12 771 THR A CA 1
ATOM 5834 C C . THR A 1 771 ? -2.955 15.298 -0.092 1.00 84.12 771 THR A C 1
ATOM 5836 O O . THR A 1 771 ? -2.422 15.236 1.016 1.00 84.12 771 THR A O 1
ATOM 5839 N N . SER A 1 772 ? -2.872 14.283 -0.956 1.00 89.38 772 SER A N 1
ATOM 5840 C CA . SER A 1 772 ? -2.085 13.056 -0.727 1.00 89.38 772 SER A CA 1
ATOM 5841 C C . SER A 1 772 ? -0.600 13.306 -0.404 1.00 89.38 772 SER A C 1
ATOM 5843 O O . SER A 1 772 ? 0.046 12.455 0.215 1.00 89.38 772 SER A O 1
ATOM 5845 N N . ALA A 1 773 ? -0.056 14.480 -0.754 1.00 90.62 773 ALA A N 1
ATOM 5846 C CA . ALA A 1 773 ? 1.325 14.864 -0.467 1.00 90.62 773 ALA A CA 1
ATOM 5847 C C . ALA A 1 773 ? 1.649 14.946 1.039 1.00 90.62 773 ALA A C 1
ATOM 5849 O O . ALA A 1 773 ? 2.815 14.772 1.411 1.00 90.62 773 ALA A O 1
ATOM 5850 N N . VAL A 1 774 ? 0.647 15.143 1.912 1.00 91.38 774 VAL A N 1
ATOM 5851 C CA . VAL A 1 774 ? 0.860 15.145 3.374 1.00 91.38 774 VAL A CA 1
ATOM 5852 C C . VAL A 1 774 ? 1.212 13.748 3.891 1.00 91.38 774 VAL A C 1
ATOM 5854 O O . VAL A 1 774 ? 2.106 13.595 4.720 1.00 91.38 774 VAL A O 1
ATOM 5857 N N . ASP A 1 775 ? 0.568 12.710 3.349 1.00 94.12 775 ASP A N 1
ATOM 5858 C CA . ASP A 1 775 ? 0.819 11.317 3.731 1.00 94.12 775 ASP A CA 1
ATOM 5859 C C . ASP A 1 775 ? 2.134 10.806 3.138 1.00 94.12 775 ASP A C 1
ATOM 5861 O O . ASP A 1 775 ? 2.833 10.020 3.776 1.00 94.12 775 ASP A O 1
ATOM 5865 N N . GLN A 1 776 ? 2.514 11.284 1.948 1.00 96.25 776 GLN A N 1
ATOM 5866 C CA . GLN A 1 776 ? 3.836 11.018 1.383 1.00 96.25 776 GLN A CA 1
ATOM 5867 C C . GLN A 1 776 ? 4.941 11.631 2.263 1.00 96.25 776 GLN A C 1
ATOM 5869 O O . GLN A 1 776 ? 5.904 10.930 2.585 1.00 96.25 776 GLN A O 1
ATOM 5874 N N . PHE A 1 777 ? 4.790 12.881 2.717 1.00 96.00 777 PHE A N 1
ATOM 5875 C CA . PHE A 1 777 ? 5.726 13.510 3.658 1.00 96.00 777 PHE A CA 1
ATOM 5876 C C . PHE A 1 777 ? 5.785 12.752 4.994 1.00 96.00 777 PHE A C 1
ATOM 5878 O O . PHE A 1 777 ? 6.871 12.432 5.482 1.00 96.00 777 PHE A O 1
ATOM 5885 N N . ALA A 1 778 ? 4.633 12.387 5.565 1.00 95.12 778 ALA A N 1
ATOM 5886 C CA . ALA A 1 778 ? 4.578 11.621 6.807 1.00 95.12 778 ALA A CA 1
ATOM 5887 C C . ALA A 1 778 ? 5.213 10.222 6.659 1.00 95.12 778 ALA A C 1
ATOM 5889 O O . ALA A 1 778 ? 5.922 9.766 7.559 1.00 95.12 778 ALA A O 1
ATOM 5890 N N . LEU A 1 779 ? 5.048 9.561 5.506 1.00 97.88 779 LEU A N 1
ATOM 5891 C CA . LEU A 1 779 ? 5.731 8.308 5.175 1.00 97.88 779 LEU A CA 1
ATOM 5892 C C . LEU A 1 779 ? 7.250 8.497 5.042 1.00 97.88 779 LEU A C 1
ATOM 5894 O O . LEU A 1 779 ? 8.013 7.656 5.523 1.00 97.88 779 LEU A O 1
ATOM 5898 N N . ALA A 1 780 ? 7.719 9.603 4.459 1.00 97.81 780 ALA A N 1
ATOM 5899 C CA . ALA A 1 780 ? 9.145 9.928 4.422 1.00 97.81 780 ALA A CA 1
ATOM 5900 C C . ALA A 1 780 ? 9.707 10.209 5.830 1.00 97.81 780 ALA A C 1
ATOM 5902 O O . ALA A 1 780 ? 10.805 9.753 6.154 1.00 97.81 780 ALA A O 1
ATOM 5903 N N . ALA A 1 781 ? 8.931 10.853 6.708 1.00 96.62 781 ALA A N 1
ATOM 5904 C CA . ALA A 1 781 ? 9.288 11.079 8.110 1.00 96.62 781 ALA A CA 1
ATOM 5905 C C . ALA A 1 781 ? 9.327 9.773 8.930 1.00 96.62 781 ALA A C 1
ATOM 5907 O O . ALA A 1 781 ? 10.233 9.582 9.746 1.00 96.62 781 ALA A O 1
ATOM 5908 N N . LEU A 1 782 ? 8.401 8.838 8.682 1.00 96.50 782 LEU A N 1
ATOM 5909 C CA . LEU A 1 782 ? 8.462 7.475 9.223 1.00 96.50 782 LEU A CA 1
ATOM 5910 C C . LEU A 1 782 ? 9.674 6.706 8.687 1.00 96.50 782 LEU A C 1
ATOM 5912 O O . LEU A 1 782 ? 10.359 6.037 9.455 1.00 96.50 782 LEU A O 1
ATOM 5916 N N . THR A 1 783 ? 9.978 6.826 7.396 1.00 96.81 783 THR A N 1
ATOM 5917 C CA . THR A 1 783 ? 11.135 6.169 6.768 1.00 96.81 783 THR A CA 1
ATOM 5918 C C . THR A 1 783 ? 12.444 6.676 7.369 1.00 96.81 783 THR A C 1
ATOM 5920 O O . THR A 1 783 ? 13.296 5.876 7.748 1.00 96.81 783 THR A O 1
ATOM 5923 N N . TYR A 1 784 ? 12.574 7.992 7.562 1.00 95.44 784 TYR A N 1
ATOM 5924 C CA . TYR A 1 784 ? 13.693 8.593 8.287 1.00 95.44 784 TYR A CA 1
ATOM 5925 C C . TYR A 1 784 ? 13.827 8.019 9.707 1.00 95.44 784 TYR A C 1
ATOM 5927 O O . TYR A 1 784 ? 14.927 7.641 10.119 1.00 95.44 784 TYR A O 1
ATOM 5935 N N . LEU A 1 785 ? 12.715 7.907 10.443 1.00 93.69 785 LEU A N 1
ATOM 5936 C CA . LEU A 1 785 ? 12.701 7.338 11.793 1.00 93.69 785 LEU A CA 1
ATOM 5937 C C . LEU A 1 785 ? 13.142 5.870 11.811 1.00 93.69 785 LEU A C 1
ATOM 5939 O O . LEU A 1 785 ? 13.934 5.491 12.669 1.00 93.69 785 LEU A O 1
ATOM 5943 N N . MET A 1 786 ? 12.673 5.058 10.865 1.00 93.19 786 MET A N 1
ATOM 5944 C CA . MET A 1 786 ? 13.032 3.640 10.774 1.00 93.19 786 MET A CA 1
ATOM 5945 C C . MET A 1 786 ? 14.500 3.430 10.370 1.00 93.19 786 MET A C 1
ATOM 5947 O O . MET A 1 786 ? 15.155 2.548 10.916 1.00 93.19 786 MET A O 1
ATOM 5951 N N . VAL A 1 787 ? 15.042 4.265 9.474 1.00 91.94 787 VAL A N 1
ATOM 5952 C CA . VAL A 1 787 ? 16.447 4.196 9.020 1.00 91.94 787 VAL A CA 1
ATOM 5953 C C . VAL A 1 787 ? 17.441 4.727 10.060 1.00 91.94 787 VAL A C 1
ATOM 5955 O O . VAL A 1 787 ? 18.573 4.254 10.116 1.00 91.94 787 VAL A O 1
ATOM 5958 N N . THR A 1 788 ? 17.062 5.718 10.876 1.00 89.69 788 THR A N 1
ATOM 5959 C CA . THR A 1 788 ? 18.002 6.406 11.789 1.00 89.69 788 THR A CA 1
ATOM 5960 C C . THR A 1 788 ? 17.783 6.111 13.275 1.00 89.69 788 THR A C 1
ATOM 5962 O O . THR A 1 788 ? 18.710 6.251 14.074 1.00 89.69 788 THR A O 1
ATOM 5965 N N . GLY A 1 789 ? 16.569 5.721 13.670 1.00 88.06 789 GLY A N 1
ATOM 5966 C CA . GLY A 1 789 ? 16.124 5.672 15.065 1.00 88.06 789 GLY A CA 1
ATOM 5967 C C . GLY A 1 789 ? 15.768 7.038 15.674 1.00 88.06 789 GLY A C 1
ATOM 5968 O O . GLY A 1 789 ? 15.428 7.093 16.853 1.00 88.06 789 GLY A O 1
ATOM 5969 N N . MET A 1 790 ? 15.831 8.139 14.912 1.00 87.06 790 MET A N 1
ATOM 5970 C CA . MET A 1 790 ? 15.513 9.496 15.383 1.00 87.06 790 MET A CA 1
ATOM 5971 C C . MET A 1 790 ? 14.518 10.205 14.457 1.00 87.06 790 MET A C 1
ATOM 5973 O O . MET A 1 790 ? 14.317 9.812 13.314 1.00 87.06 790 MET A O 1
ATOM 5977 N N . ARG A 1 791 ? 13.852 11.254 14.946 1.00 89.62 791 ARG A N 1
ATOM 5978 C CA . ARG A 1 791 ? 12.883 12.027 14.147 1.00 89.62 791 ARG A CA 1
ATOM 5979 C C . ARG A 1 791 ? 13.622 12.949 13.160 1.00 89.62 791 ARG A C 1
ATOM 5981 O O . ARG A 1 791 ? 14.718 13.401 13.492 1.00 89.62 791 ARG A O 1
ATOM 5988 N N . PRO A 1 792 ? 13.050 13.268 11.980 1.00 89.12 792 PRO A N 1
ATOM 5989 C CA . PRO A 1 792 ? 13.672 14.216 11.048 1.00 89.12 792 PRO A CA 1
ATOM 5990 C C . PRO A 1 792 ? 13.725 15.638 11.622 1.00 89.12 792 PRO A C 1
ATOM 5992 O O . PRO A 1 792 ? 14.661 16.381 11.338 1.00 89.12 792 PRO A O 1
ATOM 5995 N N . TYR A 1 793 ? 12.748 15.987 12.468 1.00 87.50 793 TYR A N 1
ATOM 5996 C CA . TYR A 1 793 ? 12.626 17.287 13.118 1.00 87.50 793 TYR A CA 1
ATOM 5997 C C . TYR A 1 793 ? 12.170 17.155 14.576 1.00 87.50 793 TYR A C 1
ATOM 5999 O O . TYR A 1 793 ? 11.434 16.232 14.937 1.00 87.50 793 TYR A O 1
ATOM 6007 N N . GLU A 1 794 ? 12.541 18.138 15.394 1.00 78.31 794 GLU A N 1
ATOM 6008 C CA . GLU A 1 794 ? 12.155 18.255 16.804 1.00 78.31 794 GLU A CA 1
ATOM 6009 C C . GLU A 1 794 ? 11.500 19.614 17.088 1.00 78.31 794 GLU A C 1
ATOM 6011 O O . GLU A 1 794 ? 11.641 20.558 16.312 1.00 78.31 794 GLU A O 1
ATOM 6016 N N . SER A 1 795 ? 10.760 19.715 18.199 1.00 70.62 795 SER A N 1
ATOM 6017 C CA . SER A 1 795 ? 10.151 20.965 18.698 1.00 70.62 795 SER A CA 1
ATOM 6018 C C . SER A 1 795 ? 9.251 21.732 17.707 1.00 70.62 795 SER A C 1
ATOM 6020 O O . SER A 1 795 ? 8.981 22.916 17.903 1.00 70.62 795 SER A O 1
ATOM 6022 N N . GLN A 1 796 ? 8.720 21.029 16.699 1.00 67.50 796 GLN A N 1
ATOM 6023 C CA . GLN A 1 796 ? 7.878 21.535 15.600 1.00 67.50 796 GLN A CA 1
ATOM 6024 C C . GLN A 1 796 ? 6.601 22.292 16.028 1.00 67.50 796 GLN A C 1
ATOM 6026 O O . GLN A 1 796 ? 6.001 22.999 15.223 1.00 67.50 796 GLN A O 1
ATOM 6031 N N . GLU A 1 797 ? 6.187 22.203 17.293 1.00 62.88 797 GLU A N 1
ATOM 6032 C CA . GLU A 1 797 ? 5.082 23.010 17.829 1.00 62.88 797 GLU A CA 1
ATOM 6033 C C . GLU A 1 797 ? 5.408 24.511 17.903 1.00 62.88 797 GLU A C 1
ATOM 6035 O O . GLU A 1 797 ? 4.511 25.332 17.729 1.00 62.88 797 GLU A O 1
ATOM 6040 N N . ASN A 1 798 ? 6.672 24.891 18.140 1.00 60.94 798 ASN A N 1
ATOM 6041 C CA . ASN A 1 798 ? 7.077 26.299 18.122 1.00 60.94 798 ASN A CA 1
ATOM 6042 C C . ASN A 1 798 ? 7.169 26.781 16.652 1.00 60.94 798 ASN A C 1
ATOM 6044 O O . ASN A 1 798 ? 7.970 26.219 15.900 1.00 60.94 798 ASN A O 1
ATOM 6048 N N . PRO A 1 799 ? 6.415 27.819 16.226 1.00 62.06 799 PRO A N 1
ATOM 6049 C CA . PRO A 1 799 ? 6.382 28.259 14.826 1.00 62.06 799 PRO A CA 1
ATOM 6050 C C . PRO A 1 799 ? 7.714 28.772 14.259 1.00 62.06 799 PRO A C 1
ATOM 6052 O O . PRO A 1 799 ? 7.927 28.704 13.049 1.00 62.06 799 PRO A O 1
ATOM 6055 N N . GLU A 1 800 ? 8.604 29.300 15.097 1.00 64.56 800 GLU A N 1
ATOM 6056 C CA . GLU A 1 800 ? 9.909 29.828 14.682 1.00 64.56 800 GLU A CA 1
ATOM 6057 C C . GLU A 1 800 ? 10.921 28.696 14.498 1.00 64.56 800 GLU A C 1
ATOM 6059 O O . GLU A 1 800 ? 11.597 28.628 13.470 1.00 64.56 800 GLU A O 1
ATOM 6064 N N . ILE A 1 801 ? 10.950 27.748 15.443 1.00 69.19 801 ILE A N 1
ATOM 6065 C CA . ILE A 1 801 ? 11.751 26.520 15.330 1.00 69.19 801 ILE A CA 1
ATOM 6066 C C . ILE A 1 801 ? 11.262 25.688 14.136 1.00 69.19 801 ILE A C 1
ATOM 6068 O O . ILE A 1 801 ? 12.081 25.197 13.366 1.00 69.19 801 ILE A O 1
ATOM 6072 N N . ARG A 1 802 ? 9.942 25.604 13.917 1.00 80.94 802 ARG A N 1
ATOM 6073 C CA . ARG A 1 802 ? 9.323 24.989 12.731 1.00 80.94 802 ARG A CA 1
ATOM 6074 C C . ARG A 1 802 ? 9.831 25.599 11.427 1.00 80.94 802 ARG A C 1
ATOM 6076 O O . ARG A 1 802 ? 10.369 24.879 10.588 1.00 80.94 802 ARG A O 1
ATOM 6083 N N . ARG A 1 803 ? 9.722 26.925 11.279 1.00 73.31 803 ARG A N 1
ATOM 6084 C CA . ARG A 1 803 ? 10.222 27.652 10.099 1.00 73.31 803 ARG A CA 1
ATOM 6085 C C . ARG A 1 803 ? 11.727 27.451 9.891 1.00 73.31 803 ARG A C 1
ATOM 6087 O O . ARG A 1 803 ? 12.148 27.212 8.765 1.00 73.31 803 ARG A O 1
ATOM 6094 N N . SER A 1 804 ? 12.526 27.485 10.960 1.00 73.25 804 SER A N 1
ATOM 6095 C CA . SER A 1 804 ? 13.975 27.252 10.888 1.00 73.25 804 SER A CA 1
ATOM 6096 C C . SER A 1 804 ? 14.321 25.819 10.458 1.00 73.25 804 SER A C 1
ATOM 6098 O O . SER A 1 804 ? 15.095 25.636 9.522 1.00 73.25 804 SER A O 1
ATOM 6100 N N . ASN A 1 805 ? 13.696 24.807 11.068 1.00 82.12 805 ASN A N 1
ATOM 6101 C CA . ASN A 1 805 ? 13.862 23.394 10.718 1.00 82.12 805 ASN A CA 1
ATOM 6102 C C . ASN A 1 805 ? 13.519 23.114 9.248 1.00 82.12 805 ASN A C 1
ATOM 6104 O O . ASN A 1 805 ? 14.257 22.412 8.562 1.00 82.12 805 ASN A O 1
ATOM 6108 N N . PHE A 1 806 ? 12.403 23.659 8.759 1.00 85.38 806 PHE A N 1
ATOM 6109 C CA . PHE A 1 806 ? 11.978 23.480 7.372 1.00 85.38 806 PHE A CA 1
ATOM 6110 C C . PHE A 1 806 ? 12.897 24.214 6.383 1.00 85.38 806 PHE A C 1
ATOM 6112 O O . PHE A 1 806 ? 13.232 23.642 5.351 1.00 85.38 806 PHE A O 1
ATOM 6119 N N . ALA A 1 807 ? 13.397 25.409 6.716 1.00 77.25 807 ALA A N 1
ATOM 6120 C CA . ALA A 1 807 ? 14.377 26.121 5.889 1.00 77.25 807 ALA A CA 1
ATOM 6121 C C . ALA A 1 807 ? 15.771 25.453 5.853 1.00 77.25 807 ALA A C 1
ATOM 6123 O O . ALA A 1 807 ? 16.507 25.626 4.885 1.00 77.25 807 ALA A O 1
ATOM 6124 N N . LEU A 1 808 ? 16.145 24.702 6.896 1.00 80.44 808 LEU A N 1
ATOM 6125 C CA . LEU A 1 808 ? 17.412 23.958 6.972 1.00 80.44 808 LEU A CA 1
ATOM 6126 C C . LEU A 1 808 ? 17.340 22.548 6.359 1.00 80.44 808 LEU A C 1
ATOM 6128 O O . LEU A 1 808 ? 18.380 21.979 6.026 1.00 80.44 808 LEU A O 1
ATOM 6132 N N . GLY A 1 809 ? 16.137 21.983 6.222 1.00 83.06 809 GLY A N 1
ATOM 6133 C CA . GLY A 1 809 ? 15.923 20.608 5.773 1.00 83.06 809 GLY A CA 1
ATOM 6134 C C . GLY A 1 809 ? 16.288 19.541 6.824 1.00 83.06 809 GLY A C 1
ATOM 6135 O O . GLY A 1 809 ? 16.764 19.852 7.921 1.00 83.06 809 GLY A O 1
ATOM 6136 N N . PRO A 1 810 ? 16.039 18.252 6.528 1.00 86.69 810 PRO A N 1
ATOM 6137 C CA . PRO A 1 810 ? 16.420 17.155 7.412 1.00 86.69 810 PRO A CA 1
ATOM 6138 C C . PRO A 1 810 ? 17.941 16.935 7.385 1.00 86.69 810 PRO A C 1
ATOM 6140 O O . PRO A 1 810 ? 18.596 17.087 6.351 1.00 86.69 810 PRO A O 1
ATOM 6143 N N . ARG A 1 811 ? 18.527 16.501 8.509 1.00 86.00 811 ARG A N 1
ATOM 6144 C CA . ARG A 1 811 ? 19.943 16.082 8.528 1.00 86.00 811 ARG A CA 1
ATOM 6145 C C . ARG A 1 811 ? 20.133 14.833 7.644 1.00 86.00 811 ARG A C 1
ATOM 6147 O O . ARG A 1 811 ? 19.224 14.011 7.586 1.00 86.00 811 ARG A O 1
ATOM 6154 N N . PRO A 1 812 ? 21.284 14.618 6.976 1.00 86.00 812 PRO A N 1
ATOM 6155 C CA . PRO A 1 812 ? 21.433 13.477 6.069 1.00 86.00 812 PRO A CA 1
ATOM 6156 C C . PRO A 1 812 ? 21.318 12.128 6.796 1.00 86.00 812 PRO A C 1
ATOM 6158 O O . PRO A 1 812 ? 22.135 11.812 7.664 1.00 86.00 812 PRO A O 1
ATOM 6161 N N . ALA A 1 813 ? 20.326 11.315 6.420 1.00 87.75 813 ALA A N 1
ATOM 6162 C CA . ALA A 1 813 ? 19.984 10.075 7.122 1.00 87.75 813 ALA A CA 1
ATOM 6163 C C . ALA A 1 813 ? 21.175 9.107 7.272 1.00 87.75 813 ALA A C 1
ATOM 6165 O O . ALA A 1 813 ? 21.352 8.538 8.344 1.00 87.75 813 ALA A O 1
ATOM 6166 N N . HIS A 1 814 ? 22.043 8.982 6.260 1.00 85.50 814 HIS A N 1
ATOM 6167 C CA . HIS A 1 814 ? 23.246 8.138 6.312 1.00 85.50 814 HIS A CA 1
ATOM 6168 C C . HIS A 1 814 ? 24.230 8.560 7.415 1.00 85.50 814 HIS A C 1
ATOM 6170 O O . HIS A 1 814 ? 24.762 7.711 8.128 1.00 85.50 814 HIS A O 1
ATOM 6176 N N . GLN A 1 815 ? 24.433 9.868 7.614 1.00 83.62 815 GLN A N 1
ATOM 6177 C CA . GLN A 1 815 ? 25.291 10.384 8.685 1.00 83.62 815 GLN A CA 1
ATOM 6178 C C . GLN A 1 815 ? 24.676 10.094 10.054 1.00 83.62 815 GLN A C 1
ATOM 6180 O O . GLN A 1 815 ? 25.378 9.653 10.960 1.00 83.62 815 GLN A O 1
ATOM 6185 N N . ILE A 1 816 ? 23.369 10.309 10.210 1.00 86.25 816 ILE A N 1
ATOM 6186 C CA . ILE A 1 816 ? 22.679 10.100 11.487 1.00 86.25 816 ILE A CA 1
ATOM 6187 C C . ILE A 1 816 ? 22.608 8.609 11.849 1.00 86.25 816 ILE A C 1
ATOM 6189 O O . ILE A 1 816 ? 22.897 8.245 12.987 1.00 86.25 816 ILE A O 1
ATOM 6193 N N . ALA A 1 817 ? 22.323 7.742 10.877 1.00 84.25 817 ALA A N 1
ATOM 6194 C CA . ALA A 1 817 ? 22.346 6.293 11.036 1.00 84.25 817 ALA A CA 1
ATOM 6195 C C . ALA A 1 817 ? 23.737 5.783 11.463 1.00 84.25 817 ALA A C 1
ATOM 6197 O O . ALA A 1 817 ? 23.834 5.026 12.430 1.00 84.25 817 ALA A O 1
ATOM 6198 N N . ALA A 1 818 ? 24.812 6.279 10.835 1.00 78.88 818 ALA A N 1
ATOM 6199 C CA . ALA A 1 818 ? 26.185 5.933 11.205 1.00 78.88 818 ALA A CA 1
ATOM 6200 C C . ALA A 1 818 ? 26.534 6.338 12.653 1.00 78.88 818 ALA A C 1
ATOM 6202 O O . ALA A 1 818 ? 27.102 5.533 13.391 1.00 78.88 818 ALA A O 1
ATOM 6203 N N . HIS A 1 819 ? 26.134 7.538 13.102 1.00 76.56 819 HIS A N 1
ATOM 6204 C CA . HIS A 1 819 ? 26.279 7.946 14.512 1.00 76.56 819 HIS A CA 1
ATOM 6205 C C . HIS A 1 819 ? 25.445 7.066 15.461 1.00 76.56 819 HIS A C 1
ATOM 6207 O O . HIS A 1 819 ? 25.859 6.807 16.587 1.00 76.56 819 HIS A O 1
ATOM 6213 N N . ALA A 1 820 ? 24.293 6.566 15.004 1.00 72.88 820 ALA A N 1
ATOM 6214 C CA . ALA A 1 820 ? 23.423 5.651 15.742 1.00 72.88 820 ALA A CA 1
ATOM 6215 C C . ALA A 1 820 ? 23.860 4.166 15.667 1.00 72.88 820 ALA A C 1
ATOM 6217 O O . ALA A 1 820 ? 23.075 3.281 16.034 1.00 72.88 820 ALA A O 1
ATOM 6218 N N . GLY A 1 821 ? 25.077 3.884 15.180 1.00 69.44 821 GLY A N 1
ATOM 6219 C CA . GLY A 1 821 ? 25.664 2.542 15.071 1.00 69.44 821 GLY A CA 1
ATOM 6220 C C . GLY A 1 821 ? 25.113 1.676 13.931 1.00 69.44 821 GLY A C 1
ATOM 6221 O O . GLY A 1 821 ? 25.470 0.503 13.830 1.00 69.44 821 GLY A O 1
ATOM 6222 N N . ILE A 1 822 ? 24.250 2.231 13.078 1.00 70.88 822 ILE A N 1
ATOM 6223 C CA . ILE A 1 822 ? 23.625 1.536 11.949 1.00 70.88 822 ILE A CA 1
ATOM 6224 C C . ILE A 1 822 ? 24.584 1.630 10.758 1.00 70.88 822 ILE A C 1
ATOM 6226 O O . ILE A 1 822 ? 24.850 2.716 10.241 1.00 70.88 822 ILE A O 1
ATOM 6230 N N . LYS A 1 823 ? 25.140 0.490 10.345 1.00 60.41 823 LYS A N 1
ATOM 6231 C CA . LYS A 1 823 ? 26.048 0.409 9.194 1.00 60.41 823 LYS A CA 1
ATOM 6232 C C . LYS A 1 823 ? 25.267 0.386 7.872 1.00 60.41 823 LYS A C 1
ATOM 6234 O O . LYS A 1 823 ? 24.086 0.065 7.848 1.00 60.41 823 LYS A O 1
ATOM 6239 N N . GLU A 1 824 ? 25.969 0.701 6.784 1.00 71.25 824 GLU A N 1
ATOM 6240 C CA . GLU A 1 824 ? 25.549 0.436 5.394 1.00 71.25 824 GLU A CA 1
ATOM 6241 C C . GLU A 1 824 ? 24.311 1.200 4.870 1.00 71.25 824 GLU A C 1
ATOM 6243 O O . GLU A 1 824 ? 23.714 0.789 3.883 1.00 71.25 824 GLU A O 1
ATOM 6248 N N . VAL A 1 825 ? 23.970 2.372 5.430 1.00 81.75 825 VAL A N 1
ATOM 6249 C CA . VAL A 1 825 ? 22.971 3.283 4.823 1.00 81.75 825 VAL A CA 1
ATOM 6250 C C . VAL A 1 825 ? 23.586 4.089 3.661 1.00 81.75 825 VAL A C 1
ATOM 6252 O O . VAL A 1 825 ? 24.475 4.907 3.913 1.00 81.75 825 VAL A O 1
ATOM 6255 N N . PRO A 1 826 ? 23.117 3.947 2.402 1.00 82.75 826 PRO A N 1
ATOM 6256 C CA . PRO A 1 826 ? 23.661 4.694 1.264 1.00 82.75 826 PRO A CA 1
ATOM 6257 C C . PRO A 1 826 ? 23.346 6.199 1.293 1.00 82.75 826 PRO A C 1
ATOM 6259 O O . PRO A 1 826 ? 22.291 6.630 1.768 1.00 82.75 826 PRO A O 1
ATOM 6262 N N . ALA A 1 827 ? 24.211 7.015 0.680 1.00 81.25 827 ALA A N 1
ATOM 6263 C CA . ALA A 1 827 ? 23.954 8.448 0.492 1.00 81.25 827 ALA A CA 1
ATOM 6264 C C . ALA A 1 827 ? 22.679 8.708 -0.341 1.00 81.25 827 ALA A C 1
ATOM 6266 O O . ALA A 1 827 ? 21.860 9.544 0.041 1.00 81.25 827 ALA A O 1
ATOM 6267 N N . SER A 1 828 ? 22.446 7.901 -1.383 1.00 82.50 828 SER A N 1
ATOM 6268 C CA . SER A 1 828 ? 21.235 7.899 -2.223 1.00 82.50 828 SER A CA 1
ATOM 6269 C C . SER A 1 828 ? 19.934 7.746 -1.429 1.00 82.50 828 SER A C 1
ATOM 6271 O O . SER A 1 828 ? 18.922 8.353 -1.767 1.00 82.50 828 SER A O 1
ATOM 6273 N N . VAL A 1 829 ? 19.941 6.975 -0.336 1.00 89.94 829 VAL A N 1
ATOM 6274 C CA . VAL A 1 829 ? 18.767 6.843 0.545 1.00 89.94 829 VAL A CA 1
ATOM 6275 C C . VAL A 1 829 ? 18.469 8.163 1.259 1.00 89.94 829 VAL A C 1
ATOM 6277 O O . VAL A 1 829 ? 17.310 8.508 1.474 1.00 89.94 829 VAL A O 1
ATOM 6280 N N . SER A 1 830 ? 19.500 8.947 1.577 1.00 90.00 830 SER A N 1
ATOM 6281 C CA . SER A 1 830 ? 19.319 10.272 2.181 1.00 90.00 830 SER A CA 1
ATOM 6282 C C . SER A 1 830 ? 18.801 11.300 1.183 1.00 90.00 830 SER A C 1
ATOM 6284 O O . SER A 1 830 ? 17.986 12.126 1.568 1.00 90.00 830 SER A O 1
ATOM 6286 N N . GLU A 1 831 ? 19.227 11.233 -0.080 1.00 88.69 831 GLU A N 1
ATOM 6287 C CA . GLU A 1 831 ? 18.693 12.066 -1.168 1.00 88.69 831 GLU A CA 1
ATOM 6288 C C . GLU A 1 831 ? 17.196 11.794 -1.378 1.00 88.69 831 GLU A C 1
ATOM 6290 O O . GLU A 1 831 ? 16.393 12.725 -1.430 1.00 88.69 831 GLU A O 1
ATOM 6295 N N . VAL A 1 832 ? 16.800 10.515 -1.413 1.00 94.69 832 VAL A N 1
ATOM 6296 C CA . VAL A 1 832 ? 15.391 10.123 -1.558 1.00 94.69 832 VAL A CA 1
ATOM 6297 C C . VAL A 1 832 ? 14.546 10.579 -0.373 1.00 94.69 832 VAL A C 1
ATOM 6299 O O . VAL A 1 832 ? 13.480 11.156 -0.586 1.00 94.69 832 VAL A O 1
ATOM 6302 N N . ILE A 1 833 ? 15.011 10.363 0.862 1.00 96.00 833 ILE A N 1
ATOM 6303 C CA . ILE A 1 833 ? 14.291 10.813 2.061 1.00 96.00 833 ILE A CA 1
ATOM 6304 C C . ILE A 1 833 ? 14.232 12.347 2.123 1.00 96.00 833 ILE A C 1
ATOM 6306 O O . ILE A 1 833 ? 13.186 12.885 2.470 1.00 96.00 833 ILE A O 1
ATOM 6310 N N . ALA A 1 834 ? 15.298 13.059 1.738 1.00 93.31 834 ALA A N 1
ATOM 6311 C CA . ALA A 1 834 ? 15.308 14.521 1.700 1.00 93.31 834 ALA A CA 1
ATOM 6312 C C . ALA A 1 834 ? 14.311 15.080 0.673 1.00 93.31 834 ALA A C 1
ATOM 6314 O O . ALA A 1 834 ? 13.523 15.947 1.036 1.00 93.31 834 ALA A O 1
ATOM 6315 N N . LYS A 1 835 ? 14.255 14.535 -0.555 1.00 93.69 835 LYS A N 1
ATOM 6316 C CA . LYS A 1 835 ? 13.206 14.894 -1.532 1.00 93.69 835 LYS A CA 1
ATOM 6317 C C . LYS A 1 835 ? 11.808 14.566 -0.992 1.00 93.69 835 LYS A C 1
ATOM 6319 O O . LYS A 1 835 ? 10.880 15.351 -1.142 1.00 93.69 835 LYS A O 1
ATOM 6324 N N . GLY A 1 836 ? 11.654 13.425 -0.318 1.00 94.94 836 GLY A N 1
ATOM 6325 C CA . GLY A 1 836 ? 10.393 13.036 0.316 1.00 94.94 836 GLY A CA 1
ATOM 6326 C C . GLY A 1 836 ? 9.961 13.935 1.484 1.00 94.94 836 GLY A C 1
ATOM 6327 O O . GLY A 1 836 ? 8.800 13.870 1.873 1.00 94.94 836 GLY A O 1
ATOM 6328 N N . LEU A 1 837 ? 10.873 14.760 2.009 1.00 96.06 837 LEU A N 1
ATOM 6329 C CA . LEU A 1 837 ? 10.675 15.744 3.077 1.00 96.06 837 LEU A CA 1
ATOM 6330 C C . LEU A 1 837 ? 10.848 17.196 2.581 1.00 96.06 837 LEU A C 1
ATOM 6332 O O . LEU A 1 837 ? 11.046 18.098 3.398 1.00 96.06 837 LEU A O 1
ATOM 6336 N N . ALA A 1 838 ? 10.794 17.439 1.264 1.00 92.19 838 ALA A N 1
ATOM 6337 C CA . ALA A 1 838 ? 10.873 18.788 0.707 1.00 92.19 838 ALA A CA 1
ATOM 6338 C C . ALA A 1 838 ? 9.718 19.666 1.219 1.00 92.19 838 ALA A C 1
ATOM 6340 O O . ALA A 1 838 ? 8.626 19.174 1.522 1.00 92.19 838 ALA A O 1
ATOM 6341 N N . THR A 1 839 ? 9.956 20.970 1.351 1.00 88.88 839 THR A N 1
ATOM 6342 C CA . THR A 1 839 ? 8.976 21.883 1.949 1.00 88.88 839 THR A CA 1
ATOM 6343 C C . THR A 1 839 ? 7.793 22.122 1.021 1.00 88.88 839 THR A C 1
ATOM 6345 O O . THR A 1 839 ? 6.655 21.927 1.445 1.00 88.88 839 THR A O 1
ATOM 6348 N N . ASP A 1 840 ? 8.055 22.450 -0.243 1.00 86.62 840 ASP A N 1
ATOM 6349 C CA . ASP A 1 840 ? 7.042 22.527 -1.295 1.00 86.62 840 ASP A CA 1
ATOM 6350 C C . ASP A 1 840 ? 6.526 21.111 -1.645 1.00 86.62 840 ASP A C 1
ATOM 6352 O O . ASP A 1 840 ? 7.329 20.248 -2.015 1.00 86.62 840 ASP A O 1
ATOM 6356 N N . PRO A 1 841 ? 5.207 20.836 -1.563 1.00 89.19 841 PRO A N 1
ATOM 6357 C CA . PRO A 1 841 ? 4.617 19.576 -2.019 1.00 89.19 841 PRO A CA 1
ATOM 6358 C C . PRO A 1 841 ? 4.977 19.191 -3.463 1.00 89.19 841 PRO A C 1
ATOM 6360 O O . PRO A 1 841 ? 5.103 18.004 -3.759 1.00 89.19 841 PRO A O 1
ATOM 6363 N N . ASN A 1 842 ? 5.182 20.171 -4.350 1.00 87.12 842 ASN A N 1
ATOM 6364 C CA . ASN A 1 842 ? 5.498 19.953 -5.764 1.00 87.12 842 ASN A CA 1
ATOM 6365 C C . ASN A 1 842 ? 6.937 19.454 -5.990 1.00 87.12 842 ASN A C 1
ATOM 6367 O O . ASN A 1 842 ? 7.213 18.822 -7.009 1.00 87.12 842 ASN A O 1
ATOM 6371 N N . GLU A 1 843 ? 7.854 19.692 -5.046 1.00 87.88 843 GLU A N 1
ATOM 6372 C CA . GLU A 1 843 ? 9.229 19.175 -5.104 1.00 87.88 843 GLU A CA 1
ATOM 6373 C C . GLU A 1 843 ? 9.340 17.714 -4.638 1.00 87.88 843 GLU A C 1
ATOM 6375 O O . GLU A 1 843 ? 10.387 17.087 -4.822 1.00 87.88 843 GLU A O 1
ATOM 6380 N N . ARG A 1 844 ? 8.279 17.151 -4.041 1.00 94.12 844 ARG A N 1
ATOM 6381 C CA . ARG A 1 844 ? 8.268 15.792 -3.481 1.00 94.12 844 ARG A CA 1
ATOM 6382 C C . ARG A 1 844 ? 8.026 14.718 -4.558 1.00 94.12 844 ARG A C 1
ATOM 6384 O O . ARG A 1 844 ? 8.342 14.880 -5.738 1.00 94.12 844 ARG A O 1
ATOM 6391 N N . TYR A 1 845 ? 7.544 13.550 -4.143 1.00 94.00 845 TYR A N 1
ATOM 6392 C CA . TYR A 1 845 ? 7.089 12.486 -5.040 1.00 94.00 845 TYR A CA 1
ATOM 6393 C C . TYR A 1 845 ? 5.573 12.589 -5.214 1.00 94.00 845 TYR A C 1
ATOM 6395 O O . TYR A 1 845 ? 4.865 12.900 -4.260 1.00 94.00 845 TYR A O 1
ATOM 6403 N N . THR A 1 846 ? 5.074 12.290 -6.412 1.00 89.06 846 THR A N 1
ATOM 6404 C CA . THR A 1 846 ? 3.648 12.412 -6.774 1.00 89.06 846 THR A CA 1
ATOM 6405 C C . THR A 1 846 ? 2.738 11.465 -5.987 1.00 89.06 846 THR A C 1
ATOM 6407 O O . THR A 1 846 ? 1.536 11.693 -5.882 1.00 89.06 846 THR A O 1
ATOM 6410 N N . SER A 1 847 ? 3.309 10.394 -5.430 1.00 93.44 847 SER A N 1
ATOM 6411 C CA . SER A 1 847 ? 2.617 9.384 -4.632 1.00 93.44 847 SER A CA 1
ATOM 6412 C C . SER A 1 847 ? 3.549 8.763 -3.589 1.00 93.44 847 SER A C 1
ATOM 6414 O O . SER A 1 847 ? 4.779 8.769 -3.717 1.00 93.44 847 SER A O 1
ATOM 6416 N N . THR A 1 848 ? 2.949 8.147 -2.571 1.00 96.62 848 THR A N 1
ATOM 6417 C CA . THR A 1 848 ? 3.637 7.275 -1.606 1.00 96.62 848 THR A CA 1
ATOM 6418 C C . THR A 1 848 ? 4.355 6.111 -2.297 1.00 96.62 848 THR A C 1
ATOM 6420 O O . THR A 1 848 ? 5.472 5.759 -1.914 1.00 96.62 848 THR A O 1
ATOM 6423 N N . VAL A 1 849 ? 3.751 5.539 -3.345 1.00 95.38 849 VAL A N 1
ATOM 6424 C CA . VAL A 1 849 ? 4.305 4.420 -4.126 1.00 95.38 849 VAL A CA 1
ATOM 6425 C C . VAL A 1 849 ? 5.524 4.848 -4.952 1.00 95.38 849 VAL A C 1
ATOM 6427 O O . VAL A 1 849 ? 6.504 4.104 -5.013 1.00 95.38 849 VAL A O 1
ATOM 6430 N N . GLU A 1 850 ? 5.527 6.049 -5.543 1.00 95.38 850 GLU A N 1
ATOM 6431 C CA . GLU A 1 850 ? 6.716 6.590 -6.220 1.00 95.38 850 GLU A CA 1
ATOM 6432 C C . GLU A 1 850 ? 7.872 6.810 -5.229 1.00 95.38 850 GLU A C 1
ATOM 6434 O O . GLU A 1 850 ? 8.991 6.363 -5.493 1.00 95.38 850 GLU A O 1
ATOM 6439 N N . PHE A 1 851 ? 7.595 7.396 -4.056 1.00 97.62 851 PHE A N 1
ATOM 6440 C CA . PHE A 1 851 ? 8.579 7.534 -2.974 1.00 97.62 851 PHE A CA 1
ATOM 6441 C C . PHE A 1 851 ? 9.158 6.173 -2.545 1.00 97.62 851 PHE A C 1
ATOM 6443 O O . PHE A 1 851 ? 10.377 6.012 -2.459 1.00 97.62 851 PHE A O 1
ATOM 6450 N N . SER A 1 852 ? 8.303 5.167 -2.330 1.00 97.38 852 SER A N 1
ATOM 6451 C CA . SER A 1 852 ? 8.747 3.825 -1.938 1.00 97.38 852 SER A CA 1
ATOM 6452 C C . SER A 1 852 ? 9.592 3.146 -3.017 1.00 97.38 852 SER A C 1
ATOM 6454 O O . SER A 1 852 ? 10.590 2.493 -2.698 1.00 97.38 852 SER A O 1
ATOM 6456 N N . ARG A 1 853 ? 9.233 3.302 -4.299 1.00 94.06 853 ARG A N 1
ATOM 6457 C CA . ARG A 1 853 ? 10.031 2.791 -5.423 1.00 94.06 853 ARG A CA 1
ATOM 6458 C C . ARG A 1 853 ? 11.413 3.440 -5.440 1.00 94.06 853 ARG A C 1
ATOM 6460 O O . ARG A 1 853 ? 12.410 2.725 -5.476 1.00 94.06 853 ARG A O 1
ATOM 6467 N N . ALA A 1 854 ? 11.476 4.767 -5.320 1.00 93.12 854 ALA A N 1
ATOM 6468 C CA . ALA A 1 854 ? 12.735 5.505 -5.259 1.00 93.12 854 ALA A CA 1
ATOM 6469 C C . ALA A 1 854 ? 13.609 5.067 -4.067 1.00 93.12 854 ALA A C 1
ATOM 6471 O O . ALA A 1 854 ? 14.821 4.922 -4.218 1.00 93.12 854 ALA A O 1
ATOM 6472 N N . PHE A 1 855 ? 13.013 4.783 -2.903 1.00 95.31 855 PHE A N 1
ATOM 6473 C CA . PHE A 1 855 ? 13.729 4.280 -1.723 1.00 95.31 855 PHE A CA 1
ATOM 6474 C C . PHE A 1 855 ? 14.316 2.876 -1.958 1.00 95.31 855 PHE A C 1
ATOM 6476 O O . PHE A 1 855 ? 15.494 2.632 -1.689 1.00 95.31 855 PHE A O 1
ATOM 6483 N N . LYS A 1 856 ? 13.523 1.970 -2.540 1.00 92.12 856 LYS A N 1
ATOM 6484 C CA . LYS A 1 856 ? 13.927 0.597 -2.889 1.00 92.12 856 LYS A CA 1
ATOM 6485 C C . LYS A 1 856 ? 15.001 0.563 -3.992 1.00 92.12 856 LYS A C 1
ATOM 6487 O O . LYS A 1 856 ? 15.930 -0.245 -3.935 1.00 92.12 856 LYS A O 1
ATOM 6492 N N . GLU A 1 857 ? 14.945 1.490 -4.949 1.00 88.00 857 GLU A N 1
ATOM 6493 C CA . GLU A 1 857 ? 16.034 1.745 -5.899 1.00 88.00 857 GLU A CA 1
ATOM 6494 C C . GLU A 1 857 ? 17.292 2.287 -5.207 1.00 88.00 857 GLU A C 1
ATOM 6496 O O . GLU A 1 857 ? 18.394 1.811 -5.465 1.00 88.00 857 GLU A O 1
ATOM 6501 N N . ALA A 1 858 ? 17.159 3.271 -4.315 1.00 87.56 858 ALA A N 1
ATOM 6502 C CA . ALA A 1 858 ? 18.297 3.902 -3.648 1.00 87.56 858 ALA A CA 1
ATOM 6503 C C . ALA A 1 858 ? 19.129 2.930 -2.796 1.00 87.56 858 ALA A C 1
ATOM 6505 O O . ALA A 1 858 ? 20.332 3.153 -2.657 1.00 87.56 858 ALA A O 1
ATOM 6506 N N . LEU A 1 859 ? 18.509 1.858 -2.290 1.00 82.94 859 LEU A N 1
ATOM 6507 C CA . LEU A 1 859 ? 19.169 0.725 -1.631 1.00 82.94 859 LEU A CA 1
ATOM 6508 C C . LEU A 1 859 ? 19.856 -0.235 -2.616 1.00 82.94 859 LEU A C 1
ATOM 6510 O O . LEU A 1 859 ? 20.948 -0.725 -2.346 1.00 82.94 859 LEU A O 1
ATOM 6514 N N . THR A 1 860 ? 19.238 -0.504 -3.768 1.00 67.06 860 THR A N 1
ATOM 6515 C CA . THR A 1 860 ? 19.743 -1.481 -4.754 1.00 67.06 860 THR A CA 1
ATOM 6516 C C . THR A 1 860 ? 20.766 -0.902 -5.739 1.00 67.06 860 THR A C 1
ATOM 6518 O O . THR A 1 860 ? 21.457 -1.659 -6.426 1.00 67.06 860 THR A O 1
ATOM 6521 N N . ARG A 1 861 ? 20.938 0.428 -5.774 1.00 54.94 861 ARG A N 1
ATOM 6522 C CA . ARG A 1 861 ? 21.969 1.143 -6.548 1.00 54.94 861 ARG A CA 1
ATOM 6523 C C . ARG A 1 861 ? 23.397 0.879 -6.034 1.00 54.94 861 ARG A C 1
ATOM 6525 O O . ARG A 1 861 ? 24.078 1.780 -5.543 1.00 54.94 861 ARG A O 1
ATOM 6532 N N . LYS A 1 862 ? 23.942 -0.307 -6.340 1.00 47.25 862 LYS A N 1
ATOM 6533 C CA . LYS A 1 862 ? 25.347 -0.354 -6.793 1.00 47.25 862 LYS A CA 1
ATOM 6534 C C . LYS A 1 862 ? 25.470 0.623 -7.970 1.00 47.25 862 LYS A C 1
ATOM 6536 O O . LYS A 1 862 ? 24.595 0.629 -8.835 1.00 47.25 862 LYS A O 1
ATOM 6541 N N . ARG A 1 863 ? 26.505 1.476 -7.957 1.00 45.06 863 ARG A N 1
ATOM 6542 C CA . ARG A 1 863 ? 26.692 2.619 -8.880 1.00 45.06 863 ARG A CA 1
ATOM 6543 C C . ARG A 1 863 ? 26.230 2.294 -10.306 1.00 45.06 863 ARG A C 1
ATOM 6545 O O . ARG A 1 863 ? 26.763 1.378 -10.930 1.00 45.06 863 ARG A O 1
ATOM 6552 N N . SER A 1 864 ? 25.232 3.034 -10.800 1.00 38.41 864 SER A N 1
ATOM 6553 C CA . SER A 1 864 ? 24.618 2.747 -12.101 1.00 38.41 864 SER A CA 1
ATOM 6554 C C . SER A 1 864 ? 25.654 2.801 -13.220 1.00 38.41 864 SER A C 1
ATOM 6556 O O . SER A 1 864 ? 26.429 3.753 -13.320 1.00 38.41 864 SER A O 1
ATOM 6558 N N . ARG A 1 865 ? 25.608 1.803 -14.107 1.00 42.00 865 ARG A N 1
ATOM 6559 C CA . ARG A 1 865 ? 26.570 1.542 -15.195 1.00 42.00 865 ARG A CA 1
ATOM 6560 C C . ARG A 1 865 ? 26.473 2.537 -16.371 1.00 42.00 865 ARG A C 1
ATOM 6562 O O . ARG A 1 865 ? 26.780 2.191 -17.506 1.00 42.00 865 ARG A O 1
ATOM 6569 N N . THR A 1 866 ? 25.974 3.739 -16.091 1.00 43.34 866 THR A N 1
ATOM 6570 C CA . THR A 1 866 ? 25.544 4.782 -17.035 1.00 43.34 866 THR A CA 1
ATOM 6571 C C . THR A 1 866 ? 25.918 6.202 -16.588 1.00 43.34 866 THR A C 1
ATOM 6573 O O . THR A 1 866 ? 25.617 7.156 -17.301 1.00 43.34 866 THR A O 1
ATOM 6576 N N . ALA A 1 867 ? 26.559 6.373 -15.426 1.00 55.03 867 ALA A N 1
ATOM 6577 C CA . ALA A 1 867 ? 27.051 7.678 -14.988 1.00 55.03 867 ALA A CA 1
ATOM 6578 C C . ALA A 1 867 ? 28.268 8.134 -15.819 1.00 55.03 867 ALA A C 1
ATOM 6580 O O . ALA A 1 867 ? 29.114 7.320 -16.193 1.00 55.03 867 ALA A O 1
ATOM 6581 N N . GLN A 1 868 ? 28.380 9.444 -16.065 1.00 74.88 868 GLN A N 1
ATOM 6582 C CA . GLN A 1 868 ? 29.622 10.063 -16.543 1.00 74.88 868 GLN A CA 1
ATOM 6583 C C . GLN A 1 868 ? 30.741 9.795 -15.518 1.00 74.88 868 GLN A C 1
ATOM 6585 O O . GLN A 1 868 ? 30.501 10.049 -14.333 1.00 74.88 868 GLN A O 1
ATOM 6590 N N . PRO A 1 869 ? 31.941 9.330 -15.921 1.00 85.94 869 PRO A N 1
ATOM 6591 C CA . PRO A 1 869 ? 33.041 9.110 -14.987 1.00 85.94 869 PRO A CA 1
ATOM 6592 C C . PRO A 1 869 ? 33.394 10.394 -14.238 1.00 85.94 869 PRO A C 1
ATOM 6594 O O . PRO A 1 869 ? 33.577 11.443 -14.861 1.00 85.94 869 PRO A O 1
ATOM 6597 N N . ARG A 1 870 ? 33.499 10.316 -12.912 1.00 90.94 870 ARG A N 1
ATOM 6598 C CA . ARG A 1 870 ? 33.837 11.438 -12.030 1.00 90.94 870 ARG A CA 1
ATOM 6599 C C . ARG A 1 870 ? 35.288 11.293 -11.585 1.00 90.94 870 ARG A C 1
ATOM 6601 O O . ARG A 1 870 ? 35.631 10.313 -10.933 1.00 90.94 870 ARG A O 1
ATOM 6608 N N . ILE A 1 871 ? 36.145 12.257 -11.900 1.00 93.94 871 ILE A N 1
ATOM 6609 C CA . ILE A 1 871 ? 37.548 12.265 -11.467 1.00 93.94 871 ILE A CA 1
ATOM 6610 C C . ILE A 1 871 ? 37.829 13.413 -10.501 1.00 93.94 871 ILE A C 1
ATOM 6612 O O . ILE A 1 871 ? 37.212 14.476 -10.587 1.00 93.94 871 ILE A O 1
ATOM 6616 N N . PHE A 1 872 ? 38.795 13.212 -9.610 1.00 94.62 872 PHE A N 1
ATOM 6617 C CA . PHE A 1 872 ? 39.398 14.285 -8.820 1.00 94.62 872 PHE A CA 1
ATOM 6618 C C . PHE A 1 872 ? 40.767 14.610 -9.419 1.00 94.62 872 PHE A C 1
ATOM 6620 O O . PHE A 1 872 ? 41.585 13.702 -9.565 1.00 94.62 872 PHE A O 1
ATOM 6627 N N . ILE A 1 873 ? 41.024 15.874 -9.769 1.00 93.69 873 ILE A N 1
ATOM 6628 C CA . ILE A 1 873 ? 42.350 16.317 -10.221 1.00 93.69 873 ILE A CA 1
ATOM 6629 C C . ILE A 1 873 ? 43.058 16.997 -9.047 1.00 93.69 873 ILE A C 1
ATOM 6631 O O . ILE A 1 873 ? 42.758 18.142 -8.712 1.00 93.69 873 ILE A O 1
ATOM 6635 N N . SER A 1 874 ? 44.016 16.295 -8.442 1.00 91.69 874 SER A N 1
ATOM 6636 C CA . SER A 1 874 ? 44.959 16.852 -7.471 1.00 91.69 874 SER A CA 1
ATOM 6637 C C . SER A 1 874 ? 46.118 17.539 -8.194 1.00 91.69 874 SER A C 1
ATOM 6639 O O . SER A 1 874 ? 46.655 17.029 -9.182 1.00 91.69 874 SER A O 1
ATOM 6641 N N . TYR A 1 875 ? 46.494 18.724 -7.719 1.00 90.00 875 TYR A N 1
ATOM 6642 C CA . TYR A 1 875 ? 47.540 19.551 -8.316 1.00 90.00 875 TYR A CA 1
ATOM 6643 C C . TYR A 1 875 ? 48.065 20.595 -7.323 1.00 90.00 875 TYR A C 1
ATOM 6645 O O . TYR A 1 875 ? 47.374 20.986 -6.376 1.00 90.00 875 TYR A O 1
ATOM 6653 N N . GLN A 1 876 ? 49.273 21.109 -7.572 1.00 85.31 876 GLN A N 1
ATOM 6654 C CA . GLN A 1 876 ? 49.799 22.265 -6.847 1.00 85.31 876 GLN A CA 1
ATOM 6655 C C . GLN A 1 876 ? 49.165 23.568 -7.363 1.00 85.31 876 GLN A C 1
ATOM 6657 O O . GLN A 1 876 ? 49.329 23.925 -8.533 1.00 85.31 876 GLN A O 1
ATOM 6662 N N . ARG A 1 877 ? 48.464 24.283 -6.473 1.00 80.56 877 ARG A N 1
ATOM 6663 C CA . ARG A 1 877 ? 47.569 25.409 -6.804 1.00 80.56 877 ARG A CA 1
ATOM 6664 C C . ARG A 1 877 ? 48.243 26.636 -7.437 1.00 80.56 877 ARG A C 1
ATOM 6666 O O . ARG A 1 877 ? 47.548 27.394 -8.101 1.00 80.56 877 ARG A O 1
ATOM 6673 N N . ASP A 1 878 ? 49.559 26.800 -7.308 1.00 70.25 878 ASP A N 1
ATOM 6674 C CA . ASP A 1 878 ? 50.300 27.883 -7.976 1.00 70.25 878 ASP A CA 1
ATOM 6675 C C . ASP A 1 878 ? 50.912 27.454 -9.321 1.00 70.25 878 ASP A C 1
ATOM 6677 O O . ASP A 1 878 ? 50.739 28.139 -10.325 1.00 70.25 878 ASP A O 1
ATOM 6681 N N . SER A 1 879 ? 51.603 26.309 -9.363 1.00 67.06 879 SER A N 1
ATOM 6682 C CA . SER A 1 879 ? 52.402 25.891 -10.530 1.00 67.06 879 SER A CA 1
ATOM 6683 C C . SER A 1 879 ? 51.597 25.190 -11.630 1.00 67.06 879 SER A C 1
ATOM 6685 O O . SER A 1 879 ? 51.969 25.253 -12.799 1.00 67.06 879 SER A O 1
ATOM 6687 N N . SER A 1 880 ? 50.500 24.512 -11.274 1.00 72.94 880 SER A N 1
ATOM 6688 C CA . SER A 1 880 ? 49.803 23.570 -12.171 1.00 72.94 880 SER A CA 1
ATOM 6689 C C . SER A 1 880 ? 48.328 23.926 -12.419 1.00 72.94 880 SER A C 1
ATOM 6691 O O . SER A 1 880 ? 47.606 23.159 -13.054 1.00 72.94 880 SER A O 1
ATOM 6693 N N . ALA A 1 881 ? 47.866 25.096 -11.959 1.00 79.88 881 ALA A N 1
ATOM 6694 C CA . ALA A 1 881 ? 46.458 25.505 -12.032 1.00 79.88 881 ALA A CA 1
ATOM 6695 C C . ALA A 1 881 ? 45.904 25.622 -13.457 1.00 79.88 881 ALA A C 1
ATOM 6697 O O . ALA A 1 881 ? 44.815 25.120 -13.731 1.00 79.88 881 ALA A O 1
ATOM 6698 N N . GLY A 1 882 ? 46.660 26.235 -14.375 1.00 80.75 882 GLY A N 1
ATOM 6699 C CA . GLY A 1 882 ? 46.246 26.353 -15.778 1.00 80.75 882 GLY A CA 1
ATOM 6700 C C . GLY A 1 882 ? 46.021 24.986 -16.432 1.00 80.75 882 GLY A C 1
ATOM 6701 O O . GLY A 1 882 ? 45.031 24.795 -17.134 1.00 80.75 882 GLY A O 1
ATOM 6702 N N . TRP A 1 883 ? 46.885 24.012 -16.125 1.00 83.38 883 TRP A N 1
ATOM 6703 C CA . TRP A 1 883 ? 46.762 22.638 -16.610 1.00 83.38 883 TRP A CA 1
ATOM 6704 C C . TRP A 1 883 ? 45.568 21.900 -15.997 1.00 83.38 883 TRP A C 1
ATOM 6706 O O . TRP A 1 883 ? 44.838 21.244 -16.733 1.00 83.38 883 TRP A O 1
ATOM 6716 N N . ALA A 1 884 ? 45.311 22.046 -14.692 1.00 86.31 884 ALA A N 1
ATOM 6717 C CA . ALA A 1 884 ? 44.162 21.416 -14.033 1.00 86.31 884 ALA A CA 1
ATOM 6718 C C . ALA A 1 884 ? 42.816 21.914 -14.591 1.00 86.31 884 ALA A C 1
ATOM 6720 O O . ALA A 1 884 ? 41.931 21.112 -14.897 1.00 86.31 884 ALA A O 1
ATOM 6721 N N . VAL A 1 885 ? 42.682 23.231 -14.788 1.00 85.88 885 VAL A N 1
ATOM 6722 C CA . VAL A 1 885 ? 41.481 23.845 -15.379 1.00 85.88 885 VAL A CA 1
ATOM 6723 C C . VAL A 1 885 ? 41.316 23.440 -16.847 1.00 85.88 885 VAL A C 1
ATOM 6725 O O . VAL A 1 885 ? 40.210 23.083 -17.254 1.00 85.88 885 VAL A O 1
ATOM 6728 N N . LEU A 1 886 ? 42.402 23.430 -17.633 1.00 86.06 886 LEU A N 1
ATOM 6729 C CA . LEU A 1 886 ? 42.371 22.972 -19.024 1.00 86.06 886 LEU A CA 1
ATOM 6730 C C . LEU A 1 886 ? 41.936 21.504 -19.114 1.00 86.06 886 LEU A C 1
ATOM 6732 O O . LEU A 1 886 ? 40.981 21.196 -19.818 1.00 86.06 886 LEU A O 1
ATOM 6736 N N . PHE A 1 887 ? 42.579 20.607 -18.362 1.00 87.00 887 PHE A N 1
ATOM 6737 C CA . PHE A 1 887 ? 42.253 19.179 -18.368 1.00 87.00 887 PHE A CA 1
ATOM 6738 C C . PHE A 1 887 ? 40.789 18.939 -17.980 1.00 87.00 887 PHE A C 1
ATOM 6740 O O . PHE A 1 887 ? 40.116 18.155 -18.642 1.00 87.00 887 PHE A O 1
ATOM 6747 N N . SER A 1 888 ? 40.267 19.642 -16.967 1.00 89.50 888 SER A N 1
ATOM 6748 C CA . SER A 1 888 ? 38.857 19.523 -16.574 1.00 89.50 888 SER A CA 1
ATOM 6749 C C . SER A 1 888 ? 37.888 19.955 -17.678 1.00 89.50 888 SER A C 1
ATOM 6751 O O . SER A 1 888 ? 36.927 19.234 -17.957 1.00 89.50 888 SER A O 1
ATOM 6753 N N . ARG A 1 889 ? 38.163 21.075 -18.363 1.00 89.25 889 ARG A N 1
ATOM 6754 C CA . ARG A 1 889 ? 37.342 21.527 -19.496 1.00 89.25 889 ARG A CA 1
ATOM 6755 C C . ARG A 1 889 ? 37.367 20.520 -20.645 1.00 89.25 889 ARG A C 1
ATOM 6757 O O . ARG A 1 889 ? 36.314 20.053 -21.066 1.00 89.25 889 ARG A O 1
ATOM 6764 N N . GLU A 1 890 ? 38.552 20.159 -21.128 1.00 87.69 890 GLU A N 1
ATOM 6765 C CA . GLU A 1 890 ? 38.693 19.314 -22.319 1.00 87.69 890 GLU A CA 1
ATOM 6766 C C . GLU A 1 890 ? 38.176 17.883 -22.084 1.00 87.69 890 GLU A C 1
ATOM 6768 O O . GLU A 1 890 ? 37.507 17.322 -22.950 1.00 87.69 890 GLU A O 1
ATOM 6773 N N . LEU A 1 891 ? 38.407 17.293 -20.900 1.00 89.75 891 LEU A N 1
ATOM 6774 C CA . LEU A 1 891 ? 37.857 15.976 -20.545 1.00 89.75 891 LEU A CA 1
ATOM 6775 C C . LEU A 1 891 ? 36.321 15.988 -20.483 1.00 89.75 891 LEU A C 1
ATOM 6777 O O . LEU A 1 891 ? 35.684 15.005 -20.873 1.00 89.75 891 LEU A O 1
ATOM 6781 N N . ARG A 1 892 ? 35.715 17.104 -20.063 1.00 87.38 892 ARG A N 1
ATOM 6782 C CA . ARG A 1 892 ? 34.259 17.280 -20.069 1.00 87.38 892 ARG A CA 1
ATOM 6783 C C . ARG A 1 892 ? 33.715 17.464 -21.483 1.00 87.38 892 ARG A C 1
ATOM 6785 O O . ARG A 1 892 ? 32.790 16.753 -21.865 1.00 87.38 892 ARG A O 1
ATOM 6792 N N . GLU A 1 893 ? 34.289 18.386 -22.252 1.00 86.12 893 GLU A N 1
ATOM 6793 C CA . GLU A 1 893 ? 33.783 18.801 -23.569 1.00 86.12 893 GLU A CA 1
ATOM 6794 C C . GLU A 1 893 ? 34.047 17.766 -24.676 1.00 86.12 893 GLU A C 1
ATOM 6796 O O . GLU A 1 893 ? 33.163 17.514 -25.492 1.00 86.12 893 GLU A O 1
ATOM 6801 N N . LYS A 1 894 ? 35.227 17.128 -24.696 1.00 87.06 894 LYS A N 1
ATOM 6802 C CA . LYS A 1 894 ? 35.617 16.151 -25.736 1.00 87.06 894 LYS A CA 1
ATOM 6803 C C . LYS A 1 894 ? 35.374 14.694 -25.342 1.00 87.06 894 LYS A C 1
ATOM 6805 O O . LYS A 1 894 ? 35.263 13.841 -26.224 1.00 87.06 894 LYS A O 1
ATOM 6810 N N . HIS A 1 895 ? 35.319 14.385 -24.043 1.00 85.00 895 HIS A N 1
ATOM 6811 C CA . HIS A 1 895 ? 35.319 12.998 -23.552 1.00 85.00 895 HIS A CA 1
ATOM 6812 C C . HIS A 1 895 ? 34.208 12.654 -22.548 1.00 85.00 895 HIS A C 1
ATOM 6814 O O . HIS A 1 895 ? 34.134 11.502 -22.126 1.00 85.00 895 HIS A O 1
ATOM 6820 N N . ASN A 1 896 ? 33.304 13.589 -22.222 1.00 85.56 896 ASN A N 1
ATOM 6821 C CA . ASN A 1 896 ? 32.143 13.352 -21.351 1.00 85.56 896 ASN A CA 1
ATOM 6822 C C . ASN A 1 896 ? 32.513 12.875 -19.921 1.00 85.56 896 ASN A C 1
ATOM 6824 O O . ASN A 1 896 ? 31.743 12.163 -19.275 1.00 85.56 896 ASN A O 1
ATOM 6828 N N . ILE A 1 897 ? 33.699 13.262 -19.433 1.00 91.88 897 ILE A N 1
ATOM 6829 C CA . ILE A 1 897 ? 34.233 12.948 -18.097 1.00 91.88 897 ILE A CA 1
ATOM 6830 C C . ILE A 1 897 ? 34.089 14.187 -17.199 1.00 91.88 897 ILE A C 1
ATOM 6832 O O . ILE A 1 897 ? 34.500 15.285 -17.570 1.00 91.88 897 ILE A O 1
ATOM 6836 N N . LEU A 1 898 ? 33.522 14.029 -16.003 1.00 89.56 898 LEU A N 1
ATOM 6837 C CA . LEU A 1 898 ? 33.363 15.111 -15.029 1.00 89.56 898 LEU A CA 1
ATOM 6838 C C . LEU A 1 898 ? 34.596 15.201 -14.127 1.00 89.56 898 LEU A C 1
ATOM 6840 O O . LEU A 1 898 ? 34.870 14.282 -13.363 1.00 89.56 898 LEU A O 1
ATOM 6844 N N . ALA A 1 899 ? 35.313 16.322 -14.158 1.00 90.81 899 ALA A N 1
ATOM 6845 C CA . ALA A 1 899 ? 36.513 16.524 -13.350 1.00 90.81 899 ALA A CA 1
ATOM 6846 C C . ALA A 1 899 ? 36.318 17.596 -12.270 1.00 90.81 899 ALA A C 1
ATOM 6848 O O . ALA A 1 899 ? 36.110 18.770 -12.583 1.00 90.81 899 ALA A O 1
ATOM 6849 N N . PHE A 1 900 ? 36.438 17.198 -11.003 1.00 90.94 900 PHE A N 1
ATOM 6850 C CA . PHE A 1 900 ? 36.507 18.117 -9.871 1.00 90.94 900 PHE A CA 1
ATOM 6851 C C . PHE A 1 900 ? 37.913 18.730 -9.770 1.00 90.94 900 PHE A C 1
ATOM 6853 O O . PHE A 1 900 ? 38.913 18.008 -9.777 1.00 90.94 900 PHE A O 1
ATOM 6860 N N . VAL A 1 901 ? 37.970 20.061 -9.665 1.00 86.62 901 VAL A N 1
ATOM 6861 C CA . VAL A 1 901 ? 39.192 20.871 -9.547 1.00 86.62 901 VAL A CA 1
ATOM 6862 C C . VAL A 1 901 ? 38.949 21.938 -8.484 1.00 86.62 901 VAL A C 1
ATOM 6864 O O . VAL A 1 901 ? 37.986 22.695 -8.580 1.00 86.62 901 VAL A O 1
ATOM 6867 N N . ASP A 1 902 ? 39.816 22.007 -7.479 1.00 83.06 902 ASP A N 1
ATOM 6868 C CA . ASP A 1 902 ? 39.704 22.951 -6.365 1.00 83.06 902 ASP A CA 1
ATOM 6869 C C . ASP A 1 902 ? 40.617 24.167 -6.573 1.00 83.06 902 ASP A C 1
ATOM 6871 O O . ASP A 1 902 ? 41.805 24.144 -6.252 1.00 83.06 902 ASP A O 1
ATOM 6875 N N . THR A 1 903 ? 40.041 25.232 -7.135 1.00 74.56 903 THR A N 1
ATOM 6876 C CA . THR A 1 903 ? 40.750 26.454 -7.555 1.00 74.56 903 THR A CA 1
ATOM 6877 C C . THR A 1 903 ? 40.971 27.486 -6.446 1.00 74.56 903 THR A C 1
ATOM 6879 O O . THR A 1 903 ? 41.446 28.586 -6.723 1.00 74.56 903 THR A O 1
ATOM 6882 N N . GLU A 1 904 ? 40.618 27.177 -5.200 1.00 67.56 904 GLU A N 1
ATOM 6883 C CA . GLU A 1 904 ? 40.842 28.059 -4.050 1.00 67.56 904 GLU A CA 1
ATOM 6884 C C . GLU A 1 904 ? 42.214 27.786 -3.405 1.00 67.56 904 GLU A C 1
ATOM 6886 O O . GLU A 1 904 ? 42.697 26.655 -3.384 1.00 67.56 904 GLU A O 1
ATOM 6891 N N . ARG A 1 905 ? 42.863 28.822 -2.854 1.00 62.69 905 ARG A N 1
ATOM 6892 C CA . ARG A 1 905 ? 44.117 28.652 -2.099 1.00 62.69 905 ARG A CA 1
ATOM 6893 C C . ARG A 1 905 ? 43.816 28.179 -0.677 1.00 62.69 905 ARG A C 1
ATOM 6895 O O . ARG A 1 905 ? 43.329 28.949 0.147 1.00 62.69 905 ARG A O 1
ATOM 6902 N N . LEU A 1 906 ? 44.137 26.917 -0.405 1.00 62.41 906 LEU A N 1
ATOM 6903 C CA . LEU A 1 906 ? 43.888 26.234 0.870 1.00 62.41 906 LEU A CA 1
ATOM 6904 C C . LEU A 1 906 ? 44.862 26.617 1.995 1.00 62.41 906 LEU A C 1
ATOM 6906 O O . LEU A 1 906 ? 44.652 26.232 3.140 1.00 62.41 906 LEU A O 1
ATOM 6910 N N . ASP A 1 907 ? 45.933 27.354 1.701 1.00 56.12 907 ASP A N 1
ATOM 6911 C CA . ASP A 1 907 ? 47.091 27.551 2.594 1.00 56.12 907 ASP A CA 1
ATOM 6912 C C . ASP A 1 907 ? 46.797 28.339 3.889 1.00 56.12 907 ASP A C 1
ATOM 6914 O O . ASP A 1 907 ? 47.663 28.468 4.751 1.00 56.12 907 ASP A O 1
ATOM 6918 N N . SER A 1 908 ? 45.566 28.834 4.051 1.00 54.72 908 SER A N 1
ATOM 6919 C CA . SER A 1 908 ? 45.039 29.481 5.259 1.00 54.72 908 SER A CA 1
ATOM 6920 C C . SER A 1 908 ? 44.104 28.596 6.105 1.00 54.72 908 SER A C 1
ATOM 6922 O O . SER A 1 908 ? 43.682 29.016 7.184 1.00 54.72 908 SER A O 1
ATOM 6924 N N . ALA A 1 909 ? 43.756 27.385 5.654 1.00 58.19 909 ALA A N 1
ATOM 6925 C CA . ALA A 1 909 ? 42.809 26.508 6.342 1.00 58.19 909 ALA A CA 1
ATOM 6926 C C . ALA A 1 909 ? 43.470 25.702 7.478 1.00 58.19 909 ALA A C 1
ATOM 6928 O O . ALA A 1 909 ? 44.456 25.000 7.274 1.00 58.19 909 ALA A O 1
ATOM 6929 N N . MET A 1 910 ? 42.884 25.733 8.682 1.00 63.28 910 MET A N 1
ATOM 6930 C CA . MET A 1 910 ? 43.371 24.947 9.833 1.00 63.28 910 MET A CA 1
ATOM 6931 C C . MET A 1 910 ? 42.992 23.453 9.788 1.00 63.28 910 MET A C 1
ATOM 6933 O O . MET A 1 910 ? 43.492 22.677 10.599 1.00 63.28 910 MET A O 1
ATOM 6937 N N . GLN A 1 911 ? 42.087 23.043 8.894 1.00 72.62 911 GLN A N 1
ATOM 6938 C CA . GLN A 1 911 ? 41.599 21.664 8.757 1.00 72.62 911 GLN A CA 1
ATOM 6939 C C . GLN A 1 911 ? 41.295 21.350 7.287 1.00 72.62 911 GLN A C 1
ATOM 6941 O O . GLN A 1 911 ? 40.936 22.250 6.527 1.00 72.62 911 GLN A O 1
ATOM 6946 N N . PHE A 1 912 ? 41.401 20.077 6.895 1.00 79.25 912 PHE A N 1
ATOM 6947 C CA . PHE A 1 912 ? 41.116 19.630 5.529 1.00 79.25 912 PHE A CA 1
ATOM 6948 C C . PHE A 1 912 ? 39.622 19.806 5.183 1.00 79.25 912 PHE A C 1
ATOM 6950 O O . PHE A 1 912 ? 38.773 19.237 5.878 1.00 79.25 912 PHE A O 1
ATOM 6957 N N . PRO A 1 913 ? 39.256 20.576 4.137 1.00 79.25 913 PRO A N 1
ATOM 6958 C CA . PRO A 1 913 ? 37.856 20.874 3.853 1.00 79.25 913 PRO A CA 1
ATOM 6959 C C . PRO A 1 913 ? 37.017 19.631 3.531 1.00 79.25 913 PRO A C 1
ATOM 6961 O O . PRO A 1 913 ? 37.342 18.844 2.639 1.00 79.25 913 PRO A O 1
ATOM 6964 N N . LEU A 1 914 ? 35.852 19.514 4.178 1.00 72.06 914 LEU A N 1
ATOM 6965 C CA . LEU A 1 914 ? 34.919 18.400 3.970 1.00 72.06 914 LEU A CA 1
ATOM 6966 C C . LEU A 1 914 ? 34.473 18.252 2.500 1.00 72.06 914 LEU A C 1
ATOM 6968 O O . LEU A 1 914 ? 34.212 17.134 2.058 1.00 72.06 914 LEU A O 1
ATOM 6972 N N . ARG A 1 915 ? 34.442 19.351 1.724 1.00 77.56 915 ARG A N 1
ATOM 6973 C CA . ARG A 1 915 ? 34.151 19.311 0.277 1.00 77.56 915 ARG A CA 1
ATOM 6974 C C . ARG A 1 915 ? 35.178 18.487 -0.505 1.00 77.56 915 ARG A C 1
ATOM 6976 O O . ARG A 1 915 ? 34.792 17.749 -1.402 1.00 77.56 915 ARG A O 1
ATOM 6983 N N . LEU A 1 916 ? 36.460 18.574 -0.139 1.00 82.62 916 LEU A N 1
ATOM 6984 C CA . LEU A 1 916 ? 37.539 17.842 -0.804 1.00 82.62 916 LEU A CA 1
ATOM 6985 C C . LEU A 1 916 ? 37.524 16.379 -0.388 1.00 82.62 916 LEU A C 1
ATOM 6987 O O . LEU A 1 916 ? 37.624 15.507 -1.243 1.00 82.62 916 LEU A O 1
ATOM 6991 N N . LYS A 1 917 ? 37.297 16.105 0.905 1.00 82.19 917 LYS A N 1
ATOM 6992 C CA . LYS A 1 917 ? 37.180 14.728 1.397 1.00 82.19 917 LYS A CA 1
ATOM 6993 C C . LYS A 1 917 ? 36.044 13.991 0.679 1.00 82.19 917 LYS A C 1
ATOM 6995 O O . LYS A 1 917 ? 36.277 12.906 0.160 1.00 82.19 917 LYS A O 1
ATOM 7000 N N . ARG A 1 918 ? 34.872 14.628 0.537 1.00 73.25 918 ARG A N 1
ATOM 7001 C CA . ARG A 1 918 ? 33.761 14.104 -0.278 1.00 73.25 918 ARG A CA 1
ATOM 7002 C C . ARG A 1 918 ? 34.115 13.977 -1.759 1.00 73.25 918 ARG A C 1
ATOM 7004 O O . ARG A 1 918 ? 33.847 12.936 -2.333 1.00 73.25 918 ARG A O 1
ATOM 7011 N N . ALA A 1 919 ? 34.748 14.972 -2.381 1.00 79.19 919 ALA A N 1
ATOM 7012 C CA . ALA A 1 919 ? 35.099 14.900 -3.803 1.00 79.19 919 ALA A CA 1
ATOM 7013 C C . ALA A 1 919 ? 36.090 13.759 -4.129 1.00 79.19 919 ALA A C 1
ATOM 7015 O O . ALA A 1 919 ? 35.970 13.129 -5.179 1.00 79.19 919 ALA A O 1
ATOM 7016 N N . ILE A 1 920 ? 37.025 13.451 -3.222 1.00 86.88 920 ILE A N 1
ATOM 7017 C CA . ILE A 1 920 ? 37.934 12.298 -3.335 1.00 86.88 920 ILE A CA 1
ATOM 7018 C C . ILE A 1 920 ? 37.176 10.990 -3.059 1.00 86.88 920 ILE A C 1
ATOM 7020 O O . ILE A 1 920 ? 37.307 10.037 -3.824 1.00 86.88 920 ILE A O 1
ATOM 7024 N N . GLU A 1 921 ? 36.334 10.938 -2.023 1.00 83.44 921 GLU A N 1
ATOM 7025 C CA . GLU A 1 921 ? 35.489 9.775 -1.701 1.00 83.44 921 GLU A CA 1
ATOM 7026 C C . GLU A 1 921 ? 34.501 9.431 -2.837 1.00 83.44 921 GLU A C 1
ATOM 7028 O O . GLU A 1 921 ? 34.278 8.260 -3.147 1.00 83.44 921 GLU A O 1
ATOM 7033 N N . GLU A 1 922 ? 33.964 10.442 -3.521 1.00 81.38 922 GLU A N 1
ATOM 7034 C CA . GLU A 1 922 ? 33.010 10.314 -4.623 1.00 81.38 922 GLU A CA 1
ATOM 7035 C C . GLU A 1 922 ? 33.654 10.027 -5.989 1.00 81.38 922 GLU A C 1
ATOM 7037 O O . GLU A 1 922 ? 32.944 9.557 -6.882 1.00 81.38 922 GLU A O 1
ATOM 7042 N N . CYS A 1 923 ? 34.954 10.275 -6.191 1.00 89.19 923 CYS A N 1
ATOM 7043 C CA . CYS A 1 923 ? 35.586 10.043 -7.495 1.00 89.19 923 CYS A CA 1
ATOM 7044 C C . CYS A 1 923 ? 35.745 8.548 -7.832 1.00 89.19 923 CYS A C 1
ATOM 7046 O O . CYS A 1 923 ? 35.807 7.683 -6.953 1.00 89.19 923 CYS A O 1
ATOM 7048 N N . ASP A 1 924 ? 35.807 8.251 -9.126 1.00 88.19 924 ASP A N 1
ATOM 7049 C CA . ASP A 1 924 ? 36.056 6.930 -9.705 1.00 88.19 924 ASP A CA 1
ATOM 7050 C C . ASP A 1 924 ? 37.551 6.724 -9.993 1.00 88.19 924 ASP A C 1
ATOM 7052 O O . ASP A 1 924 ? 38.073 5.625 -9.834 1.00 88.19 924 ASP A O 1
ATOM 7056 N N . VAL A 1 925 ? 38.252 7.796 -10.385 1.00 91.50 925 VAL A N 1
ATOM 7057 C CA . VAL A 1 925 ? 39.706 7.824 -10.610 1.00 91.50 925 VAL A CA 1
ATOM 7058 C C . VAL A 1 925 ? 40.281 9.117 -10.031 1.00 91.50 925 VAL A C 1
ATOM 7060 O O . VAL A 1 925 ? 39.748 10.206 -10.256 1.00 91.50 925 VAL A O 1
ATOM 7063 N N . PHE A 1 926 ? 41.390 8.999 -9.308 1.00 93.81 926 PHE A N 1
ATOM 7064 C CA . PHE A 1 926 ? 42.168 10.121 -8.795 1.00 93.81 926 PHE A CA 1
ATOM 7065 C C . PHE A 1 926 ? 43.328 10.413 -9.756 1.00 93.81 926 PHE A C 1
ATOM 7067 O O . PHE A 1 926 ? 44.121 9.530 -10.077 1.00 93.81 926 PHE A O 1
ATOM 7074 N N . VAL A 1 927 ? 43.435 11.649 -10.238 1.00 93.12 927 VAL A N 1
ATOM 7075 C CA . VAL A 1 927 ? 44.475 12.084 -11.181 1.00 93.12 927 VAL A CA 1
ATOM 7076 C C . VAL A 1 927 ? 45.380 13.087 -10.475 1.00 93.12 927 VAL A C 1
ATOM 7078 O O . VAL A 1 927 ? 44.884 14.053 -9.903 1.00 93.12 927 VAL A O 1
ATOM 7081 N N . CYS A 1 928 ? 46.698 12.887 -10.517 1.00 91.69 928 CYS A N 1
ATOM 7082 C CA . CYS A 1 928 ? 47.662 13.786 -9.876 1.00 91.69 928 CYS A CA 1
ATOM 7083 C C . CYS A 1 928 ? 48.566 14.453 -10.922 1.00 91.69 928 CYS A C 1
ATOM 7085 O O . CYS A 1 928 ? 49.293 13.764 -11.639 1.00 91.69 928 CYS A O 1
ATOM 7087 N N . LEU A 1 929 ? 48.523 15.787 -11.018 1.00 89.12 929 LEU A N 1
ATOM 7088 C CA . LEU A 1 929 ? 49.365 16.566 -11.934 1.00 89.12 929 LEU A CA 1
ATOM 7089 C C . LEU A 1 929 ? 50.718 16.884 -11.284 1.00 89.12 929 LEU A C 1
ATOM 7091 O O . LEU A 1 929 ? 50.852 17.861 -10.546 1.00 89.12 929 LEU A O 1
ATOM 7095 N N . LEU A 1 930 ? 51.720 16.058 -11.580 1.00 85.69 930 LEU A N 1
ATOM 7096 C CA . LEU A 1 930 ? 53.064 16.107 -11.018 1.00 85.69 930 LEU A CA 1
ATOM 7097 C C . LEU A 1 930 ? 53.958 17.120 -11.750 1.00 85.69 930 LEU A C 1
ATOM 7099 O O . LEU A 1 930 ? 54.358 16.925 -12.900 1.00 85.69 930 LEU A O 1
ATOM 7103 N N . ALA A 1 931 ? 54.315 18.179 -11.027 1.00 79.25 931 ALA A N 1
ATOM 7104 C CA . ALA A 1 931 ? 55.443 19.066 -11.308 1.00 79.25 931 ALA A CA 1
ATOM 7105 C C . ALA A 1 931 ? 56.493 18.946 -10.187 1.00 79.25 931 ALA A C 1
ATOM 7107 O O . ALA A 1 931 ? 56.167 18.487 -9.091 1.00 79.25 931 ALA A O 1
ATOM 7108 N N . GLU A 1 932 ? 57.722 19.413 -10.421 1.00 70.94 932 GLU A N 1
ATOM 7109 C CA . GLU A 1 932 ? 58.861 19.338 -9.480 1.00 70.94 932 GLU A CA 1
ATOM 7110 C C . GLU A 1 932 ? 58.540 19.667 -7.994 1.00 70.94 932 GLU A C 1
ATOM 7112 O O . GLU A 1 932 ? 59.007 18.938 -7.117 1.00 70.94 932 GLU A O 1
ATOM 7117 N N . PRO A 1 933 ? 57.711 20.679 -7.643 1.00 76.06 933 PRO A N 1
ATOM 7118 C CA . PRO A 1 933 ? 57.402 20.991 -6.247 1.00 76.06 933 PRO A CA 1
ATOM 7119 C C . PRO A 1 933 ? 56.110 20.329 -5.724 1.00 76.06 933 PRO A C 1
ATOM 7121 O O . PRO A 1 933 ? 55.768 20.507 -4.555 1.00 76.06 933 PRO A O 1
ATOM 7124 N N . THR A 1 934 ? 55.381 19.563 -6.544 1.00 80.25 934 THR A N 1
ATOM 7125 C CA . THR A 1 934 ? 54.000 19.132 -6.239 1.00 80.25 934 THR A CA 1
ATOM 7126 C C . THR A 1 934 ? 53.922 18.207 -5.026 1.00 80.25 934 THR A C 1
ATOM 7128 O O . THR A 1 934 ? 53.124 18.453 -4.122 1.00 80.25 934 THR A O 1
ATOM 7131 N N . LEU A 1 935 ? 54.801 17.202 -4.948 1.00 80.25 935 LEU A N 1
ATOM 7132 C CA . LEU A 1 935 ? 54.853 16.255 -3.823 1.00 80.25 935 LEU A CA 1
ATOM 7133 C C . LEU A 1 935 ? 55.340 16.886 -2.503 1.00 80.25 935 LEU A C 1
ATOM 7135 O O . LEU A 1 935 ? 55.301 16.227 -1.468 1.00 80.25 935 LEU A O 1
ATOM 7139 N N . ARG A 1 936 ? 55.768 18.160 -2.514 1.00 78.12 936 ARG A N 1
ATOM 7140 C CA . ARG A 1 936 ? 56.144 18.931 -1.313 1.00 78.12 936 ARG A CA 1
ATOM 7141 C C . ARG A 1 936 ? 54.973 19.734 -0.724 1.00 78.12 936 ARG A C 1
ATOM 7143 O O . ARG A 1 936 ? 55.125 20.340 0.335 1.00 78.12 936 ARG A O 1
ATOM 7150 N N . SER A 1 937 ? 53.810 19.766 -1.384 1.00 83.88 937 SER A N 1
ATOM 7151 C CA . SER A 1 937 ? 52.610 20.420 -0.848 1.00 83.88 937 SER A CA 1
ATOM 7152 C C . SER A 1 937 ? 51.891 19.505 0.145 1.00 83.88 937 SER A C 1
ATOM 7154 O O . SER A 1 937 ? 51.388 18.449 -0.234 1.00 83.88 937 SER A O 1
ATOM 7156 N N . LYS A 1 938 ? 51.768 19.946 1.404 1.00 81.50 938 LYS A N 1
ATOM 7157 C CA . LYS A 1 938 ? 51.044 19.216 2.463 1.00 81.50 938 LYS A CA 1
ATOM 7158 C C . LYS A 1 938 ? 49.589 18.909 2.098 1.00 81.50 938 LYS A C 1
ATOM 7160 O O . LYS A 1 938 ? 49.075 17.861 2.470 1.00 81.50 938 LYS A O 1
ATOM 7165 N N . TRP A 1 939 ? 48.933 19.803 1.353 1.00 85.12 939 TRP A N 1
ATOM 7166 C CA . TRP A 1 939 ? 47.568 19.577 0.878 1.00 85.12 939 TRP A CA 1
ATOM 7167 C C . TRP A 1 939 ? 47.507 18.460 -0.165 1.00 85.12 939 TRP A C 1
ATOM 7169 O O . TRP A 1 939 ? 46.660 17.585 -0.049 1.00 85.12 939 TRP A O 1
ATOM 7179 N N . VAL A 1 940 ? 48.438 18.433 -1.124 1.00 88.00 940 VAL A N 1
ATOM 7180 C CA . VAL A 1 940 ? 48.524 17.353 -2.125 1.00 88.00 940 VAL A CA 1
ATOM 7181 C C . VAL A 1 940 ? 48.892 16.016 -1.472 1.00 88.00 940 VAL A C 1
ATOM 7183 O O . VAL A 1 940 ? 48.321 14.991 -1.831 1.00 88.00 940 VAL A O 1
ATOM 7186 N N . GLN A 1 941 ? 49.783 16.015 -0.475 1.00 87.94 941 GLN A N 1
ATOM 7187 C CA . GLN A 1 941 ? 50.094 14.819 0.319 1.00 87.94 941 GLN A CA 1
ATOM 7188 C C . GLN A 1 941 ? 48.836 14.258 1.005 1.00 87.94 941 GLN A C 1
ATOM 7190 O O . GLN A 1 941 ? 48.534 13.081 0.836 1.00 87.94 941 GLN A O 1
ATOM 7195 N N . GLU A 1 942 ? 48.045 15.093 1.691 1.00 88.25 942 GLU A N 1
ATOM 7196 C CA . GLU A 1 942 ? 46.785 14.663 2.324 1.00 88.25 942 GLU A CA 1
ATOM 7197 C C . GLU A 1 942 ? 45.721 14.218 1.297 1.00 88.25 942 GLU A C 1
ATOM 7199 O O . GLU A 1 942 ? 44.997 13.255 1.547 1.00 88.25 942 GLU A O 1
ATOM 7204 N N . GLU A 1 943 ? 45.654 14.844 0.114 1.00 91.94 943 GLU A N 1
ATOM 7205 C CA . GLU A 1 943 ? 44.792 14.398 -0.995 1.00 91.94 943 GLU A CA 1
ATOM 7206 C C . GLU A 1 943 ? 45.171 12.987 -1.484 1.00 91.94 943 GLU A C 1
ATOM 7208 O O . GLU A 1 943 ? 44.290 12.139 -1.637 1.00 91.94 943 GLU A O 1
ATOM 7213 N N . ILE A 1 944 ? 46.467 12.705 -1.678 1.00 91.25 944 ILE A N 1
ATOM 7214 C CA . ILE A 1 944 ? 46.971 11.374 -2.068 1.00 91.25 944 ILE A CA 1
ATOM 7215 C C . ILE A 1 944 ? 46.756 10.363 -0.929 1.00 91.25 944 ILE A C 1
ATOM 7217 O O . ILE A 1 944 ? 46.327 9.235 -1.177 1.00 91.25 944 ILE A O 1
ATOM 7221 N N . ARG A 1 945 ? 46.993 10.759 0.329 1.00 91.62 945 ARG A N 1
ATOM 7222 C CA . ARG A 1 945 ? 46.775 9.916 1.514 1.00 91.62 945 ARG A CA 1
ATOM 7223 C C . ARG A 1 945 ? 45.311 9.483 1.629 1.00 91.62 945 ARG A C 1
ATOM 7225 O O . ARG A 1 945 ? 45.048 8.303 1.850 1.00 91.62 945 ARG A O 1
ATOM 7232 N N . LEU A 1 946 ? 44.367 10.404 1.422 1.00 88.94 946 LEU A N 1
ATOM 7233 C CA . LEU A 1 946 ? 42.930 10.110 1.385 1.00 88.94 946 LEU A CA 1
ATOM 7234 C C . LEU A 1 946 ? 42.547 9.251 0.173 1.00 88.94 946 LEU A C 1
ATOM 7236 O O . LEU A 1 946 ? 41.760 8.319 0.319 1.00 88.94 946 LEU A O 1
ATOM 7240 N N . ALA A 1 947 ? 43.110 9.506 -1.012 1.00 89.62 947 ALA A N 1
ATOM 7241 C CA . ALA A 1 947 ? 42.867 8.675 -2.193 1.00 89.62 947 ALA A CA 1
ATOM 7242 C C . ALA A 1 947 ? 43.316 7.217 -1.974 1.00 89.62 947 ALA A C 1
ATOM 7244 O O . ALA A 1 947 ? 42.593 6.288 -2.336 1.00 89.62 947 ALA A O 1
ATOM 7245 N N . HIS A 1 948 ? 44.462 7.017 -1.320 1.00 88.62 948 HIS A N 1
ATOM 7246 C CA . HIS A 1 948 ? 44.972 5.705 -0.927 1.00 88.62 948 HIS A CA 1
ATOM 7247 C C . HIS A 1 948 ? 44.116 5.048 0.177 1.00 88.62 948 HIS A C 1
ATOM 7249 O O . HIS A 1 948 ? 43.763 3.877 0.052 1.00 88.62 948 HIS A O 1
ATOM 7255 N N . GLU A 1 949 ? 43.715 5.797 1.214 1.00 86.50 949 GLU A N 1
ATOM 7256 C CA . GLU A 1 949 ? 42.801 5.336 2.281 1.00 86.50 949 GLU A CA 1
ATOM 7257 C C . GLU A 1 949 ? 41.459 4.841 1.704 1.00 86.50 949 GLU A C 1
ATOM 7259 O O . GLU A 1 949 ? 40.966 3.781 2.087 1.00 86.50 949 GLU A O 1
ATOM 7264 N N . TYR A 1 950 ? 40.915 5.555 0.714 1.00 81.81 950 TYR A N 1
ATOM 7265 C CA . TYR A 1 950 ? 39.701 5.185 -0.020 1.00 81.81 950 TYR A CA 1
ATOM 7266 C C . TYR A 1 950 ? 39.933 4.222 -1.208 1.00 81.81 950 TYR A C 1
ATOM 7268 O O . TYR A 1 950 ? 39.023 4.033 -2.020 1.00 81.81 950 TYR A O 1
ATOM 7276 N N . GLN A 1 951 ? 41.126 3.624 -1.333 1.00 85.94 951 GLN A N 1
ATOM 7277 C CA . GLN A 1 951 ? 41.499 2.642 -2.368 1.00 85.94 951 GLN A CA 1
ATOM 7278 C C . GLN A 1 951 ? 41.196 3.090 -3.814 1.00 85.94 951 GLN A C 1
ATOM 7280 O O . GLN A 1 951 ? 40.789 2.297 -4.669 1.00 85.94 951 GLN A O 1
ATOM 7285 N N . LYS A 1 952 ? 41.377 4.382 -4.102 1.00 86.31 952 LYS A N 1
ATOM 7286 C CA . LYS A 1 952 ? 41.116 4.958 -5.424 1.00 86.31 952 LYS A CA 1
ATOM 7287 C C . LYS A 1 952 ? 42.203 4.555 -6.425 1.00 86.31 952 LYS A C 1
ATOM 7289 O O . LYS A 1 952 ? 43.384 4.593 -6.080 1.00 86.31 952 LYS A O 1
ATOM 7294 N N . PRO A 1 953 ? 41.846 4.232 -7.682 1.00 88.19 953 PRO A N 1
ATOM 7295 C CA . PRO A 1 953 ? 42.822 4.149 -8.758 1.00 88.19 953 PRO A CA 1
ATOM 7296 C C . PRO A 1 953 ? 43.500 5.506 -8.934 1.00 88.19 953 PRO A C 1
ATOM 7298 O O . PRO A 1 953 ? 42.816 6.520 -9.089 1.00 88.19 953 PRO A O 1
ATOM 7301 N N . MET A 1 954 ? 44.830 5.519 -8.916 1.00 89.62 954 MET A N 1
ATOM 7302 C CA . MET A 1 954 ? 45.630 6.734 -9.042 1.00 89.62 954 MET A CA 1
ATOM 7303 C C . MET A 1 954 ? 46.327 6.773 -10.402 1.00 89.62 954 MET A C 1
ATOM 7305 O O . MET A 1 954 ? 46.908 5.781 -10.833 1.00 89.62 954 MET A O 1
ATOM 7309 N N . VAL A 1 955 ? 46.268 7.920 -11.082 1.00 90.31 955 VAL A N 1
ATOM 7310 C CA . VAL A 1 955 ? 46.917 8.143 -12.383 1.00 90.31 955 VAL A CA 1
ATOM 7311 C C . VAL A 1 955 ? 47.835 9.369 -12.292 1.00 90.31 955 VAL A C 1
ATOM 7313 O O . VAL A 1 955 ? 47.335 10.498 -12.237 1.00 90.31 955 VAL A O 1
ATOM 7316 N N . PRO A 1 956 ? 49.169 9.187 -12.272 1.00 89.25 956 PRO A N 1
ATOM 7317 C CA . PRO A 1 956 ? 50.112 10.297 -12.312 1.00 89.25 956 PRO A CA 1
ATOM 7318 C C . PRO A 1 956 ? 50.228 10.884 -13.728 1.00 89.25 956 PRO A C 1
ATOM 7320 O O . PRO A 1 956 ? 50.320 10.159 -14.723 1.00 89.25 956 PRO A O 1
ATOM 7323 N N . VAL A 1 957 ? 50.267 12.213 -13.820 1.00 88.25 957 VAL A N 1
ATOM 7324 C CA . VAL A 1 957 ? 50.524 12.970 -15.055 1.00 88.25 957 VAL A CA 1
ATOM 7325 C C . VAL A 1 957 ? 51.779 13.814 -14.841 1.00 88.25 957 VAL A C 1
ATOM 7327 O O . VAL A 1 957 ? 51.780 14.689 -13.984 1.00 88.25 957 VAL A O 1
ATOM 7330 N N . MET A 1 958 ? 52.850 13.543 -15.583 1.00 84.38 958 MET A N 1
ATOM 7331 C CA . MET A 1 958 ? 54.199 14.074 -15.336 1.00 84.38 958 MET A CA 1
ATOM 7332 C C . MET A 1 958 ? 54.550 15.189 -16.329 1.00 84.38 958 MET A C 1
ATOM 7334 O O . MET A 1 958 ? 54.474 14.971 -17.535 1.00 84.38 958 MET A O 1
ATOM 7338 N N . GLN A 1 959 ? 54.964 16.363 -15.850 1.00 77.56 959 GLN A N 1
ATOM 7339 C CA . GLN A 1 959 ? 55.508 17.443 -16.698 1.00 77.56 959 GLN A CA 1
ATOM 7340 C C . GLN A 1 959 ? 56.982 17.176 -17.079 1.00 77.56 959 GLN A C 1
ATOM 7342 O O . GLN A 1 959 ? 57.667 16.460 -16.354 1.00 77.56 959 GLN A O 1
ATOM 7347 N N . GLU A 1 960 ? 57.514 17.786 -18.154 1.00 68.12 960 GLU A N 1
ATOM 7348 C CA . GLU A 1 960 ? 58.944 17.647 -18.548 1.00 68.12 960 GLU A CA 1
ATOM 7349 C C . GLU A 1 960 ? 59.949 18.001 -17.429 1.00 68.12 960 GLU A C 1
ATOM 7351 O O . GLU A 1 960 ? 61.074 17.509 -17.439 1.00 68.12 960 GLU A O 1
ATOM 7356 N N . SER A 1 961 ? 59.560 18.840 -16.463 1.00 65.31 961 SER A N 1
ATOM 7357 C CA . SER A 1 961 ? 60.372 19.219 -15.296 1.00 65.31 961 SER A CA 1
ATOM 7358 C C . SER A 1 961 ? 60.217 18.291 -14.083 1.00 65.31 961 SER A C 1
ATOM 7360 O O . SER A 1 961 ? 60.879 18.502 -13.069 1.00 65.31 961 SER A O 1
ATOM 7362 N N . TYR A 1 962 ? 59.348 17.278 -14.136 1.00 73.56 962 TYR A N 1
ATOM 7363 C CA . TYR A 1 962 ? 59.171 16.344 -13.027 1.00 73.56 962 TYR A CA 1
ATOM 7364 C C . TYR A 1 962 ? 60.289 15.294 -13.002 1.00 73.56 962 TYR A C 1
ATOM 7366 O O . TYR A 1 962 ? 60.311 14.362 -13.806 1.00 73.56 962 TYR A O 1
ATOM 7374 N N . ALA A 1 963 ? 61.187 15.420 -12.027 1.00 70.44 963 ALA A N 1
ATOM 7375 C CA . ALA A 1 963 ? 62.056 14.332 -11.601 1.00 70.44 963 ALA A CA 1
ATOM 7376 C C . ALA A 1 963 ? 61.347 13.469 -10.542 1.00 70.44 963 ALA A C 1
ATOM 7378 O O . ALA A 1 963 ? 60.671 13.992 -9.652 1.00 70.44 963 ALA A O 1
ATOM 7379 N N . LEU A 1 964 ? 61.552 12.151 -10.605 1.00 69.69 964 LEU A N 1
ATOM 7380 C CA . LEU A 1 964 ? 61.269 11.272 -9.468 1.00 69.69 964 LEU A CA 1
ATOM 7381 C C . LEU A 1 964 ? 62.183 11.649 -8.282 1.00 69.69 964 LEU A C 1
ATOM 7383 O O . LEU A 1 964 ? 63.316 12.086 -8.515 1.00 69.69 964 LEU A O 1
ATOM 7387 N N . PRO A 1 965 ? 61.733 11.458 -7.026 1.00 69.19 965 PRO A N 1
ATOM 7388 C CA . PRO A 1 965 ? 62.598 11.540 -5.851 1.00 69.19 965 PRO A CA 1
ATOM 7389 C C . PRO A 1 965 ? 63.835 10.642 -5.987 1.00 69.19 965 PRO A C 1
ATOM 7391 O O . PRO A 1 965 ? 63.802 9.617 -6.673 1.00 69.19 965 PRO A O 1
ATOM 7394 N N . ALA A 1 966 ? 64.933 11.028 -5.337 1.00 69.44 966 ALA A N 1
ATOM 7395 C CA . ALA A 1 966 ? 66.155 10.232 -5.356 1.00 69.44 966 ALA A CA 1
ATOM 7396 C C . ALA A 1 966 ? 65.942 8.902 -4.606 1.00 69.44 966 ALA A C 1
ATOM 7398 O O . ALA A 1 966 ? 65.198 8.842 -3.630 1.00 69.44 966 ALA A O 1
ATOM 7399 N N . ALA A 1 967 ? 66.579 7.823 -5.073 1.00 60.25 967 ALA A N 1
ATOM 7400 C CA . ALA A 1 967 ? 66.310 6.457 -4.601 1.00 60.25 967 ALA A CA 1
ATOM 7401 C C . ALA A 1 967 ? 66.761 6.172 -3.148 1.00 60.25 967 ALA A C 1
ATOM 7403 O O . ALA A 1 967 ? 66.564 5.069 -2.641 1.00 60.25 967 ALA A O 1
ATOM 7404 N N . ASP A 1 968 ? 67.388 7.152 -2.501 1.00 63.28 968 ASP A N 1
ATOM 7405 C CA . ASP A 1 968 ? 67.830 7.183 -1.111 1.00 63.28 968 ASP A CA 1
ATOM 7406 C C . ASP A 1 968 ? 66.913 8.016 -0.183 1.00 63.28 968 ASP A C 1
ATOM 7408 O O . ASP A 1 968 ? 67.107 8.000 1.034 1.00 63.28 968 ASP A O 1
ATOM 7412 N N . GLU A 1 969 ? 65.887 8.696 -0.714 1.00 65.94 969 GLU A N 1
ATOM 7413 C CA . GLU A 1 969 ? 64.902 9.458 0.069 1.00 65.94 969 GLU A CA 1
ATOM 7414 C C . GLU A 1 969 ? 63.677 8.578 0.432 1.00 65.94 969 GLU A C 1
ATOM 7416 O O . GLU A 1 969 ? 62.989 8.080 -0.463 1.00 65.94 969 GLU A O 1
ATOM 7421 N N . PRO A 1 970 ? 63.372 8.344 1.727 1.00 67.56 970 PRO A N 1
ATOM 7422 C CA . PRO A 1 970 ? 62.292 7.442 2.131 1.00 67.56 970 PRO A CA 1
ATOM 7423 C C . PRO A 1 970 ? 60.908 8.062 1.887 1.00 67.56 970 PRO A C 1
ATOM 7425 O O . PRO A 1 970 ? 60.521 9.031 2.542 1.00 67.56 970 PRO A O 1
ATOM 7428 N N . LEU A 1 971 ? 60.142 7.472 0.966 1.00 75.00 971 LEU A N 1
ATOM 7429 C CA . LEU A 1 971 ? 58.784 7.905 0.626 1.00 75.00 971 LEU A CA 1
ATOM 7430 C C . LEU A 1 971 ? 57.730 7.314 1.571 1.00 75.00 971 LEU A C 1
ATOM 7432 O O . LEU A 1 971 ? 57.867 6.199 2.073 1.00 75.00 971 LEU A O 1
ATOM 7436 N N . GLU A 1 972 ? 56.631 8.043 1.775 1.00 79.75 972 GLU A N 1
ATOM 7437 C CA . GLU A 1 972 ? 55.463 7.500 2.474 1.00 79.75 972 GLU A CA 1
ATOM 7438 C C . GLU A 1 972 ? 54.695 6.511 1.569 1.00 79.75 972 GLU A C 1
ATOM 7440 O O . GLU A 1 972 ? 54.580 6.765 0.366 1.00 79.75 972 GLU A O 1
ATOM 7445 N N . PRO A 1 973 ? 54.100 5.418 2.100 1.00 77.88 973 PRO A N 1
ATOM 7446 C CA . PRO A 1 973 ? 53.562 4.324 1.274 1.00 77.88 973 PRO A CA 1
ATOM 7447 C C . PRO A 1 973 ? 52.482 4.725 0.257 1.00 77.88 973 PRO A C 1
ATOM 7449 O O . PRO A 1 973 ? 52.308 4.068 -0.765 1.00 77.88 973 PRO A O 1
ATOM 7452 N N . HIS A 1 974 ? 51.750 5.814 0.510 1.00 78.62 974 HIS A N 1
ATOM 7453 C CA . HIS A 1 974 ? 50.749 6.339 -0.420 1.00 78.62 974 HIS A CA 1
ATOM 7454 C C . HIS A 1 974 ? 51.366 7.165 -1.566 1.00 78.62 974 HIS A C 1
ATOM 7456 O O . HIS A 1 974 ? 50.791 7.213 -2.652 1.00 78.62 974 HIS A O 1
ATOM 7462 N N . ILE A 1 975 ? 52.546 7.762 -1.357 1.00 81.38 975 ILE A N 1
ATOM 7463 C CA . ILE A 1 975 ? 53.350 8.413 -2.403 1.00 81.38 975 ILE A CA 1
ATOM 7464 C C . ILE A 1 975 ? 54.063 7.342 -3.236 1.00 81.38 975 ILE A C 1
ATOM 7466 O O . ILE A 1 975 ? 54.032 7.401 -4.463 1.00 81.38 975 ILE A O 1
ATOM 7470 N N . GLU A 1 976 ? 54.622 6.317 -2.586 1.00 78.56 976 GLU A N 1
ATOM 7471 C CA . GLU A 1 976 ? 55.217 5.157 -3.261 1.00 78.56 976 GLU A CA 1
ATOM 7472 C C . GLU A 1 976 ? 54.186 4.473 -4.183 1.00 78.56 976 GLU A C 1
ATOM 7474 O O . GLU A 1 976 ? 54.433 4.287 -5.379 1.00 78.56 976 GLU A O 1
ATOM 7479 N N . ALA A 1 977 ? 52.971 4.234 -3.670 1.00 76.31 977 ALA A N 1
ATOM 7480 C CA . ALA A 1 977 ? 51.840 3.704 -4.432 1.00 76.31 977 ALA A CA 1
ATOM 7481 C C . ALA A 1 977 ? 51.376 4.602 -5.597 1.00 76.31 977 ALA A C 1
ATOM 7483 O O . ALA A 1 977 ? 50.719 4.098 -6.503 1.00 76.31 977 ALA A O 1
ATOM 7484 N N . LEU A 1 978 ? 51.694 5.903 -5.604 1.00 80.81 978 LEU A N 1
ATOM 7485 C CA . LEU A 1 978 ? 51.451 6.791 -6.749 1.00 80.81 978 LEU A CA 1
ATOM 7486 C C . LEU A 1 978 ? 52.574 6.680 -7.795 1.00 80.81 978 LEU A C 1
ATOM 7488 O O . LEU A 1 978 ? 52.294 6.705 -8.991 1.00 80.81 978 LEU A O 1
ATOM 7492 N N . THR A 1 979 ? 53.831 6.527 -7.365 1.00 71.50 979 THR A N 1
ATOM 7493 C CA . THR A 1 979 ? 54.994 6.398 -8.266 1.00 71.50 979 THR A CA 1
ATOM 7494 C C . THR A 1 979 ? 55.141 5.023 -8.925 1.00 71.50 979 THR A C 1
ATOM 7496 O O . THR A 1 979 ? 55.831 4.914 -9.933 1.00 71.50 979 THR A O 1
ATOM 7499 N N . MET A 1 980 ? 54.469 3.984 -8.413 1.00 67.38 980 MET A N 1
ATOM 7500 C CA . MET A 1 980 ? 54.455 2.636 -9.011 1.00 67.38 980 MET A CA 1
ATOM 7501 C C . MET A 1 980 ? 53.632 2.511 -10.315 1.00 67.38 980 MET A C 1
ATOM 7503 O O . MET A 1 980 ? 53.649 1.446 -10.930 1.00 67.38 980 MET A O 1
ATOM 7507 N N . TYR A 1 981 ? 52.906 3.551 -10.747 1.00 65.31 981 TYR A N 1
ATOM 7508 C CA . TYR A 1 981 ? 52.081 3.522 -11.966 1.00 65.31 981 TYR A CA 1
ATOM 7509 C C . TYR A 1 981 ? 52.767 4.184 -13.173 1.00 65.31 981 TYR A C 1
ATOM 7511 O O . TYR A 1 981 ? 53.293 5.293 -13.067 1.00 65.31 981 TYR A O 1
ATOM 7519 N N . ASP A 1 982 ? 52.652 3.555 -14.350 1.00 65.31 982 ASP A N 1
ATOM 7520 C CA . ASP A 1 982 ? 53.058 4.132 -15.640 1.00 65.31 982 ASP A CA 1
ATOM 7521 C C . ASP A 1 982 ? 52.279 5.428 -15.941 1.00 65.31 982 ASP A C 1
ATOM 7523 O O . ASP A 1 982 ? 51.105 5.414 -16.323 1.00 65.31 982 ASP A O 1
ATOM 7527 N N . GLY A 1 983 ? 52.947 6.568 -15.761 1.00 68.75 983 GLY A N 1
ATOM 7528 C CA . GLY A 1 983 ? 52.336 7.889 -15.872 1.00 68.75 983 GLY A CA 1
ATOM 7529 C C . GLY A 1 983 ? 52.079 8.384 -17.298 1.00 68.75 983 GLY A C 1
ATOM 7530 O O . GLY A 1 983 ? 52.652 7.928 -18.293 1.00 68.75 983 GLY A O 1
ATOM 7531 N N . VAL A 1 984 ? 51.222 9.401 -17.401 1.00 80.00 984 VAL A N 1
ATOM 7532 C CA . VAL A 1 984 ? 51.003 10.145 -18.648 1.00 80.00 984 VAL A CA 1
ATOM 7533 C C . VAL A 1 984 ? 51.971 11.328 -18.697 1.00 80.00 984 VAL A C 1
ATOM 7535 O O . VAL A 1 984 ? 51.848 12.255 -17.906 1.00 80.00 984 VAL A O 1
ATOM 7538 N N . GLN A 1 985 ? 52.930 11.324 -19.621 1.00 77.06 985 GLN A N 1
ATOM 7539 C CA . GLN A 1 985 ? 53.830 12.467 -19.810 1.00 77.06 985 GLN A CA 1
ATOM 7540 C C . GLN A 1 985 ? 53.134 13.613 -20.558 1.00 77.06 985 GLN A C 1
ATOM 7542 O O . GLN A 1 985 ? 52.447 13.381 -21.552 1.00 77.06 985 GLN A O 1
ATOM 7547 N N . LEU A 1 986 ? 53.355 14.839 -20.085 1.00 69.00 986 LEU A N 1
ATOM 7548 C CA . LEU A 1 986 ? 52.984 16.098 -20.719 1.00 69.00 986 LEU A CA 1
ATOM 7549 C C . LEU A 1 986 ? 54.254 16.732 -21.303 1.00 69.00 986 LEU A C 1
ATOM 7551 O O . LEU A 1 986 ? 55.072 17.295 -20.576 1.00 69.00 986 LEU A O 1
ATOM 7555 N N . LEU A 1 987 ? 54.411 16.593 -22.620 1.00 58.03 987 LEU A N 1
ATOM 7556 C CA . LEU A 1 987 ? 55.543 17.120 -23.383 1.00 58.03 987 LEU A CA 1
ATOM 7557 C C . LEU A 1 987 ? 55.241 18.546 -23.854 1.00 58.03 987 LEU A C 1
ATOM 7559 O O . LEU A 1 987 ? 54.237 18.766 -24.537 1.00 58.03 987 LEU A O 1
ATOM 7563 N N . ASP A 1 988 ? 56.125 19.498 -23.556 1.00 58.12 988 ASP A N 1
ATOM 7564 C CA . ASP A 1 988 ? 56.047 20.845 -24.113 1.00 58.12 988 ASP A CA 1
ATOM 7565 C C . ASP A 1 988 ? 57.413 21.447 -24.442 1.00 58.12 988 ASP A C 1
ATOM 7567 O O . ASP A 1 988 ? 58.200 21.835 -23.578 1.00 58.12 988 ASP A O 1
ATOM 7571 N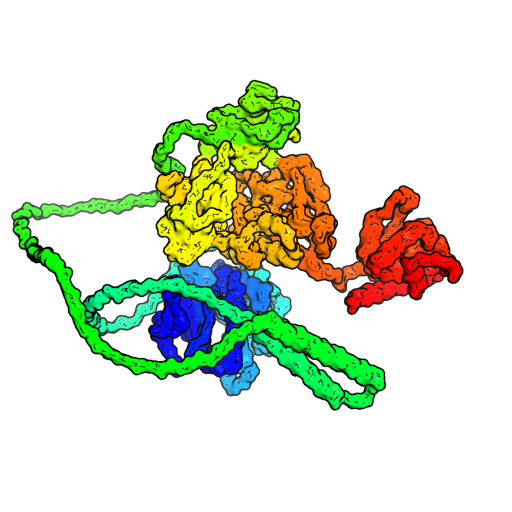 N . ARG A 1 989 ? 57.603 21.678 -25.744 1.00 41.44 989 ARG A N 1
ATOM 7572 C CA . ARG A 1 989 ? 58.463 22.759 -26.241 1.00 41.44 989 ARG A CA 1
ATOM 7573 C C . ARG A 1 989 ? 57.783 23.682 -27.255 1.00 41.44 989 ARG A C 1
ATOM 7575 O O . ARG A 1 989 ? 58.409 24.665 -27.646 1.00 41.44 989 ARG A O 1
ATOM 7582 N N . LYS A 1 990 ? 56.563 23.350 -27.717 1.00 48.62 990 LYS A N 1
ATOM 7583 C CA . LYS A 1 990 ? 55.762 24.061 -28.747 1.00 48.62 990 LYS A CA 1
ATOM 7584 C C . LYS A 1 990 ? 54.263 23.670 -28.763 1.00 48.62 990 LYS A C 1
ATOM 7586 O O . LYS A 1 990 ? 53.635 23.793 -29.809 1.00 48.62 990 LYS A O 1
ATOM 7591 N N . ASN A 1 991 ? 53.657 23.214 -27.664 1.00 52.06 991 ASN A N 1
ATOM 7592 C CA . ASN A 1 991 ? 52.195 23.000 -27.545 1.00 52.06 991 ASN A CA 1
ATOM 7593 C C . ASN A 1 991 ? 51.529 21.922 -28.457 1.00 52.06 991 ASN A C 1
ATOM 7595 O O . ASN A 1 991 ? 50.312 21.764 -28.416 1.00 52.06 991 ASN A O 1
ATOM 7599 N N . ILE A 1 992 ? 52.276 21.173 -29.284 1.00 52.66 992 ILE A N 1
ATOM 7600 C CA . ILE A 1 992 ? 51.722 20.355 -30.396 1.00 52.66 992 ILE A CA 1
ATOM 7601 C C . ILE A 1 992 ? 50.896 19.121 -29.953 1.00 52.66 992 ILE A C 1
ATOM 7603 O O . ILE A 1 992 ? 50.059 18.660 -30.724 1.00 52.66 992 ILE A O 1
ATOM 7607 N N . PHE A 1 993 ? 51.092 18.587 -28.739 1.00 61.06 993 PHE A N 1
ATOM 7608 C CA . PHE A 1 993 ? 50.568 17.263 -28.333 1.00 61.06 993 PHE A CA 1
ATOM 7609 C C . PHE A 1 993 ? 49.652 17.264 -27.088 1.00 61.06 993 PHE A C 1
ATOM 7611 O O . PHE A 1 993 ? 49.362 16.205 -26.523 1.00 61.06 993 PHE A O 1
ATOM 7618 N N . VAL A 1 994 ? 49.166 18.430 -26.646 1.00 70.75 994 VAL A N 1
ATOM 7619 C CA . VAL A 1 994 ? 48.299 18.538 -25.450 1.00 70.75 994 VAL A CA 1
ATOM 7620 C C . VAL A 1 994 ? 46.994 17.745 -25.620 1.00 70.75 994 VAL A C 1
ATOM 7622 O O . VAL A 1 994 ? 46.614 16.991 -24.725 1.00 70.75 994 VAL A O 1
ATOM 7625 N N . ASP A 1 995 ? 46.358 17.826 -26.792 1.00 74.62 995 ASP A N 1
ATOM 7626 C CA . ASP A 1 995 ? 45.162 17.037 -27.121 1.00 74.62 995 ASP A CA 1
ATOM 7627 C C . ASP A 1 995 ? 45.417 15.521 -27.090 1.00 74.62 995 ASP A C 1
ATOM 7629 O O . ASP A 1 995 ? 44.573 14.761 -26.616 1.00 74.62 995 ASP A O 1
ATOM 7633 N N . GLU A 1 996 ? 46.592 15.057 -27.532 1.00 78.88 996 GLU A N 1
ATOM 7634 C CA . GLU A 1 996 ? 46.941 13.632 -27.478 1.00 78.88 996 GLU A CA 1
ATOM 7635 C C . GLU A 1 996 ? 47.169 13.161 -26.034 1.00 78.88 996 GLU A C 1
ATOM 7637 O O . GLU A 1 996 ? 46.731 12.070 -25.658 1.00 78.88 996 GLU A O 1
ATOM 7642 N N . THR A 1 997 ? 47.781 14.006 -25.201 1.00 80.50 997 THR A N 1
ATOM 7643 C CA . THR A 1 997 ? 47.968 13.761 -23.761 1.00 80.50 997 THR A CA 1
ATOM 7644 C C . THR A 1 997 ? 46.613 13.597 -23.063 1.00 80.50 997 THR A C 1
ATOM 7646 O O . THR A 1 997 ? 46.402 12.630 -22.325 1.00 80.50 997 THR A O 1
ATOM 7649 N N . ILE A 1 998 ? 45.657 14.481 -23.362 1.00 85.62 998 ILE A N 1
ATOM 7650 C CA . ILE A 1 998 ? 44.292 14.444 -22.818 1.00 85.62 998 ILE A CA 1
ATOM 7651 C C . ILE A 1 998 ? 43.521 13.222 -23.346 1.00 85.62 998 ILE A C 1
ATOM 7653 O O . ILE A 1 998 ? 42.918 12.495 -22.557 1.00 85.62 998 ILE A O 1
ATOM 7657 N N . ALA A 1 999 ? 43.618 12.902 -24.640 1.00 82.50 999 ALA A N 1
ATOM 7658 C CA . ALA A 1 999 ? 42.998 11.709 -25.225 1.00 82.50 999 ALA A CA 1
ATOM 7659 C C . ALA A 1 999 ? 43.646 10.385 -24.757 1.00 82.50 999 ALA A C 1
ATOM 7661 O O . ALA A 1 999 ? 43.004 9.329 -24.768 1.00 82.50 999 ALA A O 1
ATOM 7662 N N . LYS A 1 1000 ? 44.920 10.391 -24.338 1.00 85.88 1000 LYS A N 1
ATOM 7663 C CA . LYS A 1 1000 ? 45.575 9.257 -23.659 1.00 85.88 1000 LYS A CA 1
ATOM 7664 C C . LYS A 1 1000 ? 45.056 9.110 -22.225 1.00 85.88 1000 LYS A C 1
ATOM 7666 O O . LYS A 1 1000 ? 44.671 8.005 -21.847 1.00 85.88 1000 LYS A O 1
ATOM 7671 N N . LEU A 1 1001 ? 44.963 10.205 -21.469 1.00 89.00 1001 LEU A N 1
ATOM 7672 C CA . LEU A 1 1001 ? 44.402 10.209 -20.114 1.00 89.00 1001 LEU A CA 1
ATOM 7673 C C . LEU A 1 1001 ? 42.929 9.756 -20.097 1.00 89.00 1001 LEU A C 1
ATOM 7675 O O . LEU A 1 1001 ? 42.571 8.891 -19.301 1.00 89.00 1001 LEU A O 1
ATOM 7679 N N . ALA A 1 1002 ? 42.095 10.252 -21.016 1.00 88.69 1002 ALA A N 1
ATOM 7680 C CA . ALA A 1 1002 ? 40.695 9.840 -21.149 1.00 88.69 1002 ALA A CA 1
ATOM 7681 C C . ALA A 1 1002 ? 40.549 8.329 -21.404 1.00 88.69 1002 ALA A C 1
ATOM 7683 O O . ALA A 1 1002 ? 39.711 7.674 -20.784 1.00 88.69 1002 ALA A O 1
ATOM 7684 N N . ARG A 1 1003 ? 41.402 7.747 -22.265 1.00 88.50 1003 ARG A N 1
ATOM 7685 C CA . ARG A 1 1003 ? 41.442 6.291 -22.499 1.00 88.50 1003 ARG A CA 1
ATOM 7686 C C . ARG A 1 1003 ? 41.811 5.508 -21.239 1.00 88.50 1003 ARG A C 1
ATOM 7688 O O . ARG A 1 1003 ? 41.193 4.478 -20.990 1.00 88.50 1003 ARG A O 1
ATOM 7695 N N . ILE A 1 1004 ? 42.770 5.993 -20.447 1.00 87.38 1004 ILE A N 1
ATOM 7696 C CA . ILE A 1 1004 ? 43.170 5.356 -19.182 1.00 87.38 1004 ILE A CA 1
ATOM 7697 C C . ILE A 1 1004 ? 42.021 5.416 -18.169 1.00 87.38 1004 ILE A C 1
ATOM 7699 O O . ILE A 1 1004 ? 41.627 4.375 -17.657 1.00 87.38 1004 ILE A O 1
ATOM 7703 N N . ILE A 1 1005 ? 41.413 6.589 -17.948 1.00 89.19 1005 ILE A N 1
ATOM 7704 C CA . ILE A 1 1005 ? 40.253 6.749 -17.050 1.00 89.19 1005 ILE A CA 1
ATOM 7705 C C . ILE A 1 1005 ? 39.128 5.782 -17.447 1.00 89.19 1005 ILE A C 1
ATOM 7707 O O . ILE A 1 1005 ? 38.637 5.023 -16.612 1.00 89.19 1005 ILE A O 1
ATOM 7711 N N . MET A 1 1006 ? 38.760 5.753 -18.731 1.00 85.75 1006 MET A N 1
ATOM 7712 C CA . MET A 1 1006 ? 37.709 4.865 -19.233 1.00 85.75 1006 MET A CA 1
ATOM 7713 C C . MET A 1 1006 ? 38.069 3.381 -19.086 1.00 85.75 1006 MET A C 1
ATOM 7715 O O . MET A 1 1006 ? 37.190 2.586 -18.758 1.00 85.75 1006 MET A O 1
ATOM 7719 N N . ALA A 1 1007 ? 39.327 2.983 -19.296 1.00 83.75 1007 ALA A N 1
ATOM 7720 C CA . ALA A 1 1007 ? 39.767 1.604 -19.081 1.00 83.75 1007 ALA A CA 1
ATOM 7721 C C . ALA A 1 1007 ? 39.669 1.208 -17.598 1.00 83.75 1007 ALA A C 1
ATOM 7723 O O . ALA A 1 1007 ? 39.040 0.200 -17.278 1.00 83.75 1007 ALA A O 1
ATOM 7724 N N . THR A 1 1008 ? 40.195 2.043 -16.701 1.00 82.56 1008 THR A N 1
ATOM 7725 C CA . THR A 1 1008 ? 40.192 1.833 -15.248 1.00 82.56 1008 THR A CA 1
ATOM 7726 C C . THR A 1 1008 ? 38.777 1.723 -14.676 1.00 82.56 1008 THR A C 1
ATOM 7728 O O . THR A 1 1008 ? 38.485 0.785 -13.934 1.00 82.56 1008 THR A O 1
ATOM 7731 N N . VAL A 1 1009 ? 37.860 2.616 -15.068 1.00 80.94 1009 VAL A N 1
ATOM 7732 C CA . VAL A 1 1009 ? 36.449 2.562 -14.636 1.00 80.94 1009 VAL A CA 1
ATOM 7733 C C . VAL A 1 1009 ? 35.746 1.313 -15.178 1.00 80.94 1009 VAL A C 1
ATOM 7735 O O . VAL A 1 1009 ? 34.976 0.673 -14.456 1.00 80.94 1009 VAL A O 1
ATOM 7738 N N . ASN A 1 1010 ? 36.037 0.903 -16.418 1.00 75.00 1010 ASN A N 1
ATOM 7739 C CA . ASN A 1 1010 ? 35.515 -0.347 -16.976 1.00 75.00 1010 ASN A CA 1
ATOM 7740 C C . ASN A 1 1010 ? 36.081 -1.595 -16.282 1.00 75.00 1010 ASN A C 1
ATOM 7742 O O . ASN A 1 1010 ? 35.367 -2.592 -16.180 1.00 75.00 1010 ASN A O 1
ATOM 7746 N N . GLU A 1 1011 ? 37.325 -1.564 -15.801 1.00 71.38 1011 GLU A N 1
ATOM 7747 C CA . GLU A 1 1011 ? 37.918 -2.677 -15.058 1.00 71.38 1011 GLU A CA 1
ATOM 7748 C C . GLU A 1 1011 ? 37.371 -2.767 -13.628 1.00 71.38 1011 GLU A C 1
ATOM 7750 O O . GLU A 1 1011 ? 36.948 -3.844 -13.209 1.00 71.38 1011 GLU A O 1
ATOM 7755 N N . GLN A 1 1012 ? 37.262 -1.646 -12.905 1.00 62.72 1012 GLN A N 1
ATOM 7756 C CA . GLN A 1 1012 ? 36.560 -1.617 -11.615 1.00 62.72 1012 GLN A CA 1
ATOM 7757 C C . GLN A 1 1012 ? 35.087 -2.037 -11.744 1.00 62.72 1012 GLN A C 1
ATOM 7759 O O . GLN A 1 1012 ? 34.548 -2.645 -10.830 1.00 62.72 1012 GLN A O 1
ATOM 7764 N N . SER A 1 1013 ? 34.452 -1.801 -12.898 1.00 55.72 1013 SER A N 1
ATOM 7765 C CA . SER A 1 1013 ? 33.091 -2.275 -13.212 1.00 55.72 1013 SER A CA 1
ATOM 7766 C C . SER A 1 1013 ? 33.011 -3.752 -13.651 1.00 55.72 1013 SER A C 1
ATOM 7768 O O . SER A 1 1013 ? 31.963 -4.188 -14.149 1.00 55.72 1013 SER A O 1
ATOM 7770 N N . ARG A 1 1014 ? 34.113 -4.508 -13.552 1.00 49.97 1014 ARG A N 1
ATOM 7771 C CA . ARG A 1 1014 ? 34.217 -5.955 -13.835 1.00 49.97 1014 ARG A CA 1
ATOM 7772 C C . ARG A 1 1014 ? 34.750 -6.772 -12.651 1.00 49.97 1014 ARG A C 1
ATOM 7774 O O . ARG A 1 1014 ? 34.619 -7.994 -12.695 1.00 49.97 1014 ARG A O 1
ATOM 7781 N N . ARG A 1 1015 ? 35.372 -6.117 -11.668 1.00 48.25 1015 ARG A N 1
ATOM 7782 C CA . ARG A 1 1015 ? 35.812 -6.698 -10.393 1.00 48.25 1015 ARG A CA 1
ATOM 7783 C C . ARG A 1 1015 ? 34.665 -6.688 -9.369 1.00 48.25 1015 ARG A C 1
ATOM 7785 O O . ARG A 1 1015 ? 34.757 -7.502 -8.429 1.00 48.25 1015 ARG A O 1
#

Sequence (1015 aa):
MTNNLIGQRLGQYEVIALTGAGGMSNVYRAHQASVGRDVAIKVISAQLGAQTGFSQRFEREARIVARLEHPHILSVYDYGQQDNLVYLVMRLMPGGTLSDLIARGALSLEQCYHILSQIGDALDYAHRNGVVHRDIKPSNVLFDGIGNAYLSDFGIARIVNEANISLTQSGTAVGTPAYMSPEAGMGASLDGRSDLYSLGVVAFEMLTGKLPFSGETPITMMIKQVQELPPSVRSLRPELPEAIDTVISKALAKKPEDRYQTAAEMIVAFGAAISDSGIDLNVARFSGRSTLPPAAPDYLATSIESPRSPTMYPPAPSAVLQPSAPSQRPSGLLWIAGGVVLLIIVGVLLLMNAQSASPGLGRDAADLLKLIGVLGGIMVAGGLLITTVYFIRRGRFIKPTSVAAPPSAVTTQPTDKPSITSARPAPPPPNPVERTIIENVVPSAPTIPEPAPTLNPVREDATSFFSAIPESTFPDVQITVMQSDDQMLVGKTFKIDHTPFTIGRLNTDLNIKDKGISRHHTTIDYQDGTFYAKDESSSNGTYLNGKVITDRVPLMFGNTLQLGSSTKLTFVYGKPTTLPDLTGEQITARYRLDELLKTSGKTVVYRAYDTTLEIDVAVKVLSPELASFSGYAAQFDREAKTASKLQHPHIVKIKDFGTAQLPAMGKISYIVMELLTGGTLTEHLQKTDSKPTLEQVASWVEKIADALDYAHRHGVIHSGLKPSSIVFNSDDIPFVTDFAIAAKADDSDNHMIVGAPAFLAPEQWDNVSITSAVDQFALAALTYLMVTGMRPYESQENPEIRRSNFALGPRPAHQIAAHAGIKEVPASVSEVIAKGLATDPNERYTSTVEFSRAFKEALTRKRSRTAQPRIFISYQRDSSAGWAVLFSRELREKHNILAFVDTERLDSAMQFPLRLKRAIEECDVFVCLLAEPTLRSKWVQEEIRLAHEYQKPMVPVMQESYALPAADEPLEPHIEALTMYDGVQLLDRKNIFVDETIAKLARIIMATVNEQSRR

pLDDT: mean 73.67, std 20.95, range [24.14, 97.94]

Mean predicted aligned error: 23.18 Å

Solvent-accessible surface area (backbone atoms only — not comparable to full-atom values): 59811 Å² total; per-residue (Å²): 138,79,85,80,56,59,80,38,71,60,89,76,28,40,26,70,41,83,73,46,82,51,101,62,34,38,30,26,36,23,38,32,70,93,72,78,39,70,31,27,36,43,35,39,37,49,82,57,43,69,38,90,65,37,60,62,50,46,54,52,48,51,59,53,54,61,66,60,86,47,98,20,38,60,50,56,78,49,71,52,73,57,98,64,33,36,36,40,32,26,68,59,61,78,51,47,32,45,43,71,49,36,76,76,41,52,49,54,72,66,59,48,48,54,45,46,44,38,46,24,53,38,46,37,56,34,40,77,72,73,44,57,47,84,62,52,49,42,77,32,30,34,17,36,90,86,66,56,47,24,42,42,77,66,41,59,62,54,60,58,42,66,76,50,69,64,86,63,100,74,80,77,74,86,76,65,46,86,35,50,28,35,51,62,67,70,70,51,90,83,55,55,45,44,38,44,25,8,47,23,40,45,51,47,19,38,58,62,52,44,68,72,64,82,55,98,40,65,66,51,25,33,50,38,49,57,73,52,80,70,68,59,58,43,80,79,39,70,88,54,54,69,52,46,37,50,45,41,51,33,26,55,36,73,50,65,87,67,27,50,87,48,38,61,58,47,43,53,48,49,52,48,30,40,49,81,68,73,50,67,74,69,60,58,77,76,73,61,90,75,78,76,72,82,90,73,88,88,77,81,88,77,95,79,83,87,83,81,84,87,81,91,86,87,91,86,82,92,79,87,82,73,88,79,78,85,84,80,77,90,72,76,61,68,59,57,56,51,53,54,54,51,52,51,52,52,53,50,51,52,55,57,53,64,73,69,61,76,94,83,79,63,71,70,61,60,53,52,54,49,51,54,52,53,55,53,51,52,54,54,54,50,53,52,51,55,53,52,54,56,52,70,75,69,70,80,91,83,87,90,88,84,90,90,84,89,90,87,85,84,90,84,88,84,89,84,88,89,82,85,90,88,90,85,90,85,87,89,88,89,84,90,88,86,91,90,89,88,90,88,89,87,87,89,86,86,86,87,83,81,84,82,82,82,84,72,88,82,77,86,75,95,77,87,87,80,80,86,74,82,82,88,74,74,67,67,31,26,38,33,25,76,35,39,75,32,65,92,43,46,78,41,72,44,77,50,82,64,66,76,37,35,31,16,44,43,99,35,81,48,63,43,79,27,86,59,45,29,48,57,23,34,38,34,42,71,56,94,60,41,39,28,39,31,31,58,82,34,87,60,42,29,18,55,65,50,35,82,41,68,58,81,42,78,56,53,77,74,38,36,42,28,43,30,88,58,30,29,32,32,36,35,62,65,58,83,57,71,65,75,85,54,58,70,42,62,63,47,105,43,35,34,28,69,39,83,71,46,83,46,88,59,39,37,33,26,35,24,40,32,73,80,75,78,40,78,27,26,37,41,30,46,32,54,78,49,52,63,23,53,70,51,39,54,31,56,52,44,20,52,71,49,39,58,73,56,90,47,101,22,40,62,45,50,76,49,73,53,72,36,71,42,96,92,69,46,65,37,42,40,38,31,28,64,63,58,76,54,44,34,45,55,54,55,78,63,46,83,91,56,79,76,49,74,67,53,50,44,59,41,44,42,39,53,16,48,37,50,45,54,32,45,77,70,54,38,35,50,65,36,55,48,53,80,28,31,36,17,31,86,81,79,48,55,24,43,51,78,43,48,61,45,45,50,82,81,64,78,81,78,81,72,85,60,67,50,61,60,30,58,35,67,54,62,72,74,72,50,89,76,55,66,54,38,46,28,25,16,49,25,33,49,49,42,24,65,66,34,76,45,70,58,51,72,70,42,48,43,60,64,54,30,55,50,49,58,75,69,50,60,74,59,44,33,62,49,8,47,76,63,72,42,78,91,58,46,68,52,40,24,54,44,40,45,36,29,58,42,71,55,67,86,64,35,48,98,39,32,49,54,45,33,50,50,42,51,46,28,72,68,58,65,80,66,100,77,66,65,55,36,31,26,52,47,56,35,75,82,87,39,40,72,57,54,55,47,51,30,50,49,36,36,75,78,63,57,28,46,50,49,69,78,88,68,84,63,92,82,59,95,63,86,57,67,69,56,56,49,46,54,69,66,31,65,35,39,33,38,50,38,43,67,68,27,86,74,34,69,65,47,46,51,52,42,44,50,32,48,74,68,69,46,52,69,46,41,32,35,35,83,71,41,68,79,79,59,97,84,61,91,70,56,73,48,57,47,66,45,69,73,46,93,55,47,65,46,72,73,95,76,72,86,47,58,68,56,42,51,56,50,50,52,51,49,53,54,49,51,54,54,49,66,74,72,109